Protein AF-0000000084542487 (afdb_homodimer)

Nearest PDB structures (foldseek):
  4me4-assembly1_B  TM=8.901E-01  e=5.619E-18  Persephonella marina EX-H1
  1ykd-assembly1_A  TM=7.305E-01  e=6.411E-09  Anabaena sp.
  1ykd-assembly1_B  TM=7.086E-01  e=9.213E-09  Anabaena sp.
  4r8z-assembly1_B  TM=8.595E-01  e=3.164E-07  Pseudomonas aeruginosa PAO1
  8ugs-assembly1_B  TM=2.696E-01  e=1.546E-06  Bos taurus

Foldseek 3Di:
DVVVVVVVVVVVVVVVVVVVLLVVLLVVLLPDLDLLVNQVSLQVSLCVVQLFQKKWKWFWDPPDVFIKIKTRDMAGNLCHPDDDDIDIDGQDCAAQFSVCLVPVDKDWFQALVDDDPPRNYHDDCVVCVVVQHGFTTKIKHFQAEPVSHGGMIMMTTFRFPDNPDRDGPVCSVVGGGTDDPVSNVSSNVSSPSSSHSSVVSVVVVVVVVVVVVVLQVLLQVLCVLPVLCHCLLVQLLLLLLLLLVLLLVDCDDDSNPDHDDPLLSVLLSSLSSLLQVLCSVFDSCLSQPQWLDRPVLLVVLVVLLVQQLVQLVVVLVVVLVVLVVVVVVVPDDDDPPPVNVVVNVVSVVVSVVVNVVSVVLSVLLVVLRHQPQDDPPSLVVLVVLQPDWGQDPVRDIGRSADPVRSQSSNDRHGRDHPVSVVSSLCSSVSSLVVVCPDPDDPSNNCSSVLSSCLQAFQCQPGDDRSDHNVPRDPSSLSSNLSSQLSCQASPSHPVGHHDANVVSLVVVVVCVVVRGGPPVSSCSCVVVVSVCSVPHDPPPPPPDD/DVVVVVVVVVVVVVVVVVVVLLVVLLVVLLPDLDLLVNQVSLQVSLCVVQLFQKKWKWFWDPPDVFIKIKTRDMAGNLCHPDDDDIDIDGQDCAAQFSVCLVPVDKDWFQALVDDDPPRNYHDDCVVCVVVQHGFTTKIKHFQAEPVSHGGMIMMTTFRFPDNPDRDGPVCSVPGGGTDDPVSNVSSNVSSPSNSHSSVVSVVVVVVVVVVVVVLQVLLQVLCVLPVLCHCLLVQLLLLLLLLLVLLLVDCDDPSNPDHDDPLLSVLLSSLSSLLQVLSSVFDSCLSQPQWLDRPVLLVVLVVLLVQQLVQLVVVLVVVLVVLVVVVVVVPDDDDPPPVNVVVNVVSVVVSVVVNVVSVVLNVLLVVLRHQPQDDPPSLVVLVVLQPDWGQDPVRDIGRSADPVRSQSSNDRHGRDHPVSVVSSLCSSVSSLVVVCPDPDDPSNNCSSVLSSCLQAFQCQPGDDRSDHNVPRDPSSLSSNLSSQLSCQASPSHPVGHHDANVVSLVVVVVCVVVRGGPPVSSCSCVVVVSVCSVPHDPPPPPPDD

Structure (mmCIF, N/CA/C/O backbone):
data_AF-0000000084542487-model_v1
#
loop_
_entity.id
_entity.type
_entity.pdbx_description
1 polymer 'Metal dependent phosphohydrolase'
#
loop_
_atom_site.group_PDB
_atom_site.id
_atom_site.type_symbol
_atom_site.label_atom_id
_atom_site.label_alt_id
_atom_site.label_comp_id
_atom_site.label_asym_id
_atom_site.label_entity_id
_atom_site.label_seq_id
_atom_site.pdbx_PDB_ins_code
_atom_site.Cartn_x
_atom_site.Cartn_y
_atom_site.Cartn_z
_atom_site.occupancy
_atom_site.B_iso_or_equiv
_atom_site.auth_seq_id
_atom_site.auth_comp_id
_atom_site.auth_asym_id
_atom_site.auth_atom_id
_atom_site.pdbx_PDB_model_num
ATOM 1 N N . MET A 1 1 ? -9.648 64.188 34.844 1 21.52 1 MET A N 1
ATOM 2 C CA . MET A 1 1 ? -8.609 63.156 35.062 1 21.52 1 MET A CA 1
ATOM 3 C C . MET A 1 1 ? -9.125 61.75 34.781 1 21.52 1 MET A C 1
ATOM 5 O O . MET A 1 1 ? -8.336 60.844 34.531 1 21.52 1 MET A O 1
ATOM 9 N N . VAL A 1 2 ? -10.289 61.5 35.281 1 32.62 2 VAL A N 1
ATOM 10 C CA . VAL A 1 2 ? -11.094 60.312 35.156 1 32.62 2 VAL A CA 1
ATOM 11 C C . VAL A 1 2 ? -11.383 60 33.688 1 32.62 2 VAL A C 1
ATOM 13 O O . VAL A 1 2 ? -11.461 58.844 33.281 1 32.62 2 VAL A O 1
ATOM 16 N N . PHE A 1 3 ? -11.633 61.094 33 1 31.98 3 PHE A N 1
ATOM 17 C CA . PHE A 1 3 ? -12.031 60.938 31.625 1 31.98 3 PHE A CA 1
ATOM 18 C C . PHE A 1 3 ? -10.883 60.406 30.781 1 31.98 3 PHE A C 1
ATOM 20 O O . PHE A 1 3 ? -11.102 59.844 29.703 1 31.98 3 PHE A O 1
ATOM 27 N N . ASP A 1 4 ? -9.688 60.938 31.078 1 33.16 4 ASP A N 1
ATOM 28 C CA . ASP A 1 4 ? -8.516 60.531 30.312 1 33.16 4 ASP A CA 1
ATOM 29 C C . ASP A 1 4 ? -8.25 59.031 30.484 1 33.16 4 ASP A C 1
ATOM 31 O O . ASP A 1 4 ? -7.539 58.438 29.672 1 33.16 4 ASP A O 1
ATOM 35 N N . ASN A 1 5 ? -8.57 58.469 31.641 1 35.41 5 ASN A N 1
ATOM 36 C CA . ASN A 1 5 ? -8.43 57.062 31.984 1 35.41 5 ASN A CA 1
ATOM 37 C C . ASN A 1 5 ? -9.367 56.156 31.172 1 35.41 5 ASN A C 1
ATOM 39 O O . ASN A 1 5 ? -9.125 54.969 31.016 1 35.41 5 ASN A O 1
ATOM 43 N N . LEU A 1 6 ? -10.508 56.625 30.797 1 37.25 6 LEU A N 1
ATOM 44 C CA . LEU A 1 6 ? -11.523 55.938 30.031 1 37.25 6 LEU A CA 1
ATOM 45 C C . LEU A 1 6 ? -11.07 55.719 28.578 1 37.25 6 LEU A C 1
ATOM 47 O O . LEU A 1 6 ? -11.383 54.688 27.969 1 37.25 6 LEU A O 1
ATOM 51 N N . ASN A 1 7 ? -10.508 56.719 27.953 1 39 7 ASN A N 1
ATOM 52 C CA . ASN A 1 7 ? -10.07 56.625 26.562 1 39 7 ASN A CA 1
ATOM 53 C C . ASN A 1 7 ? -8.922 55.625 26.406 1 39 7 ASN A C 1
ATOM 55 O O . ASN A 1 7 ? -8.758 55.031 25.344 1 39 7 ASN A O 1
ATOM 59 N N . VAL A 1 8 ? -8.047 55.562 27.375 1 44 8 VAL A N 1
ATOM 60 C CA . VAL A 1 8 ? -6.984 54.562 27.453 1 44 8 VAL A CA 1
ATOM 61 C C . VAL A 1 8 ? -7.59 53.156 27.672 1 44 8 VAL A C 1
ATOM 63 O O . VAL A 1 8 ? -7.141 52.188 27.078 1 44 8 VAL A O 1
ATOM 66 N N . SER A 1 9 ? -8.656 53.094 28.438 1 43.81 9 SER A N 1
ATOM 67 C CA . SER A 1 9 ? -9.359 51.844 28.703 1 43.81 9 SER A CA 1
ATOM 68 C C . SER A 1 9 ? -10.086 51.344 27.469 1 43.81 9 SER A C 1
ATOM 70 O O . SER A 1 9 ? -10.125 50.125 27.219 1 43.81 9 SER A O 1
ATOM 72 N N . VAL A 1 10 ? -10.688 52.281 26.781 1 44.5 10 VAL A N 1
ATOM 73 C CA . VAL A 1 10 ? -11.391 51.938 25.547 1 44.5 10 VAL A CA 1
ATOM 74 C C . VAL A 1 10 ? -10.383 51.5 24.484 1 44.5 10 VAL A C 1
ATOM 76 O O . VAL A 1 10 ? -10.609 50.531 23.766 1 44.5 10 VAL A O 1
ATOM 79 N N . GLY A 1 11 ? -9.211 52.219 24.406 1 47.41 11 GLY A N 1
ATOM 80 C CA . GLY A 1 11 ? -8.133 51.906 23.484 1 47.41 11 GLY A CA 1
ATOM 81 C C . GLY A 1 11 ? -7.512 50.531 23.734 1 47.41 11 GLY A C 1
ATOM 82 O O . GLY A 1 11 ? -7.234 49.812 22.781 1 47.41 11 GLY A O 1
ATOM 83 N N . VAL A 1 12 ? -7.324 50.312 25.047 1 54.41 12 VAL A N 1
ATOM 84 C CA . VAL A 1 12 ? -6.805 49 25.484 1 54.41 12 VAL A CA 1
ATOM 85 C C . VAL A 1 12 ? -7.816 47.906 25.156 1 54.41 12 VAL A C 1
ATOM 87 O O . VAL A 1 12 ? -7.445 46.844 24.688 1 54.41 12 VAL A O 1
ATOM 90 N N . SER A 1 13 ? -9.195 48.25 25.281 1 61.06 13 SER A N 1
ATOM 91 C CA . SER A 1 13 ? -10.258 47.281 25.016 1 61.06 13 SER A CA 1
ATOM 92 C C . SER A 1 13 ? -10.359 46.969 23.531 1 61.06 13 SER A C 1
ATOM 94 O O . SER A 1 13 ? -10.531 45.812 23.156 1 61.06 13 SER A O 1
ATOM 96 N N . GLU A 1 14 ? -10.141 48.031 22.734 1 65 14 GLU A N 1
ATOM 97 C CA . GLU A 1 14 ? -10.227 47.812 21.281 1 65 14 GLU A CA 1
ATOM 98 C C . GLU A 1 14 ? -9.039 47 20.766 1 65 14 GLU A C 1
ATOM 100 O O . GLU A 1 14 ? -9.203 46.125 19.906 1 65 14 GLU A O 1
ATOM 105 N N . GLU A 1 15 ? -7.945 47.344 21.391 1 68.06 15 GLU A N 1
ATOM 106 C CA . GLU A 1 15 ? -6.738 46.625 21 1 68.06 15 GLU A CA 1
ATOM 107 C C . GLU A 1 15 ? -6.812 45.156 21.406 1 68.06 15 GLU A C 1
ATOM 109 O O . GLU A 1 15 ? -6.398 44.281 20.656 1 68.06 15 GLU A O 1
ATOM 114 N N . LEU A 1 16 ? -7.398 45 22.578 1 70.94 16 LEU A N 1
ATOM 115 C CA . LEU A 1 16 ? -7.555 43.625 23.047 1 70.94 16 LEU A CA 1
ATOM 116 C C . LEU A 1 16 ? -8.523 42.875 22.156 1 70.94 16 LEU A C 1
ATOM 118 O O . LEU A 1 16 ? -8.297 41.688 21.875 1 70.94 16 LEU A O 1
ATOM 122 N N . LEU A 1 17 ? -9.492 43.531 21.734 1 75.56 17 LEU A N 1
ATOM 123 C CA . LEU A 1 17 ? -10.461 42.906 20.844 1 75.56 17 LEU A CA 1
ATOM 124 C C . LEU A 1 17 ? -9.812 42.562 19.5 1 75.56 17 LEU A C 1
ATOM 126 O O . LEU A 1 17 ? -10.109 41.531 18.922 1 75.56 17 LEU A O 1
ATOM 130 N N . LEU A 1 18 ? -8.922 43.438 19.125 1 77.25 18 LEU A N 1
ATOM 131 C CA . LEU A 1 18 ? -8.219 43.188 17.875 1 77.25 18 LEU A CA 1
ATOM 132 C C . LEU A 1 18 ? -7.309 41.969 18.016 1 77.25 18 LEU A C 1
ATOM 134 O O . LEU A 1 18 ? -7.234 41.125 17.109 1 77.25 18 LEU A O 1
ATOM 138 N N . ILE A 1 19 ? -6.656 41.875 19.141 1 77.62 19 ILE A N 1
ATOM 139 C CA . ILE A 1 19 ? -5.766 40.75 19.391 1 77.62 19 ILE A CA 1
ATOM 140 C C . ILE A 1 19 ? -6.562 39.438 19.344 1 77.62 19 ILE A C 1
ATOM 142 O O . ILE A 1 19 ? -6.148 38.469 18.703 1 77.62 19 ILE A O 1
ATOM 146 N N . GLU A 1 20 ? -7.652 39.469 19.938 1 76.19 20 GLU A N 1
ATOM 147 C CA . GLU A 1 20 ? -8.5 38.281 19.984 1 76.19 20 GLU A CA 1
ATOM 148 C C . GLU A 1 20 ? -8.977 37.906 18.578 1 76.19 20 GLU A C 1
ATOM 150 O O . GLU A 1 20 ? -9.023 36.719 18.234 1 76.19 20 GLU A O 1
ATOM 155 N N . LYS A 1 21 ? -9.32 38.875 17.891 1 79.81 21 LYS A N 1
ATOM 156 C CA . LYS A 1 21 ? -9.781 38.625 16.516 1 79.81 21 LYS A CA 1
ATOM 157 C C . LYS A 1 21 ? -8.672 38.031 15.672 1 79.81 21 LYS A C 1
ATOM 159 O O . LYS A 1 21 ? -8.914 37.094 14.906 1 79.81 21 LYS A O 1
ATOM 164 N N . LEU A 1 22 ? -7.473 38.594 15.852 1 82.94 22 LEU A N 1
ATOM 165 C CA . LEU A 1 22 ? -6.336 38.094 15.07 1 82.94 22 LEU A CA 1
ATOM 166 C C . LEU A 1 22 ? -5.992 36.656 15.453 1 82.94 22 LEU A C 1
ATOM 168 O O . LEU A 1 22 ? -5.695 35.844 14.578 1 82.94 22 LEU A O 1
ATOM 172 N N . LEU A 1 23 ? -6.094 36.344 16.672 1 79.25 23 LEU A N 1
ATOM 173 C CA . LEU A 1 23 ? -5.836 35 17.141 1 79.25 23 LEU A CA 1
ATOM 174 C C . LEU A 1 23 ? -6.898 34.031 16.625 1 79.25 23 LEU A C 1
ATOM 176 O O . LEU A 1 23 ? -6.59 32.875 16.266 1 79.25 23 LEU A O 1
ATOM 180 N N . ASP A 1 24 ? -8.102 34.562 16.578 1 81 24 ASP A N 1
ATOM 181 C CA . ASP A 1 24 ? -9.203 33.75 16.062 1 81 24 ASP A CA 1
ATOM 182 C C . ASP A 1 24 ? -8.992 33.406 14.586 1 81 24 ASP A C 1
ATOM 184 O O . ASP A 1 24 ? -9.328 32.312 14.141 1 81 24 ASP A O 1
ATOM 188 N N . ILE A 1 25 ? -8.5 34.344 13.914 1 82.06 25 ILE A N 1
ATOM 189 C CA . ILE A 1 25 ? -8.211 34.094 12.5 1 82.06 25 ILE A CA 1
ATOM 190 C C . ILE A 1 25 ? -7.109 33.062 12.367 1 82.06 25 ILE A C 1
ATOM 192 O O . ILE A 1 25 ? -7.223 32.125 11.547 1 82.06 25 ILE A O 1
ATOM 196 N N . GLY A 1 26 ? -6.09 33.188 13.195 1 80.19 26 GLY A N 1
ATOM 197 C CA . GLY A 1 26 ? -5.023 32.219 13.195 1 80.19 26 GLY A CA 1
ATOM 198 C C . GLY A 1 26 ? -5.516 30.797 13.469 1 80.19 26 GLY A C 1
ATOM 199 O O . GLY A 1 26 ? -5.109 29.844 12.797 1 80.19 26 GLY A O 1
ATOM 200 N N . THR A 1 27 ? -6.414 30.75 14.391 1 78.19 27 THR A N 1
ATOM 201 C CA . THR A 1 27 ? -7.012 29.469 14.758 1 78.19 27 THR A CA 1
ATOM 202 C C . THR A 1 27 ? -7.828 28.906 13.602 1 78.19 27 THR A C 1
ATOM 204 O O . THR A 1 27 ? -7.75 27.703 13.297 1 78.19 27 THR A O 1
ATOM 207 N N . ALA A 1 28 ? -8.555 29.781 13.039 1 78.94 28 ALA A N 1
ATOM 208 C CA . ALA A 1 28 ? -9.398 29.359 11.922 1 78.94 28 ALA A CA 1
ATOM 209 C C . ALA A 1 28 ? -8.555 28.875 10.75 1 78.94 28 ALA A C 1
ATOM 211 O O . ALA A 1 28 ? -8.883 27.875 10.109 1 78.94 28 ALA A O 1
ATOM 212 N N . LEU A 1 29 ? -7.504 29.578 10.516 1 83.12 29 LEU A N 1
ATOM 213 C CA . LEU A 1 29 ? -6.605 29.188 9.43 1 83.12 29 LEU A CA 1
ATOM 214 C C . LEU A 1 29 ? -5.965 27.844 9.703 1 83.12 29 LEU A C 1
ATOM 216 O O . LEU A 1 29 ? -5.887 27 8.805 1 83.12 29 LEU A O 1
ATOM 220 N N . SER A 1 30 ? -5.582 27.578 10.859 1 79.31 30 SER A N 1
ATOM 221 C CA . SER A 1 30 ? -4.898 26.344 11.227 1 79.31 30 SER A CA 1
ATOM 222 C C . SER A 1 30 ? -5.859 25.156 11.211 1 79.31 30 SER A C 1
ATOM 224 O O . SER A 1 30 ? -5.438 24.016 11.023 1 79.31 30 SER A O 1
ATOM 226 N N . GLY A 1 31 ? -7.125 25.469 11.336 1 78.25 31 GLY A N 1
ATOM 227 C CA . GLY A 1 31 ? -8.117 24.406 11.445 1 78.25 31 GLY A CA 1
ATOM 228 C C . GLY A 1 31 ? -8.75 24.047 10.117 1 78.25 31 GLY A C 1
ATOM 229 O O . GLY A 1 31 ? -9.477 23.062 10.016 1 78.25 31 GLY A O 1
ATOM 230 N N . THR A 1 32 ? -8.492 24.766 9.109 1 78.12 32 THR A N 1
ATOM 231 C CA . THR A 1 32 ? -9.117 24.516 7.812 1 78.12 32 THR A CA 1
ATOM 232 C C . THR A 1 32 ? -8.305 23.5 7.008 1 78.12 32 THR A C 1
ATOM 234 O O . THR A 1 32 ? -7.117 23.703 6.758 1 78.12 32 THR A O 1
ATOM 237 N N . HIS A 1 33 ? -9.031 22.484 6.586 1 74.69 33 HIS A N 1
ATOM 238 C CA . HIS A 1 33 ? -8.352 21.391 5.895 1 74.69 33 HIS A CA 1
ATOM 239 C C . HIS A 1 33 ? -8.453 21.562 4.379 1 74.69 33 HIS A C 1
ATOM 241 O O . HIS A 1 33 ? -7.66 20.984 3.635 1 74.69 33 HIS A O 1
ATOM 247 N N . ASP A 1 34 ? -9.422 22.266 3.961 1 81.81 34 ASP A N 1
ATOM 248 C CA . ASP A 1 34 ? -9.648 22.453 2.531 1 81.81 34 ASP A CA 1
ATOM 249 C C . ASP A 1 34 ? -8.906 23.688 2.02 1 81.81 34 ASP A C 1
ATOM 251 O O . ASP A 1 34 ? -9.125 24.797 2.506 1 81.81 34 ASP A O 1
ATOM 255 N N . LEU A 1 35 ? -8.07 23.453 1.1 1 82.44 35 LEU A N 1
ATOM 256 C CA . LEU A 1 35 ? -7.242 24.531 0.569 1 82.44 35 LEU A CA 1
ATOM 257 C C . LEU A 1 35 ? -8.109 25.672 0.054 1 82.44 35 LEU A C 1
ATOM 259 O O . LEU A 1 35 ? -7.824 26.844 0.312 1 82.44 35 LEU A O 1
ATOM 263 N N . GLY A 1 36 ? -9.133 25.344 -0.722 1 86.19 36 GLY A N 1
ATOM 264 C CA . GLY A 1 36 ? -10.016 26.375 -1.25 1 86.19 36 GLY A CA 1
ATOM 265 C C . GLY A 1 36 ? -10.656 27.219 -0.168 1 86.19 36 GLY A C 1
ATOM 266 O O . GLY A 1 36 ? -10.68 28.453 -0.27 1 86.19 36 GLY A O 1
ATOM 267 N N . LYS A 1 37 ? -11.094 26.578 0.852 1 88.31 37 LYS A N 1
ATOM 268 C CA . LYS A 1 37 ? -11.703 27.281 1.975 1 88.31 37 LYS A CA 1
ATOM 269 C C . LYS A 1 37 ? -10.672 28.125 2.721 1 88.31 37 LYS A C 1
ATOM 271 O O . LYS A 1 37 ? -10.977 29.219 3.178 1 88.31 37 LYS A O 1
ATOM 276 N N . LEU A 1 38 ? -9.516 27.578 2.818 1 87.81 38 LEU A N 1
ATOM 277 C CA . LEU A 1 38 ? -8.43 28.266 3.512 1 87.81 38 LEU A CA 1
ATOM 278 C C . LEU A 1 38 ? -8.062 29.562 2.795 1 87.81 38 LEU A C 1
ATOM 280 O O . LEU A 1 38 ? -7.898 30.594 3.434 1 87.81 38 LEU A O 1
ATOM 284 N N . LEU A 1 39 ? -7.977 29.531 1.476 1 90.31 39 LEU A N 1
ATOM 285 C CA . LEU A 1 39 ? -7.609 30.703 0.678 1 90.31 39 LEU A CA 1
ATOM 286 C C . LEU A 1 39 ? -8.688 31.781 0.755 1 90.31 39 LEU A C 1
ATOM 288 O O . LEU A 1 39 ? -8.383 32.969 0.901 1 90.31 39 LEU A O 1
ATOM 292 N N . LYS A 1 40 ? -9.867 31.312 0.719 1 92.06 40 LYS A N 1
ATOM 293 C CA . LYS A 1 40 ? -10.977 32.25 0.833 1 92.06 40 LYS A CA 1
ATOM 294 C C . LYS A 1 40 ? -11.008 32.906 2.213 1 92.06 40 LYS A C 1
ATOM 296 O O . LYS A 1 40 ? -11.281 34.094 2.334 1 92.06 40 LYS A O 1
ATOM 301 N N . LEU A 1 41 ? -10.711 32.094 3.152 1 90.56 41 LEU A N 1
ATOM 302 C CA . LEU A 1 41 ? -10.75 32.594 4.531 1 90.56 41 LEU A CA 1
ATOM 303 C C . LEU A 1 41 ? -9.68 33.656 4.773 1 90.56 41 LEU A C 1
ATOM 305 O O . LEU A 1 41 ? -9.969 34.719 5.32 1 90.56 41 LEU A O 1
ATOM 309 N N . ILE A 1 42 ? -8.453 33.406 4.41 1 91 42 ILE A N 1
ATOM 310 C CA . ILE A 1 42 ? -7.375 34.375 4.648 1 91 42 ILE A CA 1
ATOM 311 C C . ILE A 1 42 ? -7.656 35.656 3.895 1 91 42 ILE A C 1
ATOM 313 O O . ILE A 1 42 ? -7.383 36.75 4.402 1 91 42 ILE A O 1
ATOM 317 N N . LEU A 1 43 ? -8.172 35.562 2.723 1 94.25 43 LEU A N 1
ATOM 318 C CA . LEU A 1 43 ? -8.477 36.75 1.929 1 94.25 43 LEU A CA 1
ATOM 319 C C . LEU A 1 43 ? -9.594 37.562 2.576 1 94.25 43 LEU A C 1
ATOM 321 O O . LEU A 1 43 ? -9.461 38.781 2.742 1 94.25 43 LEU A O 1
ATOM 325 N N . SER A 1 44 ? -10.633 36.875 2.943 1 94.31 44 SER A N 1
ATOM 326 C CA . SER A 1 44 ? -11.773 37.562 3.545 1 94.31 44 SER A CA 1
ATOM 327 C C . SER A 1 44 ? -11.391 38.25 4.848 1 94.31 44 SER A C 1
ATOM 329 O O . SER A 1 44 ? -11.789 39.375 5.102 1 94.31 44 SER A O 1
ATOM 331 N N . LYS A 1 45 ? -10.648 37.562 5.629 1 91.19 45 LYS A N 1
ATOM 332 C CA . LYS A 1 45 ? -10.266 38.094 6.926 1 91.19 45 LYS A CA 1
ATOM 333 C C . LYS A 1 45 ? -9.281 39.281 6.766 1 91.19 45 LYS A C 1
ATOM 335 O O . LYS A 1 45 ? -9.352 40.25 7.508 1 91.19 45 LYS A O 1
ATOM 340 N N . SER A 1 46 ? -8.367 39.188 5.859 1 93.38 46 SER A N 1
ATOM 341 C CA . SER A 1 46 ? -7.426 40.281 5.602 1 93.38 46 SER A CA 1
ATOM 342 C C . SER A 1 46 ? -8.141 41.531 5.113 1 93.38 46 SER A C 1
ATOM 344 O O . SER A 1 46 ? -7.816 42.656 5.527 1 93.38 46 SER A O 1
ATOM 346 N N . ARG A 1 47 ? -9.086 41.312 4.258 1 94.69 47 ARG A N 1
ATOM 347 C CA . ARG A 1 47 ? -9.875 42.438 3.764 1 94.69 47 ARG A CA 1
ATOM 348 C C . ARG A 1 47 ? -10.656 43.094 4.895 1 94.69 47 ARG A C 1
ATOM 350 O O . ARG A 1 47 ? -10.742 44.344 4.961 1 94.69 47 ARG A O 1
ATOM 357 N N . GLU A 1 48 ? -11.203 42.281 5.676 1 91.38 48 GLU A N 1
ATOM 358 C CA . GLU A 1 48 ? -12.008 42.781 6.785 1 91.38 48 GLU A CA 1
ATOM 359 C C . GLU A 1 48 ? -11.164 43.594 7.75 1 91.38 48 GLU A C 1
ATOM 361 O O . GLU A 1 48 ? -11.57 44.688 8.172 1 91.38 48 GLU A O 1
ATOM 366 N N . ILE A 1 49 ? -10 43.125 8.062 1 87.19 49 ILE A N 1
ATOM 367 C CA . ILE A 1 49 ? -9.133 43.781 9.047 1 87.19 49 ILE A CA 1
ATOM 368 C C . ILE A 1 49 ? -8.641 45.125 8.5 1 87.19 49 ILE A C 1
ATOM 370 O O . ILE A 1 49 ? -8.484 46.062 9.25 1 87.19 49 ILE A O 1
ATOM 374 N N . THR A 1 50 ? -8.43 45.281 7.188 1 91.62 50 THR A N 1
ATOM 375 C CA . THR A 1 50 ? -7.824 46.469 6.609 1 91.62 50 THR A CA 1
ATOM 376 C C . THR A 1 50 ? -8.875 47.312 5.906 1 91.62 50 THR A C 1
ATOM 378 O O . THR A 1 50 ? -8.555 48.375 5.348 1 91.62 50 THR A O 1
ATOM 381 N N . CYS A 1 51 ? -10.07 46.812 5.84 1 94.88 51 CYS A N 1
ATOM 382 C CA . CYS A 1 51 ? -11.133 47.469 5.102 1 94.88 51 CYS A CA 1
ATOM 383 C C . CYS A 1 51 ? -10.781 47.594 3.623 1 94.88 51 CYS A C 1
ATOM 385 O O . CYS A 1 51 ? -11.031 48.625 3.006 1 94.88 51 CYS A O 1
ATOM 387 N N . SER A 1 52 ? -10.133 46.594 3.109 1 96.62 52 SER A N 1
ATOM 388 C CA . SER A 1 52 ? -9.789 46.594 1.691 1 96.62 52 SER A CA 1
ATOM 389 C C . SER A 1 52 ? -10.992 46.25 0.83 1 96.62 52 SER A C 1
ATOM 391 O O . SER A 1 52 ? -11.781 45.375 1.187 1 96.62 52 SER A O 1
ATOM 393 N N . ASP A 1 53 ? -11.125 46.875 -0.22 1 96.88 53 ASP A N 1
ATOM 394 C CA . ASP A 1 53 ? -12.281 46.656 -1.086 1 96.88 53 ASP A CA 1
ATOM 395 C C . ASP A 1 53 ? -12.156 45.344 -1.855 1 96.88 53 ASP A C 1
ATOM 397 O O . ASP A 1 53 ? -13.156 44.656 -2.09 1 96.88 53 ASP A O 1
ATOM 401 N N . ALA A 1 54 ? -10.984 45.094 -2.322 1 95.44 54 ALA A N 1
ATOM 402 C CA . ALA A 1 54 ? -10.758 43.906 -3.115 1 95.44 54 ALA A CA 1
ATOM 403 C C . ALA A 1 54 ? -9.445 43.219 -2.721 1 95.44 54 ALA A C 1
ATOM 405 O O . ALA A 1 54 ? -8.648 43.812 -1.974 1 95.44 54 ALA A O 1
ATOM 406 N N . GLY A 1 55 ? -9.281 42 -3.129 1 95.5 55 GLY A N 1
ATOM 407 C CA . GLY A 1 55 ? -8.055 41.25 -2.916 1 95.5 55 GLY A CA 1
ATOM 408 C C . GLY A 1 55 ? -7.984 39.969 -3.717 1 95.5 55 GLY A C 1
ATOM 409 O O . GLY A 1 55 ? -8.977 39.562 -4.32 1 95.5 55 GLY A O 1
ATOM 410 N N . SER A 1 56 ? -6.84 39.438 -3.824 1 95 56 SER A N 1
ATOM 411 C CA . SER A 1 56 ? -6.617 38.156 -4.527 1 95 56 SER A CA 1
ATOM 412 C C . SER A 1 56 ? -5.477 37.375 -3.898 1 95 56 SER A C 1
ATOM 414 O O . SER A 1 56 ? -4.656 37.938 -3.166 1 95 56 SER A O 1
ATOM 416 N N . VAL A 1 57 ? -5.562 36.062 -4.062 1 95.62 57 VAL A N 1
ATOM 417 C CA . VAL A 1 57 ? -4.508 35.188 -3.588 1 95.62 57 VAL A CA 1
ATOM 418 C C . VAL A 1 57 ? -3.93 34.406 -4.758 1 95.62 57 VAL A C 1
ATOM 420 O O . VAL A 1 57 ? -4.676 33.844 -5.582 1 95.62 57 VAL A O 1
ATOM 423 N N . TYR A 1 58 ? -2.598 34.406 -4.863 1 95.25 58 TYR A N 1
ATOM 424 C CA . TYR A 1 58 ? -1.858 33.625 -5.852 1 95.25 58 TYR A CA 1
ATOM 425 C C . TYR A 1 58 ? -1.062 32.5 -5.188 1 95.25 58 TYR A C 1
ATOM 427 O O . TYR A 1 58 ? -0.526 32.688 -4.09 1 95.25 58 TYR A O 1
ATOM 435 N N . LEU A 1 59 ? -1 31.391 -5.797 1 94.12 59 LEU A N 1
ATOM 436 C CA . LEU A 1 59 ? -0.117 30.312 -5.344 1 94.12 59 LEU A CA 1
ATOM 437 C C . LEU A 1 59 ? 1.014 30.094 -6.34 1 94.12 59 LEU A C 1
ATOM 439 O O . LEU A 1 59 ? 0.802 30.172 -7.555 1 94.12 59 LEU A O 1
ATOM 443 N N . VAL A 1 60 ? 2.156 29.812 -5.84 1 93.38 60 VAL A N 1
ATOM 444 C CA . VAL A 1 60 ? 3.307 29.531 -6.695 1 93.38 60 VAL A CA 1
ATOM 445 C C . VAL A 1 60 ? 3.318 28.047 -7.086 1 93.38 60 VAL A C 1
ATOM 447 O O . VAL A 1 60 ? 3.129 27.172 -6.234 1 93.38 60 VAL A O 1
ATOM 450 N N . ASP A 1 61 ? 3.469 27.766 -8.305 1 88.56 61 ASP A N 1
ATOM 451 C CA . ASP A 1 61 ? 3.506 26.406 -8.82 1 88.56 61 ASP A CA 1
ATOM 452 C C . ASP A 1 61 ? 4.844 26.109 -9.492 1 88.56 61 ASP A C 1
ATOM 454 O O . ASP A 1 61 ? 5.18 26.719 -10.516 1 88.56 61 ASP A O 1
ATOM 458 N N . TYR A 1 62 ? 5.586 25.141 -8.914 1 78.5 62 TYR A N 1
ATOM 459 C CA . TYR A 1 62 ? 6.887 24.766 -9.461 1 78.5 62 TYR A CA 1
ATOM 460 C C . TYR A 1 62 ? 6.805 23.438 -10.211 1 78.5 62 TYR A C 1
ATOM 462 O O . TYR A 1 62 ? 7.824 22.781 -10.438 1 78.5 62 TYR A O 1
ATOM 470 N N . SER A 1 63 ? 5.691 22.922 -10.461 1 71.44 63 SER A N 1
ATOM 471 C CA . SER A 1 63 ? 5.5 21.578 -11.023 1 71.44 63 SER A CA 1
ATOM 472 C C . SER A 1 63 ? 6.117 21.484 -12.414 1 71.44 63 SER A C 1
ATOM 474 O O . SER A 1 63 ? 6.594 20.406 -12.805 1 71.44 63 SER A O 1
ATOM 476 N N . ASP A 1 64 ? 6.094 22.547 -13.156 1 70.75 64 ASP A N 1
ATOM 477 C CA . ASP A 1 64 ? 6.621 22.547 -14.523 1 70.75 64 ASP A CA 1
ATOM 478 C C . ASP A 1 64 ? 8.016 23.172 -14.57 1 70.75 64 ASP A C 1
ATOM 480 O O . ASP A 1 64 ? 8.508 23.672 -13.555 1 70.75 64 ASP A O 1
ATOM 484 N N . ASP A 1 65 ? 8.773 22.938 -15.633 1 74 65 ASP A N 1
ATOM 485 C CA . ASP A 1 65 ? 10.109 23.469 -15.844 1 74 65 ASP A CA 1
ATOM 486 C C . ASP A 1 65 ? 10.141 24.984 -15.633 1 74 65 ASP A C 1
ATOM 488 O O . ASP A 1 65 ? 11.156 25.531 -15.203 1 74 65 ASP A O 1
ATOM 492 N N . ARG A 1 66 ? 8.898 25.656 -16 1 80.19 66 ARG A N 1
ATOM 493 C CA . ARG A 1 66 ? 8.789 27.094 -15.789 1 80.19 66 ARG A CA 1
ATOM 494 C C . ARG A 1 66 ? 7.848 27.406 -14.633 1 80.19 66 ARG A C 1
ATOM 496 O O . ARG A 1 66 ? 6.656 27.094 -14.695 1 80.19 66 ARG A O 1
ATOM 503 N N . PRO A 1 67 ? 8.398 28.031 -13.578 1 87.88 67 PRO A N 1
ATOM 504 C CA . PRO A 1 67 ? 7.539 28.375 -12.438 1 87.88 67 PRO A CA 1
ATOM 505 C C . PRO A 1 67 ? 6.402 29.312 -12.82 1 87.88 67 PRO A C 1
ATOM 507 O O . PRO A 1 67 ? 6.586 30.188 -13.664 1 87.88 67 PRO A O 1
ATOM 510 N N . LYS A 1 68 ? 5.203 29.078 -12.289 1 93.38 68 LYS A N 1
ATOM 511 C CA . LYS A 1 68 ? 4.016 29.875 -12.586 1 93.38 68 LYS A CA 1
ATOM 512 C C . LYS A 1 68 ? 3.33 30.344 -11.305 1 93.38 68 LYS A C 1
ATOM 514 O O . LYS A 1 68 ? 3.578 29.812 -10.227 1 93.38 68 LYS A O 1
ATOM 519 N N . LEU A 1 69 ? 2.594 31.453 -11.461 1 92.88 69 LEU A N 1
ATOM 520 C CA . LEU A 1 69 ? 1.688 31.953 -10.43 1 92.88 69 LEU A CA 1
ATOM 521 C C . LEU A 1 69 ? 0.241 31.609 -10.766 1 92.88 69 LEU A C 1
ATOM 523 O O . LEU A 1 69 ? -0.258 31.984 -11.828 1 92.88 69 LEU A O 1
ATOM 527 N N . LEU A 1 70 ? -0.359 30.922 -9.891 1 92.69 70 LEU A N 1
ATOM 528 C CA . LEU A 1 70 ? -1.742 30.5 -10.102 1 92.69 70 LEU A CA 1
ATOM 529 C C . LEU A 1 70 ? -2.705 31.438 -9.375 1 92.69 70 LEU A C 1
ATOM 531 O O . LEU A 1 70 ? -2.654 31.547 -8.148 1 92.69 70 LEU A O 1
ATOM 535 N N . PHE A 1 71 ? -3.502 32.094 -10.133 1 92.12 71 PHE A N 1
ATOM 536 C CA . PHE A 1 71 ? -4.574 32.906 -9.57 1 92.12 71 PHE A CA 1
ATOM 537 C C . PHE A 1 71 ? -5.695 32.031 -9.039 1 92.12 71 PHE A C 1
ATOM 539 O O . PHE A 1 71 ? -6.445 31.422 -9.82 1 92.12 71 PHE A O 1
ATOM 546 N N . LYS A 1 72 ? -5.867 32.031 -7.711 1 91.25 72 LYS A N 1
ATOM 547 C CA . LYS A 1 72 ? -6.727 31 -7.129 1 91.25 72 LYS A CA 1
ATOM 548 C C . LYS A 1 72 ? -8.055 31.594 -6.66 1 91.25 72 LYS A C 1
ATOM 550 O O . LYS A 1 72 ? -9.117 31 -6.883 1 91.25 72 LYS A O 1
ATOM 555 N N . VAL A 1 73 ? -8 32.688 -5.949 1 92.19 73 VAL A N 1
ATOM 556 C CA . VAL A 1 73 ? -9.211 33.281 -5.371 1 92.19 73 VAL A CA 1
ATOM 557 C C . VAL A 1 73 ? -9.172 34.781 -5.516 1 92.19 73 VAL A C 1
ATOM 559 O O . VAL A 1 73 ? -8.094 35.406 -5.504 1 92.19 73 VAL A O 1
ATOM 562 N N . ALA A 1 74 ? -10.266 35.438 -5.688 1 93.38 74 ALA A N 1
ATOM 563 C CA . ALA A 1 74 ? -10.438 36.875 -5.734 1 93.38 74 ALA A CA 1
ATOM 564 C C . ALA A 1 74 ? -11.773 37.281 -5.125 1 93.38 74 ALA A C 1
ATOM 566 O O . ALA A 1 74 ? -12.758 36.562 -5.223 1 93.38 74 ALA A O 1
ATOM 567 N N . GLN A 1 75 ? -11.75 38.375 -4.48 1 93.38 75 GLN A N 1
ATOM 568 C CA . GLN A 1 75 ? -12.945 38.969 -3.873 1 93.38 75 GLN A CA 1
ATOM 569 C C . GLN A 1 75 ? -13 40.469 -4.113 1 93.38 75 GLN A C 1
ATOM 571 O O . GLN A 1 75 ? -11.961 41.156 -4.137 1 93.38 75 GLN A O 1
ATOM 576 N N . ASN A 1 76 ? -14.148 41.031 -4.363 1 93.69 76 ASN A N 1
ATOM 577 C CA . ASN A 1 76 ? -14.391 42.438 -4.551 1 93.69 76 ASN A CA 1
ATOM 578 C C . ASN A 1 76 ? -15.727 42.875 -3.947 1 93.69 76 ASN A C 1
ATOM 580 O O . ASN A 1 76 ? -16.781 42.406 -4.383 1 93.69 76 ASN A O 1
ATOM 584 N N . GLN A 1 77 ? -15.633 43.719 -2.986 1 93.81 77 GLN A N 1
ATOM 585 C CA . GLN A 1 77 ? -16.844 44.125 -2.281 1 93.81 77 GLN A CA 1
ATOM 586 C C . GLN A 1 77 ? -17.688 45.062 -3.137 1 93.81 77 GLN A C 1
ATOM 588 O O . GLN A 1 77 ? -18.922 45 -3.082 1 93.81 77 GLN A O 1
ATOM 593 N N . SER A 1 78 ? -17.125 45.938 -3.844 1 94.25 78 SER A N 1
ATOM 594 C CA . SER A 1 78 ? -17.844 46.906 -4.668 1 94.25 78 SER A CA 1
ATOM 595 C C . SER A 1 78 ? -18.406 46.25 -5.922 1 94.25 78 SER A C 1
ATOM 597 O O . SER A 1 78 ? -19.359 46.75 -6.516 1 94.25 78 SER A O 1
ATOM 599 N N . LEU A 1 79 ? -17.812 45.125 -6.359 1 92.12 79 LEU A N 1
ATOM 600 C CA . LEU A 1 79 ? -18.297 44.344 -7.484 1 92.12 79 LEU A CA 1
ATOM 601 C C . LEU A 1 79 ? -18.484 42.875 -7.078 1 92.12 79 LEU A C 1
ATOM 603 O O . LEU A 1 79 ? -17.781 42 -7.562 1 92.12 79 LEU A O 1
ATOM 607 N N . PRO A 1 80 ? -19.531 42.625 -6.285 1 87.25 80 PRO A N 1
ATOM 608 C CA . PRO A 1 80 ? -19.688 41.281 -5.695 1 87.25 80 PRO A CA 1
ATOM 609 C C . PRO A 1 80 ? -20.016 40.219 -6.73 1 87.25 80 PRO A C 1
ATOM 611 O O . PRO A 1 80 ? -19.75 39.031 -6.504 1 87.25 80 PRO A O 1
ATOM 614 N N . ASN A 1 81 ? -20.516 40.531 -7.906 1 83.12 81 ASN A N 1
ATOM 615 C CA . ASN A 1 81 ? -20.969 39.562 -8.906 1 83.12 81 ASN A CA 1
ATOM 616 C C . ASN A 1 81 ? -19.859 39.219 -9.906 1 83.12 81 ASN A C 1
ATOM 618 O O . ASN A 1 81 ? -20.062 38.469 -10.852 1 83.12 81 ASN A O 1
ATOM 622 N N . LEU A 1 82 ? -18.766 39.844 -9.664 1 80.38 82 LEU A N 1
ATOM 623 C CA . LEU A 1 82 ? -17.656 39.531 -10.562 1 80.38 82 LEU A CA 1
ATOM 624 C C . LEU A 1 82 ? -17.188 38.094 -10.391 1 80.38 82 LEU A C 1
ATOM 626 O O . LEU A 1 82 ? -16.922 37.656 -9.273 1 80.38 82 LEU A O 1
ATOM 630 N N . SER A 1 83 ? -17.359 37.312 -11.359 1 78.38 83 SER A N 1
ATOM 631 C CA . SER A 1 83 ? -16.859 35.938 -11.352 1 78.38 83 SER A CA 1
ATOM 632 C C . SER A 1 83 ? -15.414 35.844 -11.812 1 78.38 83 SER A C 1
ATOM 634 O O . SER A 1 83 ? -15.039 36.469 -12.805 1 78.38 83 SER A O 1
ATOM 636 N N . PHE A 1 84 ? -14.625 35.25 -11 1 77.19 84 PHE A N 1
ATOM 637 C CA . PHE A 1 84 ? -13.227 35.094 -11.375 1 77.19 84 PHE A CA 1
ATOM 638 C C . PHE A 1 84 ? -12.883 33.656 -11.711 1 77.19 84 PHE A C 1
ATOM 640 O O . PHE A 1 84 ? -13.383 32.75 -11.07 1 77.19 84 PHE A O 1
ATOM 647 N N . ARG A 1 85 ? -12.234 33.438 -12.828 1 76.81 85 ARG A N 1
ATOM 648 C CA . ARG A 1 85 ? -11.719 32.125 -13.234 1 76.81 85 ARG A CA 1
ATOM 649 C C . ARG A 1 85 ? -10.242 31.984 -12.891 1 76.81 85 ARG A C 1
ATOM 651 O O . ARG A 1 85 ? -9.477 32.938 -13.031 1 76.81 85 ARG A O 1
ATOM 658 N N . GLU A 1 86 ? -9.977 30.859 -12.391 1 84.75 86 GLU A N 1
ATOM 659 C CA . GLU A 1 86 ? -8.578 30.578 -12.117 1 84.75 86 GLU A CA 1
ATOM 660 C C . GLU A 1 86 ? -7.734 30.656 -13.383 1 84.75 86 GLU A C 1
ATOM 662 O O . GLU A 1 86 ? -8.172 30.219 -14.453 1 84.75 86 GLU A O 1
ATOM 667 N N . PHE A 1 87 ? -6.57 31.312 -13.305 1 83.31 87 PHE A N 1
ATOM 668 C CA . PHE A 1 87 ? -5.629 31.328 -14.414 1 83.31 87 PHE A CA 1
ATOM 669 C C . PHE A 1 87 ? -4.191 31.312 -13.906 1 83.31 87 PHE A C 1
ATOM 671 O O . PHE A 1 87 ? -3.945 31.484 -12.719 1 83.31 87 PHE A O 1
ATOM 678 N N . ALA A 1 88 ? -3.332 31.016 -14.828 1 89.31 88 ALA A N 1
ATOM 679 C CA . ALA A 1 88 ? -1.911 30.953 -14.5 1 89.31 88 ALA A CA 1
ATOM 680 C C . ALA A 1 88 ? -1.124 32.031 -15.258 1 89.31 88 ALA A C 1
ATOM 682 O O . ALA A 1 88 ? -1.412 32.312 -16.422 1 89.31 88 ALA A O 1
ATOM 683 N N . ILE A 1 89 ? -0.235 32.656 -14.586 1 86.06 89 ILE A N 1
ATOM 684 C CA . ILE A 1 89 ? 0.677 33.594 -15.234 1 86.06 89 ILE A CA 1
ATOM 685 C C . ILE A 1 89 ? 2.121 33.188 -14.977 1 86.06 89 ILE A C 1
ATOM 687 O O . ILE A 1 89 ? 2.406 32.469 -14 1 86.06 89 ILE A O 1
ATOM 691 N N . ALA A 1 90 ? 2.949 33.594 -15.883 1 88.81 90 ALA A N 1
ATOM 692 C CA . ALA A 1 90 ? 4.363 33.281 -15.688 1 88.81 90 ALA A CA 1
ATOM 693 C C . ALA A 1 90 ? 4.926 34 -14.469 1 88.81 90 ALA A C 1
ATOM 695 O O . ALA A 1 90 ? 4.582 35.156 -14.211 1 88.81 90 ALA A O 1
ATOM 696 N N . LEU A 1 91 ? 5.699 33.312 -13.781 1 92.44 91 LEU A N 1
ATOM 697 C CA . LEU A 1 91 ? 6.363 33.938 -12.641 1 92.44 91 LEU A CA 1
ATOM 698 C C . LEU A 1 91 ? 7.512 34.844 -13.094 1 92.44 91 LEU A C 1
ATOM 700 O O . LEU A 1 91 ? 8.625 34.344 -13.312 1 92.44 91 LEU A O 1
ATOM 704 N N . THR A 1 92 ? 7.238 36.125 -13.219 1 90.19 92 THR A N 1
ATOM 705 C CA . THR A 1 92 ? 8.219 37.156 -13.602 1 90.19 92 THR A CA 1
ATOM 706 C C . THR A 1 92 ? 8.156 38.344 -12.656 1 90.19 92 THR A C 1
ATOM 708 O O . THR A 1 92 ? 7.203 38.5 -11.883 1 90.19 92 THR A O 1
ATOM 711 N N . ASP A 1 93 ? 9.141 39.156 -12.711 1 91.31 93 ASP A N 1
ATOM 712 C CA . ASP A 1 93 ? 9.188 40.312 -11.82 1 91.31 93 ASP A CA 1
ATOM 713 C C . ASP A 1 93 ? 8.422 41.5 -12.414 1 91.31 93 ASP A C 1
ATOM 715 O O . ASP A 1 93 ? 8.477 42.625 -11.891 1 91.31 93 ASP A O 1
ATOM 719 N N . ARG A 1 94 ? 7.707 41.219 -13.461 1 89.88 94 ARG A N 1
ATOM 720 C CA . ARG A 1 94 ? 7.027 42.312 -14.164 1 89.88 94 ARG A CA 1
ATOM 721 C C . ARG A 1 94 ? 5.695 42.656 -13.5 1 89.88 94 ARG A C 1
ATOM 723 O O . ARG A 1 94 ? 5.199 43.781 -13.633 1 89.88 94 ARG A O 1
ATOM 730 N N . SER A 1 95 ? 5.117 41.688 -12.938 1 90.94 95 SER A N 1
ATOM 731 C CA . SER A 1 95 ? 3.873 41.906 -12.211 1 90.94 95 SER A CA 1
ATOM 732 C C . SER A 1 95 ? 4.133 42.125 -10.727 1 90.94 95 SER A C 1
ATOM 734 O O . SER A 1 95 ? 5.184 41.75 -10.211 1 90.94 95 SER A O 1
ATOM 736 N N . LEU A 1 96 ? 3.223 42.844 -10.008 1 93.19 96 LEU A N 1
ATOM 737 C CA . LEU A 1 96 ? 3.361 43.062 -8.578 1 93.19 96 LEU A CA 1
ATOM 738 C C . LEU A 1 96 ? 3.465 41.75 -7.816 1 93.19 96 LEU A C 1
ATOM 740 O O . LEU A 1 96 ? 4.371 41.562 -7 1 93.19 96 LEU A O 1
ATOM 744 N N . ALA A 1 97 ? 2.52 40.844 -8.109 1 94.06 97 ALA A N 1
ATOM 745 C CA . ALA A 1 97 ? 2.504 39.562 -7.445 1 94.06 97 ALA A CA 1
ATOM 746 C C . ALA A 1 97 ? 3.768 38.75 -7.766 1 94.06 97 ALA A C 1
ATOM 748 O O . ALA A 1 97 ? 4.336 38.094 -6.883 1 94.06 97 ALA A O 1
ATOM 749 N N . GLY A 1 98 ? 4.145 38.812 -9.039 1 94.06 98 GLY A N 1
ATOM 750 C CA . GLY A 1 98 ? 5.348 38.094 -9.43 1 94.06 98 GLY A CA 1
ATOM 751 C C . GLY A 1 98 ? 6.598 38.625 -8.758 1 94.06 98 GLY A C 1
ATOM 752 O O . GLY A 1 98 ? 7.457 37.844 -8.344 1 94.06 98 GLY A O 1
ATOM 753 N N . HIS A 1 99 ? 6.703 39.938 -8.648 1 94.5 99 HIS A N 1
ATOM 754 C CA . HIS A 1 99 ? 7.852 40.531 -7.996 1 94.5 99 HIS A CA 1
ATOM 755 C C . HIS A 1 99 ? 7.957 40.125 -6.535 1 94.5 99 HIS A C 1
ATOM 757 O O . HIS A 1 99 ? 9.039 39.75 -6.066 1 94.5 99 HIS A O 1
ATOM 763 N N . VAL A 1 100 ? 6.855 40.125 -5.859 1 96 100 VAL A N 1
ATOM 764 C CA . VAL A 1 100 ? 6.828 39.75 -4.445 1 96 100 VAL A CA 1
ATOM 765 C C . VAL A 1 100 ? 7.125 38.281 -4.289 1 96 100 VAL A C 1
ATOM 767 O O . VAL A 1 100 ? 7.824 37.875 -3.359 1 96 100 VAL A O 1
ATOM 770 N N . ALA A 1 101 ? 6.594 37.469 -5.188 1 95.38 101 ALA A N 1
ATOM 771 C CA . ALA A 1 101 ? 6.844 36.031 -5.137 1 95.38 101 ALA A CA 1
ATOM 772 C C . ALA A 1 101 ? 8.328 35.719 -5.297 1 95.38 101 ALA A C 1
ATOM 774 O O . ALA A 1 101 ? 8.859 34.812 -4.633 1 95.38 101 ALA A O 1
ATOM 775 N N . LEU A 1 102 ? 9.023 36.438 -6.102 1 94.06 102 LEU A N 1
ATOM 776 C CA . LEU A 1 102 ? 10.422 36.188 -6.422 1 94.06 102 LEU A CA 1
ATOM 777 C C . LEU A 1 102 ? 11.344 36.75 -5.348 1 94.06 102 LEU A C 1
ATOM 779 O O . LEU A 1 102 ? 12.336 36.125 -4.969 1 94.06 102 LEU A O 1
ATOM 783 N N . THR A 1 103 ? 11.008 37.938 -4.816 1 94.06 103 THR A N 1
ATOM 784 C CA . THR A 1 103 ? 11.898 38.625 -3.887 1 94.06 103 THR A CA 1
ATOM 785 C C . THR A 1 103 ? 11.594 38.219 -2.447 1 94.06 103 THR A C 1
ATOM 787 O O . THR A 1 103 ? 12.461 38.312 -1.575 1 94.06 103 THR A O 1
ATOM 790 N N . GLY A 1 104 ? 10.328 37.906 -2.172 1 94.38 104 GLY A N 1
ATOM 791 C CA . GLY A 1 104 ? 9.898 37.594 -0.813 1 94.38 104 GLY A CA 1
ATOM 792 C C . GLY A 1 104 ? 9.695 38.844 0.036 1 94.38 104 GLY A C 1
ATOM 793 O O . GLY A 1 104 ? 9.57 38.75 1.259 1 94.38 104 GLY A O 1
ATOM 794 N N . LYS A 1 105 ? 9.648 39.969 -0.618 1 94.12 105 LYS A N 1
ATOM 795 C CA . LYS A 1 105 ? 9.461 41.219 0.085 1 94.12 105 LYS A CA 1
ATOM 796 C C . LYS A 1 105 ? 8.094 41.844 -0.236 1 94.12 105 LYS A C 1
ATOM 798 O O . LYS A 1 105 ? 7.633 41.75 -1.376 1 94.12 105 LYS A O 1
ATOM 803 N N . SER A 1 106 ? 7.512 42.469 0.769 1 96.12 106 SER A N 1
ATOM 804 C CA . SER A 1 106 ? 6.195 43.062 0.599 1 96.12 106 SER A CA 1
ATOM 805 C C . SER A 1 106 ? 6.285 44.344 -0.241 1 96.12 106 SER A C 1
ATOM 807 O O . SER A 1 106 ? 7.332 45 -0.281 1 96.12 106 SER A O 1
ATOM 809 N N . LEU A 1 107 ? 5.238 44.594 -0.914 1 95.5 107 LEU A N 1
ATOM 810 C CA . LEU A 1 107 ? 5.066 45.875 -1.619 1 95.5 107 LEU A CA 1
ATOM 811 C C . LEU A 1 107 ? 3.881 46.656 -1.059 1 95.5 107 LEU A C 1
ATOM 813 O O . LEU A 1 107 ? 2.756 46.156 -1.027 1 95.5 107 LEU A O 1
ATOM 817 N N . ASN A 1 108 ? 4.113 47.719 -0.509 1 96.19 108 ASN A N 1
ATOM 818 C CA . ASN A 1 108 ? 3.098 48.656 -0.034 1 96.19 108 ASN A CA 1
ATOM 819 C C . ASN A 1 108 ? 3.057 49.906 -0.888 1 96.19 108 ASN A C 1
ATOM 821 O O . ASN A 1 108 ? 3.885 50.812 -0.718 1 96.19 108 ASN A O 1
ATOM 825 N N . ILE A 1 109 ? 2.025 50.031 -1.779 1 95.31 109 ILE A N 1
ATOM 826 C CA . ILE A 1 109 ? 1.967 51.062 -2.795 1 95.31 109 ILE A CA 1
ATOM 827 C C . ILE A 1 109 ? 0.784 52 -2.514 1 95.31 109 ILE A C 1
ATOM 829 O O . ILE A 1 109 ? -0.363 51.531 -2.455 1 95.31 109 ILE A O 1
ATOM 833 N N . ASP A 1 110 ? 1.027 53.281 -2.48 1 95 110 ASP A N 1
ATOM 834 C CA . ASP A 1 110 ? -0.015 54.25 -2.191 1 95 110 ASP A CA 1
ATOM 835 C C . ASP A 1 110 ? -0.955 54.406 -3.381 1 95 110 ASP A C 1
ATOM 837 O O . ASP A 1 110 ? -2.172 54.531 -3.209 1 95 110 ASP A O 1
ATOM 841 N N . ASP A 1 111 ? -0.345 54.5 -4.492 1 94.38 111 ASP A N 1
ATOM 842 C CA . ASP A 1 111 ? -1.094 54.656 -5.738 1 94.38 111 ASP A CA 1
ATOM 843 C C . ASP A 1 111 ? -0.479 53.812 -6.859 1 94.38 111 ASP A C 1
ATOM 845 O O . ASP A 1 111 ? 0.592 54.156 -7.371 1 94.38 111 ASP A O 1
ATOM 849 N N . ALA A 1 112 ? -1.24 52.812 -7.273 1 92.62 112 ALA A N 1
ATOM 850 C CA . ALA A 1 112 ? -0.737 51.844 -8.242 1 92.62 112 ALA A CA 1
ATOM 851 C C . ALA A 1 112 ? -0.616 52.469 -9.633 1 92.62 112 ALA A C 1
ATOM 853 O O . ALA A 1 112 ? 0.075 51.938 -10.5 1 92.62 112 ALA A O 1
ATOM 854 N N . TYR A 1 113 ? -1.326 53.531 -9.852 1 91.5 113 TYR A N 1
ATOM 855 C CA . TYR A 1 113 ? -1.247 54.219 -11.141 1 91.5 113 TYR A CA 1
ATOM 856 C C . TYR A 1 113 ? -0.049 55.156 -11.195 1 91.5 113 TYR A C 1
ATOM 858 O O . TYR A 1 113 ? 0.308 55.656 -12.258 1 91.5 113 TYR A O 1
ATOM 866 N N . ASP A 1 114 ? 0.579 55.406 -10.047 1 90.12 114 ASP A N 1
ATOM 867 C CA . ASP A 1 114 ? 1.742 56.281 -9.961 1 90.12 114 ASP A CA 1
ATOM 868 C C . ASP A 1 114 ? 2.928 55.562 -9.32 1 90.12 114 ASP A C 1
ATOM 870 O O . ASP A 1 114 ? 3.387 55.938 -8.242 1 90.12 114 ASP A O 1
ATOM 874 N N . LEU A 1 115 ? 3.477 54.625 -10.023 1 89.31 115 LEU A N 1
ATOM 875 C CA . LEU A 1 115 ? 4.602 53.844 -9.523 1 89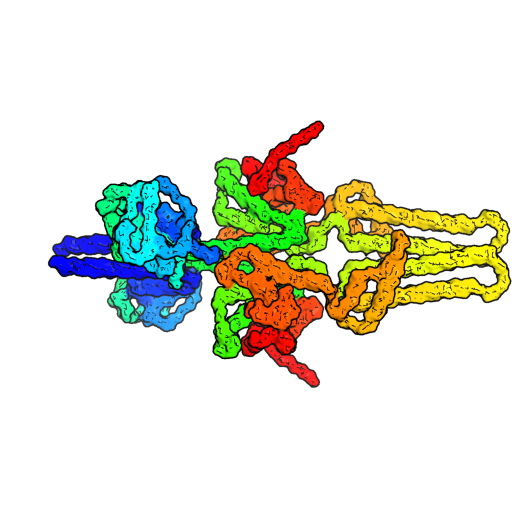.31 115 LEU A CA 1
ATOM 876 C C . LEU A 1 115 ? 5.922 54.562 -9.789 1 89.31 115 LEU A C 1
ATOM 878 O O . LEU A 1 115 ? 6.059 55.281 -10.781 1 89.31 115 LEU A O 1
ATOM 882 N N . PRO A 1 116 ? 6.781 54.375 -8.766 1 83.44 116 PRO A N 1
ATOM 883 C CA . PRO A 1 116 ? 8.078 55 -9 1 83.44 116 PRO A CA 1
ATOM 884 C C . PRO A 1 116 ? 8.75 54.5 -10.289 1 83.44 116 PRO A C 1
ATOM 886 O O . PRO A 1 116 ? 8.602 53.344 -10.656 1 83.44 116 PRO A O 1
ATOM 889 N N . GLN A 1 117 ? 9.484 55.469 -10.891 1 79.75 117 GLN A N 1
ATOM 890 C CA . GLN A 1 117 ? 10.188 55.188 -12.133 1 79.75 117 GLN A CA 1
ATOM 891 C C . GLN A 1 117 ? 11.32 54.188 -11.898 1 79.75 117 GLN A C 1
ATOM 893 O O . GLN A 1 117 ? 11.984 54.219 -10.859 1 79.75 117 GLN A O 1
ATOM 898 N N . GLY A 1 118 ? 11.531 53.125 -12.672 1 84.38 118 GLY A N 1
ATOM 899 C CA . GLY A 1 118 ? 12.656 52.188 -12.602 1 84.38 118 GLY A CA 1
ATOM 900 C C . GLY A 1 118 ? 12.305 50.875 -11.984 1 84.38 118 GLY A C 1
ATOM 901 O O . GLY A 1 118 ? 13.141 49.969 -11.93 1 84.38 118 GLY A O 1
ATOM 902 N N . GLN A 1 119 ? 11.141 50.906 -11.445 1 86.06 119 GLN A N 1
ATOM 903 C CA . GLN A 1 119 ? 10.758 49.625 -10.859 1 86.06 119 GLN A CA 1
ATOM 904 C C . GLN A 1 119 ? 10.422 48.594 -11.945 1 86.06 119 GLN A C 1
ATOM 906 O O . GLN A 1 119 ? 9.883 48.969 -13 1 86.06 119 GLN A O 1
ATOM 911 N N . PRO A 1 120 ? 10.797 47.312 -11.773 1 89.06 120 PRO A N 1
ATOM 912 C CA . PRO A 1 120 ? 10.562 46.312 -12.797 1 89.06 120 PRO A CA 1
ATOM 913 C C . PRO A 1 120 ? 9.094 45.906 -12.914 1 89.06 120 PRO A C 1
ATOM 915 O O . PRO A 1 120 ? 8.672 45.375 -13.945 1 89.06 120 PRO A O 1
ATOM 918 N N . TYR A 1 121 ? 8.328 46.156 -11.891 1 90.69 121 TYR A N 1
ATOM 919 C CA . TYR A 1 121 ? 6.941 45.688 -11.875 1 90.69 121 TYR A CA 1
ATOM 920 C C . TYR A 1 121 ? 6.004 46.812 -12.336 1 90.69 121 TYR A C 1
ATOM 922 O O . TYR A 1 121 ? 6.316 48 -12.203 1 90.69 121 TYR A O 1
ATOM 930 N N . ARG A 1 122 ? 4.836 46.344 -12.938 1 87.69 122 ARG A N 1
ATOM 931 C CA . ARG A 1 122 ? 3.779 47.25 -13.375 1 87.69 122 ARG A CA 1
ATOM 932 C C . ARG A 1 122 ? 2.4 46.656 -13.094 1 87.69 122 ARG A C 1
ATOM 934 O O . ARG A 1 122 ? 2.256 45.438 -12.938 1 87.69 122 ARG A O 1
ATOM 941 N N . LEU A 1 123 ? 1.532 47.594 -12.844 1 88 123 LEU A N 1
ATOM 942 C CA . LEU A 1 123 ? 0.141 47.156 -12.758 1 88 123 LEU A CA 1
ATOM 943 C C . LEU A 1 123 ? -0.483 47.062 -14.148 1 88 123 LEU A C 1
ATOM 945 O O . LEU A 1 123 ? -0.337 47.969 -14.969 1 88 123 LEU A O 1
ATOM 949 N N . ASP A 1 124 ? -1.087 45.906 -14.367 1 82.88 124 ASP A N 1
ATOM 950 C CA . ASP A 1 124 ? -1.851 45.781 -15.602 1 82.88 124 ASP A CA 1
ATOM 951 C C . ASP A 1 124 ? -3.188 46.531 -15.5 1 82.88 124 ASP A C 1
ATOM 953 O O . ASP A 1 124 ? -4.145 46 -14.922 1 82.88 124 ASP A O 1
ATOM 957 N N . ARG A 1 125 ? -3.293 47.625 -16.141 1 87.56 125 ARG A N 1
ATOM 958 C CA . ARG A 1 125 ? -4.469 48.469 -16.031 1 87.56 125 ARG A CA 1
ATOM 959 C C . ARG A 1 125 ? -5.629 47.938 -16.844 1 87.56 125 ARG A C 1
ATOM 961 O O . ARG A 1 125 ? -6.773 48.344 -16.672 1 87.56 125 ARG A O 1
ATOM 968 N N . SER A 1 126 ? -5.324 46.938 -17.719 1 85.94 126 SER A N 1
ATOM 969 C CA . SER A 1 126 ? -6.367 46.375 -18.578 1 85.94 126 SER A CA 1
ATOM 970 C C . SER A 1 126 ? -7.461 45.719 -17.75 1 85.94 126 SER A C 1
ATOM 972 O O . SER A 1 126 ? -8.641 45.781 -18.109 1 85.94 126 SER A O 1
ATOM 974 N N . PHE A 1 127 ? -7.09 45.188 -16.688 1 83.81 127 PHE A N 1
ATOM 975 C CA . PHE A 1 127 ? -8.07 44.531 -15.828 1 83.81 127 PHE A CA 1
ATOM 976 C C . PHE A 1 127 ? -9.023 45.562 -15.227 1 83.81 127 PHE A C 1
ATOM 978 O O . PHE A 1 127 ? -10.234 45.344 -15.188 1 83.81 127 PHE A O 1
ATOM 985 N N . ASP A 1 128 ? -8.5 46.625 -14.727 1 89.19 128 ASP A N 1
ATOM 986 C CA . ASP A 1 128 ? -9.297 47.719 -14.148 1 89.19 128 ASP A CA 1
ATOM 987 C C . ASP A 1 128 ? -10.273 48.281 -15.172 1 89.19 128 ASP A C 1
ATOM 989 O O . ASP A 1 128 ? -11.445 48.531 -14.859 1 89.19 128 ASP A O 1
ATOM 993 N N . GLU A 1 129 ? -9.719 48.438 -16.391 1 88.75 129 GLU A N 1
ATOM 994 C CA . GLU A 1 129 ? -10.531 49.031 -17.453 1 88.75 129 GLU A CA 1
ATOM 995 C C . GLU A 1 129 ? -11.68 48.094 -17.828 1 88.75 129 GLU A C 1
ATOM 997 O O . GLU A 1 129 ? -12.797 48.562 -18.062 1 88.75 129 GLU A O 1
ATOM 1002 N N . ASN A 1 130 ? -11.422 46.906 -17.875 1 87.19 130 ASN A N 1
ATOM 1003 C CA . ASN A 1 130 ? -12.398 45.906 -18.312 1 87.19 130 ASN A CA 1
ATOM 1004 C C . ASN A 1 130 ? -13.547 45.781 -17.312 1 87.19 130 ASN A C 1
ATOM 1006 O O . ASN A 1 130 ? -14.672 45.438 -17.703 1 87.19 130 ASN A O 1
ATOM 1010 N N . ILE A 1 131 ? -13.289 46.062 -16.031 1 86.75 131 ILE A N 1
ATOM 1011 C CA . ILE A 1 131 ? -14.344 45.844 -15.039 1 86.75 131 ILE A CA 1
ATOM 1012 C C . ILE A 1 131 ? -14.805 47.156 -14.453 1 86.75 131 ILE A C 1
ATOM 1014 O O . ILE A 1 131 ? -15.5 47.188 -13.438 1 86.75 131 ILE A O 1
ATOM 1018 N N . CYS A 1 132 ? -14.406 48.312 -15.016 1 89.81 132 CYS A N 1
ATOM 1019 C CA . CYS A 1 132 ? -14.758 49.656 -14.57 1 89.81 132 CYS A CA 1
ATOM 1020 C C . CYS A 1 132 ? -14.391 49.875 -13.109 1 89.81 132 CYS A C 1
ATOM 1022 O O . CYS A 1 132 ? -15.242 50.25 -12.297 1 89.81 132 CYS A O 1
ATOM 1024 N N . TYR A 1 133 ? -13.258 49.562 -12.836 1 92.19 133 TYR A N 1
ATOM 1025 C CA . TYR A 1 133 ? -12.68 49.656 -11.5 1 92.19 133 TYR A CA 1
ATOM 1026 C C . TYR A 1 133 ? -11.383 50.469 -11.523 1 92.19 133 TYR A C 1
ATOM 1028 O O . TYR A 1 133 ? -10.812 50.719 -12.594 1 92.19 133 TYR A O 1
ATOM 1036 N N . ARG A 1 134 ? -10.969 51.031 -10.414 1 93.81 134 ARG A N 1
ATOM 1037 C CA . ARG A 1 134 ? -9.68 51.688 -10.32 1 93.81 134 ARG A CA 1
ATOM 1038 C C . ARG A 1 134 ? -8.891 51.219 -9.109 1 93.81 134 ARG A C 1
ATOM 1040 O O . ARG A 1 134 ? -9.344 51.344 -7.973 1 93.81 134 ARG A O 1
ATOM 1047 N N . THR A 1 135 ? -7.773 50.719 -9.391 1 95.06 135 THR A N 1
ATOM 1048 C CA . THR A 1 135 ? -6.855 50.312 -8.328 1 95.06 135 THR A CA 1
ATOM 1049 C C . THR A 1 135 ? -5.977 51.469 -7.895 1 95.06 135 THR A C 1
ATOM 1051 O O . THR A 1 135 ? -5.324 52.094 -8.727 1 95.06 135 THR A O 1
ATOM 1054 N N . ARG A 1 136 ? -5.93 51.75 -6.59 1 95.94 136 ARG A N 1
ATOM 1055 C CA . ARG A 1 136 ? -5.086 52.812 -6.07 1 95.94 136 ARG A CA 1
ATOM 1056 C C . ARG A 1 136 ? -4.086 52.281 -5.051 1 95.94 136 ARG A C 1
ATOM 1058 O O . ARG A 1 136 ? -2.969 51.906 -5.41 1 95.94 136 ARG A O 1
ATOM 1065 N N . SER A 1 137 ? -4.574 52.156 -3.793 1 96.44 137 SER A N 1
ATOM 1066 C CA . SER A 1 137 ? -3.678 51.594 -2.801 1 96.44 137 SER A CA 1
ATOM 1067 C C . SER A 1 137 ? -3.594 50.062 -2.953 1 96.44 137 SER A C 1
ATOM 1069 O O . SER A 1 137 ? -4.605 49.406 -3.174 1 96.44 137 SER A O 1
ATOM 1071 N N . VAL A 1 138 ? -2.381 49.531 -2.975 1 96.81 138 VAL A N 1
ATOM 1072 C CA . VAL A 1 138 ? -2.17 48.094 -3.139 1 96.81 138 VAL A CA 1
ATOM 1073 C C . VAL A 1 138 ? -1.164 47.594 -2.102 1 96.81 138 VAL A C 1
ATOM 1075 O O . VAL A 1 138 ? -0.14 48.25 -1.863 1 96.81 138 VAL A O 1
ATOM 1078 N N . LEU A 1 139 ? -1.499 46.562 -1.414 1 97.5 139 LEU A N 1
ATOM 1079 C CA . LEU A 1 139 ? -0.584 45.844 -0.524 1 97.5 139 LEU A CA 1
ATOM 1080 C C . LEU A 1 139 ? -0.39 44.406 -0.981 1 97.5 139 LEU A C 1
ATOM 1082 O O . LEU A 1 139 ? -1.348 43.656 -1.03 1 97.5 139 LEU A O 1
ATOM 1086 N N . VAL A 1 140 ? 0.794 44.094 -1.414 1 97.5 140 VAL A N 1
ATOM 1087 C CA . VAL A 1 140 ? 1.129 42.75 -1.861 1 97.5 140 VAL A CA 1
ATOM 1088 C C . VAL A 1 140 ? 2.082 42.094 -0.864 1 97.5 140 VAL A C 1
ATOM 1090 O O . VAL A 1 140 ? 3.143 42.656 -0.556 1 97.5 140 VAL A O 1
ATOM 1093 N N . LEU A 1 141 ? 1.705 40.969 -0.341 1 97.12 141 LEU A N 1
ATOM 1094 C CA . LEU A 1 141 ? 2.465 40.281 0.707 1 97.12 141 LEU A CA 1
ATOM 1095 C C . LEU A 1 141 ? 2.857 38.875 0.275 1 97.12 141 LEU A C 1
ATOM 1097 O O . LEU A 1 141 ? 2.049 38.156 -0.314 1 97.12 141 LEU A O 1
ATOM 1101 N N . PRO A 1 142 ? 4.086 38.5 0.547 1 96.69 142 PRO A N 1
ATOM 1102 C CA . PRO A 1 142 ? 4.461 37.094 0.327 1 96.69 142 PRO A CA 1
ATOM 1103 C C . PRO A 1 142 ? 3.916 36.156 1.407 1 96.69 142 PRO A C 1
ATOM 1105 O O . PRO A 1 142 ? 3.887 36.531 2.586 1 96.69 142 PRO A O 1
ATOM 1108 N N . MET A 1 143 ? 3.33 35.125 1.052 1 95.12 143 MET A N 1
ATOM 1109 C CA . MET A 1 143 ? 2.979 34.062 1.975 1 95.12 143 MET A CA 1
ATOM 1110 C C . MET A 1 143 ? 4.117 33.062 2.1 1 95.12 143 MET A C 1
ATOM 1112 O O . MET A 1 143 ? 4.227 32.125 1.293 1 95.12 143 MET A O 1
ATOM 1116 N N . GLN A 1 144 ? 4.848 33.25 3.227 1 92.94 144 GLN A N 1
ATOM 1117 C CA . GLN A 1 144 ? 6.074 32.469 3.377 1 92.94 144 GLN A CA 1
ATOM 1118 C C . GLN A 1 144 ? 5.973 31.484 4.543 1 92.94 144 GLN A C 1
ATOM 1120 O O . GLN A 1 144 ? 5.371 31.812 5.57 1 92.94 144 GLN A O 1
ATOM 1125 N N . ASN A 1 145 ? 6.578 30.344 4.312 1 87.75 145 ASN A N 1
ATOM 1126 C CA . ASN A 1 145 ? 6.652 29.375 5.414 1 87.75 145 ASN A CA 1
ATOM 1127 C C . ASN A 1 145 ? 7.836 29.688 6.336 1 87.75 145 ASN A C 1
ATOM 1129 O O . ASN A 1 145 ? 8.453 30.75 6.234 1 87.75 145 ASN A O 1
ATOM 1133 N N . ARG A 1 146 ? 8.133 28.797 7.25 1 77 146 ARG A N 1
ATOM 1134 C CA . ARG A 1 146 ? 9.156 29.016 8.266 1 77 146 ARG A CA 1
ATOM 1135 C C . ARG A 1 146 ? 10.547 29.031 7.652 1 77 146 ARG A C 1
ATOM 1137 O O . ARG A 1 146 ? 11.461 29.672 8.18 1 77 146 ARG A O 1
ATOM 1144 N N . GLU A 1 147 ? 10.742 28.328 6.57 1 80.5 147 GLU A N 1
ATOM 1145 C CA . GLU A 1 147 ? 12.039 28.234 5.906 1 80.5 147 GLU A CA 1
ATOM 1146 C C . GLU A 1 147 ? 12.266 29.406 4.965 1 80.5 147 GLU A C 1
ATOM 1148 O O . GLU A 1 147 ? 13.328 29.531 4.359 1 80.5 147 GLU A O 1
ATOM 1153 N N . GLY A 1 148 ? 11.211 30.234 4.828 1 86.12 148 GLY A N 1
ATOM 1154 C CA . GLY A 1 148 ? 11.328 31.406 3.988 1 86.12 148 GLY A CA 1
ATOM 1155 C C . GLY A 1 148 ? 10.93 31.156 2.547 1 86.12 148 GLY A C 1
ATOM 1156 O O . GLY A 1 148 ? 11.172 32 1.674 1 86.12 148 GLY A O 1
ATOM 1157 N N . GLU A 1 149 ? 10.43 30.062 2.328 1 88.94 149 GLU A N 1
ATOM 1158 C CA . GLU A 1 149 ? 9.945 29.75 0.985 1 88.94 149 GLU A CA 1
ATOM 1159 C C . GLU A 1 149 ? 8.594 30.422 0.724 1 88.94 149 GLU A C 1
ATOM 1161 O O . GLU A 1 149 ? 7.68 30.312 1.544 1 88.94 149 GLU A O 1
ATOM 1166 N N . THR A 1 150 ? 8.469 31.078 -0.411 1 94.19 150 THR A N 1
ATOM 1167 C CA . THR A 1 150 ? 7.215 31.734 -0.769 1 94.19 150 THR A CA 1
ATOM 1168 C C . THR A 1 150 ? 6.266 30.75 -1.446 1 94.19 150 THR A C 1
ATOM 1170 O O . THR A 1 150 ? 6.531 30.281 -2.555 1 94.19 150 THR A O 1
ATOM 1173 N N . LEU A 1 151 ? 5.172 30.469 -0.84 1 92.88 151 LEU A N 1
ATOM 1174 C CA . LEU A 1 151 ? 4.203 29.516 -1.362 1 92.88 151 LEU A CA 1
ATOM 1175 C C . LEU A 1 151 ? 3.111 30.234 -2.154 1 92.88 151 LEU A C 1
ATOM 1177 O O . LEU A 1 151 ? 2.432 29.609 -2.979 1 92.88 151 LEU A O 1
ATOM 1181 N N . GLY A 1 152 ? 2.941 31.5 -1.859 1 94.94 152 GLY A N 1
ATOM 1182 C CA . GLY A 1 152 ? 1.921 32.312 -2.518 1 94.94 152 GLY A CA 1
ATOM 1183 C C . GLY A 1 152 ? 2.07 33.781 -2.256 1 94.94 152 GLY A C 1
ATOM 1184 O O . GLY A 1 152 ? 3.068 34.219 -1.682 1 94.94 152 GLY A O 1
ATOM 1185 N N . VAL A 1 153 ? 1.066 34.562 -2.811 1 96.88 153 VAL A N 1
ATOM 1186 C CA . VAL A 1 153 ? 1.051 36 -2.67 1 96.88 153 VAL A CA 1
ATOM 1187 C C . VAL A 1 153 ? -0.368 36.469 -2.365 1 96.88 153 VAL A C 1
ATOM 1189 O O . VAL A 1 153 ? -1.327 36.031 -3 1 96.88 153 VAL A O 1
ATOM 1192 N N . LEU A 1 154 ? -0.439 37.219 -1.331 1 97.06 154 LEU A N 1
ATOM 1193 C CA . LEU A 1 154 ? -1.691 37.875 -0.956 1 97.06 154 LEU A CA 1
ATOM 1194 C C . LEU A 1 154 ? -1.702 39.312 -1.402 1 97.06 154 LEU A C 1
ATOM 1196 O O . LEU A 1 154 ? -0.814 40.094 -1.035 1 97.06 154 LEU A O 1
ATOM 1200 N N . GLN A 1 155 ? -2.648 39.688 -2.219 1 97 155 GLN A N 1
ATOM 1201 C CA . GLN A 1 155 ? -2.762 41.031 -2.729 1 97 155 GLN A CA 1
ATOM 1202 C C . GLN A 1 155 ? -4.055 41.688 -2.254 1 97 155 GLN A C 1
ATOM 1204 O O . GLN A 1 155 ? -5.145 41.156 -2.475 1 97 155 GLN A O 1
ATOM 1209 N N . LEU A 1 156 ? -3.949 42.75 -1.593 1 97.69 156 LEU A N 1
ATOM 1210 C CA . LEU A 1 156 ? -5.09 43.562 -1.16 1 97.69 156 LEU A CA 1
ATOM 1211 C C . LEU A 1 156 ? -5.152 44.875 -1.923 1 97.69 156 LEU A C 1
ATOM 1213 O O . LEU A 1 156 ? -4.117 45.5 -2.203 1 97.69 156 LEU A O 1
ATOM 1217 N N . ILE A 1 157 ? -6.359 45.25 -2.262 1 96.94 157 ILE A N 1
ATOM 1218 C CA . ILE A 1 157 ? -6.527 46.406 -3.152 1 96.94 157 ILE A CA 1
ATOM 1219 C C . ILE A 1 157 ? -7.504 47.406 -2.533 1 96.94 157 ILE A C 1
ATOM 1221 O O . ILE A 1 157 ? -8.57 47 -2.059 1 96.94 157 ILE A O 1
ATOM 1225 N N . ASN A 1 158 ? -7.102 48.625 -2.557 1 97.44 158 ASN A N 1
ATOM 1226 C CA . ASN A 1 158 ? -7.934 49.781 -2.23 1 97.44 158 ASN A CA 1
ATOM 1227 C C . ASN A 1 158 ? -8.438 49.719 -0.792 1 97.44 158 ASN A C 1
ATOM 1229 O O . ASN A 1 158 ? -9.617 49.469 -0.553 1 97.44 158 ASN A O 1
ATOM 1233 N N . ARG A 1 159 ? -7.582 50.062 0.117 1 97.44 159 ARG A N 1
ATOM 1234 C CA . ARG A 1 159 ? -7.973 50.25 1.511 1 97.44 159 ARG A CA 1
ATOM 1235 C C . ARG A 1 159 ? -8.938 51.438 1.653 1 97.44 159 ARG A C 1
ATOM 1237 O O . ARG A 1 159 ? -8.555 52.562 1.439 1 97.44 159 ARG A O 1
ATOM 1244 N N . LYS A 1 160 ? -10.164 51.188 2.109 1 97 160 LYS A N 1
ATOM 1245 C CA . LYS A 1 160 ? -11.211 52.188 2.178 1 97 160 LYS A CA 1
ATOM 1246 C C . LYS A 1 160 ? -11.156 52.938 3.5 1 97 160 LYS A C 1
ATOM 1248 O O . LYS A 1 160 ? -10.602 52.469 4.484 1 97 160 LYS A O 1
ATOM 1253 N N . LEU A 1 161 ? -11.688 54.125 3.465 1 93.56 161 LEU A N 1
ATOM 1254 C CA . LEU A 1 161 ? -11.828 54.906 4.688 1 93.56 161 LEU A CA 1
ATOM 1255 C C . LEU A 1 161 ? -12.852 54.281 5.621 1 93.56 161 LEU A C 1
ATOM 1257 O O . LEU A 1 161 ? -12.695 54.312 6.844 1 93.56 161 LEU A O 1
ATOM 1261 N N . GLN A 1 162 ? -13.883 53.719 4.996 1 91.94 162 GLN A N 1
ATOM 1262 C CA . GLN A 1 162 ? -14.93 53 5.715 1 91.94 162 GLN A CA 1
ATOM 1263 C C . GLN A 1 162 ? -15.336 51.719 4.969 1 91.94 162 GLN A C 1
ATOM 1265 O O . GLN A 1 162 ? -15.375 51.719 3.738 1 91.94 162 GLN A O 1
ATOM 1270 N N . SER A 1 163 ? -15.688 50.781 5.707 1 90.19 163 SER A N 1
ATOM 1271 C CA . SER A 1 163 ? -15.914 49.438 5.156 1 90.19 163 SER A CA 1
ATOM 1272 C C . SER A 1 163 ? -17.141 49.438 4.246 1 90.19 163 SER A C 1
ATOM 1274 O O . SER A 1 163 ? -17.188 48.688 3.266 1 90.19 163 SER A O 1
ATOM 1276 N N . GLU A 1 164 ? -18.109 50.25 4.516 1 90.44 164 GLU A N 1
ATOM 1277 C CA . GLU A 1 164 ? -19.406 50.188 3.828 1 90.44 164 GLU A CA 1
ATOM 1278 C C . GLU A 1 164 ? -19.375 50.969 2.521 1 90.44 164 GLU A C 1
ATOM 1280 O O . GLU A 1 164 ? -20.281 50.812 1.692 1 90.44 164 GLU A O 1
ATOM 1285 N N . LEU A 1 165 ? -18.312 51.688 2.309 1 92.62 165 LEU A N 1
ATOM 1286 C CA . LEU A 1 165 ? -18.234 52.5 1.113 1 92.62 165 LEU A CA 1
ATOM 1287 C C . LEU A 1 165 ? -18.109 51.656 -0.139 1 92.62 165 LEU A C 1
ATOM 1289 O O . LEU A 1 165 ? -17.406 50.625 -0.13 1 92.62 165 LEU A O 1
ATOM 1293 N N . VAL A 1 166 ? -18.859 51.969 -1.188 1 94.56 166 VAL A N 1
ATOM 1294 C CA . VAL A 1 166 ? -18.75 51.312 -2.488 1 94.56 166 VAL A CA 1
ATOM 1295 C C . VAL A 1 166 ? -17.891 52.156 -3.418 1 94.56 166 VAL A C 1
ATOM 1297 O O . VAL A 1 166 ? -18.125 53.344 -3.604 1 94.56 166 VAL A O 1
ATOM 1300 N N . LEU A 1 167 ? -16.938 51.531 -4 1 94.62 167 LEU A N 1
ATOM 1301 C CA . LEU A 1 167 ? -15.977 52.281 -4.809 1 94.62 167 LEU A CA 1
ATOM 1302 C C . LEU A 1 167 ? -16.391 52.281 -6.277 1 94.62 167 LEU A C 1
ATOM 1304 O O . LEU A 1 167 ? -16.891 51.281 -6.789 1 94.62 167 LEU A O 1
ATOM 1308 N N . THR A 1 168 ? -16.281 53.344 -6.895 1 93.12 168 THR A N 1
ATOM 1309 C CA . THR A 1 168 ? -16.344 53.594 -8.336 1 93.12 168 THR A CA 1
ATOM 1310 C C . THR A 1 168 ? -15.055 54.25 -8.828 1 93.12 168 THR A C 1
ATOM 1312 O O . THR A 1 168 ? -14.281 54.781 -8.031 1 93.12 168 THR A O 1
ATOM 1315 N N . PRO A 1 169 ? -14.773 54.125 -10.117 1 92.44 169 PRO A N 1
ATOM 1316 C CA . PRO A 1 169 ? -13.547 54.75 -10.625 1 92.44 169 PRO A CA 1
ATOM 1317 C C . PRO A 1 169 ? -13.445 56.219 -10.273 1 92.44 169 PRO A C 1
ATOM 1319 O O . PRO A 1 169 ? -12.344 56.75 -10.039 1 92.44 169 PRO A O 1
ATOM 1322 N N . GLU A 1 170 ? -14.523 56.906 -10.07 1 91.88 170 GLU A N 1
ATOM 1323 C CA . GLU A 1 170 ? -14.547 58.344 -9.844 1 91.88 170 GLU A CA 1
ATOM 1324 C C . GLU A 1 170 ? -14.297 58.688 -8.375 1 91.88 170 GLU A C 1
ATOM 1326 O O . GLU A 1 170 ? -13.672 59.688 -8.062 1 91.88 170 GLU A O 1
ATOM 1331 N N . ASN A 1 171 ? -14.711 57.844 -7.48 1 94.44 171 ASN A N 1
ATOM 1332 C CA . ASN A 1 171 ? -14.648 58.188 -6.066 1 94.44 171 ASN A CA 1
ATOM 1333 C C . ASN A 1 171 ? -13.492 57.469 -5.367 1 94.44 171 ASN A C 1
ATOM 1335 O O . ASN A 1 171 ? -13.242 57.688 -4.18 1 94.44 171 ASN A O 1
ATOM 1339 N N . THR A 1 172 ? -12.773 56.688 -6.074 1 94.69 172 THR A N 1
ATOM 1340 C CA . THR A 1 172 ? -11.711 55.875 -5.496 1 94.69 172 THR A CA 1
ATOM 1341 C C . THR A 1 172 ? -10.641 56.75 -4.863 1 94.69 172 THR A C 1
ATOM 1343 O O . THR A 1 172 ? -10.117 56.438 -3.793 1 94.69 172 THR A O 1
ATOM 1346 N N . MET A 1 173 ? -10.273 57.844 -5.445 1 92.69 173 MET A N 1
ATOM 1347 C CA . MET A 1 173 ? -9.219 58.719 -4.945 1 92.69 173 MET A CA 1
ATOM 1348 C C . MET A 1 173 ? -9.609 59.344 -3.607 1 92.69 173 MET A C 1
ATOM 1350 O O . MET A 1 173 ? -8.758 59.531 -2.74 1 92.69 173 MET A O 1
ATOM 1354 N N . GLU A 1 174 ? -10.875 59.531 -3.459 1 94 174 GLU A N 1
ATOM 1355 C CA . GLU A 1 174 ? -11.383 60.219 -2.27 1 94 174 GLU A CA 1
ATOM 1356 C C . GLU A 1 174 ? -11.641 59.219 -1.141 1 94 174 GLU A C 1
ATOM 1358 O O . GLU A 1 174 ? -11.5 59.531 0.036 1 94 174 GLU A O 1
ATOM 1363 N N . TYR A 1 175 ? -11.961 58.031 -1.526 1 95.5 175 TYR A N 1
ATOM 1364 C CA . TYR A 1 175 ? -12.492 57.125 -0.52 1 95.5 175 TYR A CA 1
ATOM 1365 C C . TYR A 1 175 ? -11.453 56.094 -0.108 1 95.5 175 TYR A C 1
ATOM 1367 O O . TYR A 1 175 ? -11.719 55.219 0.735 1 95.5 175 TYR A O 1
ATOM 1375 N N . THR A 1 176 ? -10.305 56.156 -0.636 1 96.25 176 THR A N 1
ATOM 1376 C CA . THR A 1 176 ? -9.281 55.156 -0.307 1 96.25 176 THR A CA 1
ATOM 1377 C C . THR A 1 176 ? -8.086 55.812 0.372 1 96.25 176 THR A C 1
ATOM 1379 O O . THR A 1 176 ? -7.926 57.031 0.304 1 96.25 176 THR A O 1
ATOM 1382 N N . GLN A 1 177 ? -7.25 55.094 1.12 1 96 177 GLN A N 1
ATOM 1383 C CA . GLN A 1 177 ? -6.043 55.531 1.812 1 96 177 GLN A CA 1
ATOM 1384 C C . GLN A 1 177 ? -4.938 54.5 1.719 1 96 177 GLN A C 1
ATOM 1386 O O . GLN A 1 177 ? -5.199 53.312 1.415 1 96 177 GLN A O 1
ATOM 1391 N N . PRO A 1 178 ? -3.742 54.938 1.923 1 95.62 178 PRO A N 1
ATOM 1392 C CA . PRO A 1 178 ? -2.641 53.969 1.901 1 95.62 178 PRO A CA 1
ATOM 1393 C C . PRO A 1 178 ? -2.676 53 3.088 1 95.62 178 PRO A C 1
ATOM 1395 O O . PRO A 1 178 ? -3.311 53.312 4.102 1 95.62 178 PRO A O 1
ATOM 1398 N N . TYR A 1 179 ? -2.109 51.844 2.916 1 95.88 179 TYR A N 1
ATOM 1399 C CA . TYR A 1 179 ? -1.954 50.906 4.016 1 95.88 179 TYR A CA 1
ATOM 1400 C C . TYR A 1 179 ? -0.871 51.375 4.984 1 95.88 179 TYR A C 1
ATOM 1402 O O . TYR A 1 179 ? 0.17 51.875 4.562 1 95.88 179 TYR A O 1
ATOM 1410 N N . SER A 1 180 ? -1.113 51.219 6.254 1 91.75 180 SER A N 1
ATOM 1411 C CA . SER A 1 180 ? -0.135 51.625 7.266 1 91.75 180 SER A CA 1
ATOM 1412 C C . SER A 1 180 ? 0.935 50.531 7.441 1 91.75 180 SER A C 1
ATOM 1414 O O . SER A 1 180 ? 0.751 49.406 7.016 1 91.75 180 SER A O 1
ATOM 1416 N N . ASP A 1 181 ? 2.041 50.938 8.039 1 89.25 181 ASP A N 1
ATOM 1417 C CA . ASP A 1 181 ? 3.107 50 8.359 1 89.25 181 ASP A CA 1
ATOM 1418 C C . ASP A 1 181 ? 2.613 48.906 9.32 1 89.25 181 ASP A C 1
ATOM 1420 O O . ASP A 1 181 ? 3.041 47.781 9.234 1 89.25 181 ASP A O 1
ATOM 1424 N N . TRP A 1 182 ? 1.796 49.344 10.156 1 83.69 182 TRP A N 1
ATOM 1425 C CA . TRP A 1 182 ? 1.236 48.406 11.125 1 83.69 182 TRP A CA 1
ATOM 1426 C C . TRP A 1 182 ? 0.402 47.344 10.422 1 83.69 182 TRP A C 1
ATOM 1428 O O . TRP A 1 182 ? 0.509 46.156 10.742 1 83.69 182 TRP A O 1
ATOM 1438 N N . GLU A 1 183 ? -0.419 47.781 9.516 1 88 183 GLU A N 1
ATOM 1439 C CA . GLU A 1 183 ? -1.24 46.844 8.773 1 88 183 GLU A CA 1
ATOM 1440 C C . GLU A 1 183 ? -0.374 45.875 7.98 1 88 183 GLU A C 1
ATOM 1442 O O . GLU A 1 183 ? -0.67 44.656 7.922 1 88 183 GLU A O 1
ATOM 1447 N N . GLU A 1 184 ? 0.654 46.375 7.426 1 92.19 184 GLU A N 1
ATOM 1448 C CA . GLU A 1 184 ? 1.577 45.531 6.672 1 92.19 184 GLU A CA 1
ATOM 1449 C C . GLU A 1 184 ? 2.197 44.469 7.566 1 92.19 184 GLU A C 1
ATOM 1451 O O . GLU A 1 184 ? 2.277 43.281 7.176 1 92.19 184 GLU A O 1
ATOM 1456 N N . ARG A 1 185 ? 2.625 44.812 8.703 1 85.56 185 ARG A N 1
ATOM 1457 C CA . ARG A 1 185 ? 3.301 43.875 9.617 1 85.56 185 ARG A CA 1
ATOM 1458 C C . ARG A 1 185 ? 2.352 42.781 10.094 1 85.56 185 ARG A C 1
ATOM 1460 O O . ARG A 1 185 ? 2.713 41.625 10.109 1 85.56 185 ARG A O 1
ATOM 1467 N N . ILE A 1 186 ? 1.131 43.25 10.508 1 84.38 186 ILE A N 1
ATOM 1468 C CA . ILE A 1 186 ? 0.165 42.281 11.031 1 84.38 186 ILE A CA 1
ATOM 1469 C C . ILE A 1 186 ? -0.258 41.312 9.93 1 84.38 186 ILE A C 1
ATOM 1471 O O . ILE A 1 186 ? -0.349 40.094 10.156 1 84.38 186 ILE A O 1
ATOM 1475 N N . LEU A 1 187 ? -0.464 41.812 8.773 1 90.69 187 LEU A N 1
ATOM 1476 C CA . LEU A 1 187 ? -0.931 40.969 7.68 1 90.69 187 LEU A CA 1
ATOM 1477 C C . LEU A 1 187 ? 0.179 40.062 7.195 1 90.69 187 LEU A C 1
ATOM 1479 O O . LEU A 1 187 ? -0.093 38.938 6.73 1 90.69 187 LEU A O 1
ATOM 1483 N N . ARG A 1 188 ? 1.381 40.5 7.293 1 89.5 188 ARG A N 1
ATOM 1484 C CA . ARG A 1 188 ? 2.498 39.625 6.938 1 89.5 188 ARG A CA 1
ATOM 1485 C C . ARG A 1 188 ? 2.547 38.406 7.848 1 89.5 188 ARG A C 1
ATOM 1487 O O . ARG A 1 188 ? 2.82 37.281 7.387 1 89.5 188 ARG A O 1
ATOM 1494 N N . SER A 1 189 ? 2.311 38.625 9.086 1 83.88 189 SER A N 1
ATOM 1495 C CA . SER A 1 189 ? 2.289 37.5 10.039 1 83.88 189 SER A CA 1
ATOM 1496 C C . SER A 1 189 ? 1.156 36.531 9.727 1 83.88 189 SER A C 1
ATOM 1498 O O . SER A 1 189 ? 1.349 35.312 9.758 1 83.88 189 SER A O 1
ATOM 1500 N N . LEU A 1 190 ? -0.004 37.125 9.422 1 86.81 190 LEU A N 1
ATOM 1501 C CA . LEU A 1 190 ? -1.147 36.281 9.086 1 86.81 190 LEU A CA 1
ATOM 1502 C C . LEU A 1 190 ? -0.904 35.531 7.781 1 86.81 190 LEU A C 1
ATOM 1504 O O . LEU A 1 190 ? -1.295 34.375 7.652 1 86.81 190 LEU A O 1
ATOM 1508 N N . ALA A 1 191 ? -0.281 36.219 6.844 1 91.25 191 ALA A N 1
ATOM 1509 C CA . ALA A 1 191 ? 0.054 35.594 5.57 1 91.25 191 ALA A CA 1
ATOM 1510 C C . ALA A 1 191 ? 1.011 34.438 5.77 1 91.25 191 ALA A C 1
ATOM 1512 O O . ALA A 1 191 ? 0.892 33.406 5.102 1 91.25 191 ALA A O 1
ATOM 1513 N N . SER A 1 192 ? 1.941 34.594 6.656 1 87.94 192 SER A N 1
ATOM 1514 C CA . SER A 1 192 ? 2.877 33.531 6.961 1 87.94 192 SER A CA 1
ATOM 1515 C C . SER A 1 192 ? 2.164 32.344 7.605 1 87.94 192 SER A C 1
ATOM 1517 O O . SER A 1 192 ? 2.463 31.188 7.293 1 87.94 192 SER A O 1
ATOM 1519 N N . GLN A 1 193 ? 1.255 32.625 8.523 1 84.31 193 GLN A N 1
ATOM 1520 C CA . GLN A 1 193 ? 0.475 31.547 9.141 1 84.31 193 GLN A CA 1
ATOM 1521 C C . GLN A 1 193 ? -0.358 30.797 8.102 1 84.31 193 GLN A C 1
ATOM 1523 O O . GLN A 1 193 ? -0.475 29.578 8.156 1 84.31 193 GLN A O 1
ATOM 1528 N N . ALA A 1 194 ? -0.925 31.594 7.234 1 88.31 194 ALA A N 1
ATOM 1529 C CA . ALA A 1 194 ? -1.695 30.969 6.156 1 88.31 194 ALA A CA 1
ATOM 1530 C C . ALA A 1 194 ? -0.812 30.078 5.289 1 88.31 194 ALA A C 1
ATOM 1532 O O . ALA A 1 194 ? -1.227 29 4.879 1 88.31 194 ALA A O 1
ATOM 1533 N N . ALA A 1 195 ? 0.405 30.594 4.988 1 90.5 195 ALA A N 1
ATOM 1534 C CA . ALA A 1 195 ? 1.345 29.828 4.18 1 90.5 195 ALA A CA 1
ATOM 1535 C C . ALA A 1 195 ? 1.648 28.469 4.824 1 90.5 195 ALA A C 1
ATOM 1537 O O . ALA A 1 195 ? 1.681 27.438 4.141 1 90.5 195 ALA A O 1
ATOM 1538 N N . ILE A 1 196 ? 1.839 28.484 6.07 1 86.38 196 ILE A N 1
ATOM 1539 C CA . ILE A 1 196 ? 2.148 27.25 6.801 1 86.38 196 ILE A CA 1
ATOM 1540 C C . ILE A 1 196 ? 0.947 26.312 6.758 1 86.38 196 ILE A C 1
ATOM 1542 O O . ILE A 1 196 ? 1.104 25.109 6.551 1 86.38 196 ILE A O 1
ATOM 1546 N N . SER A 1 197 ? -0.222 26.859 6.984 1 84.81 197 SER A N 1
ATOM 1547 C CA . SER A 1 197 ? -1.438 26.062 6.938 1 84.81 197 SER A CA 1
ATOM 1548 C C . SER A 1 197 ? -1.645 25.453 5.551 1 84.81 197 SER A C 1
ATOM 1550 O O . SER A 1 197 ? -2.092 24.312 5.43 1 84.81 197 SER A O 1
ATOM 1552 N N . ILE A 1 198 ? -1.372 26.234 4.551 1 86.56 198 ILE A N 1
ATOM 1553 C CA . ILE A 1 198 ? -1.482 25.766 3.172 1 86.56 198 ILE A CA 1
ATOM 1554 C C . ILE A 1 198 ? -0.51 24.609 2.939 1 86.56 198 ILE A C 1
ATOM 1556 O O . ILE A 1 198 ? -0.882 23.578 2.373 1 86.56 198 ILE A O 1
ATOM 1560 N N . GLU A 1 199 ? 0.68 24.828 3.375 1 85.31 199 GLU A N 1
ATOM 1561 C CA . GLU A 1 199 ? 1.701 23.797 3.217 1 85.31 199 GLU A CA 1
ATOM 1562 C C . GLU A 1 199 ? 1.296 22.5 3.92 1 85.31 199 GLU A C 1
ATOM 1564 O O . GLU A 1 199 ? 1.503 21.406 3.389 1 85.31 199 GLU A O 1
ATOM 1569 N N . ARG A 1 200 ? 0.77 22.625 5.062 1 80.88 200 ARG A N 1
ATOM 1570 C CA . ARG A 1 200 ? 0.347 21.469 5.832 1 80.88 200 ARG A CA 1
ATOM 1571 C C . ARG A 1 200 ? -0.804 20.734 5.141 1 80.88 200 ARG A C 1
ATOM 1573 O O . ARG A 1 200 ? -0.842 19.5 5.113 1 80.88 200 ARG A O 1
ATOM 1580 N N . SER A 1 201 ? -1.708 21.484 4.703 1 81.69 201 SER A N 1
ATOM 1581 C CA . SER A 1 201 ? -2.834 20.906 3.98 1 81.69 201 SER A CA 1
ATOM 1582 C C . SER A 1 201 ? -2.367 20.188 2.721 1 81.69 201 SER A C 1
ATOM 1584 O O . SER A 1 201 ? -2.857 19.094 2.402 1 81.69 201 SER A O 1
ATOM 1586 N N . ASP A 1 202 ? -1.469 20.844 2.055 1 82.62 202 ASP A N 1
ATOM 1587 C CA . ASP A 1 202 ? -0.916 20.234 0.844 1 82.62 202 ASP A CA 1
ATOM 1588 C C . ASP A 1 202 ? -0.199 18.922 1.16 1 82.62 202 ASP A C 1
ATOM 1590 O O . ASP A 1 202 ? -0.321 17.953 0.417 1 82.62 202 ASP A O 1
ATOM 1594 N N . LEU A 1 203 ? 0.581 18.984 2.184 1 82 203 LEU A N 1
ATOM 1595 C CA . LEU A 1 203 ? 1.314 17.781 2.576 1 82 203 LEU A CA 1
ATOM 1596 C C . LEU A 1 203 ? 0.356 16.656 2.941 1 82 203 LEU A C 1
ATOM 1598 O O . LEU A 1 203 ? 0.564 15.508 2.545 1 82 203 LEU A O 1
ATOM 1602 N N . GLN A 1 204 ? -0.612 17 3.711 1 83.12 204 GLN A N 1
ATOM 1603 C CA . GLN A 1 204 ? -1.611 16 4.086 1 83.12 204 GLN A CA 1
ATOM 1604 C C . GLN A 1 204 ? -2.258 15.375 2.852 1 83.12 204 GLN A C 1
ATOM 1606 O O . GLN A 1 204 ? -2.385 14.156 2.76 1 83.12 204 GLN A O 1
ATOM 1611 N N . GLU A 1 205 ? -2.674 16.203 1.975 1 84.12 205 GLU A N 1
ATOM 1612 C CA . GLU A 1 205 ? -3.293 15.719 0.74 1 84.12 205 GLU A CA 1
ATOM 1613 C C . GLU A 1 205 ? -2.332 14.844 -0.053 1 84.12 205 GLU A C 1
ATOM 1615 O O . GLU A 1 205 ? -2.74 13.828 -0.624 1 84.12 205 GLU A O 1
ATOM 1620 N N . SER A 1 206 ? -1.138 15.258 -0.052 1 87.12 206 SER A N 1
ATOM 1621 C CA . SER A 1 206 ? -0.134 14.516 -0.808 1 87.12 206 SER A CA 1
ATOM 1622 C C . SER A 1 206 ? 0.078 13.125 -0.226 1 87.12 206 SER A C 1
ATOM 1624 O O . SER A 1 206 ? 0.248 12.156 -0.968 1 87.12 206 SER A O 1
ATOM 1626 N N . ILE A 1 207 ? 0.09 13.023 1.026 1 86.94 207 ILE A N 1
ATOM 1627 C CA . ILE A 1 207 ? 0.301 11.727 1.666 1 86.94 207 ILE A CA 1
ATOM 1628 C C . ILE A 1 207 ? -0.91 10.828 1.423 1 86.94 207 ILE A C 1
ATOM 1630 O O . ILE A 1 207 ? -0.762 9.625 1.207 1 86.94 207 ILE A O 1
ATOM 1634 N N . GLU A 1 208 ? -2.057 11.406 1.505 1 86.94 208 GLU A N 1
ATOM 1635 C CA . GLU A 1 208 ? -3.264 10.641 1.21 1 86.94 208 GLU A CA 1
ATOM 1636 C C . GLU A 1 208 ? -3.256 10.133 -0.227 1 86.94 208 GLU A C 1
ATOM 1638 O O . GLU A 1 208 ? -3.631 8.984 -0.486 1 86.94 208 GLU A O 1
ATOM 1643 N N . LEU A 1 209 ? -2.828 10.992 -1.101 1 88.94 209 LEU A N 1
ATOM 1644 C CA . LEU A 1 209 ? -2.723 10.594 -2.5 1 88.94 209 LEU A CA 1
ATOM 1645 C C . LEU A 1 209 ? -1.68 9.492 -2.676 1 88.94 209 LEU A C 1
ATOM 1647 O O . LEU A 1 209 ? -1.859 8.586 -3.492 1 88.94 209 LEU A O 1
ATOM 1651 N N . LEU A 1 210 ? -0.61 9.648 -1.947 1 90.62 210 LEU A N 1
ATOM 1652 C CA . LEU A 1 210 ? 0.434 8.633 -1.957 1 90.62 210 LEU A CA 1
ATOM 1653 C C . LEU A 1 210 ? -0.125 7.277 -1.53 1 90.62 210 LEU A C 1
ATOM 1655 O O . LEU A 1 210 ? 0.095 6.27 -2.205 1 90.62 210 LEU A O 1
ATOM 1659 N N . PHE A 1 211 ? -0.881 7.254 -0.464 1 91.38 211 PHE A N 1
ATOM 1660 C CA . PHE A 1 211 ? -1.484 6.023 0.04 1 91.38 211 PHE A CA 1
ATOM 1661 C C . PHE A 1 211 ? -2.445 5.434 -0.985 1 91.38 211 PHE A C 1
ATOM 1663 O O . PHE A 1 211 ? -2.365 4.246 -1.305 1 91.38 211 PHE A O 1
ATOM 1670 N N . GLU A 1 212 ? -3.297 6.258 -1.46 1 90.75 212 GLU A N 1
ATOM 1671 C CA . GLU A 1 212 ? -4.273 5.793 -2.441 1 90.75 212 GLU A CA 1
ATOM 1672 C C . GLU A 1 212 ? -3.584 5.258 -3.691 1 90.75 212 GLU A C 1
ATOM 1674 O O . GLU A 1 212 ? -4.004 4.238 -4.246 1 90.75 212 GLU A O 1
ATOM 1679 N N . GLY A 1 213 ? -2.637 6.023 -4.164 1 91.31 213 GLY A N 1
ATOM 1680 C CA . GLY A 1 213 ? -1.882 5.562 -5.32 1 91.31 213 GLY A CA 1
ATOM 1681 C C . GLY A 1 213 ? -1.226 4.215 -5.105 1 91.31 213 GLY A C 1
ATOM 1682 O O . GLY A 1 213 ? -1.272 3.35 -5.984 1 91.31 213 GLY A O 1
ATOM 1683 N N . PHE A 1 214 ? -0.653 4.012 -4.008 1 92.38 214 PHE A N 1
ATOM 1684 C CA . PHE A 1 214 ? -0.021 2.736 -3.684 1 92.38 214 PHE A CA 1
ATOM 1685 C C . PHE A 1 214 ? -1.054 1.616 -3.641 1 92.38 214 PHE A C 1
ATOM 1687 O O . PHE A 1 214 ? -0.822 0.53 -4.176 1 92.38 214 PHE A O 1
ATOM 1694 N N . VAL A 1 215 ? -2.184 1.902 -2.965 1 93 215 VAL A N 1
ATOM 1695 C CA . VAL A 1 215 ? -3.262 0.923 -2.875 1 93 215 VAL A CA 1
ATOM 1696 C C . VAL A 1 215 ? -3.717 0.527 -4.277 1 93 215 VAL A C 1
ATOM 1698 O O . VAL A 1 215 ? -3.754 -0.659 -4.613 1 93 215 VAL A O 1
ATOM 1701 N N . LYS A 1 216 ? -3.988 1.481 -5.074 1 92.06 216 LYS A N 1
ATOM 1702 C CA . LYS A 1 216 ? -4.5 1.24 -6.418 1 92.06 216 LYS A CA 1
ATOM 1703 C C . LYS A 1 216 ? -3.506 0.432 -7.25 1 92.06 216 LYS A C 1
ATOM 1705 O O . LYS A 1 216 ? -3.885 -0.532 -7.914 1 92.06 216 LYS A O 1
ATOM 1710 N N . THR A 1 217 ? -2.314 0.787 -7.207 1 90.88 217 THR A N 1
ATOM 1711 C CA . THR A 1 217 ? -1.296 0.119 -8.008 1 90.88 217 THR A CA 1
ATOM 1712 C C . THR A 1 217 ? -1.059 -1.303 -7.508 1 90.88 217 THR A C 1
ATOM 1714 O O . THR A 1 217 ? -0.872 -2.225 -8.305 1 90.88 217 THR A O 1
ATOM 1717 N N . SER A 1 218 ? -0.99 -1.478 -6.207 1 90.94 218 SER A N 1
ATOM 1718 C CA . SER A 1 218 ? -0.83 -2.814 -5.645 1 90.94 218 SER A CA 1
ATOM 1719 C C . SER A 1 218 ? -1.956 -3.74 -6.09 1 90.94 218 SER A C 1
ATOM 1721 O O . SER A 1 218 ? -1.709 -4.887 -6.469 1 90.94 218 SER A O 1
ATOM 1723 N N . VAL A 1 219 ? -3.189 -3.211 -6.047 1 90.62 219 VAL A N 1
ATOM 1724 C CA . VAL A 1 219 ? -4.355 -3.99 -6.453 1 90.62 219 VAL A CA 1
ATOM 1725 C C . VAL A 1 219 ? -4.238 -4.367 -7.93 1 90.62 219 VAL A C 1
ATOM 1727 O O . VAL A 1 219 ? -4.543 -5.496 -8.312 1 90.62 219 VAL A O 1
ATOM 1730 N N . GLN A 1 220 ? -3.779 -3.506 -8.742 1 87.38 220 GLN A N 1
ATOM 1731 C CA . GLN A 1 220 ? -3.627 -3.766 -10.164 1 87.38 220 GLN A CA 1
ATOM 1732 C C . GLN A 1 220 ? -2.627 -4.891 -10.422 1 87.38 220 GLN A C 1
ATOM 1734 O O . GLN A 1 220 ? -2.83 -5.723 -11.305 1 87.38 220 GLN A O 1
ATOM 1739 N N . VAL A 1 221 ? -1.6 -4.875 -9.672 1 85.62 221 VAL A N 1
ATOM 1740 C CA . VAL A 1 221 ? -0.574 -5.898 -9.828 1 85.62 221 VAL A CA 1
ATOM 1741 C C . VAL A 1 221 ? -1.134 -7.258 -9.406 1 85.62 221 VAL A C 1
ATOM 1743 O O . VAL A 1 221 ? -0.869 -8.273 -10.062 1 85.62 221 VAL A O 1
ATOM 1746 N N . ILE A 1 222 ? -1.897 -7.27 -8.414 1 84.25 222 ILE A N 1
ATOM 1747 C CA . ILE A 1 222 ? -2.496 -8.508 -7.938 1 84.25 222 ILE A CA 1
ATOM 1748 C C . ILE A 1 222 ? -3.523 -9.008 -8.945 1 84.25 222 ILE A C 1
ATOM 1750 O O . ILE A 1 222 ? -3.588 -10.211 -9.234 1 84.25 222 ILE A O 1
ATOM 1754 N N . GLU A 1 223 ? -4.25 -8.062 -9.5 1 85.81 223 GLU A N 1
ATOM 1755 C CA . GLU A 1 223 ? -5.277 -8.414 -10.484 1 85.81 223 GLU A CA 1
ATOM 1756 C C . GLU A 1 223 ? -4.652 -8.93 -11.773 1 85.81 223 GLU A C 1
ATOM 1758 O O . GLU A 1 223 ? -5.281 -9.688 -12.516 1 85.81 223 GLU A O 1
ATOM 1763 N N . ALA A 1 224 ? -3.467 -8.578 -12.031 1 80.69 224 ALA A N 1
ATOM 1764 C CA . ALA A 1 224 ? -2.785 -9.023 -13.242 1 80.69 224 ALA A CA 1
ATOM 1765 C C . ALA A 1 224 ? -2.502 -10.523 -13.195 1 80.69 224 ALA A C 1
ATOM 1767 O O . ALA A 1 224 ? -2.283 -11.156 -14.234 1 80.69 224 ALA A O 1
ATOM 1768 N N . ARG A 1 225 ? -2.521 -11.031 -12.008 1 81.56 225 ARG A N 1
ATOM 1769 C CA . ARG A 1 225 ? -2.33 -12.469 -11.852 1 81.56 225 ARG A CA 1
ATOM 1770 C C . ARG A 1 225 ? -3.539 -13.242 -12.367 1 81.56 225 ARG A C 1
ATOM 1772 O O . ARG A 1 225 ? -3.441 -14.438 -12.656 1 81.56 225 ARG A O 1
ATOM 1779 N N . ASP A 1 226 ? -4.68 -12.5 -12.312 1 77.06 226 ASP A N 1
ATOM 1780 C CA . ASP A 1 226 ? -5.926 -13.047 -12.844 1 77.06 226 ASP A CA 1
ATOM 1781 C C . ASP A 1 226 ? -6.473 -12.172 -13.969 1 77.06 226 ASP A C 1
ATOM 1783 O O . ASP A 1 226 ? -7.16 -11.18 -13.711 1 77.06 226 ASP A O 1
ATOM 1787 N N . PRO A 1 227 ? -6.18 -12.477 -15.125 1 69.25 227 PRO A N 1
ATOM 1788 C CA . PRO A 1 227 ? -6.523 -11.602 -16.25 1 69.25 227 PRO A CA 1
ATOM 1789 C C . PRO A 1 227 ? -8 -11.219 -16.281 1 69.25 227 PRO A C 1
ATOM 1791 O O . PRO A 1 227 ? -8.367 -10.172 -16.812 1 69.25 227 PRO A O 1
ATOM 1794 N N . CYS A 1 228 ? -8.82 -11.977 -15.688 1 67.06 228 CYS A N 1
ATOM 1795 C CA . CYS A 1 228 ? -10.258 -11.711 -15.766 1 67.06 228 CYS A CA 1
ATOM 1796 C C . CYS A 1 228 ? -10.656 -10.602 -14.797 1 67.06 228 CYS A C 1
ATOM 1798 O O . CYS A 1 228 ? -11.734 -10.016 -14.938 1 67.06 228 CYS A O 1
ATOM 1800 N N . THR A 1 229 ? -9.758 -10.266 -13.969 1 73.5 229 THR A N 1
ATOM 1801 C CA . THR A 1 229 ? -10.188 -9.375 -12.898 1 73.5 229 THR A CA 1
ATOM 1802 C C . THR A 1 229 ? -9.531 -8 -13.047 1 73.5 229 THR A C 1
ATOM 1804 O O . THR A 1 229 ? -9.703 -7.129 -12.195 1 73.5 229 THR A O 1
ATOM 1807 N N . PHE A 1 230 ? -8.938 -7.758 -14.164 1 80.44 230 PHE A N 1
ATOM 1808 C CA . PHE A 1 230 ? -8.219 -6.496 -14.289 1 80.44 230 PHE A CA 1
ATOM 1809 C C . PHE A 1 230 ? -9.188 -5.316 -14.234 1 80.44 230 PHE A C 1
ATOM 1811 O O . PHE A 1 230 ? -10.164 -5.27 -14.977 1 80.44 230 PHE A O 1
ATOM 1818 N N . GLY A 1 231 ? -9.016 -4.438 -13.336 1 87.81 231 GLY A N 1
ATOM 1819 C CA . GLY A 1 231 ? -9.836 -3.25 -13.18 1 87.81 231 GLY A CA 1
ATOM 1820 C C . GLY A 1 231 ? -11.086 -3.5 -12.352 1 87.81 231 GLY A C 1
ATOM 1821 O O . GLY A 1 231 ? -11.844 -2.568 -12.062 1 87.81 231 GLY A O 1
ATOM 1822 N N . HIS A 1 232 ? -11.281 -4.672 -11.984 1 92.69 232 HIS A N 1
ATOM 1823 C CA . HIS A 1 232 ? -12.477 -5.086 -11.258 1 92.69 232 HIS A CA 1
ATOM 1824 C C . HIS A 1 232 ? -12.633 -4.312 -9.953 1 92.69 232 HIS A C 1
ATOM 1826 O O . HIS A 1 232 ? -13.695 -3.75 -9.68 1 92.69 232 HIS A O 1
ATOM 1832 N N . SER A 1 233 ? -11.586 -4.27 -9.172 1 94.25 233 SER A N 1
ATOM 1833 C CA . SER A 1 233 ? -11.664 -3.648 -7.852 1 94.25 233 SER A CA 1
ATOM 1834 C C . SER A 1 233 ? -11.977 -2.158 -7.957 1 94.25 233 SER A C 1
ATOM 1836 O O . SER A 1 233 ? -12.727 -1.617 -7.145 1 94.25 233 SER A O 1
ATOM 1838 N N . GLU A 1 234 ? -11.422 -1.496 -8.93 1 93.94 234 GLU A N 1
ATOM 1839 C CA . GLU A 1 234 ? -11.688 -0.075 -9.133 1 93.94 234 GLU A CA 1
ATOM 1840 C C . GLU A 1 234 ? -13.141 0.159 -9.539 1 93.94 234 GLU A C 1
ATOM 1842 O O . GLU A 1 234 ? -13.781 1.097 -9.062 1 93.94 234 GLU A O 1
ATOM 1847 N N . ARG A 1 235 ? -13.602 -0.65 -10.43 1 95.25 235 ARG A N 1
ATOM 1848 C CA . ARG A 1 235 ? -14.984 -0.516 -10.859 1 95.25 235 ARG A CA 1
ATOM 1849 C C . ARG A 1 235 ? -15.953 -0.78 -9.711 1 95.25 235 ARG A C 1
ATOM 1851 O O . ARG A 1 235 ? -16.938 -0.065 -9.547 1 95.25 235 ARG A O 1
ATOM 1858 N N . VAL A 1 236 ? -15.633 -1.787 -8.969 1 96.88 236 VAL A N 1
ATOM 1859 C CA . VAL A 1 236 ? -16.469 -2.09 -7.809 1 96.88 236 VAL A CA 1
ATOM 1860 C C . VAL A 1 236 ? -16.438 -0.914 -6.836 1 96.88 236 VAL A C 1
ATOM 1862 O O . VAL A 1 236 ? -17.469 -0.555 -6.258 1 96.88 236 VAL A O 1
ATOM 1865 N N . ALA A 1 237 ? -15.273 -0.339 -6.648 1 97.56 237 ALA A N 1
ATOM 1866 C CA . ALA A 1 237 ? -15.148 0.814 -5.758 1 97.56 237 ALA A CA 1
ATOM 1867 C C . ALA A 1 237 ? -16 1.98 -6.254 1 97.56 237 ALA A C 1
ATOM 1869 O O . ALA A 1 237 ? -16.703 2.621 -5.473 1 97.56 237 ALA A O 1
ATOM 1870 N N . VAL A 1 238 ? -15.992 2.27 -7.508 1 97.38 238 VAL A N 1
ATOM 1871 C CA . VAL A 1 238 ? -16.766 3.357 -8.102 1 97.38 238 VAL A CA 1
ATOM 1872 C C . VAL A 1 238 ? -18.25 3.121 -7.883 1 97.38 238 VAL A C 1
ATOM 1874 O O . VAL A 1 238 ? -18.969 4.023 -7.449 1 97.38 238 VAL A O 1
ATOM 1877 N N . LEU A 1 239 ? -18.656 1.934 -8.141 1 98.12 239 LEU A N 1
ATOM 1878 C CA . LEU A 1 239 ? -20.062 1.583 -7.988 1 98.12 239 LEU A CA 1
ATOM 1879 C C . LEU A 1 239 ? -20.5 1.701 -6.531 1 98.12 239 LEU A C 1
ATOM 1881 O O . LEU A 1 239 ? -21.562 2.25 -6.238 1 98.12 239 LEU A O 1
ATOM 1885 N N . THR A 1 240 ? -19.703 1.168 -5.652 1 98.44 240 THR A N 1
ATOM 1886 C CA . THR A 1 240 ? -20.047 1.133 -4.238 1 98.44 240 THR A CA 1
ATOM 1887 C C . THR A 1 240 ? -20.125 2.545 -3.664 1 98.44 240 THR A C 1
ATOM 1889 O O . THR A 1 240 ? -21.047 2.869 -2.92 1 98.44 240 THR A O 1
ATOM 1892 N N . VAL A 1 241 ? -19.156 3.395 -3.975 1 98.25 241 VAL A N 1
ATOM 1893 C CA . VAL A 1 241 ? -19.141 4.77 -3.484 1 98.25 241 VAL A CA 1
ATOM 1894 C C . VAL A 1 241 ? -20.328 5.531 -4.055 1 98.25 241 VAL A C 1
ATOM 1896 O O . VAL A 1 241 ? -21 6.266 -3.332 1 98.25 241 VAL A O 1
ATOM 1899 N N . ARG A 1 242 ? -20.578 5.352 -5.371 1 98 242 ARG A N 1
ATOM 1900 C CA . ARG A 1 242 ? -21.734 6.004 -5.984 1 98 242 ARG A CA 1
ATOM 1901 C C . ARG A 1 242 ? -23.031 5.578 -5.305 1 98 242 ARG A C 1
ATOM 1903 O O . ARG A 1 242 ? -23.922 6.398 -5.09 1 98 242 ARG A O 1
ATOM 1910 N N . LEU A 1 243 ? -23.109 4.324 -5.078 1 98 243 LEU A N 1
ATOM 1911 C CA . LEU A 1 243 ? -24.281 3.809 -4.367 1 98 243 LEU A CA 1
ATOM 1912 C C . LEU A 1 243 ? -24.438 4.5 -3.016 1 98 243 LEU A C 1
ATOM 1914 O O . LEU A 1 243 ? -25.547 4.887 -2.639 1 98 243 LEU A O 1
ATOM 1918 N N . GLY A 1 244 ? -23.344 4.676 -2.207 1 97.94 244 GLY A N 1
ATOM 1919 C CA . GLY A 1 244 ? -23.375 5.402 -0.95 1 97.94 244 GLY A CA 1
ATOM 1920 C C . GLY A 1 244 ? -23.828 6.844 -1.106 1 97.94 244 GLY A C 1
ATOM 1921 O O . GLY A 1 244 ? -24.625 7.344 -0.309 1 97.94 244 GLY A O 1
ATOM 1922 N N . GLU A 1 245 ? -23.328 7.508 -2.133 1 97.44 245 GLU A N 1
ATOM 1923 C CA . GLU A 1 245 ? -23.719 8.891 -2.422 1 97.44 245 GLU A CA 1
ATOM 1924 C C . GLU A 1 245 ? -25.203 8.992 -2.73 1 97.44 245 GLU A C 1
ATOM 1926 O O . GLU A 1 245 ? -25.875 9.93 -2.283 1 97.44 245 GLU A O 1
ATOM 1931 N N . GLU A 1 246 ? -25.719 8.062 -3.516 1 96.75 246 GLU A N 1
ATOM 1932 C CA . GLU A 1 246 ? -27.125 8.062 -3.873 1 96.75 246 GLU A CA 1
ATOM 1933 C C . GLU A 1 246 ? -28.016 7.793 -2.654 1 96.75 246 GLU A C 1
ATOM 1935 O O . GLU A 1 246 ? -29.094 8.352 -2.533 1 96.75 246 GLU A O 1
ATOM 1940 N N . ILE A 1 247 ? -27.609 6.922 -1.821 1 97 247 ILE A N 1
ATOM 1941 C CA . ILE A 1 247 ? -28.359 6.633 -0.597 1 97 247 ILE A CA 1
ATOM 1942 C C . ILE A 1 247 ? -28.453 7.898 0.251 1 97 247 ILE A C 1
ATOM 1944 O O . ILE A 1 247 ? -29.5 8.156 0.868 1 97 247 ILE A O 1
ATOM 1948 N N . ASN A 1 248 ? -27.359 8.688 0.316 1 96.44 248 ASN A N 1
ATOM 1949 C CA . ASN A 1 248 ? -27.359 9.953 1.053 1 96.44 248 ASN A CA 1
ATOM 1950 C C . ASN A 1 248 ? -28.438 10.906 0.533 1 96.44 248 ASN A C 1
ATOM 1952 O O . ASN A 1 248 ? -28.859 11.82 1.243 1 96.44 248 ASN A O 1
ATOM 1956 N N . GLN A 1 249 ? -28.891 10.711 -0.691 1 94.88 249 GLN A N 1
ATOM 1957 C CA . GLN A 1 249 ? -29.859 11.617 -1.319 1 94.88 249 GLN A CA 1
ATOM 1958 C C . GLN A 1 249 ? -31.281 11.125 -1.131 1 94.88 249 GLN A C 1
ATOM 1960 O O . GLN A 1 249 ? -32.25 11.836 -1.455 1 94.88 249 GLN A O 1
ATOM 1965 N N . ILE A 1 250 ? -31.406 9.977 -0.625 1 92.44 250 ILE A N 1
ATOM 1966 C CA . ILE A 1 250 ? -32.719 9.391 -0.459 1 92.44 250 ILE A CA 1
ATOM 1967 C C . ILE A 1 250 ? -33.375 9.945 0.799 1 92.44 250 ILE A C 1
ATOM 1969 O O . ILE A 1 250 ? -32.75 10.031 1.855 1 92.44 250 ILE A O 1
ATOM 1973 N N . SER A 1 251 ? -34.625 10.336 0.676 1 91.88 251 SER A N 1
ATOM 1974 C CA . SER A 1 251 ? -35.312 10.914 1.807 1 91.88 251 SER A CA 1
ATOM 1975 C C . SER A 1 251 ? -36.469 10.016 2.264 1 91.88 251 SER A C 1
ATOM 1977 O O . SER A 1 251 ? -37.062 10.234 3.328 1 91.88 251 SER A O 1
ATOM 1979 N N . GLU A 1 252 ? -36.812 8.961 1.429 1 91.19 252 GLU A N 1
ATOM 1980 C CA . GLU A 1 252 ? -37.906 8.047 1.767 1 91.19 252 GLU A CA 1
ATOM 1981 C C . GLU A 1 252 ? -37.469 6.594 1.638 1 91.19 252 GLU A C 1
ATOM 1983 O O . GLU A 1 252 ? -36.469 6.297 0.972 1 91.19 252 GLU A O 1
ATOM 1988 N N . GLY A 1 253 ? -38.25 5.738 2.342 1 89.94 253 GLY A N 1
ATOM 1989 C CA . GLY A 1 253 ? -37.969 4.312 2.238 1 89.94 253 GLY A CA 1
ATOM 1990 C C . GLY A 1 253 ? -37.125 3.783 3.375 1 89.94 253 GLY A C 1
ATOM 1991 O O . GLY A 1 253 ? -36.844 4.5 4.34 1 89.94 253 GLY A O 1
ATOM 1992 N N . PRO A 1 254 ? -36.719 2.564 3.312 1 92.31 254 PRO A N 1
ATOM 1993 C CA . PRO A 1 254 ? -36 1.894 4.398 1 92.31 254 PRO A CA 1
ATOM 1994 C C . PRO A 1 254 ? -34.594 2.434 4.598 1 92.31 254 PRO A C 1
ATOM 1996 O O . PRO A 1 254 ? -34.031 2.34 5.695 1 92.31 254 PRO A O 1
ATOM 1999 N N . LEU A 1 255 ? -33.969 3.074 3.576 1 95 255 LEU A N 1
ATOM 2000 C CA . LEU A 1 255 ? -32.594 3.52 3.662 1 95 255 LEU A CA 1
ATOM 2001 C C . LEU A 1 255 ? -32.531 5.027 3.883 1 95 255 LEU A C 1
ATOM 2003 O O . LEU A 1 255 ? -31.438 5.609 3.84 1 95 255 LEU A O 1
ATOM 2007 N N . ALA A 1 256 ? -33.625 5.633 4.168 1 93.5 256 ALA A N 1
ATOM 2008 C CA . ALA A 1 256 ? -33.688 7.086 4.312 1 93.5 256 ALA A CA 1
ATOM 2009 C C . ALA A 1 256 ? -32.938 7.559 5.555 1 93.5 256 ALA A C 1
ATOM 2011 O O . ALA A 1 256 ? -32.438 8.688 5.598 1 93.5 256 ALA A O 1
ATOM 2012 N N . ALA A 1 257 ? -32.812 6.734 6.551 1 93.5 257 ALA A N 1
ATOM 2013 C CA . ALA A 1 257 ? -32.156 7.109 7.812 1 93.5 257 ALA A CA 1
ATOM 2014 C C . ALA A 1 257 ? -30.656 6.992 7.723 1 93.5 257 ALA A C 1
ATOM 2016 O O . ALA A 1 257 ? -29.922 7.52 8.57 1 93.5 257 ALA A O 1
ATOM 2017 N N . VAL A 1 258 ? -30.203 6.406 6.668 1 95.19 258 VAL A N 1
ATOM 2018 C CA . VAL A 1 258 ? -28.766 6.168 6.52 1 95.19 258 VAL A CA 1
ATOM 2019 C C . VAL A 1 258 ? -28.094 7.391 5.895 1 95.19 258 VAL A C 1
ATOM 2021 O O . VAL A 1 258 ? -28.562 7.906 4.875 1 95.19 258 VAL A O 1
ATOM 2024 N N . GLN A 1 259 ? -27.047 7.871 6.52 1 95.31 259 GLN A N 1
ATOM 2025 C CA . GLN A 1 259 ? -26.25 8.977 5.996 1 95.31 259 GLN A CA 1
ATOM 2026 C C . GLN A 1 259 ? -24.75 8.695 6.16 1 95.31 259 GLN A C 1
ATOM 2028 O O . GLN A 1 259 ? -24.266 8.531 7.281 1 95.31 259 GLN A O 1
ATOM 2033 N N . PHE A 1 260 ? -24.078 8.695 5.055 1 95.81 260 PHE A N 1
ATOM 2034 C CA . PHE A 1 260 ? -22.641 8.484 5.074 1 95.81 260 PHE A CA 1
ATOM 2035 C C . PHE A 1 260 ? -21.891 9.812 5.051 1 95.81 260 PHE A C 1
ATOM 2037 O O . PHE A 1 260 ? -22.219 10.695 4.25 1 95.81 260 PHE A O 1
ATOM 2044 N N . SER A 1 261 ? -20.906 9.922 5.922 1 93.38 261 SER A N 1
ATOM 2045 C CA . SER A 1 261 ? -19.969 11.047 5.852 1 93.38 261 SER A CA 1
ATOM 2046 C C . SER A 1 261 ? -18.953 10.852 4.738 1 93.38 261 SER A C 1
ATOM 2048 O O . SER A 1 261 ? -18.844 9.766 4.168 1 93.38 261 SER A O 1
ATOM 2050 N N . ASP A 1 262 ? -18.234 11.922 4.418 1 90 262 ASP A N 1
ATOM 2051 C CA . ASP A 1 262 ? -17.172 11.828 3.416 1 90 262 ASP A CA 1
ATOM 2052 C C . ASP A 1 262 ? -16.125 10.797 3.816 1 90 262 ASP A C 1
ATOM 2054 O O . ASP A 1 262 ? -15.609 10.062 2.967 1 90 262 ASP A O 1
ATOM 2058 N N . ARG A 1 263 ? -15.844 10.75 5.055 1 88.5 263 ARG A N 1
ATOM 2059 C CA . ARG A 1 263 ? -14.844 9.805 5.547 1 88.5 263 ARG A CA 1
ATOM 2060 C C . ARG A 1 263 ? -15.352 8.367 5.438 1 88.5 263 ARG A C 1
ATOM 2062 O O . ARG A 1 263 ? -14.586 7.457 5.129 1 88.5 263 ARG A O 1
ATOM 2069 N N . GLN A 1 264 ? -16.609 8.25 5.711 1 95.06 264 GLN A N 1
ATOM 2070 C CA . GLN A 1 264 ? -17.203 6.926 5.59 1 95.06 264 GLN A CA 1
ATOM 2071 C C . GLN A 1 264 ? -17.234 6.473 4.133 1 95.06 264 GLN A C 1
ATOM 2073 O O . GLN A 1 264 ? -17.062 5.285 3.842 1 95.06 264 GLN A O 1
ATOM 2078 N N . LEU A 1 265 ? -17.516 7.383 3.256 1 97.12 265 LEU A N 1
ATOM 2079 C CA . LEU A 1 265 ? -17.469 7.055 1.835 1 97.12 265 LEU A CA 1
ATOM 2080 C C . LEU A 1 265 ? -16.047 6.68 1.413 1 97.12 265 LEU A C 1
ATOM 2082 O O . LEU A 1 265 ? -15.867 5.785 0.587 1 97.12 265 LEU A O 1
ATOM 2086 N N . GLN A 1 266 ? -15.078 7.367 1.979 1 94.44 266 GLN A N 1
ATOM 2087 C CA . GLN A 1 266 ? -13.688 7.016 1.724 1 94.44 266 GLN A CA 1
ATOM 2088 C C . GLN A 1 266 ? -13.359 5.621 2.25 1 94.44 266 GLN A C 1
ATOM 2090 O O . GLN A 1 266 ? -12.648 4.859 1.602 1 94.44 266 GLN A O 1
ATOM 2095 N N . GLU A 1 267 ? -13.867 5.34 3.451 1 96.62 267 GLU A N 1
ATOM 2096 C CA . GLU A 1 267 ? -13.711 4.012 4.035 1 96.62 267 GLU A CA 1
ATOM 2097 C C . GLU A 1 267 ? -14.297 2.936 3.117 1 96.62 267 GLU A C 1
ATOM 2099 O O . GLU A 1 267 ? -13.672 1.89 2.912 1 96.62 267 GLU A O 1
ATOM 2104 N N . LEU A 1 268 ? -15.477 3.244 2.564 1 97.62 268 LEU A N 1
ATOM 2105 C CA . LEU A 1 268 ? -16.125 2.348 1.619 1 97.62 268 LEU A CA 1
ATOM 2106 C C . LEU A 1 268 ? -15.273 2.143 0.376 1 97.62 268 LEU A C 1
ATOM 2108 O O . LEU A 1 268 ? -15.156 1.021 -0.125 1 97.62 268 LEU A O 1
ATOM 2112 N N . ARG A 1 269 ? -14.719 3.166 -0.088 1 97.31 269 ARG A N 1
ATOM 2113 C CA . ARG A 1 269 ? -13.867 3.1 -1.275 1 97.31 269 ARG A CA 1
ATOM 2114 C C . ARG A 1 269 ? -12.672 2.189 -1.043 1 97.31 269 ARG A C 1
ATOM 2116 O O . ARG A 1 269 ? -12.383 1.31 -1.857 1 97.31 269 ARG A O 1
ATOM 2123 N N . TYR A 1 270 ? -11.992 2.361 0.049 1 96.69 270 TYR A N 1
ATOM 2124 C CA . TYR A 1 270 ? -10.812 1.565 0.343 1 96.69 270 TYR A CA 1
ATOM 2125 C C . TYR A 1 270 ? -11.172 0.099 0.548 1 96.69 270 TYR A C 1
ATOM 2127 O O . TYR A 1 270 ? -10.453 -0.794 0.088 1 96.69 270 TYR A O 1
ATOM 2135 N N . ALA A 1 271 ? -12.266 -0.106 1.251 1 98.06 271 ALA A N 1
ATOM 2136 C CA . ALA A 1 271 ? -12.719 -1.483 1.438 1 98.06 271 ALA A CA 1
ATOM 2137 C C . ALA A 1 271 ? -12.984 -2.16 0.097 1 98.06 271 ALA A C 1
ATOM 2139 O O . ALA A 1 271 ? -12.602 -3.314 -0.109 1 98.06 271 ALA A O 1
ATOM 2140 N N . ALA A 1 272 ? -13.594 -1.44 -0.792 1 97.81 272 ALA A N 1
ATOM 2141 C CA . ALA A 1 272 ? -13.938 -1.984 -2.104 1 97.81 272 ALA A CA 1
ATOM 2142 C C . ALA A 1 272 ? -12.688 -2.211 -2.945 1 97.81 272 ALA A C 1
ATOM 2144 O O . ALA A 1 272 ? -12.586 -3.207 -3.666 1 97.81 272 ALA A O 1
ATOM 2145 N N . LEU A 1 273 ? -11.758 -1.315 -2.91 1 95.94 273 LEU A N 1
ATOM 2146 C CA . LEU A 1 273 ? -10.516 -1.45 -3.66 1 95.94 273 LEU A CA 1
ATOM 2147 C C . LEU A 1 273 ? -9.734 -2.674 -3.197 1 95.94 273 LEU A C 1
ATOM 2149 O O . LEU A 1 273 ? -9.117 -3.369 -4.012 1 95.94 273 LEU A O 1
ATOM 2153 N N . LEU A 1 274 ? -9.828 -2.975 -1.907 1 96.56 274 LEU A N 1
ATOM 2154 C CA . LEU A 1 274 ? -8.906 -3.945 -1.319 1 96.56 274 LEU A CA 1
ATOM 2155 C C . LEU A 1 274 ? -9.617 -5.273 -1.069 1 96.56 274 LEU A C 1
ATOM 2157 O O . LEU A 1 274 ? -9 -6.223 -0.57 1 96.56 274 LEU A O 1
ATOM 2161 N N . HIS A 1 275 ? -10.875 -5.441 -1.405 1 96.56 275 HIS A N 1
ATOM 2162 C CA . HIS A 1 275 ? -11.688 -6.582 -0.988 1 96.56 275 HIS A CA 1
ATOM 2163 C C . HIS A 1 275 ? -11.125 -7.891 -1.531 1 96.56 275 HIS A C 1
ATOM 2165 O O . HIS A 1 275 ? -11.297 -8.945 -0.919 1 96.56 275 HIS A O 1
ATOM 2171 N N . ASP A 1 276 ? -10.445 -7.797 -2.619 1 93.31 276 ASP A N 1
ATOM 2172 C CA . ASP A 1 276 ? -9.93 -8.992 -3.268 1 93.31 276 ASP A CA 1
ATOM 2173 C C . ASP A 1 276 ? -8.406 -9.078 -3.127 1 93.31 276 ASP A C 1
ATOM 2175 O O . ASP A 1 276 ? -7.754 -9.844 -3.846 1 93.31 276 ASP A O 1
ATOM 2179 N N . PHE A 1 277 ? -7.816 -8.312 -2.27 1 92.19 277 PHE A N 1
ATOM 2180 C CA . PHE A 1 277 ? -6.363 -8.258 -2.129 1 92.19 277 PHE A CA 1
ATOM 2181 C C . PHE A 1 277 ? -5.809 -9.625 -1.737 1 92.19 277 PHE A C 1
ATOM 2183 O O . PHE A 1 277 ? -4.703 -9.992 -2.145 1 92.19 277 PHE A O 1
ATOM 2190 N N . GLY A 1 278 ? -6.598 -10.398 -0.988 1 91.62 278 GLY A N 1
ATOM 2191 C CA . GLY A 1 278 ? -6.176 -11.688 -0.473 1 91.62 278 GLY A CA 1
ATOM 2192 C C . GLY A 1 278 ? -5.98 -12.727 -1.56 1 91.62 278 GLY A C 1
ATOM 2193 O O . GLY A 1 278 ? -5.406 -13.789 -1.312 1 91.62 278 GLY A O 1
ATOM 2194 N N . LYS A 1 279 ? -6.348 -12.484 -2.803 1 90.75 279 LYS A N 1
ATOM 2195 C CA . LYS A 1 279 ? -6.129 -13.398 -3.922 1 90.75 279 LYS A CA 1
ATOM 2196 C C . LYS A 1 279 ? -4.637 -13.625 -4.156 1 90.75 279 LYS A C 1
ATOM 2198 O O . LYS A 1 279 ? -4.25 -14.609 -4.797 1 90.75 279 LYS A O 1
ATOM 2203 N N . VAL A 1 280 ? -3.879 -12.742 -3.617 1 87.31 280 VAL A N 1
ATOM 2204 C CA . VAL A 1 280 ? -2.432 -12.891 -3.713 1 87.31 280 VAL A CA 1
ATOM 2205 C C . VAL A 1 280 ? -1.997 -14.164 -2.992 1 87.31 280 VAL A C 1
ATOM 2207 O O . VAL A 1 280 ? -0.986 -14.773 -3.35 1 87.31 280 VAL A O 1
ATOM 2210 N N . GLY A 1 281 ? -2.771 -14.602 -2.061 1 85.5 281 GLY A N 1
ATOM 2211 C CA . GLY A 1 281 ? -2.436 -15.781 -1.279 1 85.5 281 GLY A CA 1
ATOM 2212 C C . GLY A 1 281 ? -2.977 -17.062 -1.877 1 85.5 281 GLY A C 1
ATOM 2213 O O . GLY A 1 281 ? -2.668 -18.156 -1.396 1 85.5 281 GLY A O 1
ATOM 2214 N N . VAL A 1 282 ? -3.719 -16.938 -2.885 1 89.75 282 VAL A N 1
ATOM 2215 C CA . VAL A 1 282 ? -4.27 -18.109 -3.559 1 89.75 282 VAL A CA 1
ATOM 2216 C C . VAL A 1 282 ? -3.271 -18.625 -4.594 1 89.75 282 VAL A C 1
ATOM 2218 O O . VAL A 1 282 ? -2.721 -17.844 -5.375 1 89.75 282 VAL A O 1
ATOM 2221 N N . PRO A 1 283 ? -3.008 -19.922 -4.59 1 90.12 283 PRO A N 1
ATOM 2222 C CA . PRO A 1 283 ? -2.076 -20.484 -5.574 1 90.12 283 PRO A CA 1
ATOM 2223 C C . PRO A 1 283 ? -2.479 -20.156 -7.012 1 90.12 283 PRO A C 1
ATOM 2225 O O . PRO A 1 283 ? -3.658 -20.234 -7.359 1 90.12 283 PRO A O 1
ATOM 2228 N N . GLU A 1 284 ? -1.456 -19.859 -7.727 1 88.12 284 GLU A N 1
ATOM 2229 C CA . GLU A 1 284 ? -1.679 -19.422 -9.102 1 88.12 284 GLU A CA 1
ATOM 2230 C C . GLU A 1 284 ? -2.332 -20.516 -9.93 1 88.12 284 GLU A C 1
ATOM 2232 O O . GLU A 1 284 ? -3.186 -20.234 -10.781 1 88.12 284 GLU A O 1
ATOM 2237 N N . ALA A 1 285 ? -1.977 -21.75 -9.711 1 89.94 285 ALA A N 1
ATOM 2238 C CA . ALA A 1 285 ? -2.5 -22.875 -10.484 1 89.94 285 ALA A CA 1
ATOM 2239 C C . ALA A 1 285 ? -4.008 -23.016 -10.289 1 89.94 285 ALA A C 1
ATOM 2241 O O . ALA A 1 285 ? -4.734 -23.312 -11.242 1 89.94 285 ALA A O 1
ATOM 2242 N N . VAL A 1 286 ? -4.426 -22.797 -9.125 1 91 286 VAL A N 1
ATOM 2243 C CA . VAL A 1 286 ? -5.844 -22.922 -8.805 1 91 286 VAL A CA 1
ATOM 2244 C C . VAL A 1 286 ? -6.605 -21.719 -9.344 1 91 286 VAL A C 1
ATOM 2246 O O . VAL A 1 286 ? -7.703 -21.859 -9.891 1 91 286 VAL A O 1
ATOM 2249 N N . LEU A 1 287 ? -6.012 -20.625 -9.211 1 87.5 287 LEU A N 1
ATOM 2250 C CA . LEU A 1 287 ? -6.637 -19.375 -9.633 1 87.5 287 LEU A CA 1
ATOM 2251 C C . LEU A 1 287 ? -6.871 -19.359 -11.141 1 87.5 287 LEU A C 1
ATOM 2253 O O . LEU A 1 287 ? -7.883 -18.844 -11.609 1 87.5 287 LEU A O 1
ATOM 2257 N N . ASN A 1 288 ? -6.004 -19.938 -11.898 1 86.94 288 ASN A N 1
ATOM 2258 C CA . ASN A 1 288 ? -6.055 -19.891 -13.352 1 86.94 288 ASN A CA 1
ATOM 2259 C C . ASN A 1 288 ? -6.512 -21.219 -13.953 1 86.94 288 ASN A C 1
ATOM 2261 O O . ASN A 1 288 ? -6.332 -21.453 -15.148 1 86.94 288 ASN A O 1
ATOM 2265 N N . LYS A 1 289 ? -7.051 -22.016 -13.164 1 89.81 289 LYS A N 1
ATOM 2266 C CA . LYS A 1 289 ? -7.48 -23.312 -13.664 1 89.81 289 LYS A CA 1
ATOM 2267 C C . LYS A 1 289 ? -8.578 -23.156 -14.711 1 89.81 289 LYS A C 1
ATOM 2269 O O . LYS A 1 289 ? -9.68 -22.703 -14.406 1 89.81 289 LYS A O 1
ATOM 2274 N N . ALA A 1 290 ? -8.312 -23.609 -15.914 1 85.88 290 ALA A N 1
ATOM 2275 C CA . ALA A 1 290 ? -9.203 -23.344 -17.047 1 85.88 290 ALA A CA 1
ATOM 2276 C C . ALA A 1 290 ? -10.125 -24.531 -17.297 1 85.88 290 ALA A C 1
ATOM 2278 O O . ALA A 1 290 ? -11.266 -24.359 -17.734 1 85.88 290 ALA A O 1
ATOM 2279 N N . LYS A 1 291 ? -9.648 -25.734 -17.141 1 91.44 291 LYS A N 1
ATOM 2280 C CA . LYS A 1 291 ? -10.414 -26.969 -17.328 1 91.44 291 LYS A CA 1
ATOM 2281 C C . LYS A 1 291 ? -10.477 -27.781 -16.047 1 91.44 291 LYS A C 1
ATOM 2283 O O . LYS A 1 291 ? -9.992 -27.344 -15 1 91.44 291 LYS A O 1
ATOM 2288 N N . LYS A 1 292 ? -11.164 -28.891 -16.172 1 92.31 292 LYS A N 1
ATOM 2289 C CA . LYS A 1 292 ? -11.367 -29.656 -14.945 1 92.31 292 LYS A CA 1
ATOM 2290 C C . LYS A 1 292 ? -10.055 -30.266 -14.461 1 92.31 292 LYS A C 1
ATOM 2292 O O . LYS A 1 292 ? -9.797 -30.328 -13.25 1 92.31 292 LYS A O 1
ATOM 2297 N N . LEU A 1 293 ? -9.219 -30.719 -15.375 1 95.06 293 LEU A N 1
ATOM 2298 C CA . LEU A 1 293 ? -7.883 -31.203 -15.047 1 95.06 293 LEU A CA 1
ATOM 2299 C C . LEU A 1 293 ? -6.832 -30.141 -15.344 1 95.06 293 LEU A C 1
ATOM 2301 O O . LEU A 1 293 ? -7.02 -29.312 -16.25 1 95.06 293 LEU A O 1
ATOM 2305 N N . TYR A 1 294 ? -5.758 -30.156 -14.562 1 94.38 294 TYR A N 1
ATOM 2306 C CA . TYR A 1 294 ? -4.609 -29.344 -14.93 1 94.38 294 TYR A CA 1
ATOM 2307 C C . TYR A 1 294 ? -3.943 -29.859 -16.188 1 94.38 294 TYR A C 1
ATOM 2309 O O . TYR A 1 294 ? -4.008 -31.062 -16.484 1 94.38 294 TYR A O 1
ATOM 2317 N N . PRO A 1 295 ? -3.312 -28.984 -16.922 1 93.56 295 PRO A N 1
ATOM 2318 C CA . PRO A 1 295 ? -2.715 -29.422 -18.188 1 93.56 295 PRO A CA 1
ATOM 2319 C C . PRO A 1 295 ? -1.72 -30.562 -18 1 93.56 295 PRO A C 1
ATOM 2321 O O . PRO A 1 295 ? -1.694 -31.5 -18.812 1 93.56 295 PRO A O 1
ATOM 2324 N N . TRP A 1 296 ? -0.957 -30.516 -16.969 1 94.31 296 TRP A N 1
ATOM 2325 C CA . TRP A 1 296 ? 0.044 -31.562 -16.75 1 94.31 296 TRP A CA 1
ATOM 2326 C C . TRP A 1 296 ? -0.614 -32.875 -16.344 1 94.31 296 TRP A C 1
ATOM 2328 O O . TRP A 1 296 ? -0.127 -33.938 -16.688 1 94.31 296 TRP A O 1
ATOM 2338 N N . GLU A 1 297 ? -1.691 -32.781 -15.695 1 95.31 297 GLU A N 1
ATOM 2339 C CA . GLU A 1 297 ? -2.41 -34 -15.305 1 95.31 297 GLU A CA 1
ATOM 2340 C C . GLU A 1 297 ? -2.971 -34.719 -16.531 1 95.31 297 GLU A C 1
ATOM 2342 O O . GLU A 1 297 ? -2.934 -35.938 -16.594 1 95.31 297 GLU A O 1
ATOM 2347 N N . LEU A 1 298 ? -3.494 -33.906 -17.406 1 95.19 298 LEU A N 1
ATOM 2348 C CA . LEU A 1 298 ? -4.016 -34.5 -18.641 1 95.19 298 LEU A CA 1
ATOM 2349 C C . LEU A 1 298 ? -2.908 -35.188 -19.438 1 95.19 298 LEU A C 1
ATOM 2351 O O . LEU A 1 298 ? -3.113 -36.25 -20 1 95.19 298 LEU A O 1
ATOM 2355 N N . GLU A 1 299 ? -1.791 -34.594 -19.484 1 94.12 299 GLU A N 1
ATOM 2356 C CA . GLU A 1 299 ? -0.661 -35.188 -20.203 1 94.12 299 GLU A CA 1
ATOM 2357 C C . GLU A 1 299 ? -0.185 -36.469 -19.547 1 94.12 299 GLU A C 1
ATOM 2359 O O . GLU A 1 299 ? 0.162 -37.438 -20.25 1 94.12 299 GLU A O 1
ATOM 2364 N N . ILE A 1 300 ? -0.116 -36.469 -18.297 1 94.25 300 ILE A N 1
ATOM 2365 C CA . ILE A 1 300 ? 0.28 -37.688 -17.562 1 94.25 300 ILE A CA 1
ATOM 2366 C C . ILE A 1 300 ? -0.723 -38.781 -17.828 1 94.25 300 ILE A C 1
ATOM 2368 O O . ILE A 1 300 ? -0.334 -39.938 -18.062 1 94.25 300 ILE A O 1
ATOM 2372 N N . MET A 1 301 ? -1.955 -38.438 -17.797 1 93.94 301 MET A N 1
ATOM 2373 C CA . MET A 1 301 ? -3.004 -39.438 -18.062 1 93.94 301 MET A CA 1
ATOM 2374 C C . MET A 1 301 ? -2.9 -39.969 -19.469 1 93.94 301 MET A C 1
ATOM 2376 O O . MET A 1 301 ? -3.084 -41.188 -19.703 1 93.94 301 MET A O 1
ATOM 2380 N N . LYS A 1 302 ? -2.639 -39.125 -20.391 1 93.25 302 LYS A N 1
ATOM 2381 C CA . LYS A 1 302 ? -2.467 -39.562 -21.766 1 93.25 302 LYS A CA 1
ATOM 2382 C C . LYS A 1 302 ? -1.382 -40.625 -21.891 1 93.25 302 LYS A C 1
ATOM 2384 O O . LYS A 1 302 ? -1.557 -41.625 -22.594 1 93.25 302 LYS A O 1
ATOM 2389 N N . LYS A 1 303 ? -0.34 -40.438 -21.188 1 92.94 303 LYS A N 1
ATOM 2390 C CA . LYS A 1 303 ? 0.762 -41.375 -21.203 1 92.94 303 LYS A CA 1
ATOM 2391 C C . LYS A 1 303 ? 0.376 -42.688 -20.5 1 92.94 303 LYS A C 1
ATOM 2393 O O . LYS A 1 303 ? 0.815 -43.781 -20.891 1 92.94 303 LYS A O 1
ATOM 2398 N N . ARG A 1 304 ? -0.391 -42.594 -19.453 1 93.44 304 ARG A N 1
ATOM 2399 C CA . ARG A 1 304 ? -0.864 -43.781 -18.781 1 93.44 304 ARG A CA 1
ATOM 2400 C C . ARG A 1 304 ? -1.721 -44.656 -19.719 1 93.44 304 ARG A C 1
ATOM 2402 O O . ARG A 1 304 ? -1.611 -45.875 -19.734 1 93.44 304 ARG A O 1
ATOM 2409 N N . PHE A 1 305 ? -2.547 -44 -20.516 1 92.81 305 PHE A N 1
ATOM 2410 C CA . PHE A 1 305 ? -3.367 -44.688 -21.484 1 92.81 305 PHE A CA 1
ATOM 2411 C C . PHE A 1 305 ? -2.498 -45.375 -22.547 1 92.81 305 PHE A C 1
ATOM 2413 O O . PHE A 1 305 ? -2.805 -46.5 -22.984 1 92.81 305 PHE A O 1
ATOM 2420 N N . ALA A 1 306 ? -1.468 -44.719 -22.844 1 92.31 306 ALA A N 1
ATOM 2421 C CA . ALA A 1 306 ? -0.537 -45.312 -23.797 1 92.31 306 ALA A CA 1
ATOM 2422 C C . ALA A 1 306 ? 0.129 -46.562 -23.219 1 92.31 306 ALA A C 1
ATOM 2424 O O . ALA A 1 306 ? 0.289 -47.562 -23.906 1 92.31 306 ALA A O 1
ATOM 2425 N N . ILE A 1 307 ? 0.5 -46.438 -22.016 1 92.5 307 ILE A N 1
ATOM 2426 C CA . ILE A 1 307 ? 1.125 -47.562 -21.328 1 92.5 307 ILE A CA 1
ATOM 2427 C C . ILE A 1 307 ? 0.137 -48.719 -21.234 1 92.5 307 ILE A C 1
ATOM 2429 O O . ILE A 1 307 ? 0.501 -49.875 -21.469 1 92.5 307 ILE A O 1
ATOM 2433 N N . ALA A 1 308 ? -1.054 -48.438 -20.938 1 91.75 308 ALA A N 1
ATOM 2434 C CA . ALA A 1 308 ? -2.09 -49.469 -20.844 1 91.75 308 ALA A CA 1
ATOM 2435 C C . ALA A 1 308 ? -2.314 -50.156 -22.188 1 91.75 308 ALA A C 1
ATOM 2437 O O . ALA A 1 308 ? -2.479 -51.375 -22.25 1 91.75 308 ALA A O 1
ATOM 2438 N N . ARG A 1 309 ? -2.352 -49.375 -23.188 1 91.62 309 ARG A N 1
ATOM 2439 C CA . ARG A 1 309 ? -2.525 -49.938 -24.531 1 91.62 309 ARG A CA 1
ATOM 2440 C C . ARG A 1 309 ? -1.381 -50.875 -24.906 1 91.62 309 ARG A C 1
ATOM 2442 O O . ARG A 1 309 ? -1.612 -51.969 -25.406 1 91.62 309 ARG A O 1
ATOM 2449 N N . GLN A 1 310 ? -0.21 -50.469 -24.578 1 91.19 310 GLN A N 1
ATOM 2450 C CA . GLN A 1 310 ? 0.96 -51.281 -24.891 1 91.19 310 GLN A CA 1
ATOM 2451 C C . GLN A 1 310 ? 1.001 -52.562 -24.031 1 91.19 310 GLN A C 1
ATOM 2453 O O . GLN A 1 310 ? 1.461 -53.594 -24.484 1 91.19 310 GLN A O 1
ATOM 2458 N N . SER A 1 311 ? 0.564 -52.406 -22.891 1 90.5 311 SER A N 1
ATOM 2459 C CA . SER A 1 311 ? 0.496 -53.562 -22.031 1 90.5 311 SER A CA 1
ATOM 2460 C C . SER A 1 311 ? -0.438 -54.625 -22.609 1 90.5 311 SER A C 1
ATOM 2462 O O . SER A 1 311 ? -0.151 -55.812 -22.531 1 90.5 311 SER A O 1
ATOM 2464 N N . LEU A 1 312 ? -1.537 -54.219 -23.156 1 89.38 312 LEU A N 1
ATOM 2465 C CA . LEU A 1 312 ? -2.467 -55.125 -23.797 1 89.38 312 LEU A CA 1
ATOM 2466 C C . LEU A 1 312 ? -1.815 -55.812 -25 1 89.38 312 LEU A C 1
ATOM 2468 O O . LEU A 1 312 ? -2.012 -57 -25.234 1 89.38 312 LEU A O 1
ATOM 2472 N N . GLN A 1 313 ? -1.071 -55.062 -25.688 1 90.88 313 GLN A N 1
ATOM 2473 C CA . GLN A 1 313 ? -0.373 -55.625 -26.844 1 90.88 313 GLN A CA 1
ATOM 2474 C C . GLN A 1 313 ? 0.669 -56.656 -26.422 1 90.88 313 GLN A C 1
ATOM 2476 O O . GLN A 1 313 ? 0.8 -57.688 -27.047 1 90.88 313 GLN A O 1
ATOM 2481 N N . ILE A 1 314 ? 1.362 -56.312 -25.406 1 91.31 314 ILE A N 1
ATOM 2482 C CA . ILE A 1 314 ? 2.393 -57.219 -24.891 1 91.31 314 ILE A CA 1
ATOM 2483 C C . ILE A 1 314 ? 1.755 -58.531 -24.422 1 91.31 314 ILE A C 1
ATOM 2485 O O . ILE A 1 314 ? 2.232 -59.594 -24.766 1 91.31 314 ILE A O 1
ATOM 2489 N N . ASP A 1 315 ? 0.719 -58.406 -23.734 1 90.19 315 ASP A N 1
ATOM 2490 C CA . ASP A 1 315 ? 0.035 -59.594 -23.219 1 90.19 315 ASP A CA 1
ATOM 2491 C C . ASP A 1 315 ? -0.463 -60.469 -24.359 1 90.19 315 ASP A C 1
ATOM 2493 O O . ASP A 1 315 ? -0.312 -61.688 -24.312 1 90.19 315 ASP A O 1
ATOM 2497 N N . CYS A 1 316 ? -1.071 -59.844 -25.328 1 93 316 CYS A N 1
ATOM 2498 C CA . CYS A 1 316 ? -1.582 -60.562 -26.469 1 93 316 CYS A CA 1
ATOM 2499 C C . CYS A 1 316 ? -0.451 -61.281 -27.219 1 93 316 CYS A C 1
ATOM 2501 O O . CYS A 1 316 ? -0.545 -62.469 -27.516 1 93 316 CYS A O 1
ATOM 2503 N N . LEU A 1 317 ? 0.628 -60.562 -27.438 1 93.12 317 LEU A N 1
ATOM 2504 C CA . LEU A 1 317 ? 1.763 -61.125 -28.172 1 93.12 317 LEU A CA 1
ATOM 2505 C C . LEU A 1 317 ? 2.416 -62.25 -27.391 1 93.12 317 LEU A C 1
ATOM 2507 O O . LEU A 1 317 ? 2.875 -63.25 -27.969 1 93.12 317 LEU A O 1
ATOM 2511 N N . GLN A 1 318 ? 2.49 -62.094 -26.109 1 92 318 GLN A N 1
ATOM 2512 C CA . GLN A 1 318 ? 3.057 -63.125 -25.266 1 92 318 GLN A CA 1
ATOM 2513 C C . GLN A 1 318 ? 2.219 -64.375 -25.328 1 92 318 GLN A C 1
ATOM 2515 O O . GLN A 1 318 ? 2.762 -65.5 -25.406 1 92 318 GLN A O 1
ATOM 2520 N N . ARG A 1 319 ? 0.944 -64.25 -25.281 1 90.81 319 ARG A N 1
ATOM 2521 C CA . ARG A 1 319 ? 0.047 -65.375 -25.375 1 90.81 319 ARG A CA 1
ATOM 2522 C C . ARG A 1 319 ? 0.175 -66.062 -26.734 1 90.81 319 ARG A C 1
ATOM 2524 O O . ARG A 1 319 ? 0.192 -67.312 -26.812 1 90.81 319 ARG A O 1
ATOM 2531 N N . LYS A 1 320 ? 0.26 -65.25 -27.703 1 90.56 320 LYS A N 1
ATOM 2532 C CA . LYS A 1 320 ? 0.412 -65.812 -29.047 1 90.56 320 LYS A CA 1
ATOM 2533 C C . LYS A 1 320 ? 1.735 -66.562 -29.188 1 90.56 320 LYS A C 1
ATOM 2535 O O . LYS A 1 320 ? 1.783 -67.625 -29.781 1 90.56 320 LYS A O 1
ATOM 2540 N N . TYR A 1 321 ? 2.713 -65.938 -28.625 1 88.31 321 TYR A N 1
ATOM 2541 C CA . TYR A 1 321 ? 4.039 -66.562 -28.656 1 88.31 321 TYR A CA 1
ATOM 2542 C C . TYR A 1 321 ? 4.035 -67.875 -27.938 1 88.31 321 TYR A C 1
ATOM 2544 O O . TYR A 1 321 ? 4.551 -68.875 -28.453 1 88.31 321 TYR A O 1
ATOM 2552 N N . GLN A 1 322 ? 3.447 -67.938 -26.812 1 87.19 322 GLN A N 1
ATOM 2553 C CA . GLN A 1 322 ? 3.4 -69.188 -26.016 1 87.19 322 GLN A CA 1
ATOM 2554 C C . GLN A 1 322 ? 2.58 -70.25 -26.719 1 87.19 322 GLN A C 1
ATOM 2556 O O . GLN A 1 322 ? 2.934 -71.438 -26.672 1 87.19 322 GLN A O 1
ATOM 2561 N N . LEU A 1 323 ? 1.522 -69.812 -27.328 1 86 323 LEU A N 1
ATOM 2562 C CA . LEU A 1 323 ? 0.677 -70.75 -28.047 1 86 323 LEU A CA 1
ATOM 2563 C C . LEU A 1 323 ? 1.448 -71.438 -29.188 1 86 323 LEU A C 1
ATOM 2565 O O . LEU A 1 323 ? 1.335 -72.625 -29.422 1 86 323 LEU A O 1
ATOM 2569 N N . LEU A 1 324 ? 2.203 -70.688 -29.875 1 83.38 324 LEU A N 1
ATOM 2570 C CA . LEU A 1 324 ? 2.973 -71.188 -31 1 83.38 324 LEU A CA 1
ATOM 2571 C C . LEU A 1 324 ? 4.09 -72.125 -30.516 1 83.38 324 LEU A C 1
ATOM 2573 O O . LEU A 1 324 ? 4.418 -73.125 -31.188 1 83.38 324 LEU A O 1
ATOM 2577 N N . LEU A 1 325 ? 4.637 -71.812 -29.375 1 80.81 325 LEU A N 1
ATOM 2578 C CA . LEU A 1 325 ? 5.68 -72.688 -28.797 1 80.81 325 LEU A CA 1
ATOM 2579 C C . LEU A 1 325 ? 5.121 -74 -28.406 1 80.81 325 LEU A C 1
ATOM 2581 O O . LEU A 1 325 ? 5.773 -75.062 -28.625 1 80.81 325 LEU A O 1
ATOM 2585 N N . ASP A 1 326 ? 3.951 -74.062 -27.969 1 78.25 326 ASP A N 1
ATOM 2586 C CA . ASP A 1 326 ? 3.322 -75.312 -27.516 1 78.25 326 ASP A CA 1
ATOM 2587 C C . ASP A 1 326 ? 2.881 -76.125 -28.703 1 78.25 326 ASP A C 1
ATOM 2589 O O . ASP A 1 326 ? 2.932 -77.375 -28.656 1 78.25 326 ASP A O 1
ATOM 2593 N N . TYR A 1 327 ? 2.498 -75.5 -29.781 1 70.69 327 TYR A N 1
ATOM 2594 C CA . TYR A 1 327 ? 2.037 -76.188 -30.953 1 70.69 327 TYR A CA 1
ATOM 2595 C C . TYR A 1 327 ? 3.215 -76.75 -31.75 1 70.69 327 TYR A C 1
ATOM 2597 O O . TYR A 1 327 ? 3.129 -77.875 -32.312 1 70.69 327 TYR A O 1
ATOM 2605 N N . SER A 1 328 ? 4.148 -75.875 -32.062 1 60.75 328 SER A N 1
ATOM 2606 C CA . SER A 1 328 ? 5.32 -76.375 -32.812 1 60.75 328 SER A CA 1
ATOM 2607 C C . SER A 1 328 ? 5.883 -77.625 -32.156 1 60.75 328 SER A C 1
ATOM 2609 O O . SER A 1 328 ? 6.438 -78.5 -32.844 1 60.75 328 SER A O 1
ATOM 2611 N N . SER A 1 329 ? 5.648 -77.688 -30.922 1 56.12 329 SER A N 1
ATOM 2612 C CA . SER A 1 329 ? 6.102 -78.938 -30.266 1 56.12 329 SER A CA 1
ATOM 2613 C C . SER A 1 329 ? 5.188 -80.125 -30.594 1 56.12 329 SER A C 1
ATOM 2615 O O . SER A 1 329 ? 5.621 -81.25 -30.547 1 56.12 329 SER A O 1
ATOM 2617 N N . ASN A 1 330 ? 3.855 -79.812 -30.969 1 55.03 330 ASN A N 1
ATOM 2618 C CA . ASN A 1 330 ? 2.93 -80.875 -31.266 1 55.03 330 ASN A CA 1
ATOM 2619 C C . ASN A 1 330 ? 2.576 -80.938 -32.75 1 55.03 330 ASN A C 1
ATOM 2621 O O . ASN A 1 330 ? 1.678 -80.25 -33.188 1 55.03 330 ASN A O 1
ATOM 2625 N N . HIS A 1 331 ? 3.502 -80.875 -33.656 1 47.94 331 HIS A N 1
ATOM 2626 C CA . HIS A 1 331 ? 3.387 -80.688 -35.094 1 47.94 331 HIS A CA 1
ATOM 2627 C C . HIS A 1 331 ? 2.441 -81.75 -35.719 1 47.94 331 HIS A C 1
ATOM 2629 O O . HIS A 1 331 ? 2.738 -82.312 -36.75 1 47.94 331 HIS A O 1
ATOM 2635 N N . SER A 1 332 ? 1.55 -82.375 -35.094 1 43.62 332 SER A N 1
ATOM 2636 C CA . SER A 1 332 ? 0.927 -83.312 -36.031 1 43.62 332 SER A CA 1
ATOM 2637 C C . SER A 1 332 ? 0.384 -82.562 -37.25 1 43.62 332 SER A C 1
ATOM 2639 O O . SER A 1 332 ? -0.048 -81.438 -37.156 1 43.62 332 SER A O 1
ATOM 2641 N N . GLN A 1 333 ? 0.661 -83.062 -38.562 1 42.03 333 GLN A N 1
ATOM 2642 C CA . GLN A 1 333 ? 0.678 -82.812 -40 1 42.03 333 GLN A CA 1
ATOM 2643 C C . GLN A 1 333 ? -0.583 -82.062 -40.406 1 42.03 333 GLN A C 1
ATOM 2645 O O . GLN A 1 333 ? -0.519 -81.125 -41.25 1 42.03 333 GLN A O 1
ATOM 2650 N N . ASN A 1 334 ? -1.805 -82.812 -40.625 1 40.41 334 ASN A N 1
ATOM 2651 C CA . ASN A 1 334 ? -2.611 -82.938 -41.844 1 40.41 334 ASN A CA 1
ATOM 2652 C C . ASN A 1 334 ? -3.648 -81.812 -41.906 1 40.41 334 ASN A C 1
ATOM 2654 O O . ASN A 1 334 ? -4.527 -81.812 -42.781 1 40.41 334 ASN A O 1
ATOM 2658 N N . SER A 1 335 ? -4.422 -81.312 -40.781 1 45.41 335 SER A N 1
ATOM 2659 C CA . SER A 1 335 ? -5.809 -81 -41.094 1 45.41 335 SER A CA 1
ATOM 2660 C C . SER A 1 335 ? -5.926 -79.562 -41.688 1 45.41 335 SER A C 1
ATOM 2662 O O . SER A 1 335 ? -5.141 -78.688 -41.312 1 45.41 335 SER A O 1
ATOM 2664 N N . THR A 1 336 ? -6.57 -79.25 -42.812 1 48.78 336 THR A N 1
ATOM 2665 C CA . THR A 1 336 ? -7.07 -78.188 -43.625 1 48.78 336 THR A CA 1
ATOM 2666 C C . THR A 1 336 ? -7.473 -76.938 -42.781 1 48.78 336 THR A C 1
ATOM 2668 O O . THR A 1 336 ? -7.379 -75.812 -43.25 1 48.78 336 THR A O 1
ATOM 2671 N N . GLU A 1 337 ? -8.258 -77.125 -41.719 1 53.81 337 GLU A N 1
ATOM 2672 C CA . GLU A 1 337 ? -8.781 -76.062 -40.844 1 53.81 337 GLU A CA 1
ATOM 2673 C C . GLU A 1 337 ? -7.859 -75.812 -39.656 1 53.81 337 GLU A C 1
ATOM 2675 O O . GLU A 1 337 ? -7.652 -76.688 -38.844 1 53.81 337 GLU A O 1
ATOM 2680 N N . CYS A 1 338 ? -6.871 -75 -39.719 1 63.5 338 CYS A N 1
ATOM 2681 C CA . CYS A 1 338 ? -5.824 -74.75 -38.75 1 63.5 338 CYS A CA 1
ATOM 2682 C C . CYS A 1 338 ? -6.402 -74.125 -37.469 1 63.5 338 CYS A C 1
ATOM 2684 O O . CYS A 1 338 ? -6.613 -72.938 -37.375 1 63.5 338 CYS A O 1
ATOM 2686 N N . PRO A 1 339 ? -7.129 -74.812 -36.562 1 69.12 339 PRO A N 1
ATOM 2687 C CA . PRO A 1 339 ? -7.684 -74.375 -35.281 1 69.12 339 PRO A CA 1
ATOM 2688 C C . PRO A 1 339 ? -6.762 -73.375 -34.594 1 69.12 339 PRO A C 1
ATOM 2690 O O . PRO A 1 339 ? -7.238 -72.438 -33.969 1 69.12 339 PRO A O 1
ATOM 2693 N N . HIS A 1 340 ? -5.543 -73.438 -34.781 1 75.31 340 HIS A N 1
ATOM 2694 C CA . HIS A 1 340 ? -4.582 -72.562 -34.156 1 75.31 340 HIS A CA 1
ATOM 2695 C C . HIS A 1 340 ? -4.641 -71.125 -34.812 1 75.31 340 HIS A C 1
ATOM 2697 O O . HIS A 1 340 ? -4.559 -70.125 -34.094 1 75.31 340 HIS A O 1
ATOM 2703 N N . CYS A 1 341 ? -4.836 -71.188 -36.125 1 76.44 341 CYS A N 1
ATOM 2704 C CA . CYS A 1 341 ? -4.949 -69.875 -36.812 1 76.44 341 CYS A CA 1
ATOM 2705 C C . CYS A 1 341 ? -6.188 -69.125 -36.344 1 76.44 341 CYS A C 1
ATOM 2707 O O . CYS A 1 341 ? -6.148 -67.938 -36.188 1 76.44 341 CYS A O 1
ATOM 2709 N N . GLN A 1 342 ? -7.184 -69.938 -36.062 1 81 342 GLN A N 1
ATOM 2710 C CA . GLN A 1 342 ? -8.422 -69.312 -35.594 1 81 342 GLN A CA 1
ATOM 2711 C C . GLN A 1 342 ? -8.25 -68.75 -34.188 1 81 342 GLN A C 1
ATOM 2713 O O . GLN A 1 342 ? -8.766 -67.688 -33.906 1 81 342 GLN A O 1
ATOM 2718 N N . THR A 1 343 ? -7.5 -69.438 -33.344 1 86.25 343 THR A N 1
ATOM 2719 C CA . THR A 1 343 ? -7.25 -69 -32 1 86.25 343 THR A CA 1
ATOM 2720 C C . THR A 1 343 ? -6.398 -67.688 -32 1 86.25 343 THR A C 1
ATOM 2722 O O . THR A 1 343 ? -6.645 -66.812 -31.219 1 86.25 343 THR A O 1
ATOM 2725 N N . LEU A 1 344 ? -5.449 -67.688 -32.875 1 88 344 LEU A N 1
ATOM 2726 C CA . LEU A 1 344 ? -4.594 -66.5 -33 1 88 344 LEU A CA 1
ATOM 2727 C C . LEU A 1 344 ? -5.395 -65.25 -33.469 1 88 344 LEU A C 1
ATOM 2729 O O . LEU A 1 344 ? -5.215 -64.188 -32.969 1 88 344 LEU A O 1
ATOM 2733 N N . GLU A 1 345 ? -6.227 -65.5 -34.406 1 88.88 345 GLU A N 1
ATOM 2734 C CA . GLU A 1 345 ? -7.082 -64.438 -34.906 1 88.88 345 GLU A CA 1
ATOM 2735 C C . GLU A 1 345 ? -8.055 -63.938 -33.844 1 88.88 345 GLU A C 1
ATOM 2737 O O . GLU A 1 345 ? -8.359 -62.75 -33.781 1 88.88 345 GLU A O 1
ATOM 2742 N N . SER A 1 346 ? -8.523 -64.875 -33.094 1 91.5 346 SER A N 1
ATOM 2743 C CA . SER A 1 346 ? -9.43 -64.5 -32 1 91.5 346 SER A CA 1
ATOM 2744 C C . SER A 1 346 ? -8.727 -63.688 -30.953 1 91.5 346 SER A C 1
ATOM 2746 O O . SER A 1 346 ? -9.328 -62.781 -30.375 1 91.5 346 SER A O 1
ATOM 2748 N N . MET A 1 347 ? -7.461 -63.969 -30.688 1 92.44 347 MET A N 1
ATOM 2749 C CA . MET A 1 347 ? -6.676 -63.188 -29.734 1 92.44 347 MET A CA 1
ATOM 2750 C C . MET A 1 347 ? -6.473 -61.75 -30.25 1 92.44 347 MET A C 1
ATOM 2752 O O . MET A 1 347 ? -6.539 -60.781 -29.469 1 92.44 347 MET A O 1
ATOM 2756 N N . ASP A 1 348 ? -6.246 -61.625 -31.484 1 92.88 348 ASP A N 1
ATOM 2757 C CA . ASP A 1 348 ? -6.098 -60.312 -32.094 1 92.88 348 ASP A CA 1
ATOM 2758 C C . ASP A 1 348 ? -7.402 -59.5 -32 1 92.88 348 ASP A C 1
ATOM 2760 O O . ASP A 1 348 ? -7.387 -58.312 -31.75 1 92.88 348 ASP A O 1
ATOM 2764 N N . LEU A 1 349 ? -8.438 -60.156 -32.281 1 93.44 349 LEU A N 1
ATOM 2765 C CA . LEU A 1 349 ? -9.742 -59.531 -32.219 1 93.44 349 LEU A CA 1
ATOM 2766 C C . LEU A 1 349 ? -10.062 -59.031 -30.812 1 93.44 349 LEU A C 1
ATOM 2768 O O . LEU A 1 349 ? -10.562 -57.938 -30.625 1 93.44 349 LEU A O 1
ATOM 2772 N N . GLU A 1 350 ? -9.758 -59.875 -29.859 1 93.06 350 GLU A N 1
ATOM 2773 C CA . GLU A 1 350 ? -9.992 -59.5 -28.469 1 93.06 350 GLU A CA 1
ATOM 2774 C C . GLU A 1 350 ? -9.133 -58.312 -28.047 1 93.06 350 GLU A C 1
ATOM 2776 O O . GLU A 1 350 ? -9.609 -57.406 -27.375 1 93.06 350 GLU A O 1
ATOM 2781 N N . MET A 1 351 ? -7.922 -58.344 -28.359 1 93.06 351 MET A N 1
ATOM 2782 C CA . MET A 1 351 ? -7.012 -57.219 -28.062 1 93.06 351 MET A CA 1
ATOM 2783 C C . MET A 1 351 ? -7.504 -55.938 -28.703 1 93.06 351 MET A C 1
ATOM 2785 O O . MET A 1 351 ? -7.516 -54.875 -28.047 1 93.06 351 MET A O 1
ATOM 2789 N N . ASN A 1 352 ? -7.824 -56.031 -29.969 1 94.38 352 ASN A N 1
ATOM 2790 C CA . ASN A 1 352 ? -8.289 -54.844 -30.688 1 94.38 352 ASN A CA 1
ATOM 2791 C C . ASN A 1 352 ? -9.562 -54.281 -30.062 1 94.38 352 ASN A C 1
ATOM 2793 O O . ASN A 1 352 ? -9.766 -53.062 -30.047 1 94.38 352 ASN A O 1
ATOM 2797 N N . GLN A 1 353 ? -10.344 -55.125 -29.609 1 94.44 353 GLN A N 1
ATOM 2798 C CA . GLN A 1 353 ? -11.555 -54.688 -28.922 1 94.44 353 GLN A CA 1
ATOM 2799 C C . GLN A 1 353 ? -11.219 -53.938 -27.641 1 94.44 353 GLN A C 1
ATOM 2801 O O . GLN A 1 353 ? -11.812 -52.906 -27.328 1 94.44 353 GLN A O 1
ATOM 2806 N N . GLU A 1 354 ? -10.328 -54.469 -26.891 1 92.69 354 GLU A N 1
ATOM 2807 C CA . GLU A 1 354 ? -9.898 -53.812 -25.656 1 92.69 354 GLU A CA 1
ATOM 2808 C C . GLU A 1 354 ? -9.242 -52.469 -25.922 1 92.69 354 GLU A C 1
ATOM 2810 O O . GLU A 1 354 ? -9.438 -51.5 -25.188 1 92.69 354 GLU A O 1
ATOM 2815 N N . ILE A 1 355 ? -8.477 -52.438 -26.922 1 93.19 355 ILE A N 1
ATOM 2816 C CA . ILE A 1 355 ? -7.805 -51.219 -27.312 1 93.19 355 ILE A CA 1
ATOM 2817 C C . ILE A 1 355 ? -8.836 -50.188 -27.719 1 93.19 355 ILE A C 1
ATOM 2819 O O . ILE A 1 355 ? -8.711 -49 -27.406 1 93.19 355 ILE A O 1
ATOM 2823 N N . GLU A 1 356 ? -9.781 -50.594 -28.453 1 94.38 356 GLU A N 1
ATOM 2824 C CA . GLU A 1 356 ? -10.859 -49.719 -28.859 1 94.38 356 GLU A CA 1
ATOM 2825 C C . GLU A 1 356 ? -11.625 -49.188 -27.656 1 94.38 356 GLU A C 1
ATOM 2827 O O . GLU A 1 356 ? -12.047 -48.031 -27.625 1 94.38 356 GLU A O 1
ATOM 2832 N N . GLN A 1 357 ? -11.828 -50.031 -26.734 1 91.69 357 GLN A N 1
ATOM 2833 C CA . GLN A 1 357 ? -12.484 -49.594 -25.5 1 91.69 357 GLN A CA 1
ATOM 2834 C C . GLN A 1 357 ? -11.648 -48.531 -24.766 1 91.69 357 GLN A C 1
ATOM 2836 O O . GLN A 1 357 ? -12.195 -47.562 -24.266 1 91.69 357 GLN A O 1
ATOM 2841 N N . LEU A 1 358 ? -10.422 -48.75 -24.656 1 91.56 358 LEU A N 1
ATOM 2842 C CA . LEU A 1 358 ? -9.516 -47.781 -24.016 1 91.56 358 LEU A CA 1
ATOM 2843 C C . LEU A 1 358 ? -9.539 -46.438 -24.75 1 91.56 358 LEU A C 1
ATOM 2845 O O . LEU A 1 358 ? -9.492 -45.375 -24.109 1 91.56 358 LEU A O 1
ATOM 2849 N N . GLN A 1 359 ? -9.539 -46.531 -26.047 1 91.69 359 GLN A N 1
ATOM 2850 C CA . GLN A 1 359 ? -9.625 -45.312 -26.859 1 91.69 359 GLN A CA 1
ATOM 2851 C C . GLN A 1 359 ? -10.938 -44.562 -26.594 1 91.69 359 GLN A C 1
ATOM 2853 O O . GLN A 1 359 ? -10.961 -43.344 -26.547 1 91.69 359 GLN A O 1
ATOM 2858 N N . GLY A 1 360 ? -11.938 -45.344 -26.516 1 90.31 360 GLY A N 1
ATOM 2859 C CA . GLY A 1 360 ? -13.219 -44.719 -26.172 1 90.31 360 GLY A CA 1
ATOM 2860 C C . GLY A 1 360 ? -13.203 -44.031 -24.828 1 90.31 360 GLY A C 1
ATOM 2861 O O . GLY A 1 360 ? -13.773 -42.938 -24.688 1 90.31 360 GLY A O 1
ATOM 2862 N N . PHE A 1 361 ? -12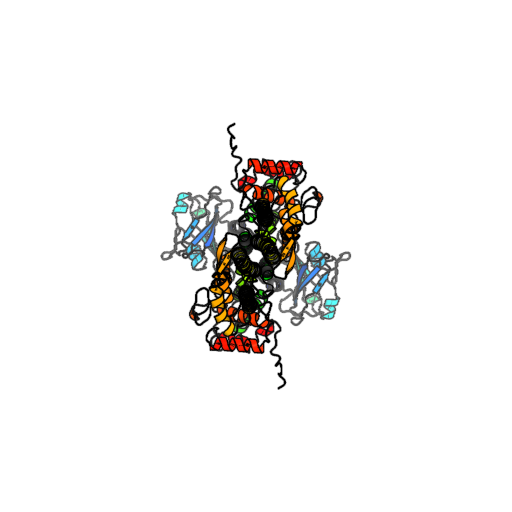.609 -44.656 -23.875 1 90.56 361 PHE A N 1
ATOM 2863 C CA . PHE A 1 361 ? -12.492 -44.031 -22.562 1 90.56 361 PHE A CA 1
ATOM 2864 C C . PHE A 1 361 ? -11.68 -42.75 -22.609 1 90.56 361 PHE A C 1
ATOM 2866 O O . PHE A 1 361 ? -12.008 -41.781 -21.938 1 90.56 361 PHE A O 1
ATOM 2873 N N . TRP A 1 362 ? -10.633 -42.719 -23.359 1 92.06 362 TRP A N 1
ATOM 2874 C CA . TRP A 1 362 ? -9.805 -41.531 -23.5 1 92.06 362 TRP A CA 1
ATOM 2875 C C . TRP A 1 362 ? -10.602 -40.375 -24.094 1 92.06 362 TRP A C 1
ATOM 2877 O O . TRP A 1 362 ? -10.5 -39.25 -23.625 1 92.06 362 TRP A O 1
ATOM 2887 N N . GLU A 1 363 ? -11.32 -40.656 -25.125 1 90.56 363 GLU A N 1
ATOM 2888 C CA . GLU A 1 363 ? -12.164 -39.625 -25.734 1 90.56 363 GLU A CA 1
ATOM 2889 C C . GLU A 1 363 ? -13.172 -39.062 -24.734 1 90.56 363 GLU A C 1
ATOM 2891 O O . GLU A 1 363 ? -13.453 -37.875 -24.719 1 90.56 363 GLU A O 1
ATOM 2896 N N . MET A 1 364 ? -13.633 -39.938 -23.953 1 89.06 364 MET A N 1
ATOM 2897 C CA . MET A 1 364 ? -14.578 -39.531 -22.922 1 89.06 364 MET A CA 1
ATOM 2898 C C . MET A 1 364 ? -13.898 -38.594 -21.906 1 89.06 364 MET A C 1
ATOM 2900 O O . MET A 1 364 ? -14.508 -37.625 -21.453 1 89.06 364 MET A O 1
ATOM 2904 N N . VAL A 1 365 ? -12.734 -38.938 -21.5 1 91.81 365 VAL A N 1
ATOM 2905 C CA . VAL A 1 365 ? -11.977 -38.125 -20.562 1 91.81 365 VAL A CA 1
ATOM 2906 C C . VAL A 1 365 ? -11.789 -36.719 -21.141 1 91.81 365 VAL A C 1
ATOM 2908 O O . VAL A 1 365 ? -11.953 -35.719 -20.438 1 91.81 365 VAL A O 1
ATOM 2911 N N . GLN A 1 366 ? -11.477 -36.625 -22.375 1 91.12 366 GLN A N 1
ATOM 2912 C CA . GLN A 1 366 ? -11.273 -35.312 -23.031 1 91.12 366 GLN A CA 1
ATOM 2913 C C . GLN A 1 366 ? -12.562 -34.5 -23.047 1 91.12 366 GLN A C 1
ATOM 2915 O O . GLN A 1 366 ? -12.531 -33.281 -22.828 1 91.12 366 GLN A O 1
ATOM 2920 N N . GLU A 1 367 ? -13.594 -35.156 -23.234 1 88.06 367 GLU A N 1
ATOM 2921 C CA . GLU A 1 367 ? -14.883 -34.469 -23.234 1 88.06 367 GLU A CA 1
ATOM 2922 C C . GLU A 1 367 ? -15.266 -34.031 -21.828 1 88.06 367 GLU A C 1
ATOM 2924 O O . GLU A 1 367 ? -15.766 -32.906 -21.656 1 88.06 367 GLU A O 1
ATOM 2929 N N . ALA A 1 368 ? -15.07 -34.906 -20.953 1 88.62 368 ALA A N 1
ATOM 2930 C CA . ALA A 1 368 ? -15.43 -34.594 -19.562 1 88.62 368 ALA A CA 1
ATOM 2931 C C . ALA A 1 368 ? -14.562 -33.469 -19 1 88.62 368 ALA A C 1
ATOM 2933 O O . ALA A 1 368 ? -14.953 -32.812 -18.047 1 88.62 368 ALA A O 1
ATOM 2934 N N . ASN A 1 369 ? -13.367 -33.312 -19.547 1 91.38 369 ASN A N 1
ATOM 2935 C CA . ASN A 1 369 ? -12.406 -32.312 -19.047 1 91.38 369 ASN A CA 1
ATOM 2936 C C . ASN A 1 369 ? -12.859 -30.891 -19.359 1 91.38 369 ASN A C 1
ATOM 2938 O O . ASN A 1 369 ? -12.352 -29.938 -18.75 1 91.38 369 ASN A O 1
ATOM 2942 N N . GLU A 1 370 ? -13.797 -30.75 -20.234 1 87.56 370 GLU A N 1
ATOM 2943 C CA . GLU A 1 370 ? -14.305 -29.422 -20.578 1 87.56 370 GLU A CA 1
ATOM 2944 C C . GLU A 1 370 ? -15.258 -28.906 -19.5 1 87.56 370 GLU A C 1
ATOM 2946 O O . GLU A 1 370 ? -16.047 -29.672 -18.938 1 87.56 370 GLU A O 1
ATOM 2951 N N . PRO A 1 371 ? -15.133 -27.609 -19.172 1 80.12 371 PRO A N 1
ATOM 2952 C CA . PRO A 1 371 ? -15.922 -27.047 -18.078 1 80.12 371 PRO A CA 1
ATOM 2953 C C . PRO A 1 371 ? -17.422 -27.016 -18.391 1 80.12 371 PRO A C 1
ATOM 2955 O O . PRO A 1 371 ? -18.234 -26.984 -17.469 1 80.12 371 PRO A O 1
ATOM 2958 N N . GLU A 1 372 ? -17.828 -27.016 -19.562 1 72 372 GLU A N 1
ATOM 2959 C CA . GLU A 1 372 ? -19.234 -26.938 -19.906 1 72 372 GLU A CA 1
ATOM 2960 C C . GLU A 1 372 ? -20.016 -28.094 -19.281 1 72 372 GLU A C 1
ATOM 2962 O O . GLU A 1 372 ? -19.438 -29.125 -18.953 1 72 372 GLU A O 1
ATOM 2967 N N . ILE A 1 373 ? -21.297 -27.781 -18.844 1 57.19 373 ILE A N 1
ATOM 2968 C CA . ILE A 1 373 ? -22.203 -28.719 -18.203 1 57.19 373 ILE A CA 1
ATOM 2969 C C . ILE A 1 373 ? -22.203 -30.031 -18.969 1 57.19 373 ILE A C 1
ATOM 2971 O O . ILE A 1 373 ? -22.469 -30.062 -20.172 1 57.19 373 ILE A O 1
ATOM 2975 N N . LEU A 1 374 ? -21.438 -30.984 -18.359 1 56.47 374 LEU A N 1
ATOM 2976 C CA . LEU A 1 374 ? -21.453 -32.312 -18.953 1 56.47 374 LEU A CA 1
ATOM 2977 C C . LEU A 1 374 ? -22.875 -32.906 -18.938 1 56.47 374 LEU A C 1
ATOM 2979 O O . LEU A 1 374 ? -23.594 -32.75 -17.953 1 56.47 374 LEU A O 1
ATOM 2983 N N . HIS A 1 375 ? -23.406 -33.125 -20.031 1 55.56 375 HIS A N 1
ATOM 2984 C CA . HIS A 1 375 ? -24.625 -33.938 -20.094 1 55.56 375 HIS A CA 1
ATOM 2985 C C . HIS A 1 375 ? -24.484 -35.219 -19.297 1 55.56 375 HIS A C 1
ATOM 2987 O O . HIS A 1 375 ? -23.359 -35.688 -19.031 1 55.56 375 HIS A O 1
ATOM 2993 N N . SER A 1 376 ? -25.594 -35.75 -18.609 1 55.34 376 SER A N 1
ATOM 2994 C CA . SER A 1 376 ? -25.719 -36.938 -17.75 1 55.34 376 SER A CA 1
ATOM 2995 C C . SER A 1 376 ? -24.938 -38.125 -18.312 1 55.34 376 SER A C 1
ATOM 2997 O O . SER A 1 376 ? -24.453 -38.969 -17.547 1 55.34 376 SER A O 1
ATOM 2999 N N . LYS A 1 377 ? -24.719 -38.281 -19.484 1 57.56 377 LYS A N 1
ATOM 3000 C CA . LYS A 1 377 ? -24.266 -39.5 -20.156 1 57.56 377 LYS A CA 1
ATOM 3001 C C . LYS A 1 377 ? -22.797 -39.781 -19.844 1 57.56 377 LYS A C 1
ATOM 3003 O O . LYS A 1 377 ? -22.438 -40.938 -19.531 1 57.56 377 LYS A O 1
ATOM 3008 N N . PRO A 1 378 ? -21.969 -38.781 -19.688 1 60.91 378 PRO A N 1
ATOM 3009 C CA . PRO A 1 378 ? -20.562 -39.125 -19.5 1 60.91 378 PRO A CA 1
ATOM 3010 C C . PRO A 1 378 ? -20.234 -39.594 -18.094 1 60.91 378 PRO A C 1
ATOM 3012 O O . PRO A 1 378 ? -19.266 -40.312 -17.875 1 60.91 378 PRO A O 1
ATOM 3015 N N . LEU A 1 379 ? -21.172 -39.438 -17.203 1 66.31 379 LEU A N 1
ATOM 3016 C CA . LEU A 1 379 ? -20.859 -39.688 -15.797 1 66.31 379 LEU A CA 1
ATOM 3017 C C . LEU A 1 379 ? -20.812 -41.188 -15.508 1 66.31 379 LEU A C 1
ATOM 3019 O O . LEU A 1 379 ? -19.953 -41.625 -14.758 1 66.31 379 LEU A O 1
ATOM 3023 N N . GLU A 1 380 ? -21.719 -41.938 -16.141 1 68.38 380 GLU A N 1
ATOM 3024 C CA . GLU A 1 380 ? -21.734 -43.375 -15.898 1 68.38 380 GLU A CA 1
ATOM 3025 C C . GLU A 1 380 ? -20.469 -44.031 -16.438 1 68.38 380 GLU A C 1
ATOM 3027 O O . GLU A 1 380 ? -19.875 -44.875 -15.766 1 68.38 380 GLU A O 1
ATOM 3032 N N . LYS A 1 381 ? -20.047 -43.594 -17.484 1 76.88 381 LYS A N 1
ATOM 3033 C CA . LYS A 1 381 ? -18.875 -44.188 -18.109 1 76.88 381 LYS A CA 1
ATOM 3034 C C . LYS A 1 381 ? -17.609 -43.812 -17.344 1 76.88 381 LYS A C 1
ATOM 3036 O O . LYS A 1 381 ? -16.625 -44.594 -17.359 1 76.88 381 LYS A O 1
ATOM 3041 N N . LEU A 1 382 ? -17.719 -42.781 -16.594 1 82.31 382 LEU A N 1
ATOM 3042 C CA . LEU A 1 382 ? -16.562 -42.344 -15.812 1 82.31 382 LEU A CA 1
ATOM 3043 C C . LEU A 1 382 ? -16.375 -43.25 -14.602 1 82.31 382 LEU A C 1
ATOM 3045 O O . LEU A 1 382 ? -15.242 -43.5 -14.172 1 82.31 382 LEU A O 1
ATOM 3049 N N . HIS A 1 383 ? -17.438 -43.75 -14.156 1 81.06 383 HIS A N 1
ATOM 3050 C CA . HIS A 1 383 ? -17.359 -44.719 -13.055 1 81.06 383 HIS A CA 1
ATOM 3051 C C . HIS A 1 383 ? -16.672 -46 -13.477 1 81.06 383 HIS A C 1
ATOM 3053 O O . HIS A 1 383 ? -15.891 -46.562 -12.711 1 81.06 383 HIS A O 1
ATOM 3059 N N . ASP A 1 384 ? -16.969 -46.406 -14.664 1 83.38 384 ASP A N 1
ATOM 3060 C CA . ASP A 1 384 ? -16.328 -47.625 -15.195 1 83.38 384 ASP A CA 1
ATOM 3061 C C . ASP A 1 384 ? -14.82 -47.375 -15.383 1 83.38 384 ASP A C 1
ATOM 3063 O O . ASP A 1 384 ? -14.023 -48.281 -15.141 1 83.38 384 ASP A O 1
ATOM 3067 N N . LEU A 1 385 ? -14.57 -46.219 -15.75 1 87.19 385 LEU A N 1
ATOM 3068 C CA . LEU A 1 385 ? -13.18 -45.844 -15.984 1 87.19 385 LEU A CA 1
ATOM 3069 C C . LEU A 1 385 ? -12.375 -45.906 -14.688 1 87.19 385 LEU A C 1
ATOM 3071 O O . LEU A 1 385 ? -11.195 -46.25 -14.695 1 87.19 385 LEU A O 1
ATOM 3075 N N . SER A 1 386 ? -13.008 -45.656 -13.562 1 87.69 386 SER A N 1
ATOM 3076 C CA . SER A 1 386 ? -12.344 -45.625 -12.266 1 87.69 386 SER A CA 1
ATOM 3077 C C . SER A 1 386 ? -11.906 -47 -11.828 1 87.69 386 SER A C 1
ATOM 3079 O O . SER A 1 386 ? -11.031 -47.156 -10.969 1 87.69 386 SER A O 1
ATOM 3081 N N . LYS A 1 387 ? -12.383 -48.031 -12.5 1 87.44 387 LYS A N 1
ATOM 3082 C CA . LYS A 1 387 ? -12.102 -49.406 -12.094 1 87.44 387 LYS A CA 1
ATOM 3083 C C . LYS A 1 387 ? -10.992 -50 -12.945 1 87.44 387 LYS A C 1
ATOM 3085 O O . LYS A 1 387 ? -10.461 -51.062 -12.617 1 87.44 387 LYS A O 1
ATOM 3090 N N . ILE A 1 388 ? -10.711 -49.312 -13.945 1 89.5 388 ILE A N 1
ATOM 3091 C CA . ILE A 1 388 ? -9.719 -49.844 -14.867 1 89.5 388 ILE A CA 1
ATOM 3092 C C . ILE A 1 388 ? -8.32 -49.688 -14.281 1 89.5 388 ILE A C 1
ATOM 3094 O O . ILE A 1 388 ? -7.996 -48.625 -13.734 1 89.5 388 ILE A O 1
ATOM 3098 N N . THR A 1 389 ? -7.559 -50.719 -14.242 1 90.69 389 THR A N 1
ATOM 3099 C CA . THR A 1 389 ? -6.184 -50.688 -13.758 1 90.69 389 THR A CA 1
ATOM 3100 C C . THR A 1 389 ? -5.211 -51.031 -14.883 1 90.69 389 THR A C 1
ATOM 3102 O O . THR A 1 389 ? -5.625 -51.5 -15.953 1 90.69 389 THR A O 1
ATOM 3105 N N . TYR A 1 390 ? -4.039 -50.688 -14.719 1 85.06 390 TYR A N 1
ATOM 3106 C CA . TYR A 1 390 ? -2.984 -51.031 -15.664 1 85.06 390 TYR A CA 1
ATOM 3107 C C . TYR A 1 390 ? -1.691 -51.375 -14.938 1 85.06 390 TYR A C 1
ATOM 3109 O O . TYR A 1 390 ? -1.533 -51.062 -13.758 1 85.06 390 TYR A O 1
ATOM 3117 N N . ARG A 1 391 ? -0.896 -52.125 -15.539 1 79.06 391 ARG A N 1
ATOM 3118 C CA . ARG A 1 391 ? 0.408 -52.469 -14.969 1 79.06 391 ARG A CA 1
ATOM 3119 C C . ARG A 1 391 ? 1.436 -51.375 -15.305 1 79.06 391 ARG A C 1
ATOM 3121 O O . ARG A 1 391 ? 1.728 -51.125 -16.484 1 79.06 391 ARG A O 1
ATOM 3128 N N . ASP A 1 392 ? 1.999 -50.812 -14.289 1 78.38 392 ASP A N 1
ATOM 3129 C CA . ASP A 1 392 ? 2.977 -49.75 -14.469 1 78.38 392 ASP A CA 1
ATOM 3130 C C . ASP A 1 392 ? 4.375 -50.312 -14.695 1 78.38 392 ASP A C 1
ATOM 3132 O O . ASP A 1 392 ? 4.566 -51.531 -14.688 1 78.38 392 ASP A O 1
ATOM 3136 N N . ILE A 1 393 ? 5.305 -49.438 -14.938 1 70.5 393 ILE A N 1
ATOM 3137 C CA . ILE A 1 393 ? 6.676 -49.812 -15.266 1 70.5 393 ILE A CA 1
ATOM 3138 C C . ILE A 1 393 ? 7.305 -50.562 -14.109 1 70.5 393 ILE A C 1
ATOM 3140 O O . ILE A 1 393 ? 8.219 -51.375 -14.305 1 70.5 393 ILE A O 1
ATOM 3144 N N . ASP A 1 394 ? 6.801 -50.188 -12.992 1 74.25 394 ASP A N 1
ATOM 3145 C CA . ASP A 1 394 ? 7.375 -50.844 -11.82 1 74.25 394 ASP A CA 1
ATOM 3146 C C . ASP A 1 394 ? 6.758 -52.219 -11.602 1 74.25 394 ASP A C 1
ATOM 3148 O O . ASP A 1 394 ? 7.109 -52.938 -10.648 1 74.25 394 ASP A O 1
ATOM 3152 N N . GLY A 1 395 ? 5.863 -52.656 -12.5 1 74.56 395 GLY A N 1
ATOM 3153 C CA . GLY A 1 395 ? 5.242 -53.969 -12.43 1 74.56 395 GLY A CA 1
ATOM 3154 C C . GLY A 1 395 ? 4.023 -54 -11.523 1 74.56 395 GLY A C 1
ATOM 3155 O O . GLY A 1 395 ? 3.311 -55 -11.469 1 74.56 395 GLY A O 1
ATOM 3156 N N . LYS A 1 396 ? 3.787 -52.812 -10.938 1 83.56 396 LYS A N 1
ATOM 3157 C CA . LYS A 1 396 ? 2.658 -52.781 -10.008 1 83.56 396 LYS A CA 1
ATOM 3158 C C . LYS A 1 396 ? 1.37 -52.375 -10.734 1 83.56 396 LYS A C 1
ATOM 3160 O O . LYS A 1 396 ? 1.402 -51.656 -11.734 1 83.56 396 LYS A O 1
ATOM 3165 N N . ILE A 1 397 ? 0.341 -52.969 -10.281 1 88.44 397 ILE A N 1
ATOM 3166 C CA . ILE A 1 397 ? -0.969 -52.625 -10.836 1 88.44 397 ILE A CA 1
ATOM 3167 C C . ILE A 1 397 ? -1.486 -51.344 -10.211 1 88.44 397 ILE A C 1
ATOM 3169 O O . ILE A 1 397 ? -1.583 -51.219 -8.984 1 88.44 397 ILE A O 1
ATOM 3173 N N . LYS A 1 398 ? -1.744 -50.312 -10.953 1 90.5 398 LYS A N 1
ATOM 3174 C CA . LYS A 1 398 ? -2.225 -49 -10.523 1 90.5 398 LYS A CA 1
ATOM 3175 C C . LYS A 1 398 ? -3.486 -48.625 -11.281 1 90.5 398 LYS A C 1
ATOM 3177 O O . LYS A 1 398 ? -3.777 -49.156 -12.344 1 90.5 398 LYS A O 1
ATOM 3182 N N . PRO A 1 399 ? -4.18 -47.688 -10.688 1 92.94 399 PRO A N 1
ATOM 3183 C CA . PRO A 1 399 ? -5.363 -47.25 -11.414 1 92.94 399 PRO A CA 1
ATOM 3184 C C . PRO A 1 399 ? -5.012 -46.406 -12.641 1 92.94 399 PRO A C 1
ATOM 3186 O O . PRO A 1 399 ? -4.07 -45.594 -12.602 1 92.94 399 PRO A O 1
ATOM 3189 N N . LEU A 1 400 ? -5.754 -46.625 -13.734 1 94.12 400 LEU A N 1
ATOM 3190 C CA . LEU A 1 400 ? -5.551 -45.875 -14.953 1 94.12 400 LEU A CA 1
ATOM 3191 C C . LEU A 1 400 ? -5.855 -44.375 -14.727 1 94.12 400 LEU A C 1
ATOM 3193 O O . LEU A 1 400 ? -5.168 -43.5 -15.258 1 94.12 400 LEU A O 1
ATOM 3197 N N . VAL A 1 401 ? -6.902 -44.156 -14 1 94.38 401 VAL A N 1
ATOM 3198 C CA . VAL A 1 401 ? -7.281 -42.812 -13.57 1 94.38 401 VAL A CA 1
ATOM 3199 C C . VAL A 1 401 ? -7.348 -42.75 -12.047 1 94.38 401 VAL A C 1
ATOM 3201 O O . VAL A 1 401 ? -8.055 -43.562 -11.422 1 94.38 401 VAL A O 1
ATOM 3204 N N . THR A 1 402 ? -6.566 -41.875 -11.438 1 92.88 402 THR A N 1
ATOM 3205 C CA . THR A 1 402 ? -6.492 -41.812 -9.984 1 92.88 402 THR A CA 1
ATOM 3206 C C . THR A 1 402 ? -7.809 -41.312 -9.398 1 92.88 402 THR A C 1
ATOM 3208 O O . THR A 1 402 ? -8.602 -40.656 -10.094 1 92.88 402 THR A O 1
ATOM 3211 N N . PRO A 1 403 ? -7.961 -41.594 -8.109 1 91.81 403 PRO A N 1
ATOM 3212 C CA . PRO A 1 403 ? -9.172 -41.125 -7.457 1 91.81 403 PRO A CA 1
ATOM 3213 C C . PRO A 1 403 ? -9.281 -39.594 -7.488 1 91.81 403 PRO A C 1
ATOM 3215 O O . PRO A 1 403 ? -10.375 -39.031 -7.641 1 91.81 403 PRO A O 1
ATOM 3218 N N . GLU A 1 404 ? -8.242 -38.875 -7.34 1 93.25 404 GLU A N 1
ATOM 3219 C CA . GLU A 1 404 ? -8.234 -37.438 -7.387 1 93.25 404 GLU A CA 1
ATOM 3220 C C . GLU A 1 404 ? -8.641 -36.906 -8.766 1 93.25 404 GLU A C 1
ATOM 3222 O O . GLU A 1 404 ? -9.367 -35.938 -8.875 1 93.25 404 GLU A O 1
ATOM 3227 N N . GLU A 1 405 ? -8.18 -37.625 -9.758 1 94.25 405 GLU A N 1
ATOM 3228 C CA . GLU A 1 405 ? -8.508 -37.25 -11.133 1 94.25 405 GLU A CA 1
ATOM 3229 C C . GLU A 1 405 ? -9.984 -37.469 -11.43 1 94.25 405 GLU A C 1
ATOM 3231 O O . GLU A 1 405 ? -10.617 -36.688 -12.117 1 94.25 405 GLU A O 1
ATOM 3236 N N . ILE A 1 406 ? -10.461 -38.594 -10.938 1 91.69 406 ILE A N 1
ATOM 3237 C CA . ILE A 1 406 ? -11.875 -38.875 -11.133 1 91.69 406 ILE A CA 1
ATOM 3238 C C . ILE A 1 406 ? -12.734 -37.812 -10.453 1 91.69 406 ILE A C 1
ATOM 3240 O O . ILE A 1 406 ? -13.742 -37.375 -11.008 1 91.69 406 ILE A O 1
ATOM 3244 N N . GLU A 1 407 ? -12.297 -37.469 -9.305 1 91.19 407 GLU A N 1
ATOM 3245 C CA . GLU A 1 407 ? -13.016 -36.438 -8.578 1 91.19 407 GLU A CA 1
ATOM 3246 C C . GLU A 1 407 ? -13.094 -35.156 -9.398 1 91.19 407 GLU A C 1
ATOM 3248 O O . GLU A 1 407 ? -14.133 -34.469 -9.43 1 91.19 407 GLU A O 1
ATOM 3253 N N . GLN A 1 408 ? -12.078 -34.781 -10.055 1 93.44 408 GLN A N 1
ATOM 3254 C CA . GLN A 1 408 ? -12.031 -33.562 -10.875 1 93.44 408 GLN A CA 1
ATOM 3255 C C . GLN A 1 408 ? -12.922 -33.719 -12.109 1 93.44 408 GLN A C 1
ATOM 3257 O O . GLN A 1 408 ? -13.609 -32.75 -12.484 1 93.44 408 GLN A O 1
ATOM 3262 N N . LEU A 1 409 ? -12.938 -34.844 -12.648 1 91 409 LEU A N 1
ATOM 3263 C CA . LEU A 1 409 ? -13.688 -35.062 -13.883 1 91 409 LEU A CA 1
ATOM 3264 C C . LEU A 1 409 ? -15.188 -35.156 -13.602 1 91 409 LEU A C 1
ATOM 3266 O O . LEU A 1 409 ? -16 -34.906 -14.5 1 91 409 LEU A O 1
ATOM 3270 N N . LEU A 1 410 ? -15.562 -35.469 -12.383 1 88 410 LEU A N 1
ATOM 3271 C CA . LEU A 1 410 ? -16.969 -35.656 -12.023 1 88 410 LEU A CA 1
ATOM 3272 C C . LEU A 1 410 ? -17.594 -34.344 -11.609 1 88 410 LEU A C 1
ATOM 3274 O O . LEU A 1 410 ? -18.781 -34.312 -11.25 1 88 410 LEU A O 1
ATOM 3278 N N . ILE A 1 411 ? -16.828 -33.312 -11.68 1 87.44 411 ILE A N 1
ATOM 3279 C CA . ILE A 1 411 ? -17.359 -31.984 -11.352 1 87.44 411 ILE A CA 1
ATOM 3280 C C . ILE A 1 411 ? -18.547 -31.672 -12.266 1 87.44 411 ILE A C 1
ATOM 3282 O O . ILE A 1 411 ? -18.453 -31.812 -13.484 1 87.44 411 ILE A O 1
ATOM 3286 N N . THR A 1 412 ? -19.672 -31.234 -11.711 1 78.44 412 THR A N 1
ATOM 3287 C CA . THR A 1 412 ? -20.891 -31.047 -12.477 1 78.44 412 THR A CA 1
ATOM 3288 C C . THR A 1 412 ? -20.953 -29.656 -13.078 1 78.44 412 THR A C 1
ATOM 3290 O O . THR A 1 412 ? -21.469 -29.469 -14.18 1 78.44 412 THR A O 1
ATOM 3293 N N . GLN A 1 413 ? -20.5 -28.703 -12.242 1 79.56 413 GLN A N 1
ATOM 3294 C CA . GLN A 1 413 ? -20.531 -27.328 -12.719 1 79.56 413 GLN A CA 1
ATOM 3295 C C . GLN A 1 413 ? -19.188 -26.641 -12.516 1 79.56 413 GLN A C 1
ATOM 3297 O O . GLN A 1 413 ? -18.672 -26.578 -11.398 1 79.56 413 GLN A O 1
ATOM 3302 N N . GLY A 1 414 ? -18.688 -26.203 -13.688 1 82.94 414 GLY A N 1
ATOM 3303 C CA . GLY A 1 414 ? -17.422 -25.484 -13.602 1 82.94 414 GLY A CA 1
ATOM 3304 C C . GLY A 1 414 ? -16.203 -26.375 -13.68 1 82.94 414 GLY A C 1
ATOM 3305 O O . GLY A 1 414 ? -16.234 -27.406 -14.359 1 82.94 414 GLY A O 1
ATOM 3306 N N . ASN A 1 415 ? -15.148 -25.891 -13.07 1 89.5 415 ASN A N 1
ATOM 3307 C CA . ASN A 1 415 ? -13.883 -26.609 -13.211 1 89.5 415 ASN A CA 1
ATOM 3308 C C . ASN A 1 415 ? -13.203 -26.812 -11.859 1 89.5 415 ASN A C 1
ATOM 3310 O O . ASN A 1 415 ? -12.141 -27.438 -11.781 1 89.5 415 ASN A O 1
ATOM 3314 N N . LEU A 1 416 ? -13.859 -26.344 -10.82 1 91.62 416 LEU A N 1
ATOM 3315 C CA . LEU A 1 416 ? -13.195 -26.391 -9.531 1 91.62 416 LEU A CA 1
ATOM 3316 C C . LEU A 1 416 ? -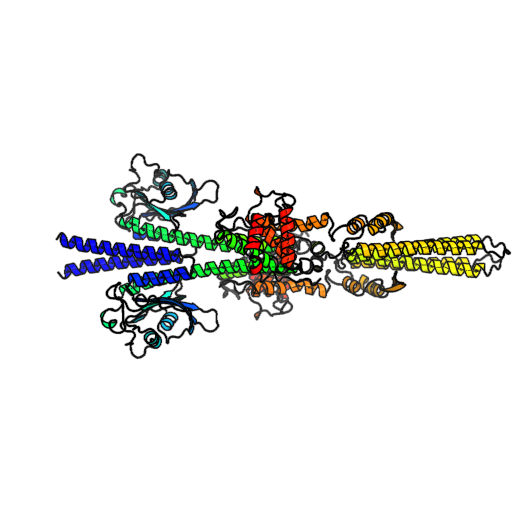13.797 -27.469 -8.641 1 91.62 416 LEU A C 1
ATOM 3318 O O . LEU A 1 416 ? -15.016 -27.625 -8.594 1 91.62 416 LEU A O 1
ATOM 3322 N N . THR A 1 417 ? -12.922 -28.266 -8.008 1 93.25 417 THR A N 1
ATOM 3323 C CA . THR A 1 417 ? -13.375 -29.188 -6.973 1 93.25 417 THR A CA 1
ATOM 3324 C C . THR A 1 417 ? -13.805 -28.438 -5.719 1 93.25 417 THR A C 1
ATOM 3326 O O . THR A 1 417 ? -13.594 -27.219 -5.617 1 93.25 417 THR A O 1
ATOM 3329 N N . ALA A 1 418 ? -14.398 -29.172 -4.801 1 92.56 418 ALA A N 1
ATOM 3330 C CA . ALA A 1 418 ? -14.828 -28.547 -3.551 1 92.56 418 ALA A CA 1
ATOM 3331 C C . ALA A 1 418 ? -13.633 -27.969 -2.787 1 92.56 418 ALA A C 1
ATOM 3333 O O . ALA A 1 418 ? -13.711 -26.875 -2.242 1 92.56 418 ALA A O 1
ATOM 3334 N N . SER A 1 419 ? -12.578 -28.719 -2.844 1 94.31 419 SER A N 1
ATOM 3335 C CA . SER A 1 419 ? -11.375 -28.266 -2.148 1 94.31 419 SER A CA 1
ATOM 3336 C C . SER A 1 419 ? -10.773 -27.031 -2.816 1 94.31 419 SER A C 1
ATOM 3338 O O . SER A 1 419 ? -10.328 -26.109 -2.137 1 94.31 419 SER A O 1
ATOM 3340 N N . GLU A 1 420 ? -10.719 -27.047 -4.086 1 93.94 420 GLU A N 1
ATOM 3341 C CA . GLU A 1 420 ? -10.188 -25.906 -4.832 1 93.94 420 GLU A CA 1
ATOM 3342 C C . GLU A 1 420 ? -11.055 -24.672 -4.637 1 93.94 420 GLU A C 1
ATOM 3344 O O . GLU A 1 420 ? -10.539 -23.547 -4.547 1 93.94 420 GLU A O 1
ATOM 3349 N N . ARG A 1 421 ? -12.32 -24.875 -4.594 1 93.44 421 ARG A N 1
ATOM 3350 C CA . ARG A 1 421 ? -13.234 -23.781 -4.336 1 93.44 421 ARG A CA 1
ATOM 3351 C C . ARG A 1 421 ? -12.977 -23.156 -2.963 1 93.44 421 ARG A C 1
ATOM 3353 O O . ARG A 1 421 ? -12.992 -21.938 -2.812 1 93.44 421 ARG A O 1
ATOM 3360 N N . GLU A 1 422 ? -12.766 -24.016 -2.057 1 94.5 422 GLU A N 1
ATOM 3361 C CA . GLU A 1 422 ? -12.461 -23.547 -0.708 1 94.5 422 GLU A CA 1
ATOM 3362 C C . GLU A 1 422 ? -11.18 -22.719 -0.69 1 94.5 422 GLU A C 1
ATOM 3364 O O . GLU A 1 422 ? -11.086 -21.734 0.032 1 94.5 422 GLU A O 1
ATOM 3369 N N . ILE A 1 423 ? -10.273 -23.125 -1.455 1 94.12 423 ILE A N 1
ATOM 3370 C CA . ILE A 1 423 ? -9.008 -22.406 -1.557 1 94.12 423 ILE A CA 1
ATOM 3371 C C . ILE A 1 423 ? -9.242 -21.016 -2.125 1 94.12 423 ILE A C 1
ATOM 3373 O O . ILE A 1 423 ? -8.711 -20.031 -1.608 1 94.12 423 ILE A O 1
ATOM 3377 N N . ILE A 1 424 ? -10.039 -20.906 -3.105 1 92 424 ILE A N 1
ATOM 3378 C CA . ILE A 1 424 ? -10.328 -19.609 -3.73 1 92 424 ILE A CA 1
ATOM 3379 C C . ILE A 1 424 ? -11.109 -18.734 -2.76 1 92 424 ILE A C 1
ATOM 3381 O O . ILE A 1 424 ? -10.812 -17.547 -2.607 1 92 424 ILE A O 1
ATOM 3385 N N . GLU A 1 425 ? -12.109 -19.391 -2.076 1 93.94 425 GLU A N 1
ATOM 3386 C CA . GLU A 1 425 ? -12.922 -18.641 -1.123 1 93.94 425 GLU A CA 1
ATOM 3387 C C . GLU A 1 425 ? -12.086 -18.125 0.045 1 93.94 425 GLU A C 1
ATOM 3389 O O . GLU A 1 425 ? -12.453 -17.156 0.707 1 93.94 425 GLU A O 1
ATOM 3394 N N . GLY A 1 426 ? -10.992 -18.766 0.219 1 94.38 426 GLY A N 1
ATOM 3395 C CA . GLY A 1 426 ? -10.078 -18.375 1.276 1 94.38 426 GLY A CA 1
ATOM 3396 C C . GLY A 1 426 ? -9.484 -17 1.073 1 94.38 426 GLY A C 1
ATOM 3397 O O . GLY A 1 426 ? -9 -16.375 2.02 1 94.38 426 GLY A O 1
ATOM 3398 N N . HIS A 1 427 ? -9.641 -16.422 -0.159 1 93.69 427 HIS A N 1
ATOM 3399 C CA . HIS A 1 427 ? -9.078 -15.102 -0.427 1 93.69 427 HIS A CA 1
ATOM 3400 C C . HIS A 1 427 ? -9.711 -14.039 0.467 1 93.69 427 HIS A C 1
ATOM 3402 O O . HIS A 1 427 ? -9.062 -13.047 0.811 1 93.69 427 HIS A O 1
ATOM 3408 N N . VAL A 1 428 ? -10.953 -14.242 0.868 1 96.69 428 VAL A N 1
ATOM 3409 C CA . VAL A 1 428 ? -11.68 -13.281 1.7 1 96.69 428 VAL A CA 1
ATOM 3410 C C . VAL A 1 428 ? -11.055 -13.234 3.094 1 96.69 428 VAL A C 1
ATOM 3412 O O . VAL A 1 428 ? -10.812 -12.148 3.633 1 96.69 428 VAL A O 1
ATOM 3415 N N . THR A 1 429 ? -10.766 -14.406 3.615 1 95.88 429 THR A N 1
ATOM 3416 C CA . THR A 1 429 ? -10.141 -14.492 4.93 1 95.88 429 THR A CA 1
ATOM 3417 C C . THR A 1 429 ? -8.703 -13.969 4.875 1 95.88 429 THR A C 1
ATOM 3419 O O . THR A 1 429 ? -8.258 -13.289 5.801 1 95.88 429 THR A O 1
ATOM 3422 N N . HIS A 1 430 ? -8 -14.328 3.818 1 93.5 430 HIS A N 1
ATOM 3423 C CA . HIS A 1 430 ? -6.664 -13.781 3.629 1 93.5 430 HIS A CA 1
ATOM 3424 C C . HIS A 1 430 ? -6.688 -12.258 3.602 1 93.5 430 HIS A C 1
ATOM 3426 O O . HIS A 1 430 ? -5.828 -11.609 4.199 1 93.5 430 HIS A O 1
ATOM 3432 N N . THR A 1 431 ? -7.68 -11.711 2.889 1 95.56 431 THR A N 1
ATOM 3433 C CA . THR A 1 431 ? -7.832 -10.266 2.799 1 95.56 431 THR A CA 1
ATOM 3434 C C . THR A 1 431 ? -8.07 -9.656 4.18 1 95.56 431 THR A C 1
ATOM 3436 O O . THR A 1 431 ? -7.426 -8.672 4.555 1 95.56 431 THR A O 1
ATOM 3439 N N . TYR A 1 432 ? -8.953 -10.242 4.945 1 96.75 432 TYR A N 1
ATOM 3440 C CA . TYR A 1 432 ? -9.266 -9.75 6.285 1 96.75 432 TYR A CA 1
ATOM 3441 C C . TYR A 1 432 ? -8.023 -9.758 7.172 1 96.75 432 TYR A C 1
ATOM 3443 O O . TYR A 1 432 ? -7.738 -8.773 7.859 1 96.75 432 TYR A O 1
ATOM 3451 N N . ASN A 1 433 ? -7.312 -10.836 7.145 1 94 433 ASN A N 1
ATOM 3452 C CA . ASN A 1 433 ? -6.113 -10.977 7.965 1 94 433 ASN A CA 1
ATOM 3453 C C . ASN A 1 433 ? -5.047 -9.961 7.574 1 94 433 ASN A C 1
ATOM 3455 O O . ASN A 1 433 ? -4.32 -9.453 8.43 1 94 433 ASN A O 1
ATOM 3459 N N . PHE A 1 434 ? -4.965 -9.742 6.371 1 92.38 434 PHE A N 1
ATOM 3460 C CA . PHE A 1 434 ? -4.047 -8.742 5.852 1 92.38 434 PHE A CA 1
ATOM 3461 C C . PHE A 1 434 ? -4.441 -7.348 6.328 1 92.38 434 PHE A C 1
ATOM 3463 O O . PHE A 1 434 ? -3.619 -6.617 6.883 1 92.38 434 PHE A O 1
ATOM 3470 N N . LEU A 1 435 ? -5.676 -6.977 6.121 1 95.94 435 LEU A N 1
ATOM 3471 C CA . LEU A 1 435 ? -6.168 -5.629 6.383 1 95.94 435 LEU A CA 1
ATOM 3472 C C . LEU A 1 435 ? -6.164 -5.332 7.879 1 95.94 435 LEU A C 1
ATOM 3474 O O . LEU A 1 435 ? -5.953 -4.184 8.289 1 95.94 435 LEU A O 1
ATOM 3478 N N . LYS A 1 436 ? -6.336 -6.316 8.68 1 95.69 436 LYS A N 1
ATOM 3479 C CA . LYS A 1 436 ? -6.402 -6.117 10.125 1 95.69 436 LYS A CA 1
ATOM 3480 C C . LYS A 1 436 ? -5.047 -5.688 10.688 1 95.69 436 LYS A C 1
ATOM 3482 O O . LYS A 1 436 ? -4.977 -5.074 11.75 1 95.69 436 LYS A O 1
ATOM 3487 N N . GLN A 1 437 ? -3.996 -5.977 9.992 1 93.38 437 GLN A N 1
ATOM 3488 C CA . GLN A 1 437 ? -2.646 -5.652 10.445 1 93.38 437 GLN A CA 1
ATOM 3489 C C . GLN A 1 437 ? -2.303 -4.195 10.148 1 93.38 437 GLN A C 1
ATOM 3491 O O . GLN A 1 437 ? -1.325 -3.662 10.68 1 93.38 437 GLN A O 1
ATOM 3496 N N . ILE A 1 438 ? -3.018 -3.609 9.289 1 93.5 438 ILE A N 1
ATOM 3497 C CA . ILE A 1 438 ? -2.756 -2.23 8.891 1 93.5 438 ILE A CA 1
ATOM 3498 C C . ILE A 1 438 ? -3.301 -1.274 9.953 1 93.5 438 ILE A C 1
ATOM 3500 O O . ILE A 1 438 ? -4.445 -1.409 10.391 1 93.5 438 ILE A O 1
ATOM 3504 N N . PRO A 1 439 ? -2.516 -0.306 10.453 1 93.38 439 PRO A N 1
ATOM 3505 C CA . PRO A 1 439 ? -2.99 0.683 11.422 1 93.38 439 PRO A CA 1
ATOM 3506 C C . PRO A 1 439 ? -3.867 1.76 10.789 1 93.38 439 PRO A C 1
ATOM 3508 O O . PRO A 1 439 ? -3.428 2.9 10.625 1 93.38 439 PRO A O 1
ATOM 3511 N N . TRP A 1 440 ? -5.086 1.456 10.602 1 93.19 440 TRP A N 1
ATOM 3512 C CA . TRP A 1 440 ? -6.027 2.367 9.961 1 93.19 440 TRP A CA 1
ATOM 3513 C C . TRP A 1 440 ? -6.238 3.621 10.805 1 93.19 440 TRP A C 1
ATOM 3515 O O . TRP A 1 440 ? -6.328 3.541 12.031 1 93.19 440 TRP A O 1
ATOM 3525 N N . THR A 1 441 ? -6.266 4.781 10.156 1 87.88 441 THR A N 1
ATOM 3526 C CA . THR A 1 441 ? -6.531 6.039 10.852 1 87.88 441 THR A CA 1
ATOM 3527 C C . THR A 1 441 ? -7.98 6.098 11.328 1 87.88 441 THR A C 1
ATOM 3529 O O . THR A 1 441 ? -8.812 5.285 10.914 1 87.88 441 THR A O 1
ATOM 3532 N N . LYS A 1 442 ? -8.164 7.082 12.211 1 83.38 442 LYS A N 1
ATOM 3533 C CA . LYS A 1 442 ? -9.516 7.301 12.703 1 83.38 442 LYS A CA 1
ATOM 3534 C C . LYS A 1 442 ? -10.492 7.527 11.555 1 83.38 442 LYS A C 1
ATOM 3536 O O . LYS A 1 442 ? -10.211 8.305 10.641 1 83.38 442 LYS A O 1
ATOM 3541 N N . GLY A 1 443 ? -11.602 6.781 11.57 1 87.5 443 GLY A N 1
ATOM 3542 C CA . GLY A 1 443 ? -12.609 6.898 10.531 1 87.5 443 GLY A CA 1
ATOM 3543 C C . GLY A 1 443 ? -12.469 5.855 9.438 1 87.5 443 GLY A C 1
ATOM 3544 O O . GLY A 1 443 ? -13.344 5.723 8.578 1 87.5 443 GLY A O 1
ATOM 3545 N N . LEU A 1 444 ? -11.352 5.156 9.414 1 93.38 444 LEU A N 1
ATOM 3546 C CA . LEU A 1 444 ? -11.133 4.133 8.398 1 93.38 444 LEU A CA 1
ATOM 3547 C C . LEU A 1 444 ? -10.992 2.756 9.039 1 93.38 444 LEU A C 1
ATOM 3549 O O . LEU A 1 444 ? -10.547 1.807 8.391 1 93.38 444 LEU A O 1
ATOM 3553 N N . GLU A 1 445 ? -11.375 2.625 10.234 1 93.38 445 GLU A N 1
ATOM 3554 C CA . GLU A 1 445 ? -11.086 1.45 11.047 1 93.38 445 GLU A CA 1
ATOM 3555 C C . GLU A 1 445 ? -11.898 0.244 10.594 1 93.38 445 GLU A C 1
ATOM 3557 O O . GLU A 1 445 ? -11.516 -0.901 10.844 1 93.38 445 GLU A O 1
ATOM 3562 N N . ASN A 1 446 ? -12.953 0.48 9.867 1 96.62 446 ASN A N 1
ATOM 3563 C CA . ASN A 1 446 ? -13.852 -0.624 9.547 1 96.62 446 ASN A CA 1
ATOM 3564 C C . ASN A 1 446 ? -13.547 -1.215 8.172 1 96.62 446 ASN A C 1
ATOM 3566 O O . ASN A 1 446 ? -14.242 -2.121 7.715 1 96.62 446 ASN A O 1
ATOM 3570 N N . VAL A 1 447 ? -12.484 -0.811 7.504 1 97.38 447 VAL A N 1
ATOM 3571 C CA . VAL A 1 447 ? -12.125 -1.285 6.172 1 97.38 447 VAL A CA 1
ATOM 3572 C C . VAL A 1 447 ? -12.008 -2.809 6.18 1 97.38 447 VAL A C 1
ATOM 3574 O O . VAL A 1 447 ? -12.602 -3.486 5.336 1 97.38 447 VAL A O 1
ATOM 3577 N N . PRO A 1 448 ? -11.336 -3.436 7.227 1 97.75 448 PRO A N 1
ATOM 3578 C CA . PRO A 1 448 ? -11.211 -4.895 7.23 1 97.75 448 PRO A CA 1
ATOM 3579 C C . PRO A 1 448 ? -12.57 -5.598 7.344 1 97.75 448 PRO A C 1
ATOM 3581 O O . PRO A 1 448 ? -12.836 -6.543 6.598 1 97.75 448 PRO A O 1
ATOM 3584 N N . GLN A 1 449 ? -13.422 -5.051 8.156 1 97.31 449 GLN A N 1
ATOM 3585 C CA . GLN A 1 449 ? -14.719 -5.684 8.391 1 97.31 449 GLN A CA 1
ATOM 3586 C C . GLN A 1 449 ? -15.617 -5.574 7.164 1 97.31 449 GLN A C 1
ATOM 3588 O O . GLN A 1 449 ? -16.312 -6.523 6.816 1 97.31 449 GLN A O 1
ATOM 3593 N N . ILE A 1 450 ? -15.609 -4.473 6.562 1 98 450 ILE A N 1
ATOM 3594 C CA . ILE A 1 450 ? -16.438 -4.246 5.375 1 98 450 ILE A CA 1
ATOM 3595 C C . ILE A 1 450 ? -16 -5.195 4.262 1 98 450 ILE A C 1
ATOM 3597 O O . ILE A 1 450 ? -16.844 -5.84 3.625 1 98 450 ILE A O 1
ATOM 3601 N N . SER A 1 451 ? -14.711 -5.328 3.992 1 97.75 451 SER A N 1
ATOM 3602 C CA . SER A 1 451 ? -14.188 -6.215 2.959 1 97.75 451 SER A CA 1
ATOM 3603 C C . SER A 1 451 ? -14.477 -7.676 3.285 1 97.75 451 SER A C 1
ATOM 3605 O O . SER A 1 451 ? -14.727 -8.477 2.385 1 97.75 451 SER A O 1
ATOM 3607 N N . TYR A 1 452 ? -14.469 -8.008 4.566 1 97.25 452 TYR A N 1
ATOM 3608 C CA . TYR A 1 452 ? -14.641 -9.375 5.039 1 97.25 452 TYR A CA 1
ATOM 3609 C C . TYR A 1 452 ? -16.031 -9.906 4.688 1 97.25 452 TYR A C 1
ATOM 3611 O O . TYR A 1 452 ? -16.203 -11.102 4.453 1 97.25 452 TYR A O 1
ATOM 3619 N N . GLY A 1 453 ? -16.984 -9.023 4.609 1 96.94 453 GLY A N 1
ATOM 3620 C CA . GLY A 1 453 ? -18.375 -9.461 4.457 1 96.94 453 GLY A CA 1
ATOM 3621 C C . GLY A 1 453 ? -18.891 -9.336 3.037 1 96.94 453 GLY A C 1
ATOM 3622 O O . GLY A 1 453 ? -20.078 -9.523 2.785 1 96.94 453 GLY A O 1
ATOM 3623 N N . HIS A 1 454 ? -18.031 -9.141 2.031 1 96.06 454 HIS A N 1
ATOM 3624 C CA . HIS A 1 454 ? -18.547 -8.75 0.724 1 96.06 454 HIS A CA 1
ATOM 3625 C C . HIS A 1 454 ? -19.125 -9.953 -0.016 1 96.06 454 HIS A C 1
ATOM 3627 O O . HIS A 1 454 ? -19.891 -9.781 -0.972 1 96.06 454 HIS A O 1
ATOM 3633 N N . HIS A 1 455 ? -18.844 -11.172 0.411 1 96.88 455 HIS A N 1
ATOM 3634 C CA . HIS A 1 455 ? -19.438 -12.359 -0.2 1 96.88 455 HIS A CA 1
ATOM 3635 C C . HIS A 1 455 ? -20.5 -12.961 0.696 1 96.88 455 HIS A C 1
ATOM 3637 O O . HIS A 1 455 ? -21.016 -14.047 0.411 1 96.88 455 HIS A O 1
ATOM 3643 N N . GLU A 1 456 ? -20.812 -12.312 1.767 1 97.06 456 GLU A N 1
ATOM 3644 C CA . GLU A 1 456 ? -21.938 -12.766 2.58 1 97.06 456 GLU A CA 1
ATOM 3645 C C . GLU A 1 456 ? -23.266 -12.555 1.855 1 97.06 456 GLU A C 1
ATOM 3647 O O . GLU A 1 456 ? -23.406 -11.602 1.087 1 97.06 456 GLU A O 1
ATOM 3652 N N . LYS A 1 457 ? -24.156 -13.43 2.084 1 96.88 457 LYS A N 1
ATOM 3653 C CA . LYS A 1 457 ? -25.5 -13.336 1.53 1 96.88 457 LYS A CA 1
ATOM 3654 C C . LYS A 1 457 ? -26.547 -13.141 2.633 1 96.88 457 LYS A C 1
ATOM 3656 O O . LYS A 1 457 ? -26.422 -13.719 3.717 1 96.88 457 LYS A O 1
ATOM 3661 N N . VAL A 1 458 ? -27.531 -12.43 2.314 1 96.25 458 VAL A N 1
ATOM 3662 C CA . VAL A 1 458 ? -28.484 -12 3.34 1 96.25 458 VAL A CA 1
ATOM 3663 C C . VAL A 1 458 ? -29.203 -13.211 3.92 1 96.25 458 VAL A C 1
ATOM 3665 O O . VAL A 1 458 ? -29.688 -13.164 5.051 1 96.25 458 VAL A O 1
ATOM 3668 N N . ASP A 1 459 ? -29.234 -14.375 3.242 1 96.06 459 ASP A N 1
ATOM 3669 C CA . ASP A 1 459 ? -29.922 -15.57 3.709 1 96.06 459 ASP A CA 1
ATOM 3670 C C . ASP A 1 459 ? -28.984 -16.453 4.543 1 96.06 459 ASP A C 1
ATOM 3672 O O . ASP A 1 459 ? -29.391 -17.5 5.051 1 96.06 459 ASP A O 1
ATOM 3676 N N . GLY A 1 460 ? -27.734 -16.062 4.602 1 95.69 460 GLY A N 1
ATOM 3677 C CA . GLY A 1 460 ? -26.797 -16.812 5.422 1 95.69 460 GLY A CA 1
ATOM 3678 C C . GLY A 1 460 ? -26.016 -17.844 4.641 1 95.69 460 GLY A C 1
ATOM 3679 O O . GLY A 1 460 ? -25.141 -18.516 5.191 1 95.69 460 GLY A O 1
ATOM 3680 N N . SER A 1 461 ? -26.234 -17.984 3.344 1 94.94 461 SER A N 1
ATOM 3681 C CA . SER A 1 461 ? -25.578 -19 2.529 1 94.94 461 SER A CA 1
ATOM 3682 C C . SER A 1 461 ? -24.219 -18.5 2.021 1 94.94 461 SER A C 1
ATOM 3684 O O . SER A 1 461 ? -23.5 -19.25 1.348 1 94.94 461 SER A O 1
ATOM 3686 N N . GLY A 1 462 ? -23.859 -17.312 2.342 1 95.44 462 GLY A N 1
ATOM 3687 C CA . GLY A 1 462 ? -22.594 -16.75 1.88 1 95.44 462 GLY A CA 1
ATOM 3688 C C . GLY A 1 462 ? -21.406 -17.172 2.727 1 95.44 462 GLY A C 1
ATOM 3689 O O . GLY A 1 462 ? -21.516 -18.094 3.539 1 95.44 462 GLY A O 1
ATOM 3690 N N . TYR A 1 463 ? -20.328 -16.688 2.504 1 95.31 463 TYR A N 1
ATOM 3691 C CA . TYR A 1 463 ? -19.078 -16.984 3.205 1 95.31 463 TYR A CA 1
ATOM 3692 C C . TYR A 1 463 ? -18.297 -15.711 3.5 1 95.31 463 TYR A C 1
ATOM 3694 O O . TYR A 1 463 ? -18.531 -14.672 2.881 1 95.31 463 TYR A O 1
ATOM 3702 N N . PRO A 1 464 ? -17.359 -15.664 4.402 1 95.12 464 PRO A N 1
ATOM 3703 C CA . PRO A 1 464 ? -16.844 -16.859 5.055 1 95.12 464 PRO A CA 1
ATOM 3704 C C . PRO A 1 464 ? -17.578 -17.219 6.34 1 95.12 464 PRO A C 1
ATOM 3706 O O . PRO A 1 464 ? -17.438 -18.328 6.863 1 95.12 464 PRO A O 1
ATOM 3709 N N . LEU A 1 465 ? -18.406 -16.312 6.898 1 94.31 465 LEU A N 1
ATOM 3710 C CA . LEU A 1 465 ? -18.953 -16.5 8.234 1 94.31 465 LEU A CA 1
ATOM 3711 C C . LEU A 1 465 ? -20.391 -17.016 8.172 1 94.31 465 LEU A C 1
ATOM 3713 O O . LEU A 1 465 ? -20.938 -17.484 9.172 1 94.31 465 LEU A O 1
ATOM 3717 N N . GLY A 1 466 ? -20.969 -16.875 7.07 1 95.94 466 GLY A N 1
ATOM 3718 C CA . GLY A 1 466 ? -22.344 -17.297 6.93 1 95.94 466 GLY A CA 1
ATOM 3719 C C . GLY A 1 466 ? -23.312 -16.422 7.703 1 95.94 466 GLY A C 1
ATOM 3720 O O . GLY A 1 466 ? -24.25 -16.922 8.336 1 95.94 466 GLY A O 1
ATOM 3721 N N . LEU A 1 467 ? -23.109 -15.148 7.711 1 95 467 LEU A N 1
ATOM 3722 C CA . LEU A 1 467 ? -23.906 -14.188 8.461 1 95 467 LEU A CA 1
ATOM 3723 C C . LEU A 1 467 ? -25.25 -13.938 7.77 1 95 467 LEU A C 1
ATOM 3725 O O . LEU A 1 467 ? -25.375 -14.156 6.562 1 95 467 LEU A O 1
ATOM 3729 N N . LYS A 1 468 ? -26.219 -13.531 8.594 1 95.81 468 LYS A N 1
ATOM 3730 C CA . LYS A 1 468 ? -27.5 -13.125 8.047 1 95.81 468 LYS A CA 1
ATOM 3731 C C . LYS A 1 468 ? -27.594 -11.602 7.918 1 95.81 468 LYS A C 1
ATOM 3733 O O . LYS A 1 468 ? -26.703 -10.883 8.383 1 95.81 468 LYS A O 1
ATOM 3738 N N . LYS A 1 469 ? -28.609 -11.109 7.355 1 94.69 469 LYS A N 1
ATOM 3739 C CA . LYS A 1 469 ? -28.766 -9.719 6.938 1 94.69 469 LYS A CA 1
ATOM 3740 C C . LYS A 1 469 ? -28.422 -8.766 8.07 1 94.69 469 LYS A C 1
ATOM 3742 O O . LYS A 1 469 ? -27.609 -7.852 7.895 1 94.69 469 LYS A O 1
ATOM 3747 N N . GLU A 1 470 ? -28.875 -8.961 9.297 1 93.75 470 GLU A N 1
ATOM 3748 C CA . GLU A 1 470 ? -28.75 -8.016 10.406 1 93.75 470 GLU A CA 1
ATOM 3749 C C . GLU A 1 470 ? -27.297 -7.949 10.906 1 93.75 470 GLU A C 1
ATOM 3751 O O . GLU A 1 470 ? -26.875 -6.926 11.445 1 93.75 470 GLU A O 1
ATOM 3756 N N . LYS A 1 471 ? -26.562 -8.992 10.641 1 95.81 471 LYS A N 1
ATOM 3757 C CA . LYS A 1 471 ? -25.188 -9.062 11.156 1 95.81 471 LYS A CA 1
ATOM 3758 C C . LYS A 1 471 ? -24.188 -8.633 10.102 1 95.81 471 LYS A C 1
ATOM 3760 O O . LYS A 1 471 ? -23 -8.461 10.398 1 95.81 471 LYS A O 1
ATOM 3765 N N . ILE A 1 472 ? -24.656 -8.469 8.859 1 97.38 472 ILE A N 1
ATOM 3766 C CA . ILE A 1 472 ? -23.781 -8.008 7.785 1 97.38 472 ILE A CA 1
ATOM 3767 C C . ILE A 1 472 ? -23.797 -6.48 7.719 1 97.38 472 ILE A C 1
ATOM 3769 O O . ILE A 1 472 ? -24.875 -5.875 7.578 1 97.38 472 ILE A O 1
ATOM 3773 N N . PRO A 1 473 ? -22.625 -5.871 7.867 1 96.81 473 PRO A N 1
ATOM 3774 C CA . PRO A 1 473 ? -22.625 -4.414 7.715 1 96.81 473 PRO A CA 1
ATOM 3775 C C . PRO A 1 473 ? -23.297 -3.953 6.426 1 96.81 473 PRO A C 1
ATOM 3777 O O . PRO A 1 473 ? -23.156 -4.598 5.387 1 96.81 473 PRO A O 1
ATOM 3780 N N . LEU A 1 474 ? -24.016 -2.854 6.52 1 97.5 474 LEU A N 1
ATOM 3781 C CA . LEU A 1 474 ? -24.703 -2.299 5.359 1 97.5 474 LEU A CA 1
ATOM 3782 C C . LEU A 1 474 ? -23.719 -2.064 4.211 1 97.5 474 LEU A C 1
ATOM 3784 O O . LEU A 1 474 ? -24.047 -2.322 3.051 1 97.5 474 LEU A O 1
ATOM 3788 N N . GLN A 1 475 ? -22.547 -1.573 4.535 1 98 475 GLN A N 1
ATOM 3789 C CA . GLN A 1 475 ? -21.5 -1.278 3.561 1 98 475 GLN A CA 1
ATOM 3790 C C . GLN A 1 475 ? -21.094 -2.535 2.799 1 98 475 GLN A C 1
ATOM 3792 O O . GLN A 1 475 ? -20.859 -2.488 1.588 1 98 475 GLN A O 1
ATOM 3797 N N . SER A 1 476 ? -21.016 -3.66 3.471 1 98.44 476 SER A N 1
ATOM 3798 C CA . SER A 1 476 ? -20.672 -4.93 2.836 1 98.44 476 SER A CA 1
ATOM 3799 C C . SER A 1 476 ? -21.781 -5.383 1.884 1 98.44 476 SER A C 1
ATOM 3801 O O . SER A 1 476 ? -21.5 -5.938 0.819 1 98.44 476 SER A O 1
ATOM 3803 N N . GLN A 1 477 ? -23 -5.199 2.332 1 98.25 477 GLN A N 1
ATOM 3804 C CA . GLN A 1 477 ? -24.141 -5.562 1.498 1 98.25 477 GLN A CA 1
ATOM 3805 C C . GLN A 1 477 ? -24.156 -4.746 0.208 1 98.25 477 GLN A C 1
ATOM 3807 O O . GLN A 1 477 ? -24.469 -5.273 -0.861 1 98.25 477 GLN A O 1
ATOM 3812 N N . MET A 1 478 ? -23.844 -3.48 0.3 1 98.31 478 MET A N 1
ATOM 3813 C CA . MET A 1 478 ? -23.734 -2.609 -0.866 1 98.31 478 MET A CA 1
ATOM 3814 C C . MET A 1 478 ? -22.641 -3.111 -1.818 1 98.31 478 MET A C 1
ATOM 3816 O O . MET A 1 478 ? -22.875 -3.213 -3.025 1 98.31 478 MET A O 1
ATOM 3820 N N . MET A 1 479 ? -21.531 -3.436 -1.244 1 98.19 479 MET A N 1
ATOM 3821 C CA . MET A 1 479 ? -20.391 -3.885 -2.027 1 98.19 479 MET A CA 1
ATOM 3822 C C . MET A 1 479 ? -20.703 -5.195 -2.742 1 98.19 479 MET A C 1
ATOM 3824 O O . MET A 1 479 ? -20.234 -5.422 -3.863 1 98.19 479 MET A O 1
ATOM 3828 N N . ALA A 1 480 ? -21.422 -6.066 -2.076 1 98.12 480 ALA A N 1
ATOM 3829 C CA . ALA A 1 480 ? -21.797 -7.348 -2.67 1 98.12 480 ALA A CA 1
ATOM 3830 C C . ALA A 1 480 ? -22.547 -7.145 -3.982 1 98.12 480 ALA A C 1
ATOM 3832 O O . ALA A 1 480 ? -22.266 -7.828 -4.973 1 98.12 480 ALA A O 1
ATOM 3833 N N . ILE A 1 481 ? -23.453 -6.242 -4.008 1 98.06 481 ILE A N 1
ATOM 3834 C CA . ILE A 1 481 ? -24.25 -5.957 -5.203 1 98.06 481 ILE A CA 1
ATOM 3835 C C . ILE A 1 481 ? -23.344 -5.414 -6.305 1 98.06 481 ILE A C 1
ATOM 3837 O O . ILE A 1 481 ? -23.422 -5.848 -7.457 1 98.06 481 ILE A O 1
ATOM 3841 N N . ALA A 1 482 ? -22.453 -4.473 -5.914 1 97.69 482 ALA A N 1
ATOM 3842 C CA . ALA A 1 482 ? -21.5 -3.896 -6.871 1 97.69 482 ALA A CA 1
ATOM 3843 C C . ALA A 1 482 ? -20.578 -4.965 -7.434 1 97.69 482 ALA A C 1
ATOM 3845 O O . ALA A 1 482 ? -20.281 -4.977 -8.633 1 97.69 482 ALA A O 1
ATOM 3846 N N . ASP A 1 483 ? -20.156 -5.824 -6.574 1 96.31 483 ASP A N 1
ATOM 3847 C CA . ASP A 1 483 ? -19.234 -6.898 -6.949 1 96.31 483 ASP A CA 1
ATOM 3848 C C . ASP A 1 483 ? -19.891 -7.84 -7.965 1 96.31 483 ASP A C 1
ATOM 3850 O O . ASP A 1 483 ? -19.281 -8.164 -8.992 1 96.31 483 ASP A O 1
ATOM 3854 N N . ILE A 1 484 ? -21.078 -8.297 -7.695 1 95.44 484 ILE A N 1
ATOM 3855 C CA . ILE A 1 484 ? -21.797 -9.211 -8.57 1 95.44 484 ILE A CA 1
ATOM 3856 C C . ILE A 1 484 ? -22.078 -8.531 -9.906 1 95.44 484 ILE A C 1
ATOM 3858 O O . ILE A 1 484 ? -21.875 -9.125 -10.969 1 95.44 484 ILE A O 1
ATOM 3862 N N . TYR A 1 485 ? -22.516 -7.301 -9.812 1 96.31 485 TYR A N 1
ATOM 3863 C CA . TYR A 1 485 ? -22.828 -6.562 -11.031 1 96.31 485 TYR A CA 1
ATOM 3864 C C . TYR A 1 485 ? -21.609 -6.488 -11.938 1 96.31 485 TYR A C 1
ATOM 3866 O O . TYR A 1 485 ? -21.703 -6.742 -13.141 1 96.31 485 TYR A O 1
ATOM 3874 N N . ASP A 1 486 ? -20.469 -6.094 -11.359 1 94.69 486 ASP A N 1
ATOM 3875 C CA . ASP A 1 486 ? -19.25 -5.941 -12.164 1 94.69 486 ASP A CA 1
ATOM 3876 C C . ASP A 1 486 ? -18.812 -7.285 -12.742 1 94.69 486 ASP A C 1
ATOM 3878 O O . ASP A 1 486 ? -18.375 -7.355 -13.891 1 94.69 486 ASP A O 1
ATOM 3882 N N . AL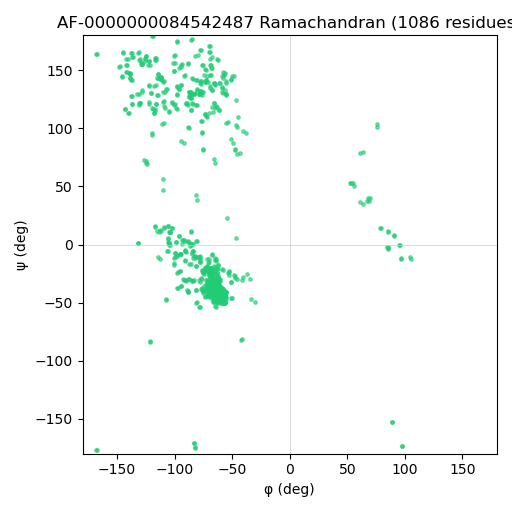A A 1 487 ? -18.906 -8.32 -11.906 1 89.75 487 ALA A N 1
ATOM 3883 C CA . ALA A 1 487 ? -18.516 -9.648 -12.367 1 89.75 487 ALA A CA 1
ATOM 3884 C C . ALA A 1 487 ? -19.344 -10.078 -13.57 1 89.75 487 ALA A C 1
ATOM 3886 O O . ALA A 1 487 ? -18.828 -10.695 -14.5 1 89.75 487 ALA A O 1
ATOM 3887 N N . LEU A 1 488 ? -20.578 -9.758 -13.555 1 90.44 488 LEU A N 1
ATOM 3888 C CA . LEU A 1 488 ? -21.484 -10.141 -14.633 1 90.44 488 LEU A CA 1
ATOM 3889 C C . LEU A 1 488 ? -21.219 -9.32 -15.891 1 90.44 488 LEU A C 1
ATOM 3891 O O . LEU A 1 488 ? -21.234 -9.859 -17 1 90.44 488 LEU A O 1
ATOM 3895 N N . THR A 1 489 ? -20.891 -8.086 -15.719 1 91.81 489 THR A N 1
ATOM 3896 C CA . THR A 1 489 ? -20.812 -7.195 -16.875 1 91.81 489 THR A CA 1
ATOM 3897 C C . THR A 1 489 ? -19.406 -7.176 -17.453 1 91.81 489 THR A C 1
ATOM 3899 O O . THR A 1 489 ? -19.219 -6.918 -18.641 1 91.81 489 THR A O 1
ATOM 3902 N N . ALA A 1 490 ? -18.359 -7.348 -16.734 1 83.44 490 ALA A N 1
ATOM 3903 C CA . ALA A 1 490 ? -16.969 -7.352 -17.219 1 83.44 490 ALA A CA 1
ATOM 3904 C C . ALA A 1 490 ? -16.562 -8.734 -17.719 1 83.44 490 ALA A C 1
ATOM 3906 O O . ALA A 1 490 ? -15.68 -8.867 -18.547 1 83.44 490 ALA A O 1
ATOM 3907 N N . GLY A 1 491 ? -17.234 -9.75 -17.406 1 69.44 491 GLY A N 1
ATOM 3908 C CA . GLY A 1 491 ? -16.812 -11.109 -17.688 1 69.44 491 GLY A CA 1
ATOM 3909 C C . GLY A 1 491 ? -15.719 -11.594 -16.75 1 69.44 491 GLY A C 1
ATOM 3910 O O . GLY A 1 491 ? -14.594 -11.086 -16.781 1 69.44 491 GLY A O 1
ATOM 3911 N N . ASP A 1 492 ? -16.047 -12.328 -15.828 1 59.47 492 ASP A N 1
ATOM 3912 C CA . ASP A 1 492 ? -15.148 -12.703 -14.742 1 59.47 492 ASP A CA 1
ATOM 3913 C C . ASP A 1 492 ? -14.344 -13.953 -15.094 1 59.47 492 ASP A C 1
ATOM 3915 O O . ASP A 1 492 ? -13.688 -14.539 -14.234 1 59.47 492 ASP A O 1
ATOM 3919 N N . ARG A 1 493 ? -14.57 -14.414 -16.312 1 60.72 493 ARG A N 1
ATOM 3920 C CA . ARG A 1 493 ? -13.805 -15.586 -16.734 1 60.72 493 ARG A CA 1
ATOM 3921 C C . ARG A 1 493 ? -13.344 -15.438 -18.188 1 60.72 493 ARG A C 1
ATOM 3923 O O . ARG A 1 493 ? -13.969 -14.727 -18.969 1 60.72 493 ARG A O 1
ATOM 3930 N N . PRO A 1 494 ? -12.164 -15.938 -18.359 1 57.16 494 PRO A N 1
ATOM 3931 C CA . PRO A 1 494 ? -11.586 -15.789 -19.703 1 57.16 494 PRO A CA 1
ATOM 3932 C C . PRO A 1 494 ? -12.57 -16.141 -20.812 1 57.16 494 PRO A C 1
ATOM 3934 O O . PRO A 1 494 ? -12.555 -15.523 -21.875 1 57.16 494 PRO A O 1
ATOM 3937 N N . TYR A 1 495 ? -13.43 -17.031 -20.453 1 55.38 495 TYR A N 1
ATOM 3938 C CA . TYR A 1 495 ? -14.258 -17.547 -21.547 1 55.38 495 TYR A CA 1
ATOM 3939 C C . TYR A 1 495 ? -15.625 -16.859 -21.547 1 55.38 495 TYR A C 1
ATOM 3941 O O . TYR A 1 495 ? -16.422 -17.047 -22.469 1 55.38 495 TYR A O 1
ATOM 3949 N N . LYS A 1 496 ? -15.797 -16.109 -20.516 1 62.41 496 LYS A N 1
ATOM 3950 C CA . LYS A 1 496 ? -17.125 -15.531 -20.391 1 62.41 496 LYS A CA 1
ATOM 3951 C C . LYS A 1 496 ? -17.125 -14.047 -20.766 1 62.41 496 LYS A C 1
ATOM 3953 O O . LYS A 1 496 ? -16.312 -13.273 -20.25 1 62.41 496 LYS A O 1
ATOM 3958 N N . HIS A 1 497 ? -17.797 -13.75 -21.828 1 72.38 497 HIS A N 1
ATOM 3959 C CA . HIS A 1 497 ? -17.984 -12.344 -22.156 1 72.38 497 HIS A CA 1
ATOM 3960 C C . HIS A 1 497 ? -18.969 -11.68 -21.203 1 72.38 497 HIS A C 1
ATOM 3962 O O . HIS A 1 497 ? -19.875 -12.336 -20.672 1 72.38 497 HIS A O 1
ATOM 3968 N N . GLY A 1 498 ? -18.75 -10.516 -20.922 1 82.5 498 GLY A N 1
ATOM 3969 C CA . GLY A 1 498 ? -19.688 -9.758 -20.109 1 82.5 498 GLY A CA 1
ATOM 3970 C C . GLY A 1 498 ? -21.094 -9.719 -20.672 1 82.5 498 GLY A C 1
ATOM 3971 O O . GLY A 1 498 ? -21.266 -9.828 -21.891 1 82.5 498 GLY A O 1
ATOM 3972 N N . ILE A 1 499 ? -22.047 -9.664 -19.781 1 87.75 499 ILE A N 1
ATOM 3973 C CA . ILE A 1 499 ? -23.438 -9.609 -20.219 1 87.75 499 ILE A CA 1
ATOM 3974 C C . ILE A 1 499 ? -23.938 -8.172 -20.156 1 87.75 499 ILE A C 1
ATOM 3976 O O . ILE A 1 499 ? -23.406 -7.348 -19.422 1 87.75 499 ILE A O 1
ATOM 3980 N N . PRO A 1 500 ? -24.922 -7.871 -20.922 1 90.31 500 PRO A N 1
ATOM 3981 C CA . PRO A 1 500 ? -25.469 -6.516 -20.938 1 90.31 500 PRO A CA 1
ATOM 3982 C C . PRO A 1 500 ? -26.078 -6.113 -19.594 1 90.31 500 PRO A C 1
ATOM 3984 O O . PRO A 1 500 ? -26.5 -6.973 -18.828 1 90.31 500 PRO A O 1
ATOM 3987 N N . THR A 1 501 ? -26.172 -4.848 -19.469 1 94.19 501 THR A N 1
ATOM 3988 C CA . THR A 1 501 ? -26.641 -4.273 -18.219 1 94.19 501 THR A CA 1
ATOM 3989 C C . THR A 1 501 ? -28.047 -4.77 -17.891 1 94.19 501 THR A C 1
ATOM 3991 O O . THR A 1 501 ? -28.344 -5.125 -16.75 1 94.19 501 THR A O 1
ATOM 3994 N N . VAL A 1 502 ? -28.906 -4.91 -18.844 1 93.62 502 VAL A N 1
ATOM 3995 C CA . VAL A 1 502 ? -30.297 -5.309 -18.656 1 93.62 502 VAL A CA 1
ATOM 3996 C C . VAL A 1 502 ? -30.359 -6.738 -18.109 1 93.62 502 VAL A C 1
ATOM 3998 O O . VAL A 1 502 ? -31.109 -7.027 -17.188 1 93.62 502 VAL A O 1
ATOM 4001 N N . THR A 1 503 ? -29.578 -7.547 -18.688 1 93.75 503 THR A N 1
ATOM 4002 C CA . THR A 1 503 ? -29.531 -8.945 -18.266 1 93.75 503 THR A CA 1
ATOM 4003 C C . THR A 1 503 ? -28.922 -9.07 -16.875 1 93.75 503 THR A C 1
ATOM 4005 O O . THR A 1 503 ? -29.375 -9.875 -16.062 1 93.75 503 THR A O 1
ATOM 4008 N N . ALA A 1 504 ? -27.906 -8.297 -16.656 1 94.69 504 ALA A N 1
ATOM 4009 C CA . ALA A 1 504 ? -27.25 -8.305 -15.352 1 94.69 504 ALA A CA 1
ATOM 4010 C C . ALA A 1 504 ? -28.234 -7.895 -14.258 1 94.69 504 ALA A C 1
ATOM 4012 O O . ALA A 1 504 ? -28.281 -8.516 -13.188 1 94.69 504 ALA A O 1
ATOM 4013 N N . LEU A 1 505 ? -29 -6.902 -14.539 1 96.38 505 LEU A N 1
ATOM 4014 C CA . LEU A 1 505 ? -29.984 -6.43 -13.562 1 96.38 505 LEU A CA 1
ATOM 4015 C C . LEU A 1 505 ? -31.062 -7.473 -13.32 1 96.38 505 LEU A C 1
ATOM 4017 O O . LEU A 1 505 ? -31.547 -7.625 -12.195 1 96.38 505 LEU A O 1
ATOM 4021 N N . LYS A 1 506 ? -31.406 -8.188 -14.375 1 96.06 506 LYS A N 1
ATOM 4022 C CA . LYS A 1 506 ? -32.375 -9.266 -14.242 1 96.06 506 LYS A CA 1
ATOM 4023 C C . LYS A 1 506 ? -31.859 -10.352 -13.305 1 96.06 506 LYS A C 1
ATOM 4025 O O . LYS A 1 506 ? -32.594 -10.867 -12.469 1 96.06 506 LYS A O 1
ATOM 4030 N N . ILE A 1 507 ? -30.656 -10.617 -13.484 1 95.31 507 ILE A N 1
ATOM 4031 C CA . ILE A 1 507 ? -30.031 -11.641 -12.641 1 95.31 507 ILE A CA 1
ATOM 4032 C C . ILE A 1 507 ? -30 -11.164 -11.195 1 95.31 507 ILE A C 1
ATOM 4034 O O . ILE A 1 507 ? -30.312 -11.922 -10.273 1 95.31 507 ILE A O 1
ATOM 4038 N N . LEU A 1 508 ? -29.672 -9.945 -11.016 1 97.06 508 LEU A N 1
ATOM 4039 C CA . LEU A 1 508 ? -29.609 -9.391 -9.672 1 97.06 508 LEU A CA 1
ATOM 4040 C C . LEU A 1 508 ? -31 -9.383 -9.031 1 97.06 508 LEU A C 1
ATOM 4042 O O . LEU A 1 508 ? -31.125 -9.648 -7.832 1 97.06 508 LEU A O 1
ATOM 4046 N N . ARG A 1 509 ? -32 -9.117 -9.805 1 97.56 509 ARG A N 1
ATOM 4047 C CA . ARG A 1 509 ? -33.375 -9.148 -9.297 1 97.56 509 ARG A CA 1
ATOM 4048 C C . ARG A 1 509 ? -33.75 -10.555 -8.844 1 97.56 509 ARG A C 1
ATOM 4050 O O . ARG A 1 509 ? -34.438 -10.727 -7.832 1 97.56 509 ARG A O 1
ATOM 4057 N N . SER A 1 510 ? -33.312 -11.461 -9.625 1 97.38 510 SER A N 1
ATOM 4058 C CA . SER A 1 510 ? -33.562 -12.852 -9.266 1 97.38 510 SER A CA 1
ATOM 4059 C C . SER A 1 510 ? -32.875 -13.227 -7.965 1 97.38 510 SER A C 1
ATOM 4061 O O . SER A 1 510 ? -33.438 -13.93 -7.129 1 97.38 510 SER A O 1
ATOM 4063 N N . GLU A 1 511 ? -31.703 -12.742 -7.793 1 96.81 511 GLU A N 1
ATOM 4064 C CA . GLU A 1 511 ? -30.953 -13.008 -6.562 1 96.81 511 GLU A CA 1
ATOM 4065 C C . GLU A 1 511 ? -31.625 -12.336 -5.363 1 96.81 511 GLU A C 1
ATOM 4067 O O . GLU A 1 511 ? -31.672 -12.906 -4.27 1 96.81 511 GLU A O 1
ATOM 4072 N N . ALA A 1 512 ? -32.094 -11.172 -5.57 1 97.38 512 ALA A N 1
ATOM 4073 C CA . ALA A 1 512 ? -32.781 -10.461 -4.508 1 97.38 512 ALA A CA 1
ATOM 4074 C C . ALA A 1 512 ? -34.094 -11.18 -4.137 1 97.38 512 ALA A C 1
ATOM 4076 O O . ALA A 1 512 ? -34.438 -11.289 -2.957 1 97.38 512 ALA A O 1
ATOM 4077 N N . ALA A 1 513 ? -34.75 -11.656 -5.141 1 96.88 513 ALA A N 1
ATOM 4078 C CA . ALA A 1 513 ? -36 -12.383 -4.914 1 96.88 513 ALA A CA 1
ATOM 4079 C C . ALA A 1 513 ? -35.75 -13.672 -4.129 1 96.88 513 ALA A C 1
ATOM 4081 O O . ALA A 1 513 ? -36.594 -14.086 -3.328 1 96.88 513 ALA A O 1
ATOM 4082 N N . ALA A 1 514 ? -34.625 -14.203 -4.34 1 96.75 514 ALA A N 1
ATOM 4083 C CA . ALA A 1 514 ? -34.219 -15.422 -3.637 1 96.75 514 ALA A CA 1
ATOM 4084 C C . ALA A 1 514 ? -33.625 -15.102 -2.273 1 96.75 514 ALA A C 1
ATOM 4086 O O . ALA A 1 514 ? -33.125 -15.992 -1.583 1 96.75 514 ALA A O 1
ATOM 4087 N N . ASN A 1 515 ? -33.562 -13.922 -1.916 1 96 515 ASN A N 1
ATOM 4088 C CA . ASN A 1 515 ? -33.062 -13.422 -0.635 1 96 515 ASN A CA 1
ATOM 4089 C C . ASN A 1 515 ? -31.562 -13.656 -0.475 1 96 515 ASN A C 1
ATOM 4091 O O . ASN A 1 515 ? -31.094 -13.984 0.617 1 96 515 ASN A O 1
ATOM 4095 N N . LYS A 1 516 ? -30.906 -13.5 -1.532 1 96.69 516 LYS A N 1
ATOM 4096 C CA . LYS A 1 516 ? -29.453 -13.648 -1.481 1 96.69 516 LYS A CA 1
ATOM 4097 C C . LYS A 1 516 ? -28.766 -12.297 -1.29 1 96.69 516 LYS A C 1
ATOM 4099 O O . LYS A 1 516 ? -27.703 -12.211 -0.691 1 96.69 516 LYS A O 1
ATOM 4104 N N . ILE A 1 517 ? -29.344 -11.227 -1.902 1 97.69 517 ILE A N 1
ATOM 4105 C CA . ILE A 1 517 ? -28.812 -9.875 -1.755 1 97.69 517 ILE A CA 1
ATOM 4106 C C . ILE A 1 517 ? -29.906 -8.938 -1.253 1 97.69 517 ILE A C 1
ATOM 4108 O O . ILE A 1 517 ? -31.094 -9.297 -1.264 1 97.69 517 ILE A O 1
ATOM 4112 N N . ASN A 1 518 ? -29.562 -7.801 -0.724 1 97.31 518 ASN A N 1
ATOM 4113 C CA . ASN A 1 518 ? -30.484 -6.828 -0.137 1 97.31 518 ASN A CA 1
ATOM 4114 C C . ASN A 1 518 ? -31.297 -6.117 -1.208 1 97.31 518 ASN A C 1
ATOM 4116 O O . ASN A 1 518 ? -30.781 -5.254 -1.92 1 97.31 518 ASN A O 1
ATOM 4120 N N . GLY A 1 519 ? -32.562 -6.43 -1.217 1 97.25 519 GLY A N 1
ATOM 4121 C CA . GLY A 1 519 ? -33.469 -5.895 -2.236 1 97.25 519 GLY A CA 1
ATOM 4122 C C . GLY A 1 519 ? -33.594 -4.387 -2.166 1 97.25 519 GLY A C 1
ATOM 4123 O O . GLY A 1 519 ? -33.781 -3.727 -3.191 1 97.25 519 GLY A O 1
ATOM 4124 N N . ASP A 1 520 ? -33.562 -3.809 -0.999 1 96.75 520 ASP A N 1
ATOM 4125 C CA . ASP A 1 520 ? -33.688 -2.361 -0.834 1 96.75 520 ASP A CA 1
ATOM 4126 C C . ASP A 1 520 ? -32.5 -1.638 -1.49 1 96.75 520 ASP A C 1
ATOM 4128 O O . ASP A 1 520 ? -32.688 -0.597 -2.125 1 96.75 520 ASP A O 1
ATOM 4132 N N . ILE A 1 521 ? -31.375 -2.189 -1.317 1 97.62 521 ILE A N 1
ATOM 4133 C CA . ILE A 1 521 ? -30.172 -1.591 -1.895 1 97.62 521 ILE A CA 1
ATOM 4134 C C . ILE A 1 521 ? -30.219 -1.712 -3.416 1 97.62 521 ILE A C 1
ATOM 4136 O O . ILE A 1 521 ? -29.859 -0.773 -4.129 1 97.62 521 ILE A O 1
ATOM 4140 N N . LEU A 1 522 ? -30.625 -2.883 -3.885 1 98 522 LEU A N 1
ATOM 4141 C CA . LEU A 1 522 ? -30.719 -3.102 -5.324 1 98 522 LEU A CA 1
ATOM 4142 C C . LEU A 1 522 ? -31.672 -2.105 -5.969 1 98 522 LEU A C 1
ATOM 4144 O O . LEU A 1 522 ? -31.422 -1.622 -7.074 1 98 522 LEU A O 1
ATOM 4148 N N . THR A 1 523 ? -32.75 -1.835 -5.285 1 96.81 523 THR A N 1
ATOM 4149 C CA . THR A 1 523 ? -33.719 -0.861 -5.777 1 96.81 523 THR A CA 1
ATOM 4150 C C . THR A 1 523 ? -33.062 0.495 -6 1 96.81 523 THR A C 1
ATOM 4152 O O . THR A 1 523 ? -33.281 1.136 -7.031 1 96.81 523 THR A O 1
ATOM 4155 N N . VAL A 1 524 ? -32.281 0.918 -5.051 1 96.62 524 VAL A N 1
ATOM 4156 C CA . VAL A 1 524 ? -31.562 2.184 -5.188 1 96.62 524 VAL A CA 1
ATOM 4157 C C . VAL A 1 524 ? -30.578 2.096 -6.348 1 96.62 524 VAL A C 1
ATOM 4159 O O . VAL A 1 524 ? -30.453 3.029 -7.145 1 96.62 524 VAL A O 1
ATOM 4162 N N . PHE A 1 525 ? -29.906 1 -6.461 1 97.88 525 PHE A N 1
ATOM 4163 C CA . PHE A 1 525 ? -28.922 0.768 -7.516 1 97.88 525 PHE A CA 1
ATOM 4164 C C . PHE A 1 525 ? -29.562 0.941 -8.891 1 97.88 525 PHE A C 1
ATOM 4166 O O . PHE A 1 525 ? -28.969 1.567 -9.773 1 97.88 525 PHE A O 1
ATOM 4173 N N . GLU A 1 526 ? -30.734 0.43 -9.016 1 95.88 526 GLU A N 1
ATOM 4174 C CA . GLU A 1 526 ? -31.438 0.445 -10.297 1 95.88 526 GLU A CA 1
ATOM 4175 C C . GLU A 1 526 ? -32.094 1.798 -10.555 1 95.88 526 GLU A C 1
ATOM 4177 O O . GLU A 1 526 ? -31.922 2.383 -11.625 1 95.88 526 GLU A O 1
ATOM 4182 N N . GLN A 1 527 ? -32.812 2.27 -9.594 1 94.62 527 GLN A N 1
ATOM 4183 C CA . GLN A 1 527 ? -33.594 3.484 -9.766 1 94.62 527 GLN A CA 1
ATOM 4184 C C . GLN A 1 527 ? -32.719 4.703 -9.961 1 94.62 527 GLN A C 1
ATOM 4186 O O . GLN A 1 527 ? -33.031 5.617 -10.719 1 94.62 527 GLN A O 1
ATOM 4191 N N . ARG A 1 528 ? -31.625 4.695 -9.266 1 95.19 528 ARG A N 1
ATOM 4192 C CA . ARG A 1 528 ? -30.719 5.84 -9.344 1 95.19 528 ARG A CA 1
ATOM 4193 C C . ARG A 1 528 ? -29.656 5.621 -10.414 1 95.19 528 ARG A C 1
ATOM 4195 O O . ARG A 1 528 ? -28.719 6.414 -10.539 1 95.19 528 ARG A O 1
ATOM 4202 N N . GLN A 1 529 ? -29.75 4.559 -11.117 1 95.75 529 GLN A N 1
ATOM 4203 C CA . GLN A 1 529 ? -28.875 4.234 -12.25 1 95.75 529 GLN A CA 1
ATOM 4204 C C . GLN A 1 529 ? -27.406 4.328 -11.859 1 95.75 529 GLN A C 1
ATOM 4206 O O . GLN A 1 529 ? -26.625 5 -12.539 1 95.75 529 GLN A O 1
ATOM 4211 N N . VAL A 1 530 ? -27.062 3.662 -10.836 1 96.88 530 VAL A N 1
ATOM 4212 C CA . VAL A 1 530 ? -25.703 3.68 -10.305 1 96.88 530 VAL A CA 1
ATOM 4213 C C . VAL A 1 530 ? -24.734 3.146 -11.359 1 96.88 530 VAL A C 1
ATOM 4215 O O . VAL A 1 530 ? -23.594 3.592 -11.438 1 96.88 530 VAL A O 1
ATOM 4218 N N . TYR A 1 531 ? -25.203 2.234 -12.242 1 95.5 531 TYR A N 1
ATOM 4219 C CA . TYR A 1 531 ? -24.375 1.612 -13.266 1 95.5 531 TYR A CA 1
ATOM 4220 C C . TYR A 1 531 ? -23.875 2.645 -14.273 1 95.5 531 TYR A C 1
ATOM 4222 O O . TYR A 1 531 ? -22.922 2.4 -15.008 1 95.5 531 TYR A O 1
ATOM 4230 N N . GLU A 1 532 ? -24.359 3.83 -14.328 1 94.62 532 GLU A N 1
ATOM 4231 C CA . GLU A 1 532 ? -23.938 4.883 -15.242 1 94.62 532 GLU A CA 1
ATOM 4232 C C . GLU A 1 532 ? -22.578 5.441 -14.852 1 94.62 532 GLU A C 1
ATOM 4234 O O . GLU A 1 532 ? -21.906 6.062 -15.672 1 94.62 532 GLU A O 1
ATOM 4239 N N . SER A 1 533 ? -22.281 5.215 -13.602 1 93.69 533 SER A N 1
ATOM 4240 C CA . SER A 1 533 ? -20.984 5.684 -13.141 1 93.69 533 SER A CA 1
ATOM 4241 C C . SER A 1 533 ? -19.844 4.977 -13.875 1 93.69 533 SER A C 1
ATOM 4243 O O . SER A 1 533 ? -18.734 5.484 -13.938 1 93.69 533 SER A O 1
ATOM 4245 N N . LEU A 1 534 ? -20.156 3.852 -14.438 1 93.12 534 LEU A N 1
ATOM 4246 C CA . LEU A 1 534 ? -19.188 3.127 -15.242 1 93.12 534 LEU A CA 1
ATOM 4247 C C . LEU A 1 534 ? -19.406 3.381 -16.734 1 93.12 534 LEU A C 1
ATOM 4249 O O . LEU A 1 534 ? -18.766 2.75 -17.578 1 93.12 534 LEU A O 1
ATOM 4253 N N . GLY A 1 535 ? -20.344 4.195 -17.047 1 89.19 535 GLY A N 1
ATOM 4254 C CA . GLY A 1 535 ? -20.672 4.477 -18.438 1 89.19 535 GLY A CA 1
ATOM 4255 C C . GLY A 1 535 ? -21.641 3.469 -19.031 1 89.19 535 GLY A C 1
ATOM 4256 O O . GLY A 1 535 ? -21.812 3.426 -20.25 1 89.19 535 GLY A O 1
ATOM 4257 N N . HIS A 1 536 ? -22.234 2.621 -18.188 1 90.44 536 HIS A N 1
ATOM 4258 C CA . HIS A 1 536 ? -23.172 1.619 -18.672 1 90.44 536 HIS A CA 1
ATOM 4259 C C . HIS A 1 536 ? -24.562 2.223 -18.891 1 90.44 536 HIS A C 1
ATOM 4261 O O . HIS A 1 536 ? -24.953 3.16 -18.203 1 90.44 536 HIS A O 1
ATOM 4267 N N . THR A 1 537 ? -25.234 1.773 -19.969 1 86.88 537 THR A N 1
ATOM 4268 C CA . THR A 1 537 ? -26.578 2.234 -20.281 1 86.88 537 THR A CA 1
ATOM 4269 C C . THR A 1 537 ? -27.516 1.051 -20.5 1 86.88 537 THR A C 1
ATOM 4271 O O . THR A 1 537 ? -27.062 -0.088 -20.641 1 86.88 537 THR A O 1
ATOM 4274 N N . LEU A 1 538 ? -28.766 1.24 -20.312 1 83.5 538 LEU A N 1
ATOM 4275 C CA . LEU A 1 538 ? -29.75 0.2 -20.531 1 83.5 538 LEU A CA 1
ATOM 4276 C C . LEU A 1 538 ? -30.109 0.089 -22.016 1 83.5 538 LEU A C 1
ATOM 4278 O O . LEU A 1 538 ? -31.203 0.467 -22.422 1 83.5 538 LEU A O 1
ATOM 4282 N N . ASP A 1 539 ? -29.297 0.127 -22.938 1 63.31 539 ASP A N 1
ATOM 4283 C CA . ASP A 1 539 ? -29.719 0.036 -24.328 1 63.31 539 ASP A CA 1
ATOM 4284 C C . ASP A 1 539 ? -30.547 -1.228 -24.578 1 63.31 539 ASP A C 1
ATOM 4286 O O . ASP A 1 539 ? -30.188 -2.307 -24.094 1 63.31 539 ASP A O 1
ATOM 4290 N N . VAL A 1 540 ? -31.906 -1.155 -24.719 1 49 540 VAL A N 1
ATOM 4291 C CA . VAL A 1 540 ? -32.812 -2.203 -25.141 1 49 540 VAL A CA 1
ATOM 4292 C C . VAL A 1 540 ? -32.281 -2.887 -26.391 1 49 540 VAL A C 1
ATOM 4294 O O . VAL A 1 540 ? -32.094 -2.244 -27.422 1 49 540 VAL A O 1
ATOM 4297 N N . VAL A 1 541 ? -31.406 -3.785 -26.297 1 43.09 541 VAL A N 1
ATOM 4298 C CA . VAL A 1 541 ? -31.25 -4.656 -27.469 1 43.09 541 VAL A CA 1
ATOM 4299 C C . VAL A 1 541 ? -32.594 -5.203 -27.891 1 43.09 541 VAL A C 1
ATOM 4301 O O . VAL A 1 541 ? -33.281 -5.848 -27.109 1 43.09 541 VAL A O 1
ATOM 4304 N N . MET A 1 542 ? -33.344 -4.613 -28.75 1 36.03 542 MET A N 1
ATOM 4305 C CA . MET A 1 542 ? -34.469 -5.184 -29.5 1 36.03 542 MET A CA 1
ATOM 4306 C C . MET A 1 542 ? -34.094 -6.547 -30.078 1 36.03 542 MET A C 1
ATOM 4308 O O . MET A 1 542 ? -33.156 -6.656 -30.875 1 36.03 542 MET A O 1
ATOM 4312 N N . GLU A 1 543 ? -34.062 -7.566 -29.391 1 34.78 543 GLU A N 1
ATOM 4313 C CA . GLU A 1 543 ? -34.312 -8.836 -30.062 1 34.78 543 GLU A CA 1
ATOM 4314 C C . GLU A 1 543 ? -35.406 -8.688 -31.125 1 34.78 543 GLU A C 1
ATOM 4316 O O . GLU A 1 543 ? -36.531 -8.227 -30.812 1 34.78 543 GLU A O 1
ATOM 4321 N N . LEU A 1 544 ? -35.094 -8.492 -32.344 1 27.98 544 LEU A N 1
ATOM 4322 C CA . LEU A 1 544 ? -36 -8.953 -33.375 1 27.98 544 LEU A CA 1
ATOM 4323 C C . LEU A 1 544 ? -36.469 -10.383 -33.094 1 27.98 544 LEU A C 1
ATOM 4325 O O . LEU A 1 544 ? -35.656 -11.266 -32.875 1 27.98 544 LEU A O 1
ATOM 4329 N N . ALA A 1 545 ? -37.719 -10.758 -33 1 19.2 545 ALA A N 1
ATOM 4330 C CA . ALA A 1 545 ? -38.344 -12.039 -33.281 1 19.2 545 ALA A CA 1
ATOM 4331 C C . ALA A 1 545 ? -37.969 -12.562 -34.656 1 19.2 545 ALA A C 1
ATOM 4333 O O . ALA A 1 545 ? -37.969 -11.812 -35.625 1 19.2 545 ALA A O 1
ATOM 4334 N N . MET B 1 1 ? -0.07 68.375 27.203 1 21.75 1 MET B N 1
ATOM 4335 C CA . MET B 1 1 ? -0.977 67.812 26.219 1 21.75 1 MET B CA 1
ATOM 4336 C C . MET B 1 1 ? -0.254 66.75 25.344 1 21.75 1 MET B C 1
ATOM 4338 O O . MET B 1 1 ? -0.888 65.875 24.75 1 21.75 1 MET B O 1
ATOM 4342 N N . VAL B 1 2 ? 0.896 67.188 24.922 1 33.03 2 VAL B N 1
ATOM 4343 C CA . VAL B 1 2 ? 1.863 66.438 24.125 1 33.03 2 VAL B CA 1
ATOM 4344 C C . VAL B 1 2 ? 2.275 65.125 24.859 1 33.03 2 VAL B C 1
ATOM 4346 O O . VAL B 1 2 ? 2.555 64.125 24.25 1 33.03 2 VAL B O 1
ATOM 4349 N N . PHE B 1 3 ? 2.424 65.312 26.125 1 32.78 3 PHE B N 1
ATOM 4350 C CA . PHE B 1 3 ? 2.926 64.188 26.922 1 32.78 3 PHE B CA 1
ATOM 4351 C C . PHE B 1 3 ? 1.913 63.094 26.969 1 32.78 3 PHE B C 1
ATOM 4353 O O . PHE B 1 3 ? 2.273 61.938 27.234 1 32.78 3 PHE B O 1
ATOM 4360 N N . ASP B 1 4 ? 0.643 63.5 27.125 1 33.62 4 ASP B N 1
ATOM 4361 C CA . ASP B 1 4 ? -0.411 62.5 27.219 1 33.62 4 ASP B CA 1
ATOM 4362 C C . ASP B 1 4 ? -0.485 61.656 25.938 1 33.62 4 ASP B C 1
ATOM 4364 O O . ASP B 1 4 ? -1.06 60.562 25.938 1 33.62 4 ASP B O 1
ATOM 4368 N N . ASN B 1 5 ? -0.135 62.25 24.781 1 35.38 5 ASN B N 1
ATOM 4369 C CA . ASN B 1 5 ? -0.105 61.625 23.469 1 35.38 5 ASN B CA 1
ATOM 4370 C C . ASN B 1 5 ? 0.989 60.562 23.391 1 35.38 5 ASN B C 1
ATOM 4372 O O . ASN B 1 5 ? 0.912 59.625 22.562 1 35.38 5 ASN B O 1
ATOM 4376 N N . LEU B 1 6 ? 2.082 60.719 24.078 1 37.31 6 LEU B N 1
ATOM 4377 C CA . LEU B 1 6 ? 3.225 59.812 24.078 1 37.31 6 LEU B CA 1
ATOM 4378 C C . LEU B 1 6 ? 2.887 58.5 24.828 1 37.31 6 LEU B C 1
ATOM 4380 O O . LEU B 1 6 ? 3.357 57.438 24.453 1 37.31 6 LEU B O 1
ATOM 4384 N N . ASN B 1 7 ? 2.23 58.562 25.922 1 39.28 7 ASN B N 1
ATOM 4385 C CA . ASN B 1 7 ? 1.883 57.406 26.719 1 39.28 7 ASN B CA 1
ATOM 4386 C C . ASN B 1 7 ? 0.892 56.5 25.984 1 39.28 7 ASN B C 1
ATOM 4388 O O . ASN B 1 7 ? 0.887 55.281 26.188 1 39.28 7 ASN B O 1
ATOM 4392 N N . VAL B 1 8 ? -0.008 57.094 25.266 1 43.53 8 VAL B N 1
ATOM 4393 C CA . VAL B 1 8 ? -0.936 56.406 24.391 1 43.53 8 VAL B CA 1
ATOM 4394 C C . VAL B 1 8 ? -0.17 55.781 23.219 1 43.53 8 VAL B C 1
ATOM 4396 O O . VAL B 1 8 ? -0.45 54.625 22.828 1 43.53 8 VAL B O 1
ATOM 4399 N N . SER B 1 9 ? 0.847 56.438 22.75 1 44 9 SER B N 1
ATOM 4400 C CA . SER B 1 9 ? 1.691 55.969 21.656 1 44 9 SER B CA 1
ATOM 4401 C C . SER B 1 9 ? 2.547 54.781 22.109 1 44 9 SER B C 1
ATOM 4403 O O . SER B 1 9 ? 2.758 53.844 21.344 1 44 9 SER B O 1
ATOM 4405 N N . VAL B 1 10 ? 3.064 54.938 23.312 1 45.06 10 VAL B N 1
ATOM 4406 C CA . VAL B 1 10 ? 3.877 53.875 23.875 1 45.06 10 VAL B CA 1
ATOM 4407 C C . VAL B 1 10 ? 3 52.656 24.172 1 45.06 10 VAL B C 1
ATOM 4409 O O . VAL B 1 10 ? 3.391 51.531 23.906 1 45.06 10 VAL B O 1
ATOM 4412 N N . GLY B 1 11 ? 1.756 52.875 24.703 1 47.5 11 GLY B N 1
ATOM 4413 C CA . GLY B 1 11 ? 0.78 51.844 24.984 1 47.5 11 GLY B CA 1
ATOM 4414 C C . GLY B 1 11 ? 0.332 51.062 23.75 1 47.5 11 GLY B C 1
ATOM 4415 O O . GLY B 1 11 ? 0.207 49.844 23.781 1 47.5 11 GLY B O 1
ATOM 4416 N N . VAL B 1 12 ? 0.116 51.906 22.703 1 53.81 12 VAL B N 1
ATOM 4417 C CA . VAL B 1 12 ? -0.258 51.344 21.406 1 53.81 12 VAL B CA 1
ATOM 4418 C C . VAL B 1 12 ? 0.903 50.531 20.844 1 53.81 12 VAL B C 1
ATOM 4420 O O . VAL B 1 12 ? 0.698 49.438 20.297 1 53.81 12 VAL B O 1
ATOM 4423 N N . SER B 1 13 ? 2.209 51.031 21.141 1 61.34 13 SER B N 1
ATOM 4424 C CA . SER B 1 13 ? 3.393 50.344 20.625 1 61.34 13 SER B CA 1
ATOM 4425 C C . SER B 1 13 ? 3.621 49.031 21.344 1 61.34 13 SER B C 1
ATOM 4427 O O . SER B 1 13 ? 3.951 48.031 20.703 1 61.34 13 SER B O 1
ATOM 4429 N N . GLU B 1 14 ? 3.33 49.031 22.656 1 65.31 14 GLU B N 1
ATOM 4430 C CA . GLU B 1 14 ? 3.523 47.812 23.422 1 65.31 14 GLU B CA 1
ATOM 4431 C C . GLU B 1 14 ? 2.475 46.781 23.047 1 65.31 14 GLU B C 1
ATOM 4433 O O . GLU B 1 14 ? 2.785 45.562 22.953 1 65.31 14 GLU B O 1
ATOM 4438 N N . GLU B 1 15 ? 1.308 47.312 22.875 1 68.12 15 GLU B N 1
ATOM 4439 C CA . GLU B 1 15 ? 0.224 46.406 22.5 1 68.12 15 GLU B CA 1
ATOM 4440 C C . GLU B 1 15 ? 0.452 45.812 21.109 1 68.12 15 GLU B C 1
ATOM 4442 O O . GLU B 1 15 ? 0.19 44.656 20.891 1 68.12 15 GLU B O 1
ATOM 4447 N N . LEU B 1 16 ? 0.996 46.688 20.281 1 70.81 16 LEU B N 1
ATOM 4448 C CA . LEU B 1 16 ? 1.296 46.219 18.938 1 70.81 16 LEU B CA 1
ATOM 4449 C C . LEU B 1 16 ? 2.395 45.156 18.969 1 70.81 16 LEU B C 1
ATOM 4451 O O . LEU B 1 16 ? 2.33 44.156 18.234 1 70.81 16 LEU B O 1
ATOM 4455 N N . LEU B 1 17 ? 3.301 45.375 19.812 1 75.5 17 LEU B N 1
ATOM 4456 C CA . LEU B 1 17 ? 4.379 44.406 19.969 1 75.5 17 LEU B CA 1
ATOM 4457 C C . LEU B 1 17 ? 3.854 43.094 20.516 1 75.5 17 LEU B C 1
ATOM 4459 O O . LEU B 1 17 ? 4.309 42 20.094 1 75.5 17 LEU B O 1
ATOM 4463 N N . LEU B 1 18 ? 2.885 43.25 21.359 1 77.25 18 LEU B N 1
ATOM 4464 C CA . LEU B 1 18 ? 2.285 42.031 21.922 1 77.25 18 LEU B CA 1
ATOM 4465 C C . LEU B 1 18 ? 1.521 41.25 20.844 1 77.25 18 LEU B C 1
ATOM 4467 O O . LEU B 1 18 ? 1.6 40.031 20.797 1 77.25 18 LEU B O 1
ATOM 4471 N N . ILE B 1 19 ? 0.823 41.969 20.016 1 77.44 19 ILE B N 1
ATOM 4472 C CA . ILE B 1 19 ? 0.066 41.375 18.938 1 77.44 19 ILE B CA 1
ATOM 4473 C C . ILE B 1 19 ? 1.016 40.594 18.016 1 77.44 19 ILE B C 1
ATOM 4475 O O . ILE B 1 19 ? 0.758 39.438 17.656 1 77.44 19 ILE B O 1
ATOM 4479 N N . GLU B 1 20 ? 2.066 41.219 17.719 1 76.06 20 GLU B N 1
ATOM 4480 C CA . GLU B 1 20 ? 3.053 40.594 16.844 1 76.06 20 GLU B CA 1
ATOM 4481 C C . GLU B 1 20 ? 3.645 39.344 17.469 1 76.06 20 GLU B C 1
ATOM 4483 O O . GLU B 1 20 ? 3.848 38.312 16.781 1 76.06 20 GLU B O 1
ATOM 4488 N N . LYS B 1 21 ? 3.902 39.469 18.672 1 79.88 21 LYS B N 1
ATOM 4489 C CA . LYS B 1 21 ? 4.457 38.312 19.391 1 79.88 21 LYS B CA 1
ATOM 4490 C C . LYS B 1 21 ? 3.477 37.156 19.406 1 79.88 21 LYS B C 1
ATOM 4492 O O . LYS B 1 21 ? 3.871 36 19.188 1 79.88 21 LYS B O 1
ATOM 4497 N N . LEU B 1 22 ? 2.215 37.5 19.656 1 83.06 22 LEU B N 1
ATOM 4498 C CA . LEU B 1 22 ? 1.19 36.469 19.719 1 83.06 22 LEU B CA 1
ATOM 4499 C C . LEU B 1 22 ? 0.998 35.812 18.344 1 83.06 22 LEU B C 1
ATOM 4501 O O . LEU B 1 22 ? 0.854 34.594 18.25 1 83.06 22 LEU B O 1
ATOM 4505 N N . LEU B 1 23 ? 1.062 36.562 17.328 1 79.25 23 LEU B N 1
ATOM 4506 C CA . LEU B 1 23 ? 0.942 36.031 15.977 1 79.25 23 LEU B CA 1
ATOM 4507 C C . LEU B 1 23 ? 2.141 35.156 15.625 1 79.25 23 LEU B C 1
ATOM 4509 O O . LEU B 1 23 ? 1.991 34.125 14.969 1 79.25 23 LEU B O 1
ATOM 4513 N N . ASP B 1 24 ? 3.277 35.594 16.141 1 80.94 24 ASP B N 1
ATOM 4514 C CA . ASP B 1 24 ? 4.492 34.812 15.906 1 80.94 24 ASP B CA 1
ATOM 4515 C C . ASP B 1 24 ? 4.41 33.469 16.578 1 80.94 24 ASP B C 1
ATOM 4517 O O . ASP B 1 24 ? 4.895 32.469 16.047 1 80.94 24 ASP B O 1
ATOM 4521 N N . ILE B 1 25 ? 3.84 33.469 17.688 1 82.19 25 ILE B N 1
ATOM 4522 C CA . ILE B 1 25 ? 3.656 32.188 18.406 1 82.19 25 ILE B CA 1
ATOM 4523 C C . ILE B 1 25 ? 2.701 31.297 17.625 1 82.19 25 ILE B C 1
ATOM 4525 O O . ILE B 1 25 ? 2.971 30.109 17.438 1 82.19 25 ILE B O 1
ATOM 4529 N N . GLY B 1 26 ? 1.627 31.906 17.141 1 80.19 26 GLY B N 1
ATOM 4530 C CA . GLY B 1 26 ? 0.691 31.141 16.328 1 80.19 26 GLY B CA 1
ATOM 4531 C C . GLY B 1 26 ? 1.334 30.531 15.094 1 80.19 26 GLY B C 1
ATOM 4532 O O . GLY B 1 26 ? 1.08 29.375 14.773 1 80.19 26 GLY B O 1
ATOM 4533 N N . THR B 1 27 ? 2.182 31.312 14.516 1 78.19 27 THR B N 1
ATOM 4534 C CA . THR B 1 27 ? 2.906 30.859 13.336 1 78.19 27 THR B CA 1
ATOM 4535 C C . THR B 1 27 ? 3.85 29.719 13.688 1 78.19 27 THR B C 1
ATOM 4537 O O . THR B 1 27 ? 3.928 28.719 12.961 1 78.19 27 THR B O 1
ATOM 4540 N N . ALA B 1 28 ? 4.5 29.922 14.766 1 78.81 28 ALA B N 1
ATOM 4541 C CA . ALA B 1 28 ? 5.445 28.906 15.203 1 78.81 28 ALA B CA 1
ATOM 4542 C C . ALA B 1 28 ? 4.73 27.594 15.531 1 78.81 28 ALA B C 1
ATOM 4544 O O . ALA B 1 28 ? 5.215 26.516 15.18 1 78.81 28 ALA B O 1
ATOM 4545 N N . LEU B 1 29 ? 3.621 27.734 16.156 1 83.12 29 LEU B N 1
ATOM 4546 C CA . LEU B 1 29 ? 2.84 26.562 16.5 1 83.12 29 LEU B CA 1
ATOM 4547 C C . LEU B 1 29 ? 2.352 25.828 15.258 1 83.12 29 LEU B C 1
ATOM 4549 O O . LEU B 1 29 ? 2.414 24.609 15.18 1 83.12 29 LEU B O 1
ATOM 4553 N N . SER B 1 30 ? 1.939 26.516 14.297 1 79.38 30 SER B N 1
ATOM 4554 C CA . SER B 1 30 ? 1.395 25.938 13.078 1 79.38 30 SER B CA 1
ATOM 4555 C C . SER B 1 30 ? 2.49 25.281 12.234 1 79.38 30 SER B C 1
ATOM 4557 O O . SER B 1 30 ? 2.219 24.375 11.453 1 79.38 30 SER B O 1
ATOM 4559 N N . GLY B 1 31 ? 3.701 25.734 12.469 1 78.19 31 GLY B N 1
ATOM 4560 C CA . GLY B 1 31 ? 4.805 25.266 11.641 1 78.19 31 GLY B CA 1
ATOM 4561 C C . GLY B 1 31 ? 5.555 24.094 12.25 1 78.19 31 GLY B C 1
ATOM 4562 O O . GLY B 1 31 ? 6.398 23.484 11.602 1 78.19 31 GLY B O 1
ATOM 4563 N N . THR B 1 32 ? 5.27 23.75 13.43 1 78.06 32 THR B N 1
ATOM 4564 C CA . THR B 1 32 ? 5.984 22.672 14.102 1 78.06 32 THR B CA 1
ATOM 4565 C C . THR B 1 32 ? 5.348 21.328 13.789 1 78.06 32 THR B C 1
ATOM 4567 O O . THR B 1 32 ? 4.156 21.125 14.031 1 78.06 32 THR B O 1
ATOM 4570 N N . HIS B 1 33 ? 6.211 20.438 13.328 1 74.5 33 HIS B N 1
ATOM 4571 C CA . HIS B 1 33 ? 5.707 19.141 12.891 1 74.5 33 HIS B CA 1
ATOM 4572 C C . HIS B 1 33 ? 5.867 18.094 13.992 1 74.5 33 HIS B C 1
ATOM 4574 O O . HIS B 1 33 ? 5.191 17.062 13.969 1 74.5 33 HIS B O 1
ATOM 4580 N N . ASP B 1 34 ? 6.773 18.328 14.844 1 81.69 34 ASP B N 1
ATOM 4581 C CA . ASP B 1 34 ? 7.047 17.391 15.922 1 81.69 34 ASP B CA 1
ATOM 4582 C C . ASP B 1 34 ? 6.188 17.672 17.141 1 81.69 34 ASP B C 1
ATOM 4584 O O . ASP B 1 34 ? 6.242 18.781 17.703 1 81.69 34 ASP B O 1
ATOM 4588 N N . LEU B 1 35 ? 5.426 16.719 17.5 1 82.44 35 LEU B N 1
ATOM 4589 C CA . LEU B 1 35 ? 4.508 16.891 18.625 1 82.44 35 LEU B CA 1
ATOM 4590 C C . LEU B 1 35 ? 5.258 17.328 19.891 1 82.44 35 LEU B C 1
ATOM 4592 O O . LEU B 1 35 ? 4.816 18.219 20.594 1 82.44 35 LEU B O 1
ATOM 4596 N N . GLY B 1 36 ? 6.359 16.641 20.188 1 86.25 36 GLY B N 1
ATOM 4597 C CA . GLY B 1 36 ? 7.137 16.984 21.359 1 86.25 36 GLY B CA 1
ATOM 4598 C C . GLY B 1 36 ? 7.609 18.438 21.359 1 86.25 36 GLY B C 1
ATOM 4599 O O . GLY B 1 36 ? 7.492 19.125 22.375 1 86.25 36 GLY B O 1
ATOM 4600 N N . LYS B 1 37 ? 8.078 18.859 20.25 1 88.31 37 LYS B N 1
ATOM 4601 C CA . LYS B 1 37 ? 8.531 20.234 20.109 1 88.31 37 LYS B CA 1
ATOM 4602 C C . LYS B 1 37 ? 7.367 21.219 20.219 1 88.31 37 LYS B C 1
ATOM 4604 O O . LYS B 1 37 ? 7.512 22.297 20.781 1 88.31 37 LYS B O 1
ATOM 4609 N N . LEU B 1 38 ? 6.277 20.812 19.672 1 87.81 38 LEU B N 1
ATOM 4610 C CA . LEU B 1 38 ? 5.086 21.656 19.688 1 87.81 38 LEU B CA 1
ATOM 4611 C C . LEU B 1 38 ? 4.602 21.875 21.125 1 87.81 38 LEU B C 1
ATOM 4613 O O . LEU B 1 38 ? 4.277 23 21.5 1 87.81 38 LEU B O 1
ATOM 4617 N N . LEU B 1 39 ? 4.59 20.828 21.938 1 90.19 39 LEU B N 1
ATOM 4618 C CA . LEU B 1 39 ? 4.129 20.922 23.312 1 90.19 39 LEU B CA 1
ATOM 4619 C C . LEU B 1 39 ? 5.066 21.781 24.156 1 90.19 39 LEU B C 1
ATOM 4621 O O . LEU B 1 39 ? 4.613 22.594 24.953 1 90.19 39 LEU B O 1
ATOM 4625 N N . LYS B 1 40 ? 6.289 21.594 23.891 1 92.12 40 LYS B N 1
ATOM 4626 C CA . LYS B 1 40 ? 7.273 22.406 24.594 1 92.12 40 LYS B CA 1
ATOM 4627 C C . LYS B 1 40 ? 7.148 23.891 24.219 1 92.12 40 LYS B C 1
ATOM 4629 O O . LYS B 1 40 ? 7.266 24.766 25.078 1 92.12 40 LYS B O 1
ATOM 4634 N N . LEU B 1 41 ? 6.898 24.062 23 1 90.62 41 LEU B N 1
ATOM 4635 C CA . LEU B 1 41 ? 6.812 25.422 22.484 1 90.62 41 LEU B CA 1
ATOM 4636 C C . LEU B 1 41 ? 5.613 26.156 23.078 1 90.62 41 LEU B C 1
ATOM 4638 O O . LEU B 1 41 ? 5.742 27.281 23.562 1 90.62 41 LEU B O 1
ATOM 4642 N N . ILE B 1 42 ? 4.438 25.594 23.062 1 91 42 ILE B N 1
ATOM 4643 C CA . ILE B 1 42 ? 3.24 26.25 23.578 1 91 42 ILE B CA 1
ATOM 4644 C C . ILE B 1 42 ? 3.406 26.531 25.078 1 91 42 ILE B C 1
ATOM 4646 O O . ILE B 1 42 ? 2.979 27.562 25.578 1 91 42 ILE B O 1
ATOM 4650 N N . LEU B 1 43 ? 3.998 25.609 25.766 1 94.31 43 LEU B N 1
ATOM 4651 C CA . LEU B 1 43 ? 4.203 25.781 27.203 1 94.31 43 LEU B CA 1
ATOM 4652 C C . LEU B 1 43 ? 5.176 26.938 27.484 1 94.31 43 LEU B C 1
ATOM 4654 O O . LEU B 1 43 ? 4.895 27.812 28.297 1 94.31 43 LEU B O 1
ATOM 4658 N N . SER B 1 44 ? 6.27 26.906 26.781 1 94.31 44 SER B N 1
ATOM 4659 C CA . SER B 1 44 ? 7.289 27.938 26.984 1 94.31 44 SER B CA 1
ATOM 4660 C C . SER B 1 44 ? 6.75 29.328 26.656 1 94.31 44 SER B C 1
ATOM 4662 O O . SER B 1 44 ? 7 30.281 27.391 1 94.31 44 SER B O 1
ATOM 4664 N N . LYS B 1 45 ? 6.059 29.406 25.578 1 91.19 45 LYS B N 1
ATOM 4665 C CA . LYS B 1 45 ? 5.539 30.688 25.156 1 91.19 45 LYS B CA 1
ATOM 4666 C C . LYS B 1 45 ? 4.438 31.188 26.078 1 91.19 45 LYS B C 1
ATOM 4668 O O . LYS B 1 45 ? 4.344 32.375 26.375 1 91.19 45 LYS B O 1
ATOM 4673 N N . SER B 1 46 ? 3.586 30.344 26.562 1 93.44 46 SER B N 1
ATOM 4674 C CA . SER B 1 46 ? 2.537 30.719 27.5 1 93.44 46 SER B CA 1
ATOM 4675 C C . SER B 1 46 ? 3.129 31.219 28.812 1 93.44 46 SER B C 1
ATOM 4677 O O . SER B 1 46 ? 2.65 32.188 29.391 1 93.44 46 SER B O 1
ATOM 4679 N N . ARG B 1 47 ? 4.137 30.531 29.25 1 94.62 47 ARG B N 1
ATOM 4680 C CA . ARG B 1 47 ? 4.805 30.953 30.469 1 94.62 47 ARG B CA 1
ATOM 4681 C C . ARG B 1 47 ? 5.441 32.344 30.297 1 94.62 47 ARG B C 1
ATOM 4683 O O . ARG B 1 47 ? 5.379 33.156 31.203 1 94.62 47 ARG B O 1
ATOM 4690 N N . GLU B 1 48 ? 6.043 32.469 29.203 1 91.44 48 GLU B N 1
ATOM 4691 C CA . GLU B 1 48 ? 6.719 33.75 28.922 1 91.44 48 GLU B CA 1
ATOM 4692 C C . GLU B 1 48 ? 5.73 34.906 28.891 1 91.44 48 GLU B C 1
ATOM 4694 O O . GLU B 1 48 ? 5.988 35.969 29.469 1 91.44 48 GLU B O 1
ATOM 4699 N N . ILE B 1 49 ? 4.613 34.719 28.266 1 87.06 49 ILE B N 1
ATOM 4700 C CA . ILE B 1 49 ? 3.621 35.75 28.078 1 87.06 49 ILE B CA 1
ATOM 4701 C C . ILE B 1 49 ? 3 36.125 29.422 1 87.06 49 ILE B C 1
ATOM 4703 O O . ILE B 1 49 ? 2.691 37.281 29.672 1 87.06 49 ILE B O 1
ATOM 4707 N N . THR B 1 50 ? 2.854 35.188 30.375 1 91.56 50 THR B N 1
ATOM 4708 C CA . THR B 1 50 ? 2.143 35.438 31.625 1 91.56 50 THR B CA 1
ATOM 4709 C C . THR B 1 50 ? 3.121 35.562 32.781 1 91.56 50 THR B C 1
ATOM 4711 O O . THR B 1 50 ? 2.709 35.75 33.938 1 91.56 50 THR B O 1
ATOM 4714 N N . CYS B 1 51 ? 4.371 35.312 32.5 1 94.81 51 CYS B N 1
ATOM 4715 C CA . CYS B 1 51 ? 5.391 35.312 33.562 1 94.81 51 CYS B CA 1
ATOM 4716 C C . CYS B 1 51 ? 5.109 34.219 34.562 1 94.81 51 CYS B C 1
ATOM 4718 O O . CYS B 1 51 ? 5.266 34.406 35.781 1 94.81 51 CYS B O 1
ATOM 4720 N N . SER B 1 52 ? 4.602 33.125 34.094 1 96.62 52 SER B N 1
ATOM 4721 C CA . SER B 1 52 ? 4.34 31.984 35 1 96.62 52 SER B CA 1
ATOM 4722 C C . SER B 1 52 ? 5.629 31.25 35.344 1 96.62 52 SER B C 1
ATOM 4724 O O . SER B 1 52 ? 6.492 31.062 34.469 1 96.62 52 SER B O 1
ATOM 4726 N N . ASP B 1 53 ? 5.754 30.859 36.5 1 96.88 53 ASP B N 1
ATOM 4727 C CA . ASP B 1 53 ? 6.973 30.188 36.938 1 96.88 53 ASP B CA 1
ATOM 4728 C C . ASP B 1 53 ? 7.043 28.766 36.438 1 96.88 53 ASP B C 1
ATOM 4730 O O . ASP B 1 53 ? 8.125 28.266 36.094 1 96.88 53 ASP B O 1
ATOM 4734 N N . ALA B 1 54 ? 5.93 28.109 36.469 1 95.44 54 ALA B N 1
ATOM 4735 C CA . ALA B 1 54 ? 5.887 26.703 36.031 1 95.44 54 ALA B CA 1
ATOM 4736 C C . ALA B 1 54 ? 4.645 26.422 35.188 1 95.44 54 ALA B C 1
ATOM 4738 O O . ALA B 1 54 ? 3.744 27.266 35.125 1 95.44 54 ALA B O 1
ATOM 4739 N N . GLY B 1 55 ? 4.656 25.328 34.5 1 95.44 55 GLY B N 1
ATOM 4740 C CA . GLY B 1 55 ? 3.512 24.875 33.719 1 95.44 55 GLY B CA 1
ATOM 4741 C C . GLY B 1 55 ? 3.645 23.438 33.25 1 95.44 55 GLY B C 1
ATOM 4742 O O . GLY B 1 55 ? 4.711 22.828 33.375 1 95.44 55 GLY B O 1
ATOM 4743 N N . SER B 1 56 ? 2.574 22.891 32.844 1 95 56 SER B N 1
ATOM 4744 C CA . SER B 1 56 ? 2.543 21.531 32.312 1 95 56 SER B CA 1
ATOM 4745 C C . SER B 1 56 ? 1.475 21.375 31.25 1 95 56 SER B C 1
ATOM 4747 O O . SER B 1 56 ? 0.552 22.188 31.156 1 95 56 SER B O 1
ATOM 4749 N N . VAL B 1 57 ? 1.719 20.438 30.359 1 95.56 57 VAL B N 1
ATOM 4750 C CA . VAL B 1 57 ? 0.755 20.109 29.312 1 95.56 57 VAL B CA 1
ATOM 4751 C C . VAL B 1 57 ? 0.343 18.656 29.422 1 95.56 57 VAL B C 1
ATOM 4753 O O . VAL B 1 57 ? 1.191 17.766 29.578 1 95.56 57 VAL B O 1
ATOM 4756 N N . TYR B 1 58 ? -0.961 18.406 29.406 1 95.19 58 TYR B N 1
ATOM 4757 C CA . TYR B 1 58 ? -1.545 17.078 29.406 1 95.19 58 TYR B CA 1
ATOM 4758 C C . TYR B 1 58 ? -2.242 16.797 28.078 1 95.19 58 TYR B C 1
ATOM 4760 O O . TYR B 1 58 ? -2.854 17.688 27.484 1 95.19 58 TYR B O 1
ATOM 4768 N N . LEU B 1 59 ? -2.143 15.609 27.625 1 94.06 59 LEU B N 1
ATOM 4769 C CA . LEU B 1 59 ? -2.918 15.18 26.469 1 94.06 59 LEU B CA 1
ATOM 4770 C C . LEU B 1 59 ? -3.955 14.133 26.859 1 94.06 59 LEU B C 1
ATOM 4772 O O . LEU B 1 59 ? -3.688 13.281 27.703 1 94.06 59 LEU B O 1
ATOM 4776 N N . VAL B 1 60 ? -5.074 14.203 26.25 1 93.31 60 VAL B N 1
ATOM 4777 C CA . VAL B 1 60 ? -6.133 13.234 26.531 1 93.31 60 VAL B CA 1
ATOM 4778 C C . VAL B 1 60 ? -5.953 12.008 25.641 1 93.31 60 VAL B C 1
ATOM 4780 O O . VAL B 1 60 ? -5.715 12.133 24.438 1 93.31 60 VAL B O 1
ATOM 4783 N N . ASP B 1 61 ? -6 10.867 26.188 1 88.5 61 ASP B N 1
ATOM 4784 C CA . ASP B 1 61 ? -5.852 9.609 25.469 1 88.5 61 ASP B CA 1
ATOM 4785 C C . ASP B 1 61 ? -7.102 8.75 25.609 1 88.5 61 ASP B C 1
ATOM 4787 O O . ASP B 1 61 ? -7.445 8.305 26.703 1 88.5 61 ASP B O 1
ATOM 4791 N N . TYR B 1 62 ? -7.758 8.484 24.438 1 78.44 62 TYR B N 1
ATOM 4792 C CA . TYR B 1 62 ? -8.969 7.676 24.438 1 78.44 62 TYR B CA 1
ATOM 4793 C C . TYR B 1 62 ? -8.688 6.277 23.906 1 78.44 62 TYR B C 1
ATOM 4795 O O . TYR B 1 62 ? -9.609 5.566 23.5 1 78.44 62 TYR B O 1
ATOM 4803 N N . SER B 1 63 ? -7.512 5.887 23.734 1 71.25 63 SER B N 1
ATOM 4804 C CA . SER B 1 63 ? -7.129 4.637 23.078 1 71.25 63 SER B CA 1
ATOM 4805 C C . SER B 1 63 ? -7.648 3.428 23.859 1 71.25 63 SER B C 1
ATOM 4807 O O . SER B 1 63 ? -7.973 2.396 23.266 1 71.25 63 SER B O 1
ATOM 4809 N N . ASP B 1 64 ? -7.691 3.535 25.141 1 70.69 64 ASP B N 1
ATOM 4810 C CA . ASP B 1 64 ? -8.133 2.43 25.984 1 70.69 64 ASP B CA 1
ATOM 4811 C C . ASP B 1 64 ? -9.586 2.613 26.422 1 70.69 64 ASP B C 1
ATOM 4813 O O . ASP B 1 64 ? -10.203 3.641 26.125 1 70.69 64 ASP B O 1
ATOM 4817 N N . ASP B 1 65 ? -10.25 1.565 26.891 1 73.75 65 ASP B N 1
ATOM 4818 C CA . ASP B 1 65 ? -11.633 1.573 27.359 1 73.75 65 ASP B CA 1
ATOM 4819 C C . ASP B 1 65 ? -11.859 2.688 28.375 1 73.75 65 ASP B C 1
ATOM 4821 O O . ASP B 1 65 ? -12.961 3.238 28.469 1 73.75 65 ASP B O 1
ATOM 4825 N N . ARG B 1 66 ? -10.688 2.986 29.188 1 80.31 66 ARG B N 1
ATOM 4826 C CA . ARG B 1 66 ? -10.773 4.074 30.156 1 80.31 66 ARG B CA 1
ATOM 4827 C C . ARG B 1 66 ? -9.938 5.27 29.703 1 80.31 66 ARG B C 1
ATOM 4829 O O . ARG B 1 66 ? -8.719 5.172 29.578 1 80.31 66 ARG B O 1
ATOM 4836 N N . PRO B 1 67 ? -10.625 6.402 29.5 1 87.94 67 PRO B N 1
ATOM 4837 C CA . PRO B 1 67 ? -9.875 7.594 29.078 1 87.94 67 PRO B CA 1
ATOM 4838 C C . PRO B 1 67 ? -8.844 8.031 30.109 1 87.94 67 PRO B C 1
ATOM 4840 O O . PRO B 1 67 ? -9.078 7.918 31.312 1 87.94 67 PRO B O 1
ATOM 4843 N N . LYS B 1 68 ? -7.648 8.438 29.641 1 93.31 68 LYS B N 1
ATOM 4844 C CA . LYS B 1 68 ? -6.547 8.852 30.516 1 93.31 68 LYS B CA 1
ATOM 4845 C C . LYS B 1 68 ? -5.996 10.211 30.094 1 93.31 68 LYS B C 1
ATOM 4847 O O . LYS B 1 68 ? -6.234 10.664 28.969 1 93.31 68 LYS B O 1
ATOM 4852 N N . LEU B 1 69 ? -5.395 10.883 31.094 1 92.75 69 LEU B N 1
ATOM 4853 C CA . LEU B 1 69 ? -4.613 12.094 30.844 1 92.75 69 LEU B CA 1
ATOM 4854 C C . LEU B 1 69 ? -3.119 11.789 30.875 1 92.75 69 LEU B C 1
ATOM 4856 O O . LEU B 1 69 ? -2.609 11.266 31.875 1 92.75 69 LEU B O 1
ATOM 4860 N N . LEU B 1 70 ? -2.5 12.094 29.828 1 92.69 70 LEU B N 1
ATOM 4861 C CA . LEU B 1 70 ? -1.067 11.836 29.734 1 92.69 70 LEU B CA 1
ATOM 4862 C C . LEU B 1 70 ? -0.265 13.094 30.031 1 92.69 70 LEU B C 1
ATOM 4864 O O . LEU B 1 70 ? -0.401 14.102 29.328 1 92.69 70 LEU B O 1
ATOM 4868 N N . PHE B 1 71 ? 0.496 13.023 31.062 1 92.06 71 PHE B N 1
ATOM 4869 C CA . PHE B 1 71 ? 1.434 14.094 31.375 1 92.06 71 PHE B CA 1
ATOM 4870 C C . PHE B 1 71 ? 2.621 14.078 30.422 1 92.06 71 PHE B C 1
ATOM 4872 O O . PHE B 1 71 ? 3.479 13.195 30.516 1 92.06 71 PHE B O 1
ATOM 4879 N N . LYS B 1 72 ? 2.705 15.109 29.594 1 91.12 72 LYS B N 1
ATOM 4880 C CA . LYS B 1 72 ? 3.65 15.008 28.484 1 91.12 72 LYS B CA 1
ATOM 4881 C C . LYS B 1 72 ? 4.867 15.898 28.703 1 91.12 72 LYS B C 1
ATOM 4883 O O . LYS B 1 72 ? 6 15.484 28.469 1 91.12 72 LYS B O 1
ATOM 4888 N N . VAL B 1 73 ? 4.652 17.125 29.094 1 92.19 73 VAL B N 1
ATOM 4889 C CA . VAL B 1 73 ? 5.75 18.078 29.234 1 92.19 73 VAL B CA 1
ATOM 4890 C C . VAL B 1 73 ? 5.535 18.922 30.5 1 92.19 73 VAL B C 1
ATOM 4892 O O . VAL B 1 73 ? 4.395 19.188 30.891 1 92.19 73 VAL B O 1
ATOM 4895 N N . ALA B 1 74 ? 6.551 19.328 31.156 1 93.38 74 ALA B N 1
ATOM 4896 C CA . ALA B 1 74 ? 6.551 20.234 32.312 1 93.38 74 ALA B CA 1
ATOM 4897 C C . ALA B 1 74 ? 7.793 21.125 32.312 1 93.38 74 ALA B C 1
ATOM 4899 O O . ALA B 1 74 ? 8.867 20.703 31.859 1 93.38 74 ALA B O 1
ATOM 4900 N N . GLN B 1 75 ? 7.617 22.297 32.75 1 93.44 75 GLN B N 1
ATOM 4901 C CA . GLN B 1 75 ? 8.695 23.281 32.875 1 93.44 75 GLN B CA 1
ATOM 4902 C C . GLN B 1 75 ? 8.586 24.047 34.188 1 93.44 75 GLN B C 1
ATOM 4904 O O . GLN B 1 75 ? 7.48 24.328 34.656 1 93.44 75 GLN B O 1
ATOM 4909 N N . ASN B 1 76 ? 9.664 24.328 34.812 1 93.62 76 ASN B N 1
ATOM 4910 C CA . ASN B 1 76 ? 9.75 25.109 36.031 1 93.62 76 ASN B CA 1
ATOM 4911 C C . ASN B 1 76 ? 10.984 26 36.062 1 93.62 76 ASN B C 1
ATOM 4913 O O . ASN B 1 76 ? 12.117 25.5 36.062 1 93.62 76 ASN B O 1
ATOM 4917 N N . GLN B 1 77 ? 10.742 27.266 36.094 1 93.75 77 GLN B N 1
ATOM 4918 C CA . GLN B 1 77 ? 11.859 28.203 36 1 93.75 77 GLN B CA 1
ATOM 4919 C C . GLN B 1 77 ? 12.633 28.234 37.312 1 93.75 77 GLN B C 1
ATOM 4921 O O . GLN B 1 77 ? 13.859 28.391 37.312 1 93.75 77 GLN B O 1
ATOM 4926 N N . SER B 1 78 ? 12 28.172 38.438 1 94.25 78 SER B N 1
ATOM 4927 C CA . SER B 1 78 ? 12.641 28.234 39.75 1 94.25 78 SER B CA 1
ATOM 4928 C C . SER B 1 78 ? 13.352 26.922 40.062 1 94.25 78 SER B C 1
ATOM 4930 O O . SER B 1 78 ? 14.273 26.906 40.875 1 94.25 78 SER B O 1
ATOM 4932 N N . LEU B 1 79 ? 12.922 25.812 39.469 1 92 79 LEU B N 1
ATOM 4933 C CA . LEU B 1 79 ? 13.547 24.516 39.594 1 92 79 LEU B CA 1
ATOM 4934 C C . LEU B 1 79 ? 13.891 23.922 38.219 1 92 79 LEU B C 1
ATOM 4936 O O . LEU B 1 79 ? 13.312 22.922 37.812 1 92 79 LEU B O 1
ATOM 4940 N N . PRO B 1 80 ? 14.898 24.484 37.562 1 87 80 PRO B N 1
ATOM 4941 C CA . PRO B 1 80 ? 15.18 24.125 36.188 1 87 80 PRO B CA 1
ATOM 4942 C C . PRO B 1 80 ? 15.688 22.688 36.031 1 87 80 PRO B C 1
ATOM 4944 O O . PRO B 1 80 ? 15.562 22.094 34.969 1 87 80 PRO B O 1
ATOM 4947 N N . ASN B 1 81 ? 16.234 22.047 37.062 1 82.81 81 ASN B N 1
ATOM 4948 C CA . ASN B 1 81 ? 16.844 20.719 36.969 1 82.81 81 ASN B CA 1
ATOM 4949 C C . ASN B 1 81 ? 15.836 19.625 37.312 1 82.81 81 ASN B C 1
ATOM 4951 O O . ASN B 1 81 ? 16.188 18.438 37.344 1 82.81 81 ASN B O 1
ATOM 4955 N N . LEU B 1 82 ? 14.672 20.062 37.531 1 80.12 82 LEU B N 1
ATOM 4956 C CA . LEU B 1 82 ? 13.648 19.047 37.844 1 80.12 82 LEU B CA 1
ATOM 4957 C C . LEU B 1 82 ? 13.336 18.219 36.594 1 80.12 82 LEU B C 1
ATOM 4959 O O . LEU B 1 82 ? 13.062 18.766 35.531 1 80.12 82 LEU B O 1
ATOM 4963 N N . SER B 1 83 ? 13.664 17 36.625 1 78.19 83 SER B N 1
ATOM 4964 C CA . SER B 1 83 ? 13.344 16.078 35.531 1 78.19 83 SER B CA 1
ATOM 4965 C C . SER B 1 83 ? 11.938 15.5 35.688 1 78.19 83 SER B C 1
ATOM 4967 O O . SER B 1 83 ? 11.547 15.094 36.781 1 78.19 83 SER B O 1
ATOM 4969 N N . PHE B 1 84 ? 11.18 15.656 34.656 1 77 84 PHE B N 1
ATOM 4970 C CA . PHE B 1 84 ? 9.828 15.117 34.719 1 77 84 PHE B CA 1
ATOM 4971 C C . PHE B 1 84 ? 9.688 13.906 33.781 1 77 84 PHE B C 1
ATOM 4973 O O . PHE B 1 84 ? 10.258 13.875 32.688 1 77 84 PHE B O 1
ATOM 4980 N N . ARG B 1 85 ? 9.133 12.828 34.281 1 76.88 85 ARG B N 1
ATOM 4981 C CA . ARG B 1 85 ? 8.805 11.633 33.531 1 76.88 85 ARG B CA 1
ATOM 4982 C C . ARG B 1 85 ? 7.34 11.633 33.125 1 76.88 85 ARG B C 1
ATOM 4984 O O . ARG B 1 85 ? 6.473 12.031 33.906 1 76.88 85 ARG B O 1
ATOM 4991 N N . GLU B 1 86 ? 7.184 11.281 31.922 1 84.69 86 GLU B N 1
ATOM 4992 C CA . GLU B 1 86 ? 5.812 11.148 31.438 1 84.69 86 GLU B CA 1
ATOM 4993 C C . GLU B 1 86 ? 5.039 10.125 32.281 1 84.69 86 GLU B C 1
ATOM 4995 O O . GLU B 1 86 ? 5.582 9.086 32.625 1 84.69 86 GLU B O 1
ATOM 5000 N N . PHE B 1 87 ? 3.809 10.453 32.656 1 83.25 87 PHE B N 1
ATOM 5001 C CA . PHE B 1 87 ? 2.936 9.5 33.344 1 83.25 87 PHE B CA 1
ATOM 5002 C C . PHE B 1 87 ? 1.483 9.711 32.906 1 83.25 87 PHE B C 1
ATOM 5004 O O . PHE B 1 87 ? 1.154 10.711 32.281 1 83.25 87 PHE B O 1
ATOM 5011 N N . ALA B 1 88 ? 0.723 8.727 33.25 1 89.25 88 ALA B N 1
ATOM 5012 C CA . ALA B 1 88 ? -0.698 8.766 32.906 1 89.25 88 ALA B CA 1
ATOM 5013 C C . ALA B 1 88 ? -1.561 8.766 34.156 1 89.25 88 ALA B C 1
ATOM 5015 O O . ALA B 1 88 ? -1.237 8.094 35.156 1 89.25 88 ALA B O 1
ATOM 5016 N N . ILE B 1 89 ? -2.555 9.594 34.156 1 86.06 89 ILE B N 1
ATOM 5017 C CA . ILE B 1 89 ? -3.533 9.578 35.25 1 86.06 89 ILE B CA 1
ATOM 5018 C C . ILE B 1 89 ? -4.926 9.328 34.688 1 86.06 89 ILE B C 1
ATOM 5020 O O . ILE B 1 89 ? -5.184 9.609 33.5 1 86.06 89 ILE B O 1
ATOM 5024 N N . ALA B 1 90 ? -5.746 8.797 35.531 1 88.81 90 ALA B N 1
ATOM 5025 C CA . ALA B 1 90 ? -7.121 8.578 35.094 1 88.81 90 ALA B CA 1
ATOM 5026 C C . ALA B 1 90 ? -7.836 9.898 34.844 1 88.81 90 ALA B C 1
ATOM 5028 O O . ALA B 1 90 ? -7.648 10.867 35.562 1 88.81 90 ALA B O 1
ATOM 5029 N N . LEU B 1 91 ? -8.562 9.906 33.812 1 92.44 91 LEU B N 1
ATOM 5030 C CA . LEU B 1 91 ? -9.359 11.094 33.531 1 92.44 91 LEU B CA 1
ATOM 5031 C C . LEU B 1 91 ? -10.578 11.172 34.438 1 92.44 91 LEU B C 1
ATOM 5033 O O . LEU B 1 91 ? -11.617 10.57 34.156 1 92.44 91 LEU B O 1
ATOM 5037 N N . THR B 1 92 ? -10.461 11.938 35.531 1 90.12 92 THR B N 1
ATOM 5038 C CA . THR B 1 92 ? -11.531 12.164 36.5 1 90.12 92 THR B CA 1
ATOM 5039 C C . THR B 1 92 ? -11.664 13.648 36.812 1 90.12 92 THR B C 1
ATOM 5041 O O . THR B 1 92 ? -10.781 14.438 36.5 1 90.12 92 THR B O 1
ATOM 5044 N N . ASP B 1 93 ? -12.742 14.008 37.406 1 91.31 93 ASP B N 1
ATOM 5045 C CA . ASP B 1 93 ? -12.977 15.414 37.719 1 91.31 93 ASP B CA 1
ATOM 5046 C C . ASP B 1 93 ? -12.328 15.789 39.062 1 91.31 93 ASP B C 1
ATOM 5048 O O . ASP B 1 93 ? -12.547 16.891 39.594 1 91.31 93 ASP B O 1
ATOM 5052 N N . ARG B 1 94 ? -11.523 14.922 39.562 1 89.81 94 ARG B N 1
ATOM 5053 C CA . ARG B 1 94 ? -10.938 15.141 40.875 1 89.81 94 ARG B CA 1
ATOM 5054 C C . ARG B 1 94 ? -9.688 16.016 40.781 1 89.81 94 ARG B C 1
ATOM 5056 O O . ARG B 1 94 ? -9.32 16.672 41.75 1 89.81 94 ARG B O 1
ATOM 5063 N N . SER B 1 95 ? -9.031 15.891 39.719 1 91 95 SER B N 1
ATOM 5064 C CA . SER B 1 95 ? -7.863 16.734 39.5 1 91 95 SER B CA 1
ATOM 5065 C C . SER B 1 95 ? -8.227 17.984 38.719 1 91 95 SER B C 1
ATOM 5067 O O . SER B 1 95 ? -9.25 18.016 38.031 1 91 95 SER B O 1
ATOM 5069 N N . LEU B 1 96 ? -7.453 19.094 38.844 1 93.19 96 LEU B N 1
ATOM 5070 C CA . LEU B 1 96 ? -7.699 20.328 38.094 1 93.19 96 LEU B CA 1
ATOM 5071 C C . LEU B 1 96 ? -7.684 20.062 36.594 1 93.19 96 LEU B C 1
ATOM 5073 O O . LEU B 1 96 ? -8.609 20.469 35.875 1 93.19 96 LEU B O 1
ATOM 5077 N N . ALA B 1 97 ? -6.629 19.391 36.156 1 94 97 ALA B N 1
ATOM 5078 C CA . ALA B 1 97 ? -6.492 19.078 34.719 1 94 97 ALA B CA 1
ATOM 5079 C C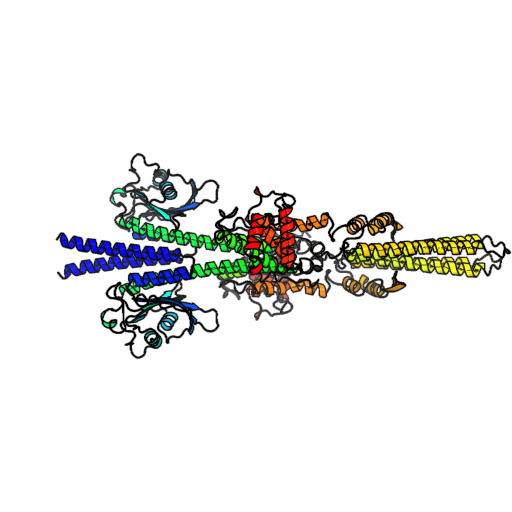 . ALA B 1 97 ? -7.637 18.188 34.25 1 94 97 ALA B C 1
ATOM 5081 O O . ALA B 1 97 ? -8.172 18.391 33.156 1 94 97 ALA B O 1
ATOM 5082 N N . GLY B 1 98 ? -7.941 17.203 35.094 1 94.06 98 GLY B N 1
ATOM 5083 C CA . GLY B 1 98 ? -9.023 16.297 34.719 1 94.06 98 GLY B CA 1
ATOM 5084 C C . GLY B 1 98 ? -10.367 17 34.625 1 94.06 98 GLY B C 1
ATOM 5085 O O . GLY B 1 98 ? -11.148 16.719 33.719 1 94.06 98 GLY B O 1
ATOM 5086 N N . HIS B 1 99 ? -10.641 17.891 35.531 1 94.44 99 HIS B N 1
ATOM 5087 C CA . HIS B 1 99 ? -11.883 18.641 35.531 1 94.44 99 HIS B CA 1
ATOM 5088 C C . HIS B 1 99 ? -12.016 19.484 34.281 1 94.44 99 HIS B C 1
ATOM 5090 O O . HIS B 1 99 ? -13.078 19.5 33.625 1 94.44 99 HIS B O 1
ATOM 5096 N N . VAL B 1 100 ? -10.969 20.141 33.906 1 96 100 VAL B N 1
ATOM 5097 C CA . VAL B 1 100 ? -10.977 21 32.719 1 96 100 VAL B CA 1
ATOM 5098 C C . VAL B 1 100 ? -11.102 20.141 31.469 1 96 100 VAL B C 1
ATOM 5100 O O . VAL B 1 100 ? -11.797 20.516 30.516 1 96 100 VAL B O 1
ATOM 5103 N N . ALA B 1 101 ? -10.422 19 31.453 1 95.31 101 ALA B N 1
ATOM 5104 C CA . ALA B 1 101 ? -10.5 18.109 30.312 1 95.31 101 ALA B CA 1
ATOM 5105 C C . ALA B 1 101 ? -11.922 17.609 30.094 1 95.31 101 ALA B C 1
ATOM 5107 O O . ALA B 1 101 ? -12.383 17.5 28.953 1 95.31 101 ALA B O 1
ATOM 5108 N N . LEU B 1 102 ? -12.656 17.359 31.109 1 94.06 102 LEU B N 1
ATOM 5109 C CA . LEU B 1 102 ? -14 16.797 31.047 1 94.06 102 LEU B CA 1
ATOM 5110 C C . LEU B 1 102 ? -15.039 17.875 30.75 1 94.06 102 LEU B C 1
ATOM 5112 O O . LEU B 1 102 ? -15.969 17.641 29.969 1 94.06 102 LEU B O 1
ATOM 5116 N N . THR B 1 103 ? -14.875 19.062 31.328 1 94 103 THR B N 1
ATOM 5117 C CA . THR B 1 103 ? -15.891 20.109 31.219 1 94 103 THR B CA 1
ATOM 5118 C C . THR B 1 103 ? -15.617 21 30 1 94 103 THR B C 1
ATOM 5120 O O . THR B 1 103 ? -16.531 21.625 29.469 1 94 103 THR B O 1
ATOM 5123 N N . GLY B 1 104 ? -14.352 21.141 29.656 1 94.38 104 GLY B N 1
ATOM 5124 C CA . GLY B 1 104 ? -13.969 22.047 28.578 1 94.38 104 GLY B CA 1
ATOM 5125 C C . GLY B 1 104 ? -13.953 23.5 28.984 1 94.38 104 GLY B C 1
ATOM 5126 O O . GLY B 1 104 ? -13.891 24.406 28.141 1 94.38 104 GLY B O 1
ATOM 5127 N N . LYS B 1 105 ? -14 23.719 30.266 1 94.12 105 LYS B N 1
ATOM 5128 C CA . LYS B 1 105 ? -14 25.078 30.797 1 94.12 105 LYS B CA 1
ATOM 5129 C C . LYS B 1 105 ? -12.711 25.375 31.547 1 94.12 105 LYS B C 1
ATOM 5131 O O . LYS B 1 105 ? -12.18 24.516 32.25 1 94.12 105 LYS B O 1
ATOM 5136 N N . SER B 1 106 ? -12.258 26.609 31.422 1 96.06 106 SER B N 1
ATOM 5137 C CA . SER B 1 106 ? -11.023 27.031 32.062 1 96.06 106 SER B CA 1
ATOM 5138 C C . SER B 1 106 ? -11.219 27.172 33.562 1 96.06 106 SER B C 1
ATOM 5140 O O . SER B 1 106 ? -12.328 27.422 34.031 1 96.06 106 SER B O 1
ATOM 5142 N N . LEU B 1 107 ? -10.172 26.953 34.281 1 95.44 107 LEU B N 1
ATOM 5143 C CA . LEU B 1 107 ? -10.109 27.234 35.688 1 95.44 107 LEU B CA 1
ATOM 5144 C C . LEU B 1 107 ? -9.062 28.297 36 1 95.44 107 LEU B C 1
ATOM 5146 O O . LEU B 1 107 ? -7.891 28.141 35.656 1 95.44 107 LEU B O 1
ATOM 5150 N N . ASN B 1 108 ? -9.445 29.344 36.469 1 96.19 108 ASN B N 1
ATOM 5151 C CA . ASN B 1 108 ? -8.578 30.422 36.938 1 96.19 108 ASN B CA 1
ATOM 5152 C C . ASN B 1 108 ? -8.641 30.578 38.469 1 96.19 108 ASN B C 1
ATOM 5154 O O . ASN B 1 108 ? -9.578 31.172 39 1 96.19 108 ASN B O 1
ATOM 5158 N N . ILE B 1 109 ? -7.578 30.078 39.156 1 95.25 109 ILE B N 1
ATOM 5159 C CA . ILE B 1 109 ? -7.586 29.969 40.625 1 95.25 109 ILE B CA 1
ATOM 5160 C C . ILE B 1 109 ? -6.539 30.906 41.219 1 95.25 109 ILE B C 1
ATOM 5162 O O . ILE B 1 109 ? -5.352 30.797 40.875 1 95.25 109 ILE B O 1
ATOM 5166 N N . ASP B 1 110 ? -6.934 31.703 42.156 1 94.94 110 ASP B N 1
ATOM 5167 C CA . ASP B 1 110 ? -6.031 32.656 42.781 1 94.94 110 ASP B CA 1
ATOM 5168 C C . ASP B 1 110 ? -5.051 31.969 43.719 1 94.94 110 ASP B C 1
ATOM 5170 O O . ASP B 1 110 ? -3.867 32.312 43.75 1 94.94 110 ASP B O 1
ATOM 5174 N N . ASP B 1 111 ? -5.602 31.094 44.469 1 94.31 111 ASP B N 1
ATOM 5175 C CA . ASP B 1 111 ? -4.805 30.328 45.406 1 94.31 111 ASP B CA 1
ATOM 5176 C C . ASP B 1 111 ? -5.25 28.875 45.469 1 94.31 111 ASP B C 1
ATOM 5178 O O . ASP B 1 111 ? -6.324 28.547 45.969 1 94.31 111 ASP B O 1
ATOM 5182 N N . ALA B 1 112 ? -4.363 28 45 1 92.56 112 ALA B N 1
ATOM 5183 C CA . ALA B 1 112 ? -4.691 26.594 44.844 1 92.56 112 ALA B CA 1
ATOM 5184 C C . ALA B 1 112 ? -4.812 25.906 46.188 1 92.56 112 ALA B C 1
ATOM 5186 O O . ALA B 1 112 ? -5.387 24.812 46.281 1 92.56 112 ALA B O 1
ATOM 5187 N N . TYR B 1 113 ? -4.219 26.5 47.219 1 91.44 113 TYR B N 1
ATOM 5188 C CA . TYR B 1 113 ? -4.309 25.922 48.531 1 91.44 113 TYR B CA 1
ATOM 5189 C C . TYR B 1 113 ? -5.605 26.328 49.219 1 91.44 113 TYR B C 1
ATOM 5191 O O . TYR B 1 113 ? -5.965 25.781 50.281 1 91.44 113 TYR B O 1
ATOM 5199 N N . ASP B 1 114 ? -6.32 27.297 48.656 1 90 114 ASP B N 1
ATOM 5200 C CA . ASP B 1 114 ? -7.582 27.781 49.219 1 90 114 ASP B CA 1
ATOM 5201 C C . ASP B 1 114 ? -8.703 27.672 48.188 1 90 114 ASP B C 1
ATOM 5203 O O . ASP B 1 114 ? -9.266 28.688 47.75 1 90 114 ASP B O 1
ATOM 5207 N N . LEU B 1 115 ? -9.102 26.484 47.875 1 89.12 115 LEU B N 1
ATOM 5208 C CA . LEU B 1 115 ? -10.148 26.234 46.906 1 89.12 115 LEU B CA 1
ATOM 5209 C C . LEU B 1 115 ? -11.531 26.328 47.531 1 89.12 115 LEU B C 1
ATOM 5211 O O . LEU B 1 115 ? -11.695 26 48.719 1 89.12 115 LEU B O 1
ATOM 5215 N N . PRO B 1 116 ? -12.414 26.891 46.688 1 83.12 116 PRO B N 1
ATOM 5216 C CA . PRO B 1 116 ? -13.766 26.953 47.25 1 83.12 116 PRO B CA 1
ATOM 5217 C C . PRO B 1 116 ? -14.297 25.578 47.656 1 83.12 116 PRO B C 1
ATOM 5219 O O . PRO B 1 116 ? -13.992 24.578 47 1 83.12 116 PRO B O 1
ATOM 5222 N N . GLN B 1 117 ? -15.102 25.625 48.75 1 79.62 117 GLN B N 1
ATOM 5223 C CA . GLN B 1 117 ? -15.688 24.406 49.281 1 79.62 117 GLN B CA 1
ATOM 5224 C C . GLN B 1 117 ? -16.703 23.828 48.312 1 79.62 117 GLN B C 1
ATOM 5226 O O . GLN B 1 117 ? -17.422 24.578 47.625 1 79.62 117 GLN B O 1
ATOM 5231 N N . GLY B 1 118 ? -16.75 22.531 47.969 1 84.25 118 GLY B N 1
ATOM 5232 C CA . GLY B 1 118 ? -17.766 21.891 47.156 1 84.25 118 GLY B CA 1
ATOM 5233 C C . GLY B 1 118 ? -17.297 21.562 45.75 1 84.25 118 GLY B C 1
ATOM 5234 O O . GLY B 1 118 ? -18.031 20.938 44.969 1 84.25 118 GLY B O 1
ATOM 5235 N N . GLN B 1 119 ? -16.188 22.141 45.5 1 86.19 119 GLN B N 1
ATOM 5236 C CA . GLN B 1 119 ? -15.68 21.828 44.156 1 86.19 119 GLN B CA 1
ATOM 5237 C C . GLN B 1 119 ? -15.164 20.391 44.094 1 86.19 119 GLN B C 1
ATOM 5239 O O . GLN B 1 119 ? -14.617 19.875 45.062 1 86.19 119 GLN B O 1
ATOM 5244 N N . PRO B 1 120 ? -15.391 19.672 42.969 1 89 120 PRO B N 1
ATOM 5245 C CA . PRO B 1 120 ? -14.984 18.266 42.875 1 89 120 PRO B CA 1
ATOM 5246 C C . PRO B 1 120 ? -13.477 18.094 42.719 1 89 120 PRO B C 1
ATOM 5248 O O . PRO B 1 120 ? -12.938 17.016 43 1 89 120 PRO B O 1
ATOM 5251 N N . TYR B 1 121 ? -12.805 19.125 42.281 1 90.56 121 TYR B N 1
ATOM 5252 C CA . TYR B 1 121 ? -11.383 19.016 42 1 90.56 121 TYR B CA 1
ATOM 5253 C C . TYR B 1 121 ? -10.555 19.469 43.219 1 90.56 121 TYR B C 1
ATOM 5255 O O . TYR B 1 121 ? -11.008 20.281 44 1 90.56 121 TYR B O 1
ATOM 5263 N N . ARG B 1 122 ? -9.289 18.844 43.281 1 87.62 122 ARG B N 1
ATOM 5264 C CA . ARG B 1 122 ? -8.328 19.203 44.344 1 87.62 122 ARG B CA 1
ATOM 5265 C C . ARG B 1 122 ? -6.91 19.219 43.781 1 87.62 122 ARG B C 1
ATOM 5267 O O . ARG B 1 122 ? -6.633 18.609 42.75 1 87.62 122 ARG B O 1
ATOM 5274 N N . LEU B 1 123 ? -6.176 20.109 44.406 1 87.94 123 LEU B N 1
ATOM 5275 C CA . LEU B 1 123 ? -4.754 20.078 44.094 1 87.94 123 LEU B CA 1
ATOM 5276 C C . LEU B 1 123 ? -4.039 19.016 44.938 1 87.94 123 LEU B C 1
ATOM 5278 O O . LEU B 1 123 ? -4.246 18.922 46.125 1 87.94 123 LEU B O 1
ATOM 5282 N N . ASP B 1 124 ? -3.291 18.203 44.25 1 82.69 124 ASP B N 1
ATOM 5283 C CA . ASP B 1 124 ? -2.449 17.266 44.969 1 82.69 124 ASP B CA 1
ATOM 5284 C C . ASP B 1 124 ? -1.218 17.953 45.531 1 82.69 124 ASP B C 1
ATOM 5286 O O . ASP B 1 124 ? -0.24 18.188 44.812 1 82.69 124 ASP B O 1
ATOM 5290 N N . ARG B 1 125 ? -1.209 18.156 46.812 1 87.44 125 ARG B N 1
ATOM 5291 C CA . ARG B 1 125 ? -0.154 18.922 47.469 1 87.44 125 ARG B CA 1
ATOM 5292 C C . ARG B 1 125 ? 1.111 18.094 47.625 1 87.44 125 ARG B C 1
ATOM 5294 O O . ARG B 1 125 ? 2.184 18.625 47.906 1 87.44 125 ARG B O 1
ATOM 5301 N N . SER B 1 126 ? 0.977 16.766 47.406 1 85.69 126 SER B N 1
ATOM 5302 C CA . SER B 1 126 ? 2.125 15.891 47.562 1 85.69 126 SER B CA 1
ATOM 5303 C C . SER B 1 126 ? 3.242 16.234 46.594 1 85.69 126 SER B C 1
ATOM 5305 O O . SER B 1 126 ? 4.422 16.125 46.938 1 85.69 126 SER B O 1
ATOM 5307 N N . PHE B 1 127 ? 2.869 16.672 45.5 1 83.62 127 PHE B N 1
ATOM 5308 C CA . PHE B 1 127 ? 3.869 17.031 44.5 1 83.62 127 PHE B CA 1
ATOM 5309 C C . PHE B 1 127 ? 4.656 18.266 44.938 1 83.62 127 PHE B C 1
ATOM 5311 O O . PHE B 1 127 ? 5.883 18.297 44.812 1 83.62 127 PHE B O 1
ATOM 5318 N N . ASP B 1 128 ? 3.982 19.25 45.438 1 89.06 128 ASP B N 1
ATOM 5319 C CA . ASP B 1 128 ? 4.613 20.469 45.938 1 89.06 128 ASP B CA 1
ATOM 5320 C C . ASP B 1 128 ? 5.574 20.156 47.062 1 89.06 128 ASP B C 1
ATOM 5322 O O . ASP B 1 128 ? 6.684 20.688 47.125 1 89.06 128 ASP B O 1
ATOM 5326 N N . GLU B 1 129 ? 5.07 19.266 47.938 1 88.56 129 GLU B N 1
ATOM 5327 C CA . GLU B 1 129 ? 5.867 18.906 49.094 1 88.56 129 GLU B CA 1
ATOM 5328 C C . GLU B 1 129 ? 7.141 18.172 48.719 1 88.56 129 GLU B C 1
ATOM 5330 O O . GLU B 1 129 ? 8.211 18.406 49.281 1 88.56 129 GLU B O 1
ATOM 5335 N N . ASN B 1 130 ? 7.027 17.344 47.812 1 87.06 130 ASN B N 1
ATOM 5336 C CA . ASN B 1 130 ? 8.141 16.5 47.375 1 87.06 130 ASN B CA 1
ATOM 5337 C C . ASN B 1 130 ? 9.234 17.328 46.688 1 87.06 130 ASN B C 1
ATOM 5339 O O . ASN B 1 130 ? 10.414 16.969 46.781 1 87.06 130 ASN B O 1
ATOM 5343 N N . ILE B 1 131 ? 8.867 18.469 46.094 1 86.62 131 ILE B N 1
ATOM 5344 C CA . ILE B 1 131 ? 9.883 19.203 45.344 1 86.62 131 ILE B CA 1
ATOM 5345 C C . ILE B 1 131 ? 10.148 20.562 46 1 86.62 131 ILE B C 1
ATOM 5347 O O . ILE B 1 131 ? 10.773 21.438 45.438 1 86.62 131 ILE B O 1
ATOM 5351 N N . CYS B 1 132 ? 9.648 20.797 47.219 1 89.62 132 CYS B N 1
ATOM 5352 C CA . CYS B 1 132 ? 9.812 22.031 48 1 89.62 132 CYS B CA 1
ATOM 5353 C C . CYS B 1 132 ? 9.344 23.234 47.188 1 89.62 132 CYS B C 1
ATOM 5355 O O . CYS B 1 132 ? 10.094 24.203 47.031 1 89.62 132 CYS B O 1
ATOM 5357 N N . TYR B 1 133 ? 8.242 23.125 46.75 1 92.19 133 TYR B N 1
ATOM 5358 C CA . TYR B 1 133 ? 7.578 24.141 45.906 1 92.19 133 TYR B CA 1
ATOM 5359 C C . TYR B 1 133 ? 6.199 24.469 46.469 1 92.19 133 TYR B C 1
ATOM 5361 O O . TYR B 1 133 ? 5.676 23.75 47.312 1 92.19 133 TYR B O 1
ATOM 5369 N N . ARG B 1 134 ? 5.664 25.625 46.156 1 93.81 134 ARG B N 1
ATOM 5370 C CA . ARG B 1 134 ? 4.301 25.984 46.562 1 93.81 134 ARG B CA 1
ATOM 5371 C C . ARG B 1 134 ? 3.506 26.516 45.375 1 93.81 134 ARG B C 1
ATOM 5373 O O . ARG B 1 134 ? 3.879 27.531 44.781 1 93.81 134 ARG B O 1
ATOM 5380 N N . THR B 1 135 ? 2.473 25.844 45.094 1 95.06 135 THR B N 1
ATOM 5381 C CA . THR B 1 135 ? 1.554 26.297 44.062 1 95.06 135 THR B CA 1
ATOM 5382 C C . THR B 1 135 ? 0.518 27.25 44.625 1 95.06 135 THR B C 1
ATOM 5384 O O . THR B 1 135 ? -0.154 26.938 45.625 1 95.06 135 THR B O 1
ATOM 5387 N N . ARG B 1 136 ? 0.37 28.422 44 1 95.94 136 ARG B N 1
ATOM 5388 C CA . ARG B 1 136 ? -0.624 29.391 44.438 1 95.94 136 ARG B CA 1
ATOM 5389 C C . ARG B 1 136 ? -1.607 29.719 43.344 1 95.94 136 ARG B C 1
ATOM 5391 O O . ARG B 1 136 ? -2.652 29.078 43.219 1 95.94 136 ARG B O 1
ATOM 5398 N N . SER B 1 137 ? -1.179 30.672 42.469 1 96.44 137 SER B N 1
ATOM 5399 C CA . SER B 1 137 ? -2.053 30.953 41.344 1 96.44 137 SER B CA 1
ATOM 5400 C C . SER B 1 137 ? -1.949 29.875 40.25 1 96.44 137 SER B C 1
ATOM 5402 O O . SER B 1 137 ? -0.853 29.406 39.938 1 96.44 137 SER B O 1
ATOM 5404 N N . VAL B 1 138 ? -3.092 29.375 39.812 1 96.75 138 VAL B N 1
ATOM 5405 C CA . VAL B 1 138 ? -3.123 28.328 38.812 1 96.75 138 VAL B CA 1
ATOM 5406 C C . VAL B 1 138 ? -4.117 28.688 37.688 1 96.75 138 VAL B C 1
ATOM 5408 O O . VAL B 1 138 ? -5.219 29.172 37.969 1 96.75 138 VAL B O 1
ATOM 5411 N N . LEU B 1 139 ? -3.695 28.609 36.469 1 97.5 139 LEU B N 1
ATOM 5412 C CA . LEU B 1 139 ? -4.566 28.734 35.312 1 97.5 139 LEU B CA 1
ATOM 5413 C C . LEU B 1 139 ? -4.562 27.453 34.5 1 97.5 139 LEU B C 1
ATOM 5415 O O . LEU B 1 139 ? -3.52 27.031 33.969 1 97.5 139 LEU B O 1
ATOM 5419 N N . VAL B 1 140 ? -5.676 26.766 34.469 1 97.5 140 VAL B N 1
ATOM 5420 C CA . VAL B 1 140 ? -5.824 25.531 33.688 1 97.5 140 VAL B CA 1
ATOM 5421 C C . VAL B 1 140 ? -6.746 25.781 32.5 1 97.5 140 VAL B C 1
ATOM 5423 O O . VAL B 1 140 ? -7.879 26.234 32.688 1 97.5 140 VAL B O 1
ATOM 5426 N N . LEU B 1 141 ? -6.266 25.516 31.312 1 97.12 141 LEU B N 1
ATOM 5427 C CA . LEU B 1 141 ? -6.996 25.797 30.094 1 97.12 141 LEU B CA 1
ATOM 5428 C C . LEU B 1 141 ? -7.191 24.531 29.266 1 97.12 141 LEU B C 1
ATOM 5430 O O . LEU B 1 141 ? -6.273 23.719 29.125 1 97.12 141 LEU B O 1
ATOM 5434 N N . PRO B 1 142 ? -8.383 24.344 28.719 1 96.69 142 PRO B N 1
ATOM 5435 C CA . PRO B 1 142 ? -8.57 23.25 27.766 1 96.69 142 PRO B CA 1
ATOM 5436 C C . PRO B 1 142 ? -7.984 23.562 26.391 1 96.69 142 PRO B C 1
ATOM 5438 O O . PRO B 1 142 ? -8.062 24.703 25.922 1 96.69 142 PRO B O 1
ATOM 5441 N N . MET B 1 143 ? -7.262 22.719 25.859 1 95.12 143 MET B N 1
ATOM 5442 C CA . MET B 1 143 ? -6.836 22.781 24.469 1 95.12 143 MET B CA 1
ATOM 5443 C C . MET B 1 143 ? -7.852 22.109 23.547 1 95.12 143 MET B C 1
ATOM 5445 O O . MET B 1 143 ? -7.812 20.891 23.359 1 95.12 143 MET B O 1
ATOM 5449 N N . GLN B 1 144 ? -8.648 23 22.922 1 92.94 144 GLN B N 1
ATOM 5450 C CA . GLN B 1 144 ? -9.789 22.469 22.172 1 92.94 144 GLN B CA 1
ATOM 5451 C C . GLN B 1 144 ? -9.633 22.766 20.672 1 92.94 144 GLN B C 1
ATOM 5453 O O . GLN B 1 144 ? -9.125 23.812 20.297 1 92.94 144 GLN B O 1
ATOM 5458 N N . ASN B 1 145 ? -10.078 21.797 19.906 1 87.75 145 ASN B N 1
ATOM 5459 C CA . ASN B 1 145 ? -10.109 22.016 18.469 1 87.75 145 ASN B CA 1
ATOM 5460 C C . ASN B 1 145 ? -11.367 22.781 18.047 1 87.75 145 ASN B C 1
ATOM 5462 O O . ASN B 1 145 ? -12.094 23.312 18.891 1 87.75 145 ASN B O 1
ATOM 5466 N N . ARG B 1 146 ? -11.609 22.891 16.766 1 77 146 ARG B N 1
ATOM 5467 C CA . ARG B 1 146 ? -12.703 23.688 16.234 1 77 146 ARG B CA 1
ATOM 5468 C C . ARG B 1 146 ? -14.055 23.062 16.562 1 77 146 ARG B C 1
ATOM 5470 O O . ARG B 1 146 ? -15.062 23.75 16.672 1 77 146 ARG B O 1
ATOM 5477 N N . GLU B 1 147 ? -14.102 21.766 16.703 1 80.56 147 GLU B N 1
ATOM 5478 C CA . GLU B 1 147 ? -15.336 21.047 16.969 1 80.56 147 GLU B CA 1
ATOM 5479 C C . GLU B 1 147 ? -15.656 21.047 18.469 1 80.56 147 GLU B C 1
ATOM 5481 O O . GLU B 1 147 ? -16.688 20.531 18.891 1 80.56 147 GLU B O 1
ATOM 5486 N N . GLY B 1 148 ? -14.695 21.594 19.25 1 86.06 148 GLY B N 1
ATOM 5487 C CA . GLY B 1 148 ? -14.914 21.672 20.688 1 86.06 148 GLY B CA 1
ATOM 5488 C C . GLY B 1 148 ? -14.406 20.453 21.438 1 86.06 148 GLY B C 1
ATOM 5489 O O . GLY B 1 148 ? -14.695 20.297 22.625 1 86.06 148 GLY B O 1
ATOM 5490 N N . GLU B 1 149 ? -13.766 19.641 20.75 1 88.94 149 GLU B N 1
ATOM 5491 C CA . GLU B 1 149 ? -13.18 18.484 21.406 1 88.94 149 GLU B CA 1
ATOM 5492 C C . GLU B 1 149 ? -11.906 18.859 22.156 1 88.94 149 GLU B C 1
ATOM 5494 O O . GLU B 1 149 ? -11.031 19.531 21.609 1 88.94 149 GLU B O 1
ATOM 5499 N N . THR B 1 150 ? -11.789 18.422 23.406 1 94.19 150 THR B N 1
ATOM 5500 C CA . THR B 1 150 ? -10.609 18.719 24.203 1 94.19 150 THR B CA 1
ATOM 5501 C C . THR B 1 150 ? -9.508 17.688 23.938 1 94.19 150 THR B C 1
ATOM 5503 O O . THR B 1 150 ? -9.656 16.516 24.281 1 94.19 150 THR B O 1
ATOM 5506 N N . LEU B 1 151 ? -8.438 18.094 23.406 1 92.88 151 LEU B N 1
ATOM 5507 C CA . LEU B 1 151 ? -7.336 17.203 23.062 1 92.88 151 LEU B CA 1
ATOM 5508 C C . LEU B 1 151 ? -6.293 17.172 24.172 1 92.88 151 LEU B C 1
ATOM 5510 O O . LEU B 1 151 ? -5.504 16.234 24.266 1 92.88 151 LEU B O 1
ATOM 5514 N N . GLY B 1 152 ? -6.285 18.234 24.969 1 94.88 152 GLY B N 1
ATOM 5515 C CA . GLY B 1 152 ? -5.328 18.359 26.047 1 94.88 152 GLY B CA 1
ATOM 5516 C C . GLY B 1 152 ? -5.664 19.469 27.016 1 94.88 152 GLY B C 1
ATOM 5517 O O . GLY B 1 152 ? -6.738 20.078 26.938 1 94.88 152 GLY B O 1
ATOM 5518 N N . VAL B 1 153 ? -4.734 19.656 28.016 1 96.81 153 VAL B N 1
ATOM 5519 C CA . VAL B 1 153 ? -4.898 20.672 29.031 1 96.81 153 VAL B CA 1
ATOM 5520 C C . VAL B 1 153 ? -3.568 21.375 29.281 1 96.81 153 VAL B C 1
ATOM 5522 O O . VAL B 1 153 ? -2.527 20.719 29.406 1 96.81 153 VAL B O 1
ATOM 5525 N N . LEU B 1 154 ? -3.648 22.641 29.203 1 97.06 154 LEU B N 1
ATOM 5526 C CA . LEU B 1 154 ? -2.506 23.484 29.531 1 97.06 154 LEU B CA 1
ATOM 5527 C C . LEU B 1 154 ? -2.641 24.062 30.922 1 97.06 154 LEU B C 1
ATOM 5529 O O . LEU B 1 154 ? -3.635 24.719 31.234 1 97.06 154 LEU B O 1
ATOM 5533 N N . GLN B 1 155 ? -1.692 23.766 31.781 1 96.94 155 GLN B N 1
ATOM 5534 C CA . GLN B 1 155 ? -1.713 24.25 33.156 1 96.94 155 GLN B CA 1
ATOM 5535 C C . GLN B 1 155 ? -0.535 25.188 33.438 1 96.94 155 GLN B C 1
ATOM 5537 O O . GLN B 1 155 ? 0.621 24.797 33.219 1 96.94 155 GLN B O 1
ATOM 5542 N N . LEU B 1 156 ? -0.804 26.344 33.812 1 97.62 156 LEU B N 1
ATOM 5543 C CA . LEU B 1 156 ? 0.21 27.312 34.219 1 97.62 156 LEU B CA 1
ATOM 5544 C C . LEU B 1 156 ? 0.156 27.562 35.719 1 97.62 156 LEU B C 1
ATOM 5546 O O . LEU B 1 156 ? -0.927 27.625 36.312 1 97.62 156 LEU B O 1
ATOM 5550 N N . ILE B 1 157 ? 1.327 27.688 36.312 1 96.88 157 ILE B N 1
ATOM 5551 C CA . ILE B 1 157 ? 1.404 27.75 37.75 1 96.88 157 ILE B CA 1
ATOM 5552 C C . ILE B 1 157 ? 2.223 28.969 38.188 1 96.88 157 ILE B C 1
ATOM 5554 O O . ILE B 1 157 ? 3.305 29.219 37.625 1 96.88 157 ILE B O 1
ATOM 5558 N N . ASN B 1 158 ? 1.677 29.703 39.094 1 97.38 158 ASN B N 1
ATOM 5559 C CA . ASN B 1 158 ? 2.348 30.766 39.812 1 97.38 158 ASN B CA 1
ATOM 5560 C C . ASN B 1 158 ? 2.777 31.891 38.875 1 97.38 158 ASN B C 1
ATOM 5562 O O . ASN B 1 158 ? 3.963 32.031 38.594 1 97.38 158 ASN B O 1
ATOM 5566 N N . ARG B 1 159 ? 1.848 32.719 38.531 1 97.38 159 ARG B N 1
ATOM 5567 C CA . ARG B 1 159 ? 2.137 33.938 37.781 1 97.38 159 ARG B CA 1
ATOM 5568 C C . ARG B 1 159 ? 2.949 34.906 38.656 1 97.38 159 ARG B C 1
ATOM 5570 O O . ARG B 1 159 ? 2.447 35.438 39.656 1 97.38 159 ARG B O 1
ATOM 5577 N N . LYS B 1 160 ? 4.164 35.25 38.25 1 96.94 160 LYS B N 1
ATOM 5578 C CA . LYS B 1 160 ? 5.078 36.062 39.031 1 96.94 160 LYS B CA 1
ATOM 5579 C C . LYS B 1 160 ? 4.863 37.562 38.75 1 96.94 160 LYS B C 1
ATOM 5581 O O . LYS B 1 160 ? 4.324 37.938 37.719 1 96.94 160 LYS B O 1
ATOM 5586 N N . LEU B 1 161 ? 5.246 38.312 39.719 1 93.56 161 LEU B N 1
ATOM 5587 C CA . LEU B 1 161 ? 5.227 39.75 39.531 1 93.56 161 LEU B CA 1
ATOM 5588 C C . LEU B 1 161 ? 6.273 40.219 38.531 1 93.56 161 LEU B C 1
ATOM 5590 O O . LEU B 1 161 ? 6.043 41.156 37.75 1 93.56 161 LEU B O 1
ATOM 5594 N N . GLN B 1 162 ? 7.387 39.5 38.562 1 92.06 162 GLN B N 1
ATOM 5595 C CA . GLN B 1 162 ? 8.469 39.719 37.625 1 92.06 162 GLN B CA 1
ATOM 5596 C C . GLN B 1 162 ? 9.07 38.375 37.125 1 92.06 162 GLN B C 1
ATOM 5598 O O . GLN B 1 162 ? 9.18 37.438 37.906 1 92.06 162 GLN B O 1
ATOM 5603 N N . SER B 1 163 ? 9.477 38.406 35.969 1 90.25 163 SER B N 1
ATOM 5604 C CA . SER B 1 163 ? 9.891 37.156 35.312 1 90.25 163 SER B CA 1
ATOM 5605 C C . SER B 1 163 ? 11.156 36.594 35.938 1 90.25 163 SER B C 1
ATOM 5607 O O . SER B 1 163 ? 11.336 35.375 36 1 90.25 163 SER B O 1
ATOM 5609 N N . GLU B 1 164 ? 12.023 37.438 36.438 1 90.5 164 GLU B N 1
ATOM 5610 C CA . GLU B 1 164 ? 13.344 37 36.906 1 90.5 164 GLU B CA 1
ATOM 5611 C C . GLU B 1 164 ? 13.297 36.5 38.344 1 90.5 164 GLU B C 1
ATOM 5613 O O . GLU B 1 164 ? 14.25 35.875 38.812 1 90.5 164 GLU B O 1
ATOM 5618 N N . LEU B 1 165 ? 12.18 36.656 38.969 1 92.69 165 LEU B N 1
ATOM 5619 C CA . LEU B 1 165 ? 12.07 36.25 40.375 1 92.69 165 LEU B CA 1
ATOM 5620 C C . LEU B 1 165 ? 12.117 34.75 40.5 1 92.69 165 LEU B C 1
ATOM 5622 O O . LEU B 1 165 ? 11.539 34.031 39.688 1 92.69 165 LEU B O 1
ATOM 5626 N N . VAL B 1 166 ? 12.875 34.219 41.469 1 94.5 166 VAL B N 1
ATOM 5627 C CA . VAL B 1 166 ? 12.914 32.812 41.781 1 94.5 166 VAL B CA 1
ATOM 5628 C C . VAL B 1 166 ? 12 32.531 42.969 1 94.5 166 VAL B C 1
ATOM 5630 O O . VAL B 1 166 ? 12.117 33.156 44.031 1 94.5 166 VAL B O 1
ATOM 5633 N N . LEU B 1 167 ? 11.172 31.578 42.812 1 94.56 167 LEU B N 1
ATOM 5634 C CA . LEU B 1 167 ? 10.172 31.312 43.844 1 94.56 167 LEU B CA 1
ATOM 5635 C C . LEU B 1 167 ? 10.656 30.25 44.812 1 94.56 167 LEU B C 1
ATOM 5637 O O . LEU B 1 167 ? 11.305 29.281 44.406 1 94.56 167 LEU B O 1
ATOM 5641 N N . THR B 1 168 ? 10.453 30.422 46 1 93 168 THR B N 1
ATOM 5642 C CA . THR B 1 168 ? 10.562 29.484 47.125 1 93 168 THR B CA 1
ATOM 5643 C C . THR B 1 168 ? 9.242 29.375 47.875 1 93 168 THR B C 1
ATOM 5645 O O . THR B 1 168 ? 8.359 30.219 47.719 1 93 168 THR B O 1
ATOM 5648 N N . PRO B 1 169 ? 9.031 28.281 48.594 1 92.44 169 PRO B N 1
ATOM 5649 C CA . PRO B 1 169 ? 7.77 28.141 49.312 1 92.44 169 PRO B CA 1
ATOM 5650 C C . PRO B 1 169 ? 7.473 29.328 50.219 1 92.44 169 PRO B C 1
ATOM 5652 O O . PRO B 1 169 ? 6.309 29.703 50.406 1 92.44 169 PRO B O 1
ATOM 5655 N N . GLU B 1 170 ? 8.453 30.047 50.656 1 91.88 170 GLU B N 1
ATOM 5656 C CA . GLU B 1 170 ? 8.289 31.125 51.625 1 91.88 170 GLU B CA 1
ATOM 5657 C C . GLU B 1 170 ? 7.926 32.438 50.938 1 91.88 170 GLU B C 1
ATOM 5659 O O . GLU B 1 170 ? 7.168 33.25 51.469 1 91.88 170 GLU B O 1
ATOM 5664 N N . ASN B 1 171 ? 8.391 32.625 49.719 1 94.44 171 ASN B N 1
ATOM 5665 C CA . ASN B 1 171 ? 8.211 33.938 49.094 1 94.44 171 ASN B CA 1
ATOM 5666 C C . ASN B 1 171 ? 7.113 33.875 48.031 1 94.44 171 ASN B C 1
ATOM 5668 O O . ASN B 1 171 ? 6.777 34.906 47.438 1 94.44 171 ASN B O 1
ATOM 5672 N N . THR B 1 172 ? 6.543 32.75 47.844 1 94.62 172 THR B N 1
ATOM 5673 C CA . THR B 1 172 ? 5.555 32.562 46.781 1 94.62 172 THR B CA 1
ATOM 5674 C C . THR B 1 172 ? 4.348 33.469 47 1 94.62 172 THR B C 1
ATOM 5676 O O . THR B 1 172 ? 3.807 34.031 46.031 1 94.62 172 THR B O 1
ATOM 5679 N N . MET B 1 173 ? 3.885 33.656 48.188 1 92.75 173 MET B N 1
ATOM 5680 C CA . MET B 1 173 ? 2.707 34.469 48.5 1 92.75 173 MET B CA 1
ATOM 5681 C C . MET B 1 173 ? 2.949 35.938 48.125 1 92.75 173 MET B C 1
ATOM 5683 O O . MET B 1 173 ? 2.029 36.625 47.688 1 92.75 173 MET B O 1
ATOM 5687 N N . GLU B 1 174 ? 4.168 36.344 48.25 1 93.94 174 GLU B N 1
ATOM 5688 C CA . GLU B 1 174 ? 4.527 37.719 48.031 1 93.94 174 GLU B CA 1
ATOM 5689 C C . GLU B 1 174 ? 4.84 38 46.562 1 93.94 174 GLU B C 1
ATOM 5691 O O . GLU B 1 174 ? 4.586 39.094 46.062 1 93.94 174 GLU B O 1
ATOM 5696 N N . TYR B 1 175 ? 5.32 37 45.906 1 95.44 175 TYR B N 1
ATOM 5697 C CA . TYR B 1 175 ? 5.902 37.25 44.594 1 95.44 175 TYR B CA 1
ATOM 5698 C C . TYR B 1 175 ? 4.969 36.781 43.5 1 95.44 175 TYR B C 1
ATOM 5700 O O . TYR B 1 175 ? 5.293 36.938 42.312 1 95.44 175 TYR B O 1
ATOM 5708 N N . THR B 1 176 ? 3.855 36.281 43.812 1 96.25 176 THR B N 1
ATOM 5709 C CA . THR B 1 176 ? 2.943 35.781 42.812 1 96.25 176 THR B CA 1
ATOM 5710 C C . THR B 1 176 ? 1.64 36.594 42.812 1 96.25 176 THR B C 1
ATOM 5712 O O . THR B 1 176 ? 1.336 37.281 43.781 1 96.25 176 THR B O 1
ATOM 5715 N N . GLN B 1 177 ? 0.854 36.594 41.719 1 95.94 177 GLN B N 1
ATOM 5716 C CA . GLN B 1 177 ? -0.432 37.281 41.562 1 95.94 177 GLN B CA 1
ATOM 5717 C C . GLN B 1 177 ? -1.399 36.406 40.75 1 95.94 177 GLN B C 1
ATOM 5719 O O . GLN B 1 177 ? -0.982 35.469 40.062 1 95.94 177 GLN B O 1
ATOM 5724 N N . PRO B 1 178 ? -2.65 36.688 40.875 1 95.62 178 PRO B N 1
ATOM 5725 C CA . PRO B 1 178 ? -3.627 35.938 40.094 1 95.62 178 PRO B CA 1
ATOM 5726 C C . PRO B 1 178 ? -3.545 36.25 38.594 1 95.62 178 PRO B C 1
ATOM 5728 O O . PRO B 1 178 ? -3.004 37.281 38.219 1 95.62 178 PRO B O 1
ATOM 5731 N N . TYR B 1 179 ? -3.967 35.312 37.781 1 95.88 179 TYR B N 1
ATOM 5732 C CA . TYR B 1 179 ? -4.07 35.562 36.344 1 95.88 179 TYR B CA 1
ATOM 5733 C C . TYR B 1 179 ? -5.254 36.469 36.031 1 95.88 179 TYR B C 1
ATOM 5735 O O . TYR B 1 179 ? -6.324 36.344 36.625 1 95.88 179 TYR B O 1
ATOM 5743 N N . SER B 1 180 ? -5.066 37.375 35.125 1 91.75 180 SER B N 1
ATOM 5744 C CA . SER B 1 180 ? -6.141 38.281 34.719 1 91.75 180 SER B CA 1
ATOM 5745 C C . SER B 1 180 ? -7.086 37.594 33.75 1 91.75 180 SER B C 1
ATOM 5747 O O . SER B 1 180 ? -6.742 36.562 33.125 1 91.75 180 SER B O 1
ATOM 5749 N N . ASP B 1 181 ? -8.266 38.188 33.594 1 89.25 181 ASP B N 1
ATOM 5750 C CA . ASP B 1 181 ? -9.234 37.719 32.625 1 89.25 181 ASP B CA 1
ATOM 5751 C C . ASP B 1 181 ? -8.672 37.812 31.203 1 89.25 181 ASP B C 1
ATOM 5753 O O . ASP B 1 181 ? -8.953 36.969 30.344 1 89.25 181 ASP B O 1
ATOM 5757 N N . TRP B 1 182 ? -7.961 38.844 31.031 1 83.75 182 TRP B N 1
ATOM 5758 C CA . TRP B 1 182 ? -7.352 39.062 29.734 1 83.75 182 TRP B CA 1
ATOM 5759 C C . TRP B 1 182 ? -6.355 37.938 29.406 1 83.75 182 TRP B C 1
ATOM 5761 O O . TRP B 1 182 ? -6.34 37.438 28.281 1 83.75 182 TRP B O 1
ATOM 5771 N N . GLU B 1 183 ? -5.539 37.625 30.375 1 87.81 183 GLU B N 1
ATOM 5772 C CA . GLU B 1 183 ? -4.57 36.562 30.156 1 87.81 183 GLU B CA 1
ATOM 5773 C C . GLU B 1 183 ? -5.266 35.219 29.875 1 87.81 183 GLU B C 1
ATOM 5775 O O . GLU B 1 183 ? -4.824 34.469 29.016 1 87.81 183 GLU B O 1
ATOM 5780 N N . GLU B 1 184 ? -6.312 35 30.562 1 92.19 184 GLU B N 1
ATOM 5781 C CA . GLU B 1 184 ? -7.086 33.781 30.344 1 92.19 184 GLU B CA 1
ATOM 5782 C C . GLU B 1 184 ? -7.621 33.719 28.922 1 92.19 184 GLU B C 1
ATOM 5784 O O . GLU B 1 184 ? -7.543 32.688 28.266 1 92.19 184 GLU B O 1
ATOM 5789 N N . ARG B 1 185 ? -8.156 34.75 28.438 1 85.5 185 ARG B N 1
ATOM 5790 C CA . ARG B 1 185 ? -8.766 34.781 27.109 1 85.5 185 ARG B CA 1
ATOM 5791 C C . ARG B 1 185 ? -7.723 34.594 26.031 1 85.5 185 ARG B C 1
ATOM 5793 O O . ARG B 1 185 ? -7.938 33.812 25.094 1 85.5 185 ARG B O 1
ATOM 5800 N N . ILE B 1 186 ? -6.582 35.312 26.172 1 84.25 186 ILE B N 1
ATOM 5801 C CA . ILE B 1 186 ? -5.539 35.25 25.156 1 84.25 186 ILE B CA 1
ATOM 5802 C C . ILE B 1 186 ? -4.941 33.844 25.141 1 84.25 186 ILE B C 1
ATOM 5804 O O . ILE B 1 186 ? -4.719 33.25 24.078 1 84.25 186 ILE B O 1
ATOM 5808 N N . LEU B 1 187 ? -4.73 33.312 26.281 1 90.69 187 LEU B N 1
ATOM 5809 C CA . LEU B 1 187 ? -4.105 31.984 26.359 1 90.69 187 LEU B CA 1
ATOM 5810 C C . LEU B 1 187 ? -5.066 30.891 25.891 1 90.69 187 LEU B C 1
ATOM 5812 O O . LEU B 1 187 ? -4.641 29.875 25.359 1 90.69 187 LEU B O 1
ATOM 5816 N N . ARG B 1 188 ? -6.32 31.094 26.109 1 89.44 188 ARG B N 1
ATOM 5817 C CA . ARG B 1 188 ? -7.301 30.141 25.594 1 89.44 188 ARG B CA 1
ATOM 5818 C C . ARG B 1 188 ? -7.254 30.062 24.078 1 89.44 188 ARG B C 1
ATOM 5820 O O . ARG B 1 188 ? -7.363 28.984 23.5 1 89.44 188 ARG B O 1
ATOM 5827 N N . SER B 1 189 ? -7.117 31.188 23.469 1 83.81 189 SER B N 1
ATOM 5828 C CA . SER B 1 189 ? -7.016 31.219 22.016 1 83.81 189 SER B CA 1
ATOM 5829 C C . SER B 1 189 ? -5.758 30.516 21.531 1 83.81 189 SER B C 1
ATOM 5831 O O . SER B 1 189 ? -5.801 29.75 20.562 1 83.81 189 SER B O 1
ATOM 5833 N N . LEU B 1 190 ? -4.66 30.781 22.25 1 86.81 190 LEU B N 1
ATOM 5834 C CA . LEU B 1 190 ? -3.404 30.141 21.875 1 86.81 190 LEU B CA 1
ATOM 5835 C C . LEU B 1 190 ? -3.48 28.641 22.109 1 86.81 190 LEU B C 1
ATOM 5837 O O . LEU B 1 190 ? -2.949 27.844 21.328 1 86.81 190 LEU B O 1
ATOM 5841 N N . ALA B 1 191 ? -4.133 28.266 23.219 1 91.19 191 ALA B N 1
ATOM 5842 C CA . ALA B 1 191 ? -4.316 26.859 23.531 1 91.19 191 ALA B CA 1
ATOM 5843 C C . ALA B 1 191 ? -5.133 26.156 22.438 1 91.19 191 ALA B C 1
ATOM 5845 O O . ALA B 1 191 ? -4.855 25.016 22.094 1 91.19 191 ALA B O 1
ATOM 5846 N N . SER B 1 192 ? -6.129 26.828 21.953 1 87.69 192 SER B N 1
ATOM 5847 C CA . SER B 1 192 ? -6.941 26.266 20.875 1 87.69 192 SER B CA 1
ATOM 5848 C C . SER B 1 192 ? -6.129 26.109 19.594 1 87.69 192 SER B C 1
ATOM 5850 O O . SER B 1 192 ? -6.266 25.094 18.891 1 87.69 192 SER B O 1
ATOM 5852 N N . GLN B 1 193 ? -5.312 27.109 19.281 1 84.12 193 GLN B N 1
ATOM 5853 C CA . GLN B 1 193 ? -4.445 27 18.109 1 84.12 193 GLN B CA 1
ATOM 5854 C C . GLN B 1 193 ? -3.473 25.828 18.25 1 84.12 193 GLN B C 1
ATOM 5856 O O . GLN B 1 193 ? -3.215 25.109 17.281 1 84.12 193 GLN B O 1
ATOM 5861 N N . ALA B 1 194 ? -2.959 25.719 19.438 1 88.25 194 ALA B N 1
ATOM 5862 C CA . ALA B 1 194 ? -2.059 24.609 19.703 1 88.25 194 ALA B CA 1
ATOM 5863 C C . ALA B 1 194 ? -2.779 23.266 19.516 1 88.25 194 ALA B C 1
ATOM 5865 O O . ALA B 1 194 ? -2.215 22.328 18.969 1 88.25 194 ALA B O 1
ATOM 5866 N N . ALA B 1 195 ? -4.031 23.219 20.031 1 90.44 195 ALA B N 1
ATOM 5867 C CA . ALA B 1 195 ? -4.824 21.984 19.906 1 90.44 195 ALA B CA 1
ATOM 5868 C C . ALA B 1 195 ? -4.996 21.594 18.438 1 90.44 195 ALA B C 1
ATOM 5870 O O . ALA B 1 195 ? -4.867 20.422 18.094 1 90.44 195 ALA B O 1
ATOM 5871 N N . ILE B 1 196 ? -5.258 22.531 17.641 1 86.31 196 ILE B N 1
ATOM 5872 C CA . ILE B 1 196 ? -5.457 22.281 16.219 1 86.31 196 ILE B CA 1
ATOM 5873 C C . ILE B 1 196 ? -4.148 21.797 15.594 1 86.31 196 ILE B C 1
ATOM 5875 O O . ILE B 1 196 ? -4.148 20.859 14.797 1 86.31 196 ILE B O 1
ATOM 5879 N N . SER B 1 197 ? -3.064 22.453 15.938 1 84.81 197 SER B N 1
ATOM 5880 C CA . SER B 1 197 ? -1.76 22.062 15.422 1 84.81 197 SER B CA 1
ATOM 5881 C C . SER B 1 197 ? -1.403 20.641 15.859 1 84.81 197 SER B C 1
ATOM 5883 O O . SER B 1 197 ? -0.815 19.875 15.094 1 84.81 197 SER B O 1
ATOM 5885 N N . ILE B 1 198 ? -1.717 20.344 17.094 1 86.56 198 ILE B N 1
ATOM 5886 C CA . ILE B 1 198 ? -1.475 19 17.625 1 86.56 198 ILE B CA 1
ATOM 5887 C C . ILE B 1 198 ? -2.285 17.984 16.828 1 86.56 198 ILE B C 1
ATOM 5889 O O . ILE B 1 198 ? -1.76 16.938 16.438 1 86.56 198 ILE B O 1
ATOM 5893 N N . GLU B 1 199 ? -3.518 18.297 16.641 1 85.38 199 GLU B N 1
ATOM 5894 C CA . GLU B 1 199 ? -4.395 17.406 15.898 1 85.38 199 GLU B CA 1
ATOM 5895 C C . GLU B 1 199 ? -3.875 17.172 14.477 1 85.38 199 GLU B C 1
ATOM 5897 O O . GLU B 1 199 ? -3.916 16.047 13.977 1 85.38 199 GLU B O 1
ATOM 5902 N N . ARG B 1 200 ? -3.43 18.188 13.867 1 81 200 ARG B N 1
ATOM 5903 C CA . ARG B 1 200 ? -2.91 18.094 12.508 1 81 200 ARG B CA 1
ATOM 5904 C C . ARG B 1 200 ? -1.642 17.234 12.469 1 81 200 ARG B C 1
ATOM 5906 O O . ARG B 1 200 ? -1.45 16.438 11.547 1 81 200 ARG B O 1
ATOM 5913 N N . SER B 1 201 ? -0.822 17.484 13.383 1 81.81 201 SER B N 1
ATOM 5914 C CA . SER B 1 201 ? 0.405 16.703 13.461 1 81.81 201 SER B CA 1
ATOM 5915 C C . SER B 1 201 ? 0.103 15.227 13.695 1 81.81 201 SER B C 1
ATOM 5917 O O . SER B 1 201 ? 0.739 14.352 13.102 1 81.81 201 SER B O 1
ATOM 5919 N N . ASP B 1 202 ? -0.827 15.023 14.57 1 82.62 202 ASP B N 1
ATOM 5920 C CA . ASP B 1 202 ? -1.232 13.648 14.852 1 82.62 202 ASP B CA 1
ATOM 5921 C C . ASP B 1 202 ? -1.801 12.969 13.609 1 82.62 202 ASP B C 1
ATOM 5923 O O . ASP B 1 202 ? -1.516 11.797 13.352 1 82.62 202 ASP B O 1
ATOM 5927 N N . LEU B 1 203 ? -2.643 13.695 12.953 1 82 203 LEU B N 1
ATOM 5928 C CA . LEU B 1 203 ? -3.244 13.141 11.742 1 82 203 LEU B CA 1
ATOM 5929 C C . LEU B 1 203 ? -2.176 12.82 10.703 1 82 203 LEU B C 1
ATOM 5931 O O . LEU B 1 203 ? -2.217 11.766 10.07 1 82 203 LEU B O 1
ATOM 5935 N N . GLN B 1 204 ? -1.295 13.742 10.523 1 83.25 204 GLN B N 1
ATOM 5936 C CA . GLN B 1 204 ? -0.204 13.516 9.578 1 83.25 204 GLN B CA 1
ATOM 5937 C C . GLN B 1 204 ? 0.582 12.258 9.938 1 83.25 204 GLN B C 1
ATOM 5939 O O . GLN B 1 204 ? 0.862 11.43 9.07 1 83.25 204 GLN B O 1
ATOM 5944 N N . GLU B 1 205 ? 0.944 12.164 11.148 1 84.25 205 GLU B N 1
ATOM 5945 C CA . GLU B 1 205 ? 1.687 10.992 11.617 1 84.25 205 GLU B CA 1
ATOM 5946 C C . GLU B 1 205 ? 0.89 9.711 11.398 1 84.25 205 GLU B C 1
ATOM 5948 O O . GLU B 1 205 ? 1.452 8.688 11.016 1 84.25 205 GLU B O 1
ATOM 5953 N N . SER B 1 206 ? -0.347 9.828 11.648 1 87.06 206 SER B N 1
ATOM 5954 C CA . SER B 1 206 ? -1.207 8.664 11.508 1 87.06 206 SER B CA 1
ATOM 5955 C C . SER B 1 206 ? -1.279 8.195 10.055 1 87.06 206 SER B C 1
ATOM 5957 O O . SER B 1 206 ? -1.284 6.992 9.789 1 87.06 206 SER B O 1
ATOM 5959 N N . ILE B 1 207 ? -1.355 9.086 9.172 1 86.94 207 ILE B N 1
ATOM 5960 C CA . ILE B 1 207 ? -1.441 8.727 7.762 1 86.94 207 ILE B CA 1
ATOM 5961 C C . ILE B 1 207 ? -0.117 8.125 7.301 1 86.94 207 ILE B C 1
ATOM 5963 O O . ILE B 1 207 ? -0.101 7.176 6.512 1 86.94 207 ILE B O 1
ATOM 5967 N N . GLU B 1 208 ? 0.939 8.703 7.75 1 87 208 GLU B N 1
ATOM 5968 C CA . GLU B 1 208 ? 2.248 8.141 7.422 1 87 208 GLU B CA 1
ATOM 5969 C C . GLU B 1 208 ? 2.389 6.719 7.957 1 87 208 GLU B C 1
ATOM 5971 O O . GLU B 1 208 ? 2.918 5.84 7.27 1 87 208 GLU B O 1
ATOM 5976 N N . LEU B 1 209 ? 1.908 6.551 9.156 1 89 209 LEU B N 1
ATOM 5977 C CA . LEU B 1 209 ? 1.935 5.215 9.742 1 89 209 LEU B CA 1
ATOM 5978 C C . LEU B 1 209 ? 1.046 4.258 8.961 1 89 209 LEU B C 1
ATOM 5980 O O . LEU B 1 209 ? 1.385 3.082 8.797 1 89 209 LEU B O 1
ATOM 5984 N N . LEU B 1 210 ? -0.081 4.77 8.547 1 90.75 210 LEU B N 1
ATOM 5985 C CA . LEU B 1 210 ? -0.988 3.986 7.715 1 90.75 210 LEU B CA 1
ATOM 5986 C C . LEU B 1 210 ? -0.292 3.527 6.438 1 90.75 210 LEU B C 1
ATOM 5988 O O . LEU B 1 210 ? -0.347 2.346 6.086 1 90.75 210 LEU B O 1
ATOM 5992 N N . PHE B 1 211 ? 0.402 4.422 5.777 1 91.44 211 PHE B N 1
ATOM 5993 C CA . PHE B 1 211 ? 1.123 4.105 4.547 1 91.44 211 PHE B CA 1
ATOM 5994 C C . PHE B 1 211 ? 2.205 3.064 4.809 1 91.44 211 PHE B C 1
ATOM 5996 O O . PHE B 1 211 ? 2.295 2.061 4.098 1 91.44 211 PHE B O 1
ATOM 6003 N N . GLU B 1 212 ? 2.975 3.326 5.805 1 90.69 212 GLU B N 1
ATOM 6004 C CA . GLU B 1 212 ? 4.055 2.402 6.133 1 90.69 212 GLU B CA 1
ATOM 6005 C C . GLU B 1 212 ? 3.512 1.02 6.488 1 90.69 212 GLU B C 1
ATOM 6007 O O . GLU B 1 212 ? 4.086 0.003 6.09 1 90.69 212 GLU B O 1
ATOM 6012 N N . GLY B 1 213 ? 2.508 1.028 7.316 1 91.38 213 GLY B N 1
ATOM 6013 C CA . GLY B 1 213 ? 1.885 -0.239 7.66 1 91.38 213 GLY B CA 1
ATOM 6014 C C . GLY B 1 213 ? 1.391 -1.011 6.453 1 91.38 213 GLY B C 1
ATOM 6015 O O . GLY B 1 213 ? 1.598 -2.223 6.355 1 91.38 213 GLY B O 1
ATOM 6016 N N . PHE B 1 214 ? 0.784 -0.369 5.559 1 92.38 214 PHE B N 1
ATOM 6017 C CA . PHE B 1 214 ? 0.297 -1.004 4.34 1 92.38 214 PHE B CA 1
ATOM 6018 C C . PHE B 1 214 ? 1.455 -1.55 3.514 1 92.38 214 PHE B C 1
ATOM 6020 O O . PHE B 1 214 ? 1.391 -2.674 3.01 1 92.38 214 PHE B O 1
ATOM 6027 N N . VAL B 1 215 ? 2.5 -0.712 3.367 1 93 215 VAL B N 1
ATOM 6028 C CA . VAL B 1 215 ? 3.686 -1.13 2.625 1 93 215 VAL B CA 1
ATOM 6029 C C . VAL B 1 215 ? 4.266 -2.396 3.248 1 93 215 VAL B C 1
ATOM 6031 O O . VAL B 1 215 ? 4.473 -3.398 2.557 1 93 215 VAL B O 1
ATOM 6034 N N . LYS B 1 216 ? 4.461 -2.371 4.504 1 92.12 216 LYS B N 1
ATOM 6035 C CA . LYS B 1 216 ? 5.074 -3.492 5.211 1 92.12 216 LYS B CA 1
ATOM 6036 C C . LYS B 1 216 ? 4.238 -4.758 5.062 1 92.12 216 LYS B C 1
ATOM 6038 O O . LYS B 1 216 ? 4.77 -5.832 4.773 1 92.12 216 LYS B O 1
ATOM 6043 N N . THR B 1 217 ? 3.01 -4.645 5.238 1 90.88 217 THR B N 1
ATOM 6044 C CA . THR B 1 217 ? 2.131 -5.809 5.18 1 90.88 217 THR B CA 1
ATOM 6045 C C . THR B 1 217 ? 2.045 -6.352 3.756 1 90.88 217 THR B C 1
ATOM 6047 O O . THR B 1 217 ? 2.021 -7.566 3.549 1 90.88 217 THR B O 1
ATOM 6050 N N . SER B 1 218 ? 1.926 -5.48 2.779 1 90.94 218 SER B N 1
ATOM 6051 C CA . SER B 1 218 ? 1.902 -5.91 1.385 1 90.94 218 SER B CA 1
ATOM 6052 C C . SER B 1 218 ? 3.16 -6.695 1.026 1 90.94 218 SER B C 1
ATOM 6054 O O . SER B 1 218 ? 3.082 -7.738 0.377 1 90.94 218 SER B O 1
ATOM 6056 N N . VAL B 1 219 ? 4.309 -6.172 1.479 1 90.69 219 VAL B N 1
ATOM 6057 C CA . VAL B 1 219 ? 5.582 -6.828 1.211 1 90.69 219 VAL B CA 1
ATOM 6058 C C . VAL B 1 219 ? 5.598 -8.211 1.86 1 90.69 219 VAL B C 1
ATOM 6060 O O . VAL B 1 219 ? 6.062 -9.18 1.258 1 90.69 219 VAL B O 1
ATOM 6063 N N . GLN B 1 220 ? 5.09 -8.336 3.02 1 87.44 220 GLN B N 1
ATOM 6064 C CA . GLN B 1 220 ? 5.055 -9.617 3.725 1 87.44 220 GLN B CA 1
ATOM 6065 C C . GLN B 1 220 ? 4.215 -10.641 2.967 1 87.44 220 GLN B C 1
ATOM 6067 O O . GLN B 1 220 ? 4.574 -11.82 2.904 1 87.44 220 GLN B O 1
ATOM 6072 N N . VAL B 1 221 ? 3.15 -10.195 2.438 1 85.69 221 VAL B N 1
ATOM 6073 C CA . VAL B 1 221 ? 2.271 -11.086 1.693 1 85.69 221 VAL B CA 1
ATOM 6074 C C . VAL B 1 221 ? 2.969 -11.555 0.418 1 85.69 221 VAL B C 1
ATOM 6076 O O . VAL B 1 221 ? 2.871 -12.727 0.043 1 85.69 221 VAL B O 1
ATOM 6079 N N . ILE B 1 222 ? 3.66 -10.703 -0.188 1 84.31 222 ILE B N 1
ATOM 6080 C CA . ILE B 1 222 ? 4.379 -11.047 -1.41 1 84.31 222 ILE B CA 1
ATOM 6081 C C . ILE B 1 222 ? 5.52 -12.008 -1.087 1 84.31 222 ILE B C 1
ATOM 6083 O O . ILE B 1 222 ? 5.742 -12.984 -1.813 1 84.31 222 ILE B O 1
ATOM 6087 N N . GLU B 1 223 ? 6.16 -11.734 0.042 1 86.06 223 GLU B N 1
ATOM 6088 C CA . GLU B 1 223 ? 7.273 -12.586 0.455 1 86.06 223 GLU B CA 1
ATOM 6089 C C . GLU B 1 223 ? 6.793 -13.977 0.859 1 86.06 223 GLU B C 1
ATOM 6091 O O . GLU B 1 223 ? 7.551 -14.945 0.795 1 86.06 223 GLU B O 1
ATOM 6096 N N . ALA B 1 224 ? 5.59 -14.094 1.218 1 81 224 ALA B N 1
ATOM 6097 C CA . ALA B 1 224 ? 5.039 -15.391 1.618 1 81 224 ALA B CA 1
ATOM 6098 C C . ALA B 1 224 ? 4.941 -16.344 0.426 1 81 224 ALA B C 1
ATOM 6100 O O . ALA B 1 224 ? 4.859 -17.562 0.599 1 81 224 ALA B O 1
ATOM 6101 N N . ARG B 1 225 ? 4.957 -15.75 -0.729 1 81.94 225 ARG B N 1
ATOM 6102 C CA . ARG B 1 225 ? 4.934 -16.562 -1.941 1 81.94 225 ARG B CA 1
ATOM 6103 C C . ARG B 1 225 ? 6.254 -17.297 -2.129 1 81.94 225 ARG B C 1
ATOM 6105 O O . ARG B 1 225 ? 6.32 -18.297 -2.857 1 81.94 225 ARG B O 1
ATOM 6112 N N . ASP B 1 226 ? 7.297 -16.656 -1.534 1 77.31 226 ASP B N 1
ATOM 6113 C CA . ASP B 1 226 ? 8.625 -17.266 -1.533 1 77.31 226 ASP B CA 1
ATOM 6114 C C . ASP B 1 226 ? 9.117 -17.5 -0.108 1 77.31 226 ASP B C 1
ATOM 6116 O O . ASP B 1 226 ? 9.648 -16.594 0.531 1 77.31 226 ASP B O 1
ATOM 6120 N N . PRO B 1 227 ? 8.945 -18.625 0.383 1 69.62 227 PRO B N 1
ATOM 6121 C CA . PRO B 1 227 ? 9.242 -18.906 1.792 1 69.62 227 PRO B CA 1
ATOM 6122 C C . PRO B 1 227 ? 10.656 -18.484 2.189 1 69.62 227 PRO B C 1
ATOM 6124 O O . PRO B 1 227 ? 10.914 -18.188 3.361 1 69.62 227 PRO B O 1
ATOM 6127 N N . CYS B 1 228 ? 11.531 -18.391 1.293 1 67.56 228 CYS B N 1
ATOM 6128 C CA . CYS B 1 228 ? 12.922 -18.109 1.64 1 67.56 228 CYS B CA 1
ATOM 6129 C C . CYS B 1 228 ? 13.117 -16.609 1.885 1 67.56 228 CYS B C 1
ATOM 6131 O O . CYS B 1 228 ? 14.117 -16.203 2.484 1 67.56 228 CYS B O 1
ATOM 6133 N N . THR B 1 229 ? 12.133 -15.867 1.546 1 73.94 229 THR B N 1
ATOM 6134 C CA . THR B 1 229 ? 12.383 -14.43 1.572 1 73.94 229 THR B CA 1
ATOM 6135 C C . THR B 1 229 ? 11.578 -13.766 2.68 1 73.94 229 THR B C 1
ATOM 6137 O O . THR B 1 229 ? 11.586 -12.539 2.814 1 73.94 229 THR B O 1
ATOM 6140 N N . PHE B 1 230 ? 11.016 -14.531 3.549 1 80.62 230 PHE B N 1
ATOM 6141 C CA . PHE B 1 230 ? 10.156 -13.914 4.551 1 80.62 230 PHE B CA 1
ATOM 6142 C C . PHE B 1 230 ? 10.961 -13.008 5.477 1 80.62 230 PHE B C 1
ATOM 6144 O O . PHE B 1 230 ? 11.969 -13.438 6.051 1 80.62 230 PHE B O 1
ATOM 6151 N N . GLY B 1 231 ? 10.641 -11.789 5.566 1 87.88 231 GLY B N 1
ATOM 6152 C CA . GLY B 1 231 ? 11.297 -10.812 6.422 1 87.88 231 GLY B CA 1
ATOM 6153 C C . GLY B 1 231 ? 12.523 -10.188 5.777 1 87.88 231 GLY B C 1
ATOM 6154 O O . GLY B 1 231 ? 13.141 -9.297 6.352 1 87.88 231 GLY B O 1
ATOM 6155 N N . HIS B 1 232 ? 12.836 -10.617 4.648 1 92.81 232 HIS B N 1
ATOM 6156 C CA . HIS B 1 232 ? 14.039 -10.188 3.936 1 92.81 232 HIS B CA 1
ATOM 6157 C C . HIS B 1 232 ? 14.016 -8.68 3.703 1 92.81 232 HIS B C 1
ATOM 6159 O O . HIS B 1 232 ? 14.984 -7.984 4.023 1 92.81 232 HIS B O 1
ATOM 6165 N N . SER B 1 233 ? 12.938 -8.188 3.176 1 94.38 233 SER B N 1
ATOM 6166 C CA . SER B 1 233 ? 12.859 -6.777 2.811 1 94.38 233 SER B CA 1
ATOM 6167 C C . SER B 1 233 ? 12.984 -5.879 4.039 1 94.38 233 SER B C 1
ATOM 6169 O O . SER B 1 233 ? 13.617 -4.824 3.979 1 94.38 233 SER B O 1
ATOM 6171 N N . GLU B 1 234 ? 12.406 -6.273 5.133 1 94 234 GLU B N 1
ATOM 6172 C CA . GLU B 1 234 ? 12.5 -5.5 6.367 1 94 234 GLU B CA 1
ATOM 6173 C C . GLU B 1 234 ? 13.938 -5.48 6.895 1 94 234 GLU B C 1
ATOM 6175 O O . GLU B 1 234 ? 14.422 -4.445 7.344 1 94 234 GLU B O 1
ATOM 6180 N N . ARG B 1 235 ? 14.547 -6.613 6.875 1 95.25 235 ARG B N 1
ATOM 6181 C CA . ARG B 1 235 ? 15.922 -6.688 7.34 1 95.25 235 ARG B CA 1
ATOM 6182 C C . ARG B 1 235 ? 16.844 -5.855 6.457 1 95.25 235 ARG B C 1
ATOM 6184 O O . ARG B 1 235 ? 17.734 -5.152 6.957 1 95.25 235 ARG B O 1
ATOM 6191 N N . VAL B 1 236 ? 16.625 -5.961 5.188 1 96.94 236 VAL B N 1
ATOM 6192 C CA . VAL B 1 236 ? 17.422 -5.164 4.262 1 96.94 236 VAL B CA 1
ATOM 6193 C C . VAL B 1 236 ? 17.203 -3.68 4.535 1 96.94 236 VAL B C 1
ATOM 6195 O O . VAL B 1 236 ? 18.141 -2.885 4.5 1 96.94 236 VAL B O 1
ATOM 6198 N N . ALA B 1 237 ? 15.945 -3.318 4.785 1 97.56 237 ALA B N 1
ATOM 6199 C CA . ALA B 1 237 ? 15.633 -1.926 5.09 1 97.56 237 ALA B CA 1
ATOM 6200 C C . ALA B 1 237 ? 16.359 -1.462 6.352 1 97.56 237 ALA B C 1
ATOM 6202 O O . ALA B 1 237 ? 16.922 -0.369 6.379 1 97.56 237 ALA B O 1
ATOM 6203 N N . VAL B 1 238 ? 16.391 -2.23 7.379 1 97.38 238 VAL B N 1
ATOM 6204 C CA . VAL B 1 238 ? 17.047 -1.902 8.641 1 97.38 238 VAL B CA 1
ATOM 6205 C C . VAL B 1 238 ? 18.547 -1.695 8.398 1 97.38 238 VAL B C 1
ATOM 6207 O O . VAL B 1 238 ? 19.125 -0.708 8.859 1 97.38 238 VAL B O 1
ATOM 6210 N N . LEU B 1 239 ? 19.109 -2.602 7.684 1 98.12 239 LEU B N 1
ATOM 6211 C CA . LEU B 1 239 ? 20.531 -2.531 7.398 1 98.12 239 LEU B CA 1
ATOM 6212 C C . LEU B 1 239 ? 20.859 -1.288 6.582 1 98.12 239 LEU B C 1
ATOM 6214 O O . LEU B 1 239 ? 21.828 -0.585 6.875 1 98.12 239 LEU B O 1
ATOM 6218 N N . THR B 1 240 ? 20.094 -1.048 5.566 1 98.44 240 THR B N 1
ATOM 6219 C CA . THR B 1 240 ? 20.359 0.057 4.652 1 98.44 240 THR B CA 1
ATOM 6220 C C . THR B 1 240 ? 20.234 1.397 5.367 1 98.44 240 THR B C 1
ATOM 6222 O O . THR B 1 240 ? 21.062 2.287 5.191 1 98.44 240 THR B O 1
ATOM 6225 N N . VAL B 1 241 ? 19.172 1.575 6.152 1 98.25 241 VAL B N 1
ATOM 6226 C CA . VAL B 1 241 ? 18.969 2.816 6.891 1 98.25 241 VAL B CA 1
ATOM 6227 C C . VAL B 1 241 ? 20.078 3.014 7.91 1 98.25 241 VAL B C 1
ATOM 6229 O O . VAL B 1 241 ? 20.625 4.113 8.047 1 98.25 241 VAL B O 1
ATOM 6232 N N . ARG B 1 242 ? 20.422 1.928 8.625 1 98 242 ARG B N 1
ATOM 6233 C CA . ARG B 1 242 ? 21.516 2.014 9.586 1 98 242 ARG B CA 1
ATOM 6234 C C . ARG B 1 242 ? 22.828 2.424 8.898 1 98 242 ARG B C 1
ATOM 6236 O O . ARG B 1 242 ? 23.594 3.219 9.445 1 98 242 ARG B O 1
ATOM 6243 N N . LEU B 1 243 ? 23.047 1.81 7.805 1 98 243 LEU B N 1
ATOM 6244 C CA . LEU B 1 243 ? 24.219 2.174 7.023 1 98 243 LEU B CA 1
ATOM 6245 C C . LEU B 1 243 ? 24.219 3.662 6.695 1 98 243 LEU B C 1
ATOM 6247 O O . LEU B 1 243 ? 25.25 4.332 6.812 1 98 243 LEU B O 1
ATOM 6251 N N . GLY B 1 244 ? 23.062 4.258 6.25 1 97.94 244 GLY B N 1
ATOM 6252 C CA . GLY B 1 244 ? 22.938 5.684 6 1 97.94 244 GLY B CA 1
ATOM 6253 C C . GLY B 1 244 ? 23.203 6.531 7.23 1 97.94 244 GLY B C 1
ATOM 6254 O O . GLY B 1 244 ? 23.891 7.551 7.148 1 97.94 244 GLY B O 1
ATOM 6255 N N . GLU B 1 245 ? 22.703 6.102 8.359 1 97.44 245 GLU B N 1
ATOM 6256 C CA . GLU B 1 245 ? 22.922 6.801 9.625 1 97.44 245 GLU B CA 1
ATOM 6257 C C . GLU B 1 245 ? 24.406 6.816 9.992 1 97.44 245 GLU B C 1
ATOM 6259 O O . GLU B 1 245 ? 24.922 7.832 10.461 1 97.44 245 GLU B O 1
ATOM 6264 N N . GLU B 1 246 ? 25.078 5.695 9.82 1 96.75 246 GLU B N 1
ATOM 6265 C CA . GLU B 1 246 ? 26.5 5.594 10.133 1 96.75 246 GLU B CA 1
ATOM 6266 C C . GLU B 1 246 ? 27.328 6.465 9.188 1 96.75 246 GLU B C 1
ATOM 6268 O O . GLU B 1 246 ? 28.328 7.047 9.602 1 96.75 246 GLU B O 1
ATOM 6273 N N . ILE B 1 247 ? 27 6.5 7.969 1 97 247 ILE B N 1
ATOM 6274 C CA . ILE B 1 247 ? 27.688 7.348 7.004 1 97 247 ILE B CA 1
ATOM 6275 C C . ILE B 1 247 ? 27.594 8.805 7.434 1 97 247 ILE B C 1
ATOM 6277 O O . ILE B 1 247 ? 28.547 9.57 7.297 1 97 247 ILE B O 1
ATOM 6281 N N . ASN B 1 248 ? 26.406 9.227 7.934 1 96.5 248 ASN B N 1
ATOM 6282 C CA . ASN B 1 248 ? 26.203 10.586 8.422 1 96.5 248 ASN B CA 1
ATOM 6283 C C . ASN B 1 248 ? 27.172 10.922 9.547 1 96.5 248 ASN B C 1
ATOM 6285 O O . ASN B 1 248 ? 27.438 12.094 9.82 1 96.5 248 ASN B O 1
ATOM 6289 N N . GLN B 1 249 ? 27.734 9.93 10.211 1 94.81 249 GLN B N 1
ATOM 6290 C CA . GLN B 1 249 ? 28.609 10.141 11.359 1 94.81 249 GLN B CA 1
ATOM 6291 C C . GLN B 1 249 ? 30.078 10.148 10.953 1 94.81 249 GLN B C 1
ATOM 6293 O O . GLN B 1 249 ? 30.953 10.461 11.758 1 94.81 249 GLN B O 1
ATOM 6298 N N . ILE B 1 250 ? 30.297 9.812 9.758 1 92.25 250 ILE B N 1
ATOM 6299 C CA . ILE B 1 250 ? 31.672 9.727 9.281 1 92.25 250 ILE B CA 1
ATOM 6300 C C . ILE B 1 250 ? 32.188 11.125 8.938 1 92.25 250 ILE B C 1
ATOM 6302 O O . ILE B 1 250 ? 31.5 11.906 8.281 1 92.25 250 ILE B O 1
ATOM 6306 N N . SER B 1 251 ? 33.344 11.43 9.383 1 91.88 251 SER B N 1
ATOM 6307 C CA . SER B 1 251 ? 33.938 12.758 9.148 1 91.88 251 SER B CA 1
ATOM 6308 C C . SER B 1 251 ? 35.156 12.68 8.227 1 91.88 251 SER B C 1
ATOM 6310 O O . SER B 1 251 ? 35.625 13.703 7.742 1 91.88 251 SER B O 1
ATOM 6312 N N . GLU B 1 252 ? 35.656 11.414 7.988 1 91.19 252 GLU B N 1
ATOM 6313 C CA . GLU B 1 252 ? 36.812 11.227 7.141 1 91.19 252 GLU B CA 1
ATOM 6314 C C . GLU B 1 252 ? 36.594 10.156 6.082 1 91.19 252 GLU B C 1
ATOM 6316 O O . GLU B 1 252 ? 35.688 9.328 6.227 1 91.19 252 GLU B O 1
ATOM 6321 N N . GLY B 1 253 ? 37.438 10.25 5.008 1 90 253 GLY B N 1
ATOM 6322 C CA . GLY B 1 253 ? 37.344 9.234 3.967 1 90 253 GLY B CA 1
ATOM 6323 C C . GLY B 1 253 ? 36.5 9.664 2.783 1 90 253 GLY B C 1
ATOM 6324 O O . GLY B 1 253 ? 36.094 10.828 2.697 1 90 253 GLY B O 1
ATOM 6325 N N . PRO B 1 254 ? 36.25 8.797 1.864 1 92.25 254 PRO B N 1
ATOM 6326 C CA . PRO B 1 254 ? 35.562 9.117 0.612 1 92.25 254 PRO B CA 1
ATOM 6327 C C . PRO B 1 254 ? 34.094 9.438 0.815 1 92.25 254 PRO B C 1
ATOM 6329 O O . PRO B 1 254 ? 33.469 10.141 -0 1 92.25 254 PRO B O 1
ATOM 6332 N N . LEU B 1 255 ? 33.469 8.984 1.934 1 95 255 LEU B N 1
ATOM 6333 C CA . LEU B 1 255 ? 32.031 9.164 2.137 1 95 255 LEU B CA 1
ATOM 6334 C C . LEU B 1 255 ? 31.75 10.273 3.145 1 95 255 LEU B C 1
ATOM 6336 O O . LEU B 1 255 ? 30.609 10.477 3.553 1 95 255 LEU B O 1
ATOM 6340 N N . ALA B 1 256 ? 32.75 11.008 3.492 1 93.5 256 ALA B N 1
ATOM 6341 C CA . ALA B 1 256 ? 32.625 12.047 4.516 1 93.5 256 ALA B CA 1
ATOM 6342 C C . ALA B 1 256 ? 31.766 13.203 4.035 1 93.5 256 ALA B C 1
ATOM 6344 O O . ALA B 1 256 ? 31.125 13.883 4.84 1 93.5 256 ALA B O 1
ATOM 6345 N N . ALA B 1 257 ? 31.688 13.43 2.748 1 93.5 257 ALA B N 1
ATOM 6346 C CA . ALA B 1 257 ? 30.938 14.555 2.188 1 93.5 257 ALA B CA 1
ATOM 6347 C C . ALA B 1 257 ? 29.453 14.219 2.07 1 93.5 257 ALA B C 1
ATOM 6349 O O . ALA B 1 257 ? 28.625 15.117 1.877 1 93.5 257 ALA B O 1
ATOM 6350 N N . VAL B 1 258 ? 29.125 12.992 2.277 1 95.19 258 VAL B N 1
ATOM 6351 C CA . VAL B 1 258 ? 27.734 12.547 2.107 1 95.19 258 VAL B CA 1
ATOM 6352 C C . VAL B 1 258 ? 26.969 12.766 3.406 1 95.19 258 VAL B C 1
ATOM 6354 O O . VAL B 1 258 ? 27.422 12.367 4.48 1 95.19 258 VAL B O 1
ATOM 6357 N N . GLN B 1 259 ? 25.844 13.406 3.307 1 95.25 259 GLN B N 1
ATOM 6358 C CA . GLN B 1 259 ? 24.938 13.609 4.438 1 95.25 259 GLN B CA 1
ATOM 6359 C C . GLN B 1 259 ? 23.484 13.375 4.031 1 95.25 259 GLN B C 1
ATOM 6361 O O . GLN B 1 259 ? 22.953 14.078 3.166 1 95.25 259 GLN B O 1
ATOM 6366 N N . PHE B 1 260 ? 22.875 12.445 4.703 1 95.81 260 PHE B N 1
ATOM 6367 C CA . PHE B 1 260 ? 21.469 12.148 4.445 1 95.81 260 PHE B CA 1
ATOM 6368 C C . PHE B 1 260 ? 20.578 12.875 5.438 1 95.81 260 PHE B C 1
ATOM 6370 O O . PHE B 1 260 ? 20.828 12.859 6.645 1 95.81 260 PHE B O 1
ATOM 6377 N N . SER B 1 261 ? 19.531 13.484 4.902 1 93.44 261 SER B N 1
ATOM 6378 C CA . SER B 1 261 ? 18.469 14.031 5.758 1 93.44 261 SER B CA 1
ATOM 6379 C C . SER B 1 261 ? 17.547 12.93 6.258 1 93.44 261 SER B C 1
ATOM 6381 O O . SER B 1 261 ? 17.609 11.789 5.785 1 93.44 261 SER B O 1
ATOM 6383 N N . ASP B 1 262 ? 16.719 13.266 7.242 1 89.94 262 ASP B N 1
ATOM 6384 C CA . ASP B 1 262 ? 15.734 12.312 7.75 1 89.94 262 ASP B CA 1
ATOM 6385 C C . ASP B 1 262 ? 14.805 11.836 6.645 1 89.94 262 ASP B C 1
ATOM 6387 O O . ASP B 1 262 ? 14.43 10.656 6.598 1 89.94 262 ASP B O 1
ATOM 6391 N N . ARG B 1 263 ? 14.461 12.711 5.797 1 88.56 263 ARG B N 1
ATOM 6392 C CA . ARG B 1 263 ? 13.562 12.367 4.699 1 88.56 263 ARG B CA 1
ATOM 6393 C C . ARG B 1 263 ? 14.25 11.438 3.699 1 88.56 263 ARG B C 1
ATOM 6395 O O . ARG B 1 263 ? 13.617 10.531 3.154 1 88.56 263 ARG B O 1
ATOM 6402 N N . GLN B 1 264 ? 15.5 11.734 3.514 1 95.06 264 GLN B N 1
ATOM 6403 C CA . GLN B 1 264 ? 16.266 10.875 2.613 1 95.06 264 GLN B CA 1
ATOM 6404 C C . GLN B 1 264 ? 16.438 9.477 3.203 1 95.06 264 GLN B C 1
ATOM 6406 O O . GLN B 1 264 ? 16.438 8.484 2.473 1 95.06 264 GLN B O 1
ATOM 6411 N N . LEU B 1 265 ? 16.656 9.422 4.477 1 97.12 265 LEU B N 1
ATOM 6412 C CA . LEU B 1 265 ? 16.719 8.125 5.133 1 97.12 265 LEU B CA 1
ATOM 6413 C C . LEU B 1 265 ? 15.391 7.387 5.031 1 97.12 265 LEU B C 1
ATOM 6415 O O . LEU B 1 265 ? 15.367 6.168 4.863 1 97.12 265 LEU B O 1
ATOM 6419 N N . GLN B 1 266 ? 14.305 8.133 5.137 1 94.44 266 GLN B N 1
ATOM 6420 C CA . GLN B 1 266 ? 12.984 7.543 4.949 1 94.44 266 GLN B CA 1
ATOM 6421 C C . GLN B 1 266 ? 12.805 7.023 3.527 1 94.44 266 GLN B C 1
ATOM 6423 O O . GLN B 1 266 ? 12.227 5.957 3.316 1 94.44 266 GLN B O 1
ATOM 6428 N N . GLU B 1 267 ? 13.273 7.82 2.568 1 96.62 267 GLU B N 1
ATOM 6429 C CA . GLU B 1 267 ? 13.258 7.406 1.168 1 96.62 267 GLU B CA 1
ATOM 6430 C C . GLU B 1 267 ? 14.016 6.098 0.97 1 96.62 267 GLU B C 1
ATOM 6432 O O . GLU B 1 267 ? 13.547 5.199 0.266 1 96.62 267 GLU B O 1
ATOM 6437 N N . LEU B 1 268 ? 15.18 6.023 1.633 1 97.56 268 LEU B N 1
ATOM 6438 C CA . LEU B 1 268 ? 15.992 4.812 1.592 1 97.56 268 LEU B CA 1
ATOM 6439 C C . LEU B 1 268 ? 15.242 3.627 2.18 1 97.56 268 LEU B C 1
ATOM 6441 O O . LEU B 1 268 ? 15.297 2.521 1.637 1 97.56 268 LEU B O 1
ATOM 6445 N N . ARG B 1 269 ? 14.586 3.85 3.232 1 97.25 269 ARG B N 1
ATOM 6446 C CA . ARG B 1 269 ? 13.828 2.793 3.893 1 97.25 269 ARG B CA 1
ATOM 6447 C C . ARG B 1 269 ? 12.734 2.248 2.979 1 97.25 269 ARG B C 1
ATOM 6449 O O . ARG B 1 269 ? 12.609 1.034 2.809 1 97.25 269 ARG B O 1
ATOM 6456 N N . TYR B 1 270 ? 11.984 3.109 2.371 1 96.69 270 TYR B N 1
ATOM 6457 C CA . TYR B 1 270 ? 10.898 2.686 1.502 1 96.69 270 TYR B CA 1
ATOM 6458 C C . TYR B 1 270 ? 11.422 1.959 0.272 1 96.69 270 TYR B C 1
ATOM 6460 O O . TYR B 1 270 ? 10.852 0.953 -0.157 1 96.69 270 TYR B O 1
ATOM 6468 N N . ALA B 1 271 ? 12.492 2.504 -0.278 1 98.06 271 ALA B N 1
ATOM 6469 C CA . ALA B 1 271 ? 13.102 1.833 -1.424 1 98.06 271 ALA B CA 1
ATOM 6470 C C . ALA B 1 271 ? 13.523 0.411 -1.065 1 98.06 271 ALA B C 1
ATOM 6472 O O . ALA B 1 271 ? 13.305 -0.522 -1.842 1 98.06 271 ALA B O 1
ATOM 6473 N N . ALA B 1 272 ? 14.094 0.262 0.09 1 97.81 272 ALA B N 1
ATOM 6474 C CA . ALA B 1 272 ? 14.57 -1.044 0.534 1 97.81 272 ALA B CA 1
ATOM 6475 C C . ALA B 1 272 ? 13.406 -1.985 0.827 1 97.81 272 ALA B C 1
ATOM 6477 O O . ALA B 1 272 ? 13.477 -3.18 0.523 1 97.81 272 ALA B O 1
ATOM 6478 N N . LEU B 1 273 ? 12.375 -1.506 1.436 1 95.94 273 LEU B N 1
ATOM 6479 C CA . LEU B 1 273 ? 11.203 -2.32 1.739 1 95.94 273 LEU B CA 1
ATOM 6480 C C . LEU B 1 273 ? 10.555 -2.834 0.459 1 95.94 273 LEU B C 1
ATOM 6482 O O . LEU B 1 273 ? 10.078 -3.971 0.413 1 95.94 273 LEU B O 1
ATOM 6486 N N . LEU B 1 274 ? 10.609 -2.027 -0.589 1 96.5 274 LEU B N 1
ATOM 6487 C CA . LEU B 1 274 ? 9.789 -2.303 -1.765 1 96.5 274 LEU B CA 1
ATOM 6488 C C . LEU B 1 274 ? 10.641 -2.863 -2.9 1 96.5 274 LEU B C 1
ATOM 6490 O O . LEU B 1 274 ? 10.125 -3.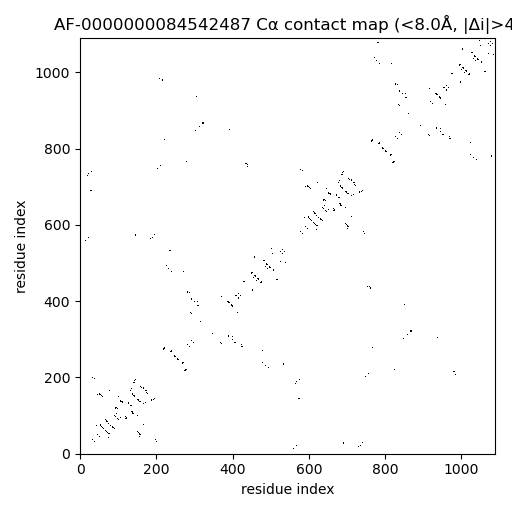158 -3.98 1 96.5 274 LEU B O 1
ATOM 6494 N N . HIS B 1 275 ? 11.938 -3.072 -2.744 1 96.56 275 HIS B N 1
ATOM 6495 C CA . HIS B 1 275 ? 12.859 -3.373 -3.834 1 96.56 275 HIS B CA 1
ATOM 6496 C C . HIS B 1 275 ? 12.492 -4.684 -4.52 1 96.56 275 HIS B C 1
ATOM 6498 O O . HIS B 1 275 ? 12.758 -4.863 -5.711 1 96.56 275 HIS B O 1
ATOM 6504 N N . ASP B 1 276 ? 11.867 -5.539 -3.785 1 93.38 276 ASP B N 1
ATOM 6505 C CA . ASP B 1 276 ? 11.539 -6.859 -4.32 1 93.38 276 ASP B CA 1
ATOM 6506 C C . ASP B 1 276 ? 10.039 -6.992 -4.562 1 93.38 276 ASP B C 1
ATOM 6508 O O . ASP B 1 276 ? 9.523 -8.102 -4.723 1 93.38 276 ASP B O 1
ATOM 6512 N N . PHE B 1 277 ? 9.305 -5.93 -4.57 1 92.12 277 PHE B N 1
ATOM 6513 C CA . PHE B 1 277 ? 7.852 -5.965 -4.703 1 92.12 277 PHE B CA 1
ATOM 6514 C C . PHE B 1 277 ? 7.449 -6.598 -6.027 1 92.12 277 PHE B C 1
ATOM 6516 O O . PHE B 1 277 ? 6.422 -7.277 -6.109 1 92.12 277 PHE B O 1
ATOM 6523 N N . GLY B 1 278 ? 8.281 -6.418 -7.059 1 91.62 278 GLY B N 1
ATOM 6524 C CA . GLY B 1 278 ? 7.992 -6.891 -8.398 1 91.62 278 GLY B CA 1
ATOM 6525 C C . GLY B 1 278 ? 7.988 -8.406 -8.508 1 91.62 278 GLY B C 1
ATOM 6526 O O . GLY B 1 278 ? 7.539 -8.953 -9.516 1 91.62 278 GLY B O 1
ATOM 6527 N N . LYS B 1 279 ? 8.391 -9.148 -7.5 1 90.81 279 LYS B N 1
ATOM 6528 C CA . LYS B 1 279 ? 8.344 -10.609 -7.492 1 90.81 279 LYS B CA 1
ATOM 6529 C C . LYS B 1 279 ? 6.914 -11.117 -7.602 1 90.81 279 LYS B C 1
ATOM 6531 O O . LYS B 1 279 ? 6.684 -12.273 -7.961 1 90.81 279 LYS B O 1
ATOM 6536 N N . VAL B 1 280 ? 6.016 -10.234 -7.316 1 87.31 280 VAL B N 1
ATOM 6537 C CA . VAL B 1 280 ? 4.605 -10.586 -7.457 1 87.31 280 VAL B CA 1
ATOM 6538 C C . VAL B 1 280 ? 4.293 -10.898 -8.922 1 87.31 280 VAL B C 1
ATOM 6540 O O . VAL B 1 280 ? 3.387 -11.68 -9.211 1 87.31 280 VAL B O 1
ATOM 6543 N N . GLY B 1 281 ? 5.066 -10.359 -9.812 1 85.38 281 GLY B N 1
ATOM 6544 C CA . GLY B 1 281 ? 4.836 -10.555 -11.234 1 85.38 281 GLY B CA 1
ATOM 6545 C C . GLY B 1 281 ? 5.566 -11.758 -11.805 1 85.38 281 GLY B C 1
ATOM 6546 O O . GLY B 1 281 ? 5.371 -12.117 -12.969 1 85.38 281 GLY B O 1
ATOM 6547 N N . VAL B 1 282 ? 6.336 -12.367 -11.008 1 89.69 282 VAL B N 1
ATOM 6548 C CA . VAL B 1 282 ? 7.066 -13.555 -11.438 1 89.69 282 VAL B CA 1
ATOM 6549 C C . VAL B 1 282 ? 6.203 -14.797 -11.227 1 89.69 282 VAL B C 1
ATOM 6551 O O . VAL B 1 282 ? 5.609 -14.969 -10.156 1 89.69 282 VAL B O 1
ATOM 6554 N N . PRO B 1 283 ? 6.105 -15.648 -12.242 1 90.06 283 PRO B N 1
ATOM 6555 C CA . PRO B 1 283 ? 5.305 -16.859 -12.086 1 90.06 283 PRO B CA 1
ATOM 6556 C C . PRO B 1 283 ? 5.746 -17.703 -10.891 1 90.06 283 PRO B C 1
ATOM 6558 O O . PRO B 1 283 ? 6.945 -17.875 -10.664 1 90.06 283 PRO B O 1
ATOM 6561 N N . GLU B 1 284 ? 4.734 -18.203 -10.266 1 88.12 284 GLU B N 1
ATOM 6562 C CA . GLU B 1 284 ? 4.977 -18.938 -9.031 1 88.12 284 GLU B CA 1
ATOM 6563 C C . GLU B 1 284 ? 5.809 -20.188 -9.297 1 88.12 284 GLU B C 1
ATOM 6565 O O . GLU B 1 284 ? 6.668 -20.562 -8.492 1 88.12 284 GLU B O 1
ATOM 6570 N N . ALA B 1 285 ? 5.598 -20.859 -10.398 1 89.94 285 ALA B N 1
ATOM 6571 C CA . ALA B 1 285 ? 6.305 -22.094 -10.734 1 89.94 285 ALA B CA 1
ATOM 6572 C C . ALA B 1 285 ? 7.805 -21.844 -10.875 1 89.94 285 ALA B C 1
ATOM 6574 O O . ALA B 1 285 ? 8.617 -22.656 -10.453 1 89.94 285 ALA B O 1
ATOM 6575 N N . VAL B 1 286 ? 8.117 -20.75 -11.445 1 90.94 286 VAL B N 1
ATOM 6576 C CA . VAL B 1 286 ? 9.523 -20.422 -11.664 1 90.94 286 VAL B CA 1
ATOM 6577 C C . VAL B 1 286 ? 10.164 -19.969 -10.352 1 90.94 286 VAL B C 1
ATOM 6579 O O . VAL B 1 286 ? 11.297 -20.344 -10.047 1 90.94 286 VAL B O 1
ATOM 6582 N N . LEU B 1 287 ? 9.43 -19.25 -9.633 1 87.5 287 LEU B N 1
ATOM 6583 C CA . LEU B 1 287 ? 9.922 -18.703 -8.367 1 87.5 287 LEU B CA 1
ATOM 6584 C C . LEU B 1 287 ? 10.234 -19.828 -7.383 1 87.5 287 LEU B C 1
ATOM 6586 O O . LEU B 1 287 ? 11.203 -19.719 -6.621 1 87.5 287 LEU B O 1
ATOM 6590 N N . ASN B 1 288 ? 9.492 -20.875 -7.383 1 86.94 288 ASN B N 1
ATOM 6591 C CA . ASN B 1 288 ? 9.617 -21.938 -6.402 1 86.94 288 ASN B CA 1
ATOM 6592 C C . ASN B 1 288 ? 10.273 -23.188 -7.008 1 86.94 288 ASN B C 1
ATOM 6594 O O . ASN B 1 288 ? 10.195 -24.266 -6.434 1 86.94 288 ASN B O 1
ATOM 6598 N N . LYS B 1 289 ? 10.859 -23.031 -8.094 1 89.75 289 LYS B N 1
ATOM 6599 C CA . LYS B 1 289 ? 11.477 -24.172 -8.742 1 89.75 289 LYS B CA 1
ATOM 6600 C C . LYS B 1 289 ? 12.602 -24.75 -7.891 1 89.75 289 LYS B C 1
ATOM 6602 O O . LYS B 1 289 ? 13.625 -24.094 -7.672 1 89.75 289 LYS B O 1
ATOM 6607 N N . ALA B 1 290 ? 12.461 -25.984 -7.477 1 85.94 290 ALA B N 1
ATOM 6608 C CA . ALA B 1 290 ? 13.375 -26.578 -6.508 1 85.94 290 ALA B CA 1
ATOM 6609 C C . ALA B 1 290 ? 14.453 -27.406 -7.199 1 85.94 290 ALA B C 1
ATOM 6611 O O . ALA B 1 290 ? 15.586 -27.484 -6.723 1 85.94 290 ALA B O 1
ATOM 6612 N N . LYS B 1 291 ? 14.133 -28.109 -8.258 1 91.44 291 LYS B N 1
ATOM 6613 C CA . LYS B 1 291 ? 15.055 -28.938 -9.023 1 91.44 291 LYS B CA 1
ATOM 6614 C C . LYS B 1 291 ? 15.141 -28.453 -10.469 1 91.44 291 LYS B C 1
ATOM 6616 O O . LYS B 1 291 ? 14.539 -27.438 -10.836 1 91.44 291 LYS B O 1
ATOM 6621 N N . LYS B 1 292 ? 15.969 -29.156 -11.195 1 92.19 292 LYS B N 1
ATOM 6622 C CA . LYS B 1 292 ? 16.188 -28.688 -12.562 1 92.19 292 LYS B CA 1
ATOM 6623 C C . LYS B 1 292 ? 14.938 -28.859 -13.414 1 92.19 292 LYS B C 1
ATOM 6625 O O . LYS B 1 292 ? 14.633 -28 -14.242 1 92.19 292 LYS B O 1
ATOM 6630 N N . LEU B 1 293 ? 14.219 -29.938 -13.219 1 95 293 LEU B N 1
ATOM 6631 C CA . LEU B 1 293 ? 12.938 -30.156 -13.875 1 95 293 LEU B CA 1
ATOM 6632 C C . LEU B 1 293 ? 11.781 -29.844 -12.93 1 95 293 LEU B C 1
ATOM 6634 O O . LEU B 1 293 ? 11.914 -29.984 -11.711 1 95 293 LEU B O 1
ATOM 6638 N N . TYR B 1 294 ? 10.664 -29.391 -13.523 1 94.38 294 TYR B N 1
ATOM 6639 C CA . TYR B 1 294 ? 9.445 -29.297 -12.727 1 94.38 294 TYR B CA 1
ATOM 6640 C C . TYR B 1 294 ? 8.93 -30.672 -12.352 1 94.38 294 TYR B C 1
ATOM 6642 O O . TYR B 1 294 ? 9.156 -31.641 -13.078 1 94.38 294 TYR B O 1
ATOM 6650 N N . PRO B 1 295 ? 8.242 -30.75 -11.25 1 93.56 295 PRO B N 1
ATOM 6651 C CA . PRO B 1 295 ? 7.777 -32.062 -10.805 1 93.56 295 PRO B CA 1
ATOM 6652 C C . PRO B 1 295 ? 6.922 -32.781 -11.852 1 93.56 295 PRO B C 1
ATOM 6654 O O . PRO B 1 295 ? 7.059 -34 -12.047 1 93.56 295 PRO B O 1
ATOM 6657 N N . TRP B 1 296 ? 6.094 -32.062 -12.516 1 94.31 296 TRP B N 1
ATOM 6658 C CA . TRP B 1 296 ? 5.219 -32.656 -13.508 1 94.31 296 TRP B CA 1
ATOM 6659 C C . TRP B 1 296 ? 6.008 -33.094 -14.742 1 94.31 296 TRP B C 1
ATOM 6661 O O . TRP B 1 296 ? 5.68 -34.094 -15.375 1 94.31 296 TRP B O 1
ATOM 6671 N N . GLU B 1 297 ? 7.027 -32.406 -15.031 1 95.31 297 GLU B N 1
ATOM 6672 C CA . GLU B 1 297 ? 7.863 -32.812 -16.172 1 95.31 297 GLU B CA 1
ATOM 6673 C C . GLU B 1 297 ? 8.578 -34.125 -15.906 1 95.31 297 GLU B C 1
ATOM 6675 O O . GLU B 1 297 ? 8.695 -34.969 -16.797 1 95.31 297 GLU B O 1
ATOM 6680 N N . LEU B 1 298 ? 9.047 -34.219 -14.688 1 95.12 298 LEU B N 1
ATOM 6681 C CA . LEU B 1 298 ? 9.711 -35.469 -14.305 1 95.12 298 LEU B CA 1
ATOM 6682 C C . LEU B 1 298 ? 8.742 -36.656 -14.383 1 95.12 298 LEU B C 1
ATOM 6684 O O . LEU B 1 298 ? 9.109 -37.75 -14.844 1 95.12 298 LEU B O 1
ATOM 6688 N N . GLU B 1 299 ? 7.562 -36.469 -14 1 94.12 299 GLU B N 1
ATOM 6689 C CA . GLU B 1 299 ? 6.555 -37.5 -14.039 1 94.12 299 GLU B CA 1
ATOM 6690 C C . GLU B 1 299 ? 6.207 -37.875 -15.477 1 94.12 299 GLU B C 1
ATOM 6692 O O . GLU B 1 299 ? 6.02 -39.062 -15.789 1 94.12 299 GLU B O 1
ATOM 6697 N N . ILE B 1 300 ? 6.062 -36.938 -16.297 1 94.19 300 ILE B N 1
ATOM 6698 C CA . ILE B 1 300 ? 5.777 -37.188 -17.703 1 94.19 300 ILE B CA 1
ATOM 6699 C C . ILE B 1 300 ? 6.926 -37.969 -18.328 1 94.19 300 ILE B C 1
ATOM 6701 O O . ILE B 1 300 ? 6.695 -38.938 -19.078 1 94.19 300 ILE B O 1
ATOM 6705 N N . MET B 1 301 ? 8.109 -37.594 -18 1 93.94 301 MET B N 1
ATOM 6706 C CA . MET B 1 301 ? 9.281 -38.281 -18.531 1 93.94 301 MET B CA 1
ATOM 6707 C C . MET B 1 301 ? 9.328 -39.719 -18.047 1 93.94 301 MET B C 1
ATOM 6709 O O . MET B 1 301 ? 9.672 -40.625 -18.812 1 93.94 301 MET B O 1
ATOM 6713 N N . LYS B 1 302 ? 9.023 -39.906 -16.828 1 93.19 302 LYS B N 1
ATOM 6714 C CA . LYS B 1 302 ? 8.984 -41.25 -16.281 1 93.19 302 LYS B CA 1
ATOM 6715 C C . LYS B 1 302 ? 8.047 -42.156 -17.078 1 93.19 302 LYS B C 1
ATOM 6717 O O . LYS B 1 302 ? 8.383 -43.312 -17.375 1 93.19 302 LYS B O 1
ATOM 6722 N N . LYS B 1 303 ? 6.949 -41.625 -17.438 1 92.88 303 LYS B N 1
ATOM 6723 C CA . LYS B 1 303 ? 5.973 -42.375 -18.219 1 92.88 303 LYS B CA 1
ATOM 6724 C C . LYS B 1 303 ? 6.477 -42.625 -19.641 1 92.88 303 LYS B C 1
ATOM 6726 O O . LYS B 1 303 ? 6.199 -43.656 -20.25 1 92.88 303 LYS B O 1
ATOM 6731 N N . ARG B 1 304 ? 7.16 -41.656 -20.188 1 93.44 304 ARG B N 1
ATOM 6732 C CA . ARG B 1 304 ? 7.738 -41.844 -21.516 1 93.44 304 ARG B CA 1
ATOM 6733 C C . ARG B 1 304 ? 8.742 -43 -21.516 1 93.44 304 ARG B C 1
ATOM 6735 O O . ARG B 1 304 ? 8.789 -43.781 -22.453 1 93.44 304 ARG B O 1
ATOM 6742 N N . PHE B 1 305 ? 9.531 -43.094 -20.469 1 92.75 305 PHE B N 1
ATOM 6743 C CA . PHE B 1 305 ? 10.492 -44.188 -20.344 1 92.75 305 PHE B CA 1
ATOM 6744 C C . PHE B 1 305 ? 9.773 -45.531 -20.25 1 92.75 305 PHE B C 1
ATOM 6746 O O . PHE B 1 305 ? 10.242 -46.531 -20.797 1 92.75 305 PHE B O 1
ATOM 6753 N N . ALA B 1 306 ? 8.688 -45.469 -19.609 1 92.25 306 ALA B N 1
ATOM 6754 C CA . ALA B 1 306 ? 7.898 -46.688 -19.5 1 92.25 306 ALA B CA 1
ATOM 6755 C C . ALA B 1 306 ? 7.359 -47.125 -20.859 1 92.25 306 ALA B C 1
ATOM 6757 O O . ALA B 1 306 ? 7.367 -48.312 -21.188 1 92.25 306 ALA B O 1
ATOM 6758 N N . ILE B 1 307 ? 6.91 -46.156 -21.562 1 92.44 307 ILE B N 1
ATOM 6759 C CA . ILE B 1 307 ? 6.391 -46.438 -22.906 1 92.44 307 ILE B CA 1
ATOM 6760 C C . ILE B 1 307 ? 7.508 -46.969 -23.797 1 92.44 307 ILE B C 1
ATOM 6762 O O . ILE B 1 307 ? 7.305 -47.938 -24.547 1 92.44 307 ILE B O 1
ATOM 6766 N N . ALA B 1 308 ? 8.633 -46.406 -23.688 1 91.69 308 ALA B N 1
ATOM 6767 C CA . ALA B 1 308 ? 9.781 -46.844 -24.484 1 91.69 308 ALA B CA 1
ATOM 6768 C C . ALA B 1 308 ? 10.164 -48.281 -24.141 1 91.69 308 ALA B C 1
ATOM 6770 O O . ALA B 1 308 ? 10.484 -49.094 -25.016 1 91.69 308 ALA B O 1
ATOM 6771 N N . ARG B 1 309 ? 10.18 -48.562 -22.906 1 91.62 309 ARG B N 1
ATOM 6772 C CA . ARG B 1 309 ? 10.492 -49.938 -22.453 1 91.62 309 ARG B CA 1
ATOM 6773 C C . ARG B 1 309 ? 9.5 -50.938 -23.016 1 91.62 309 ARG B C 1
ATOM 6775 O O . ARG B 1 309 ? 9.898 -52 -23.516 1 91.62 309 ARG B O 1
ATOM 6782 N N . GLN B 1 310 ? 8.273 -50.594 -22.984 1 91.12 310 GLN B N 1
ATOM 6783 C CA . GLN B 1 310 ? 7.23 -51.5 -23.469 1 91.12 310 GLN B CA 1
ATOM 6784 C C . GLN B 1 310 ? 7.293 -51.625 -24.984 1 91.12 310 GLN B C 1
ATOM 6786 O O . GLN B 1 310 ? 6.996 -52.688 -25.531 1 91.12 310 GLN B O 1
ATOM 6791 N N . SER B 1 311 ? 7.637 -50.594 -25.562 1 90.44 311 SER B N 1
ATOM 6792 C CA . SER B 1 311 ? 7.801 -50.688 -27.016 1 90.44 311 SER B CA 1
ATOM 6793 C C . SER B 1 311 ? 8.891 -51.656 -27.406 1 90.44 311 SER B C 1
ATOM 6795 O O . SER B 1 311 ? 8.742 -52.406 -28.391 1 90.44 311 SER B O 1
ATOM 6797 N N . LEU B 1 312 ? 9.961 -51.688 -26.688 1 89.38 312 LEU B N 1
ATOM 6798 C CA . LEU B 1 312 ? 11.031 -52.656 -26.922 1 89.38 312 LEU B CA 1
ATOM 6799 C C . LEU B 1 312 ? 10.547 -54.094 -26.703 1 89.38 312 LEU B C 1
ATOM 6801 O O . LEU B 1 312 ? 10.898 -55 -27.469 1 89.38 312 LEU B O 1
ATOM 6805 N N . GLN B 1 313 ? 9.75 -54.219 -25.75 1 90.94 313 GLN B N 1
ATOM 6806 C CA . GLN B 1 313 ? 9.195 -55.531 -25.453 1 90.94 313 GLN B CA 1
ATOM 6807 C C . GLN B 1 313 ? 8.266 -56 -26.578 1 90.94 313 GLN B C 1
ATOM 6809 O O . GLN B 1 313 ? 8.305 -57.156 -26.984 1 90.94 313 GLN B O 1
ATOM 6814 N N . ILE B 1 314 ? 7.48 -55.094 -27.016 1 91.25 314 ILE B N 1
ATOM 6815 C CA . ILE B 1 314 ? 6.543 -55.406 -28.094 1 91.25 314 ILE B CA 1
ATOM 6816 C C . ILE B 1 314 ? 7.309 -55.781 -29.359 1 91.25 314 ILE B C 1
ATOM 6818 O O . ILE B 1 314 ? 6.988 -56.781 -30 1 91.25 314 ILE B O 1
ATOM 6822 N N . ASP B 1 315 ? 8.281 -55.062 -29.656 1 90.19 315 ASP B N 1
ATOM 6823 C CA . ASP B 1 315 ? 9.078 -55.312 -30.859 1 90.19 315 ASP B CA 1
ATOM 6824 C C . ASP B 1 315 ? 9.75 -56.688 -30.781 1 90.19 315 ASP B C 1
ATOM 6826 O O . ASP B 1 315 ? 9.742 -57.438 -31.75 1 90.19 315 ASP B O 1
ATOM 6830 N N . CYS B 1 316 ? 10.32 -56.938 -29.625 1 93.06 316 CYS B N 1
ATOM 6831 C CA . CYS B 1 316 ? 10.984 -58.219 -29.438 1 93.06 316 CYS B CA 1
ATOM 6832 C C . CYS B 1 316 ? 9.992 -59.375 -29.547 1 93.06 316 CYS B C 1
ATOM 6834 O O . CYS B 1 316 ? 10.25 -60.344 -30.266 1 93.06 316 CYS B O 1
ATOM 6836 N N . LEU B 1 317 ? 8.852 -59.25 -28.938 1 93.19 317 LEU B N 1
ATOM 6837 C CA . LEU B 1 317 ? 7.836 -60.281 -28.953 1 93.19 317 LEU B CA 1
ATOM 6838 C C . LEU B 1 317 ? 7.285 -60.5 -30.359 1 93.19 317 LEU B C 1
ATOM 6840 O O . LEU B 1 317 ? 6.984 -61.625 -30.766 1 93.19 317 LEU B O 1
ATOM 6844 N N . GLN B 1 318 ? 7.117 -59.406 -31.047 1 92.06 318 GLN B N 1
ATOM 6845 C CA . GLN B 1 318 ? 6.637 -59.5 -32.438 1 92.06 318 GLN B CA 1
ATOM 6846 C C . GLN B 1 318 ? 7.633 -60.25 -33.312 1 92.06 318 GLN B C 1
ATOM 6848 O O . GLN B 1 318 ? 7.238 -61.062 -34.125 1 92.06 318 GLN B O 1
ATOM 6853 N N . ARG B 1 319 ? 8.875 -59.938 -33.125 1 90.94 319 ARG B N 1
ATOM 6854 C CA . ARG B 1 319 ? 9.914 -60.625 -33.906 1 90.94 319 ARG B CA 1
ATOM 6855 C C . ARG B 1 319 ? 9.953 -62.125 -33.562 1 90.94 319 ARG B C 1
ATOM 6857 O O . ARG B 1 319 ? 10.094 -62.969 -34.469 1 90.94 319 ARG B O 1
ATOM 6864 N N . LYS B 1 320 ? 9.82 -62.344 -32.312 1 90.69 320 LYS B N 1
ATOM 6865 C CA . LYS B 1 320 ? 9.812 -63.75 -31.891 1 90.69 320 LYS B CA 1
ATOM 6866 C C . LYS B 1 320 ? 8.602 -64.5 -32.438 1 90.69 320 LYS B C 1
ATOM 6868 O O . LYS B 1 320 ? 8.727 -65.625 -32.906 1 90.69 320 LYS B O 1
ATOM 6873 N N . TYR B 1 321 ? 7.52 -63.781 -32.406 1 88.31 321 TYR B N 1
ATOM 6874 C CA . TYR B 1 321 ? 6.285 -64.375 -32.938 1 88.31 321 TYR B CA 1
ATOM 6875 C C . TYR B 1 321 ? 6.414 -64.625 -34.406 1 88.31 321 TYR B C 1
ATOM 6877 O O . TYR B 1 321 ? 6.059 -65.75 -34.875 1 88.31 321 TYR B O 1
ATOM 6885 N N . GLN B 1 322 ? 6.941 -63.781 -35.156 1 87.12 322 GLN B N 1
ATOM 6886 C CA . GLN B 1 322 ? 7.094 -63.938 -36.594 1 87.12 322 GLN B CA 1
ATOM 6887 C C . GLN B 1 322 ? 8.078 -65.062 -36.938 1 87.12 322 GLN B C 1
ATOM 6889 O O . GLN B 1 322 ? 7.871 -65.812 -37.875 1 87.12 322 GLN B O 1
ATOM 6894 N N . LEU B 1 323 ? 9.117 -65.125 -36.156 1 86.12 323 LEU B N 1
ATOM 6895 C CA . LEU B 1 323 ? 10.109 -66.188 -36.344 1 86.12 323 LEU B CA 1
ATOM 6896 C C . LEU B 1 323 ? 9.492 -67.562 -36.188 1 86.12 323 LEU B C 1
ATOM 6898 O O . LEU B 1 323 ? 9.766 -68.438 -36.938 1 86.12 323 LEU B O 1
ATOM 6902 N N . LEU B 1 324 ? 8.688 -67.688 -35.219 1 83.5 324 LEU B N 1
ATOM 6903 C CA . LEU B 1 324 ? 8.047 -68.938 -34.938 1 83.5 324 LEU B CA 1
ATOM 6904 C C . LEU B 1 324 ? 7.031 -69.312 -36.031 1 83.5 324 LEU B C 1
ATOM 6906 O O . LEU B 1 324 ? 6.867 -70.5 -36.375 1 83.5 324 LEU B O 1
ATOM 6910 N N . LEU B 1 325 ? 6.391 -68.312 -36.562 1 80.81 325 LEU B N 1
ATOM 6911 C CA . LEU B 1 325 ? 5.43 -68.562 -37.625 1 80.81 325 LEU B CA 1
ATOM 6912 C C . LEU B 1 325 ? 6.133 -69 -38.906 1 80.81 325 LEU B C 1
ATOM 6914 O O . LEU B 1 325 ? 5.625 -69.938 -39.594 1 80.81 325 LEU B O 1
ATOM 6918 N N . ASP B 1 326 ? 7.266 -68.562 -39.125 1 78.38 326 ASP B N 1
ATOM 6919 C CA . ASP B 1 326 ? 8.016 -68.938 -40.344 1 78.38 326 ASP B CA 1
ATOM 6920 C C . ASP B 1 326 ? 8.625 -70.312 -40.219 1 78.38 326 ASP B C 1
ATOM 6922 O O . ASP B 1 326 ? 8.719 -71.062 -41.188 1 78.38 326 ASP B O 1
ATOM 6926 N N . TYR B 1 327 ? 8.969 -70.688 -39 1 71.06 327 TYR B N 1
ATOM 6927 C CA . TYR B 1 327 ? 9.578 -72 -38.781 1 71.06 327 TYR B CA 1
ATOM 6928 C C . TYR B 1 327 ? 8.516 -73.062 -38.781 1 71.06 327 TYR B C 1
ATOM 6930 O O . TYR B 1 327 ? 8.766 -74.188 -39.25 1 71.06 327 TYR B O 1
ATOM 6938 N N . SER B 1 328 ? 7.492 -72.875 -37.938 1 60.84 328 SER B N 1
ATOM 6939 C CA . SER B 1 328 ? 6.43 -73.875 -37.938 1 60.84 328 SER B CA 1
ATOM 6940 C C . SER B 1 328 ? 5.988 -74.188 -39.344 1 60.84 328 SER B C 1
ATOM 6942 O O . SER B 1 328 ? 5.582 -75.375 -39.594 1 60.84 328 SER B O 1
ATOM 6944 N N . SER B 1 329 ? 6.145 -73.25 -40.188 1 56.12 329 SER B N 1
ATOM 6945 C CA . SER B 1 329 ? 5.805 -73.562 -41.562 1 56.12 329 SER B CA 1
ATOM 6946 C C . SER B 1 329 ? 6.871 -74.438 -42.219 1 56.12 329 SER B C 1
ATOM 6948 O O . SER B 1 329 ? 6.586 -75.188 -43.188 1 56.12 329 SER B O 1
ATOM 6950 N N . ASN B 1 330 ? 8.164 -74.375 -41.656 1 55.19 330 ASN B N 1
ATOM 6951 C CA . ASN B 1 330 ? 9.227 -75.188 -42.25 1 55.19 330 ASN B CA 1
ATOM 6952 C C . ASN B 1 330 ? 9.641 -76.312 -41.344 1 55.19 330 ASN B C 1
ATOM 6954 O O . ASN B 1 330 ? 10.312 -76.125 -40.344 1 55.19 330 ASN B O 1
ATOM 6958 N N . HIS B 1 331 ? 8.727 -77.188 -40.906 1 47.66 331 HIS B N 1
ATOM 6959 C CA . HIS B 1 331 ? 8.781 -78.25 -39.938 1 47.66 331 HIS B CA 1
ATOM 6960 C C . HIS B 1 331 ? 10.008 -79.125 -40.125 1 47.66 331 HIS B C 1
ATOM 6962 O O . HIS B 1 331 ? 10.039 -80.312 -39.656 1 47.66 331 HIS B O 1
ATOM 6968 N N . SER B 1 332 ? 10.961 -78.938 -40.938 1 43.72 332 SER B N 1
ATOM 6969 C CA . SER B 1 332 ? 11.773 -80.125 -41 1 43.72 332 SER B CA 1
ATOM 6970 C C . SER B 1 332 ? 12.281 -80.562 -39.625 1 43.72 332 SER B C 1
ATOM 6972 O O . SER B 1 332 ? 12.555 -79.688 -38.781 1 43.72 332 SER B O 1
ATOM 6974 N N . GLN B 1 333 ? 12.133 -81.875 -39.188 1 41.94 333 GLN B N 1
ATOM 6975 C CA . GLN B 1 333 ? 12.172 -82.812 -38.062 1 41.94 333 GLN B CA 1
ATOM 6976 C C . GLN B 1 333 ? 13.359 -82.5 -37.156 1 41.94 333 GLN B C 1
ATOM 6978 O O . GLN B 1 333 ? 13.227 -82.562 -35.938 1 41.94 333 GLN B O 1
ATOM 6983 N N . ASN B 1 334 ? 14.664 -83 -37.531 1 40.03 334 ASN B N 1
ATOM 6984 C CA . ASN B 1 334 ? 15.539 -83.938 -36.812 1 40.03 334 ASN B CA 1
ATOM 6985 C C . ASN B 1 334 ? 16.453 -83.188 -35.844 1 40.03 334 ASN B C 1
ATOM 6987 O O . ASN B 1 334 ? 17.344 -83.75 -35.25 1 40.03 334 ASN B O 1
ATOM 6991 N N . SER B 1 335 ? 17.094 -81.938 -36.156 1 45.25 335 SER B N 1
ATOM 6992 C CA . SER B 1 335 ? 18.438 -81.812 -35.594 1 45.25 335 SER B CA 1
ATOM 6993 C C . SER B 1 335 ? 18.422 -81.375 -34.156 1 45.25 335 SER B C 1
ATOM 6995 O O . SER B 1 335 ? 17.547 -80.562 -33.75 1 45.25 335 SER B O 1
ATOM 6997 N N . THR B 1 336 ? 19.078 -81.938 -33.156 1 48.94 336 THR B N 1
ATOM 6998 C CA . THR B 1 336 ? 19.484 -81.875 -31.766 1 48.94 336 THR B CA 1
ATOM 6999 C C . THR B 1 336 ? 19.719 -80.438 -31.344 1 48.94 336 THR B C 1
ATOM 7001 O O . THR B 1 336 ? 19.516 -80.062 -30.188 1 48.94 336 THR B O 1
ATOM 7004 N N . GLU B 1 337 ? 20.438 -79.562 -32.094 1 53.69 337 GLU B N 1
ATOM 7005 C CA . GLU B 1 337 ? 20.812 -78.188 -31.797 1 53.69 337 GLU B CA 1
ATOM 7006 C C . GLU B 1 337 ? 19.797 -77.25 -32.406 1 53.69 337 GLU B C 1
ATOM 7008 O O . GLU B 1 337 ? 19.625 -77.188 -33.625 1 53.69 337 GLU B O 1
ATOM 7013 N N . CYS B 1 338 ? 18.734 -76.875 -31.75 1 63.31 338 CYS B N 1
ATOM 7014 C CA . CYS B 1 338 ? 17.609 -76.062 -32.219 1 63.31 338 CYS B CA 1
ATOM 7015 C C . CYS B 1 338 ? 18.047 -74.625 -32.562 1 63.31 338 CYS B C 1
ATOM 7017 O O . CYS B 1 338 ? 18.109 -73.75 -31.672 1 63.31 338 CYS B O 1
ATOM 7019 N N . PRO B 1 339 ? 18.812 -74.312 -33.625 1 68.38 339 PRO B N 1
ATOM 7020 C CA . PRO B 1 339 ? 19.234 -72.938 -34 1 68.38 339 PRO B CA 1
ATOM 7021 C C . PRO B 1 339 ? 18.172 -71.875 -33.75 1 68.38 339 PRO B C 1
ATOM 7023 O O . PRO B 1 339 ? 18.484 -70.75 -33.406 1 68.38 339 PRO B O 1
ATOM 7026 N N . HIS B 1 340 ? 16.984 -72.25 -33.75 1 75.38 340 HIS B N 1
ATOM 7027 C CA . HIS B 1 340 ? 15.891 -71.312 -33.5 1 75.38 340 HIS B CA 1
ATOM 7028 C C . HIS B 1 340 ? 15.812 -70.938 -32.031 1 75.38 340 HIS B C 1
ATOM 7030 O O . HIS B 1 340 ? 15.562 -69.75 -31.703 1 75.38 340 HIS B O 1
ATOM 7036 N N . CYS B 1 341 ? 16.094 -71.875 -31.203 1 76.38 341 CYS B N 1
ATOM 7037 C CA . CYS B 1 341 ? 16.094 -71.625 -29.766 1 76.38 341 CYS B CA 1
ATOM 7038 C C . CYS B 1 341 ? 17.188 -70.625 -29.406 1 76.38 341 CYS B C 1
ATOM 7040 O O . CYS B 1 341 ? 17 -69.75 -28.578 1 76.38 341 CYS B O 1
ATOM 7042 N N . GLN B 1 342 ? 18.266 -70.812 -30.141 1 81.12 342 GLN B N 1
ATOM 7043 C CA . GLN B 1 342 ? 19.375 -69.875 -29.891 1 81.12 342 GLN B CA 1
ATOM 7044 C C . GLN B 1 342 ? 19.062 -68.438 -30.359 1 81.12 342 GLN B C 1
ATOM 7046 O O . GLN B 1 342 ? 19.422 -67.5 -29.703 1 81.12 342 GLN B O 1
ATOM 7051 N N . THR B 1 343 ? 18.359 -68.375 -31.484 1 86.25 343 THR B N 1
ATOM 7052 C CA . THR B 1 343 ? 17.969 -67.062 -32 1 86.25 343 THR B CA 1
ATOM 7053 C C . THR B 1 343 ? 16.969 -66.375 -31.078 1 86.25 343 THR B C 1
ATOM 7055 O O . THR B 1 343 ? 17.047 -65.188 -30.859 1 86.25 343 THR B O 1
ATOM 7058 N N . LEU B 1 344 ? 16.078 -67.125 -30.547 1 87.94 344 LEU B N 1
ATOM 7059 C CA . LEU B 1 344 ? 15.094 -66.625 -29.609 1 87.94 344 LEU B CA 1
ATOM 7060 C C . LEU B 1 344 ? 15.766 -66.062 -28.328 1 87.94 344 LEU B C 1
ATOM 7062 O O . LEU B 1 344 ? 15.414 -65 -27.828 1 87.94 344 LEU B O 1
ATOM 7066 N N . GLU B 1 345 ? 16.672 -66.875 -27.859 1 89 345 GLU B N 1
ATOM 7067 C CA . GLU B 1 345 ? 17.422 -66.438 -26.672 1 89 345 GLU B CA 1
ATOM 7068 C C . GLU B 1 345 ? 18.25 -65.188 -26.922 1 89 345 GLU B C 1
ATOM 7070 O O . GLU B 1 345 ? 18.391 -64.375 -26.047 1 89 345 GLU B O 1
ATOM 7075 N N . SER B 1 346 ? 18.797 -65.188 -28.094 1 91.56 346 SER B N 1
ATOM 7076 C CA . SER B 1 346 ? 19.578 -64 -28.469 1 91.56 346 SER B CA 1
ATOM 7077 C C . SER B 1 346 ? 18.719 -62.75 -28.531 1 91.56 346 SER B C 1
ATOM 7079 O O . SER B 1 346 ? 19.172 -61.656 -28.172 1 91.56 346 SER B O 1
ATOM 7081 N N . MET B 1 347 ? 17.469 -62.844 -28.984 1 92.38 347 MET B N 1
ATOM 7082 C CA . MET B 1 347 ? 16.547 -61.719 -29.031 1 92.38 347 MET B CA 1
ATOM 7083 C C . MET B 1 347 ? 16.188 -61.25 -27.625 1 92.38 347 MET B C 1
ATOM 7085 O O . MET B 1 347 ? 16.094 -60.062 -27.391 1 92.38 347 MET B O 1
ATOM 7089 N N . ASP B 1 348 ? 16.031 -62.156 -26.766 1 92.88 348 ASP B N 1
ATOM 7090 C CA . ASP B 1 348 ? 15.758 -61.781 -25.375 1 92.88 348 ASP B CA 1
ATOM 7091 C C . ASP B 1 348 ? 16.953 -61.062 -24.734 1 92.88 348 ASP B C 1
ATOM 7093 O O . ASP B 1 348 ? 16.766 -60.125 -23.984 1 92.88 348 ASP B O 1
ATOM 7097 N N . LEU B 1 349 ? 18.078 -61.562 -25.016 1 93.44 349 LEU B N 1
ATOM 7098 C CA . LEU B 1 349 ? 19.281 -60.969 -24.469 1 93.44 349 LEU B CA 1
ATOM 7099 C C . LEU B 1 349 ? 19.453 -59.531 -24.984 1 93.44 349 LEU B C 1
ATOM 7101 O O . LEU B 1 349 ? 19.812 -58.625 -24.234 1 93.44 349 LEU B O 1
ATOM 7105 N N . GLU B 1 350 ? 19.203 -59.344 -26.25 1 93.12 350 GLU B N 1
ATOM 7106 C CA . GLU B 1 350 ? 19.312 -58.031 -26.844 1 93.12 350 GLU B CA 1
ATOM 7107 C C . GLU B 1 350 ? 18.281 -57.062 -26.25 1 93.12 350 GLU B C 1
ATOM 7109 O O . GLU B 1 350 ? 18.609 -55.906 -25.953 1 93.12 350 GLU B O 1
ATOM 7114 N N . MET B 1 351 ? 17.109 -57.469 -26.125 1 93.06 351 MET B N 1
ATOM 7115 C CA . MET B 1 351 ? 16.047 -56.688 -25.531 1 93.06 351 MET B CA 1
ATOM 7116 C C . MET B 1 351 ? 16.406 -56.281 -24.094 1 93.06 351 MET B C 1
ATOM 7118 O O . MET B 1 351 ? 16.25 -55.125 -23.719 1 93.06 351 MET B O 1
ATOM 7122 N N . ASN B 1 352 ? 16.81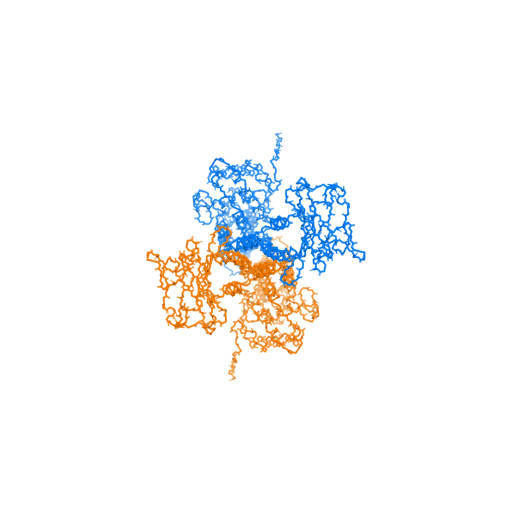2 -57.281 -23.328 1 94.38 352 ASN B N 1
ATOM 7123 C CA . ASN B 1 352 ? 17.172 -57 -21.938 1 94.38 352 ASN B CA 1
ATOM 7124 C C . ASN B 1 352 ? 18.328 -56.031 -21.828 1 94.38 352 ASN B C 1
ATOM 7126 O O . ASN B 1 352 ? 18.375 -55.219 -20.906 1 94.38 352 ASN B O 1
ATOM 7130 N N . GLN B 1 353 ? 19.188 -56.125 -22.734 1 94.5 353 GLN B N 1
ATOM 7131 C CA . GLN B 1 353 ? 20.297 -55.156 -22.766 1 94.5 353 GLN B CA 1
ATOM 7132 C C . GLN B 1 353 ? 19.797 -53.75 -23.047 1 94.5 353 GLN B C 1
ATOM 7134 O O . GLN B 1 353 ? 20.234 -52.781 -22.406 1 94.5 353 GLN B O 1
ATOM 7139 N N . GLU B 1 354 ? 18.938 -53.625 -23.969 1 92.69 354 GLU B N 1
ATOM 7140 C CA . GLU B 1 354 ? 18.359 -52.312 -24.297 1 92.69 354 GLU B CA 1
ATOM 7141 C C . GLU B 1 354 ? 17.547 -51.75 -23.125 1 92.69 354 GLU B C 1
ATOM 7143 O O . GLU B 1 354 ? 17.578 -50.562 -22.859 1 92.69 354 GLU B O 1
ATOM 7148 N N . ILE B 1 355 ? 16.844 -52.594 -22.516 1 93.19 355 ILE B N 1
ATOM 7149 C CA . ILE B 1 355 ? 16.047 -52.188 -21.359 1 93.19 355 ILE B CA 1
ATOM 7150 C C . ILE B 1 355 ? 16.969 -51.719 -20.234 1 93.19 355 ILE B C 1
ATOM 7152 O O . ILE B 1 355 ? 16.672 -50.75 -19.547 1 93.19 355 ILE B O 1
ATOM 7156 N N . GLU B 1 356 ? 17.984 -52.438 -20.031 1 94.44 356 GLU B N 1
ATOM 7157 C CA . GLU B 1 356 ? 18.969 -52.062 -19.031 1 94.44 356 GLU B CA 1
ATOM 7158 C C . GLU B 1 356 ? 19.594 -50.719 -19.359 1 94.44 356 GLU B C 1
ATOM 7160 O O . GLU B 1 356 ? 19.875 -49.906 -18.453 1 94.44 356 GLU B O 1
ATOM 7165 N N . GLN B 1 357 ? 19.859 -50.5 -20.578 1 91.69 357 GLN B N 1
ATOM 7166 C CA . GLN B 1 357 ? 20.375 -49.219 -21.016 1 91.69 357 GLN B CA 1
ATOM 7167 C C . GLN B 1 357 ? 19.391 -48.094 -20.719 1 91.69 357 GLN B C 1
ATOM 7169 O O . GLN B 1 357 ? 19.766 -47 -20.25 1 91.69 357 GLN B O 1
ATOM 7174 N N . LEU B 1 358 ? 18.172 -48.281 -21 1 91.56 358 LEU B N 1
ATOM 7175 C CA . LEU B 1 358 ? 17.125 -47.312 -20.734 1 91.56 358 LEU B CA 1
ATOM 7176 C C . LEU B 1 358 ? 17.016 -47.031 -19.234 1 91.56 358 LEU B C 1
ATOM 7178 O O . LEU B 1 358 ? 16.797 -45.875 -18.844 1 91.56 358 LEU B O 1
ATOM 7182 N N . GLN B 1 359 ? 17.109 -48.062 -18.484 1 91.75 359 GLN B N 1
ATOM 7183 C CA . GLN B 1 359 ? 17.094 -47.906 -17.031 1 91.75 359 GLN B CA 1
ATOM 7184 C C . GLN B 1 359 ? 18.281 -47.094 -16.547 1 91.75 359 GLN B C 1
ATOM 7186 O O . GLN B 1 359 ? 18.156 -46.281 -15.641 1 91.75 359 GLN B O 1
ATOM 7191 N N . GLY B 1 360 ? 19.375 -47.375 -17.109 1 90.31 360 GLY B N 1
ATOM 7192 C CA . GLY B 1 360 ? 20.547 -46.594 -16.797 1 90.31 360 GLY B CA 1
ATOM 7193 C C . GLY B 1 360 ? 20.375 -45.125 -17.109 1 90.31 360 GLY B C 1
ATOM 7194 O O . GLY B 1 360 ? 20.781 -44.25 -16.344 1 90.31 360 GLY B O 1
ATOM 7195 N N . PHE B 1 361 ? 19.797 -44.844 -18.234 1 90.5 361 PHE B N 1
ATOM 7196 C CA . PHE B 1 361 ? 19.531 -43.469 -18.625 1 90.5 361 PHE B CA 1
ATOM 7197 C C . PHE B 1 361 ? 18.578 -42.781 -17.641 1 90.5 361 PHE B C 1
ATOM 7199 O O . PHE B 1 361 ? 18.734 -41.625 -17.328 1 90.5 361 PHE B O 1
ATOM 7206 N N . TRP B 1 362 ? 17.562 -43.469 -17.219 1 92.06 362 TRP B N 1
ATOM 7207 C CA . TRP B 1 362 ? 16.609 -42.938 -16.266 1 92.06 362 TRP B CA 1
ATOM 7208 C C . TRP B 1 362 ? 17.281 -42.562 -14.953 1 92.06 362 TRP B C 1
ATOM 7210 O O . TRP B 1 362 ? 17.016 -41.5 -14.383 1 92.06 362 TRP B O 1
ATOM 7220 N N . GLU B 1 363 ? 18.094 -43.438 -14.461 1 90.5 363 GLU B N 1
ATOM 7221 C CA . GLU B 1 363 ? 18.844 -43.156 -13.242 1 90.5 363 GLU B CA 1
ATOM 7222 C C . GLU B 1 363 ? 19.719 -41.906 -13.398 1 90.5 363 GLU B C 1
ATOM 7224 O O . GLU B 1 363 ? 19.844 -41.094 -12.469 1 90.5 363 GLU B O 1
ATOM 7229 N N . MET B 1 364 ? 20.234 -41.781 -14.531 1 88.94 364 MET B N 1
ATOM 7230 C CA . MET B 1 364 ? 21.062 -40.625 -14.812 1 88.94 364 MET B CA 1
ATOM 7231 C C . MET B 1 364 ? 20.219 -39.344 -14.797 1 88.94 364 MET B C 1
ATOM 7233 O O . MET B 1 364 ? 20.672 -38.312 -14.312 1 88.94 364 MET B O 1
ATOM 7237 N N . VAL B 1 365 ? 19.078 -39.375 -15.383 1 91.75 365 VAL B N 1
ATOM 7238 C CA . VAL B 1 365 ? 18.172 -38.25 -15.398 1 91.75 365 VAL B CA 1
ATOM 7239 C C . VAL B 1 365 ? 17.844 -37.812 -13.969 1 91.75 365 VAL B C 1
ATOM 7241 O O . VAL B 1 365 ? 17.844 -36.625 -13.648 1 91.75 365 VAL B O 1
ATOM 7244 N N . GLN B 1 366 ? 17.594 -38.75 -13.117 1 91.12 366 GLN B N 1
ATOM 7245 C CA . GLN B 1 366 ? 17.281 -38.469 -11.727 1 91.12 366 GLN B CA 1
ATOM 7246 C C . GLN B 1 366 ? 18.453 -37.781 -11.016 1 91.12 366 GLN B C 1
ATOM 7248 O O . GLN B 1 366 ? 18.25 -36.875 -10.219 1 91.12 366 GLN B O 1
ATOM 7253 N N . GLU B 1 367 ? 19.562 -38.219 -11.336 1 88.06 367 GLU B N 1
ATOM 7254 C CA . GLU B 1 367 ? 20.75 -37.625 -10.742 1 88.06 367 GLU B CA 1
ATOM 7255 C C . GLU B 1 367 ? 21 -36.219 -11.273 1 88.06 367 GLU B C 1
ATOM 7257 O O . GLU B 1 367 ? 21.344 -35.312 -10.516 1 88.06 367 GLU B O 1
ATOM 7262 N N . ALA B 1 368 ? 20.859 -36.125 -12.516 1 88.44 368 ALA B N 1
ATOM 7263 C CA . ALA B 1 368 ? 21.094 -34.844 -13.156 1 88.44 368 ALA B CA 1
ATOM 7264 C C . ALA B 1 368 ? 20.062 -33.812 -12.711 1 88.44 368 ALA B C 1
ATOM 7266 O O . ALA B 1 368 ? 20.312 -32.594 -12.773 1 88.44 368 ALA B O 1
ATOM 7267 N N . ASN B 1 369 ? 18.891 -34.25 -12.289 1 91.38 369 ASN B N 1
ATOM 7268 C CA . ASN B 1 369 ? 17.797 -33.375 -11.906 1 91.38 369 ASN B CA 1
ATOM 7269 C C . ASN B 1 369 ? 18.078 -32.656 -10.594 1 91.38 369 ASN B C 1
ATOM 7271 O O . ASN B 1 369 ? 17.422 -31.656 -10.266 1 91.38 369 ASN B O 1
ATOM 7275 N N . GLU B 1 370 ? 19.047 -33.125 -9.859 1 87.56 370 GLU B N 1
ATOM 7276 C CA . GLU B 1 370 ? 19.422 -32.469 -8.602 1 87.56 370 GLU B CA 1
ATOM 7277 C C . GLU B 1 370 ? 20.234 -31.203 -8.844 1 87.56 370 GLU B C 1
ATOM 7279 O O . GLU B 1 370 ? 21.078 -31.172 -9.742 1 87.56 370 GLU B O 1
ATOM 7284 N N . PRO B 1 371 ? 19.906 -30.156 -8.055 1 80.25 371 PRO B N 1
ATOM 7285 C CA . PRO B 1 371 ? 20.562 -28.859 -8.297 1 80.25 371 PRO B CA 1
ATOM 7286 C C . PRO B 1 371 ? 22.062 -28.891 -7.988 1 80.25 371 PRO B C 1
ATOM 7288 O O . PRO B 1 371 ? 22.812 -28.062 -8.5 1 80.25 371 PRO B O 1
ATOM 7291 N N . GLU B 1 372 ? 22.547 -29.75 -7.211 1 72.12 372 GLU B N 1
ATOM 7292 C CA . GLU B 1 372 ? 23.953 -29.781 -6.855 1 72.12 372 GLU B CA 1
ATOM 7293 C C . GLU B 1 372 ? 24.828 -29.938 -8.102 1 72.12 372 GLU B C 1
ATOM 7295 O O . GLU B 1 372 ? 24.359 -30.406 -9.141 1 72.12 372 GLU B O 1
ATOM 7300 N N . ILE B 1 373 ? 26.031 -29.266 -8.047 1 57.22 373 ILE B N 1
ATOM 7301 C CA . ILE B 1 373 ? 27 -29.25 -9.141 1 57.22 373 ILE B CA 1
ATOM 7302 C C . ILE B 1 373 ? 27.203 -30.672 -9.664 1 57.22 373 ILE B C 1
ATOM 7304 O O . ILE B 1 373 ? 27.531 -31.578 -8.891 1 57.22 373 ILE B O 1
ATOM 7308 N N . LEU B 1 374 ? 26.547 -30.891 -10.828 1 56.47 374 LEU B N 1
ATOM 7309 C CA . LEU B 1 374 ? 26.766 -32.188 -11.484 1 56.47 374 LEU B CA 1
ATOM 7310 C C . LEU B 1 374 ? 28.234 -32.375 -11.852 1 56.47 374 LEU B C 1
ATOM 7312 O O . LEU B 1 374 ? 28.875 -31.438 -12.344 1 56.47 374 LEU B O 1
ATOM 7316 N N . HIS B 1 375 ? 28.859 -33.281 -11.297 1 55.88 375 HIS B N 1
ATOM 7317 C CA . HIS B 1 375 ? 30.172 -33.688 -11.797 1 55.88 375 HIS B CA 1
ATOM 7318 C C . HIS B 1 375 ? 30.141 -33.938 -13.305 1 55.88 375 HIS B C 1
ATOM 7320 O O . HIS B 1 375 ? 29.078 -34.156 -13.875 1 55.88 375 HIS B O 1
ATOM 7326 N N . SER B 1 376 ? 31.25 -33.625 -14.109 1 55.84 376 SER B N 1
ATOM 7327 C CA . SER B 1 376 ? 31.469 -33.688 -15.555 1 55.84 376 SER B CA 1
ATOM 7328 C C . SER B 1 376 ? 30.859 -34.969 -16.141 1 55.84 376 SER B C 1
ATOM 7330 O O . SER B 1 376 ? 30.422 -34.969 -17.297 1 55.84 376 SER B O 1
ATOM 7332 N N . LYS B 1 377 ? 30.766 -36 -15.531 1 57.5 377 LYS B N 1
ATOM 7333 C CA . LYS B 1 377 ? 30.5 -37.344 -16.078 1 57.5 377 LYS B CA 1
ATOM 7334 C C . LYS B 1 377 ? 29.047 -37.469 -16.547 1 57.5 377 LYS B C 1
ATOM 7336 O O . LYS B 1 377 ? 28.797 -37.969 -17.656 1 57.5 377 LYS B O 1
ATOM 7341 N N . PRO B 1 378 ? 28.125 -36.844 -15.906 1 60.66 378 PRO B N 1
ATOM 7342 C CA . PRO B 1 378 ? 26.75 -37.094 -16.344 1 60.66 378 PRO B CA 1
ATOM 7343 C C . PRO B 1 378 ? 26.391 -36.312 -17.609 1 60.66 378 PRO B C 1
ATOM 7345 O O . PRO B 1 378 ? 25.5 -36.719 -18.359 1 60.66 378 PRO B O 1
ATOM 7348 N N . LEU B 1 379 ? 27.234 -35.406 -17.984 1 66.25 379 LEU B N 1
ATOM 7349 C CA . LEU B 1 379 ? 26.875 -34.531 -19.094 1 66.25 379 LEU B CA 1
ATOM 7350 C C . LEU B 1 379 ? 27 -35.25 -20.422 1 66.25 379 LEU B C 1
ATOM 7352 O O . LEU B 1 379 ? 26.172 -35.062 -21.328 1 66.25 379 LEU B O 1
ATOM 7356 N N . GLU B 1 380 ? 28.031 -36.125 -20.562 1 67.94 380 GLU B N 1
ATOM 7357 C CA . GLU B 1 380 ? 28.203 -36.812 -21.828 1 67.94 380 GLU B CA 1
ATOM 7358 C C . GLU B 1 380 ? 27.062 -37.812 -22.062 1 67.94 380 GLU B C 1
ATOM 7360 O O . GLU B 1 380 ? 26.547 -37.906 -23.188 1 67.94 380 GLU B O 1
ATOM 7365 N N . LYS B 1 381 ? 26.672 -38.375 -21.078 1 76.56 381 LYS B N 1
ATOM 7366 C CA . LYS B 1 381 ? 25.609 -39.375 -21.219 1 76.56 381 LYS B CA 1
ATOM 7367 C C . LYS B 1 381 ? 24.266 -38.719 -21.5 1 76.56 381 LYS B C 1
ATOM 7369 O O . LYS B 1 381 ? 23.391 -39.344 -22.125 1 76.56 381 LYS B O 1
ATOM 7374 N N . LEU B 1 382 ? 24.203 -37.469 -21.188 1 82.06 382 LEU B N 1
ATOM 7375 C CA . LEU B 1 382 ? 22.953 -36.75 -21.438 1 82.06 382 LEU B CA 1
ATOM 7376 C C . LEU B 1 382 ? 22.812 -36.406 -22.922 1 82.06 382 LEU B C 1
ATOM 7378 O O . LEU B 1 382 ? 21.703 -36.375 -23.453 1 82.06 382 LEU B O 1
ATOM 7382 N N . HIS B 1 383 ? 23.906 -36.25 -23.516 1 80.75 383 HIS B N 1
ATOM 7383 C CA . HIS B 1 383 ? 23.891 -36.031 -24.969 1 80.75 383 HIS B CA 1
ATOM 7384 C C . HIS B 1 383 ? 23.375 -37.25 -25.719 1 80.75 383 HIS B C 1
ATOM 7386 O O . HIS B 1 383 ? 22.641 -37.125 -26.688 1 80.75 383 HIS B O 1
ATOM 7392 N N . ASP B 1 384 ? 23.797 -38.375 -25.25 1 83.25 384 ASP B N 1
ATOM 7393 C CA . ASP B 1 384 ? 23.328 -39.625 -25.859 1 83.25 384 ASP B CA 1
ATOM 7394 C C . ASP B 1 384 ? 21.828 -39.812 -25.656 1 83.25 384 ASP B C 1
ATOM 7396 O O . ASP B 1 384 ? 21.125 -40.281 -26.547 1 83.25 384 ASP B O 1
ATOM 7400 N N . LEU B 1 385 ? 21.453 -39.375 -24.531 1 87.06 385 LEU B N 1
ATOM 7401 C CA . LEU B 1 385 ? 20.047 -39.5 -24.188 1 87.06 385 LEU B CA 1
ATOM 7402 C C . LEU B 1 385 ? 19.188 -38.625 -25.109 1 87.06 385 LEU B C 1
ATOM 7404 O O . LEU B 1 385 ? 18.047 -39 -25.438 1 87.06 385 LEU B O 1
ATOM 7408 N N . SER B 1 386 ? 19.719 -37.562 -25.609 1 87.62 386 SER B N 1
ATOM 7409 C CA . SER B 1 386 ? 18.969 -36.625 -26.438 1 87.62 386 SER B CA 1
ATOM 7410 C C . SER B 1 386 ? 18.688 -37.219 -27.812 1 87.62 386 SER B C 1
ATOM 7412 O O . SER B 1 386 ? 17.781 -36.75 -28.516 1 87.62 386 SER B O 1
ATOM 7414 N N . LYS B 1 387 ? 19.328 -38.281 -28.125 1 87.38 387 LYS B N 1
ATOM 7415 C CA . LYS B 1 387 ? 19.188 -38.875 -29.453 1 87.38 387 LYS B CA 1
ATOM 7416 C C . LYS B 1 387 ? 18.203 -40.062 -29.453 1 87.38 387 LYS B C 1
ATOM 7418 O O . LYS B 1 387 ? 17.797 -40.531 -30.5 1 87.38 387 LYS B O 1
ATOM 7423 N N . ILE B 1 388 ? 17.891 -40.406 -28.297 1 89.5 388 ILE B N 1
ATOM 7424 C CA . ILE B 1 388 ? 17.031 -41.594 -28.172 1 89.5 388 ILE B CA 1
ATOM 7425 C C . ILE B 1 388 ? 15.586 -41.188 -28.5 1 89.5 388 ILE B C 1
ATOM 7427 O O . ILE B 1 388 ? 15.109 -40.156 -28.047 1 89.5 388 ILE B O 1
ATOM 7431 N N . THR B 1 389 ? 14.961 -41.906 -29.344 1 90.62 389 THR B N 1
ATOM 7432 C CA . THR B 1 389 ? 13.57 -41.688 -29.734 1 90.62 389 THR B CA 1
ATOM 7433 C C . THR B 1 389 ? 12.719 -42.906 -29.328 1 90.62 389 THR B C 1
ATOM 7435 O O . THR B 1 389 ? 13.242 -43.969 -28.969 1 90.62 389 THR B O 1
ATOM 7438 N N . TYR B 1 390 ? 11.5 -42.719 -29.25 1 84.81 390 TYR B N 1
ATOM 7439 C CA . TYR B 1 390 ? 10.547 -43.781 -28.969 1 84.81 390 TYR B CA 1
ATOM 7440 C C . TYR B 1 390 ? 9.266 -43.594 -29.766 1 84.81 390 TYR B C 1
ATOM 7442 O O . TYR B 1 390 ? 9 -42.5 -30.281 1 84.81 390 TYR B O 1
ATOM 7450 N N . ARG B 1 391 ? 8.609 -44.625 -30 1 78.88 391 ARG B N 1
ATOM 7451 C CA . ARG B 1 391 ? 7.32 -44.562 -30.688 1 78.88 391 ARG B CA 1
ATOM 7452 C C . ARG B 1 391 ? 6.195 -44.25 -29.703 1 78.88 391 ARG B C 1
ATOM 7454 O O . ARG B 1 391 ? 5.941 -45.031 -28.781 1 78.88 391 ARG B O 1
ATOM 7461 N N . ASP B 1 392 ? 5.508 -43.188 -29.938 1 78.44 392 ASP B N 1
ATOM 7462 C CA . ASP B 1 392 ? 4.418 -42.781 -29.062 1 78.44 392 ASP B CA 1
ATOM 7463 C C . ASP B 1 392 ? 3.115 -43.469 -29.438 1 78.44 392 ASP B C 1
ATOM 7465 O O . ASP B 1 392 ? 3.076 -44.25 -30.375 1 78.44 392 ASP B O 1
ATOM 7469 N N . ILE B 1 393 ? 2.094 -43.219 -28.656 1 70.56 393 ILE B N 1
ATOM 7470 C CA . ILE B 1 393 ? 0.797 -43.875 -28.797 1 70.56 393 ILE B CA 1
ATOM 7471 C C . ILE B 1 393 ? 0.197 -43.531 -30.172 1 70.56 393 ILE B C 1
ATOM 7473 O O . ILE B 1 393 ? -0.608 -44.312 -30.703 1 70.56 393 ILE B O 1
ATOM 7477 N N . ASP B 1 394 ? 0.588 -42.375 -30.547 1 74.31 394 ASP B N 1
ATOM 7478 C CA . ASP B 1 394 ? 0.032 -41.969 -31.828 1 74.31 394 ASP B CA 1
ATOM 7479 C C . ASP B 1 394 ? 0.797 -42.594 -33 1 74.31 394 ASP B C 1
ATOM 7481 O O . ASP B 1 394 ? 0.484 -42.344 -34.156 1 74.31 394 ASP B O 1
ATOM 7485 N N . GLY B 1 395 ? 1.786 -43.438 -32.719 1 74.44 395 GLY B N 1
ATOM 7486 C CA . GLY B 1 395 ? 2.555 -44.125 -33.719 1 74.44 395 GLY B CA 1
ATOM 7487 C C . GLY B 1 395 ? 3.715 -43.312 -34.25 1 74.44 395 GLY B C 1
ATOM 7488 O O . GLY B 1 395 ? 4.535 -43.812 -35.031 1 74.44 395 GLY B O 1
ATOM 7489 N N . LYS B 1 396 ? 3.787 -42.094 -33.719 1 83.56 396 LYS B N 1
ATOM 7490 C CA . LYS B 1 396 ? 4.848 -41.219 -34.219 1 83.56 396 LYS B CA 1
ATOM 7491 C C . LYS B 1 396 ? 6.121 -41.375 -33.375 1 83.56 396 LYS B C 1
ATOM 7493 O O . LYS B 1 396 ? 6.055 -41.688 -32.188 1 83.56 396 LYS B O 1
ATOM 7498 N N . ILE B 1 397 ? 7.18 -41.25 -34.062 1 88.31 397 ILE B N 1
ATOM 7499 C CA . ILE B 1 397 ? 8.469 -41.312 -33.375 1 88.31 397 ILE B CA 1
ATOM 7500 C C . ILE B 1 397 ? 8.789 -39.969 -32.75 1 88.31 397 ILE B C 1
ATOM 7502 O O . ILE B 1 397 ? 8.805 -38.938 -33.438 1 88.31 397 ILE B O 1
ATOM 7506 N N . LYS B 1 398 ? 8.953 -39.875 -31.484 1 90.38 398 LYS B N 1
ATOM 7507 C CA . LYS B 1 398 ? 9.242 -38.656 -30.719 1 90.38 398 LYS B CA 1
ATOM 7508 C C . LYS B 1 398 ? 10.492 -38.812 -29.859 1 90.38 398 LYS B C 1
ATOM 7510 O O . LYS B 1 398 ? 10.914 -39.938 -29.594 1 90.38 398 LYS B O 1
ATOM 7515 N N . PRO B 1 399 ? 11.039 -37.688 -29.5 1 92.88 399 PRO B N 1
ATOM 7516 C CA . PRO B 1 399 ? 12.203 -37.812 -28.625 1 92.88 399 PRO B CA 1
ATOM 7517 C C . PRO B 1 399 ? 11.82 -38.281 -27.219 1 92.88 399 PRO B C 1
ATOM 7519 O O . PRO B 1 399 ? 10.789 -37.875 -26.688 1 92.88 399 PRO B O 1
ATOM 7522 N N . LEU B 1 400 ? 12.641 -39.156 -26.656 1 94.06 400 LEU B N 1
ATOM 7523 C CA . LEU B 1 400 ? 12.422 -39.656 -25.297 1 94.06 400 LEU B CA 1
ATOM 7524 C C . LEU B 1 400 ? 12.531 -38.5 -24.297 1 94.06 400 LEU B C 1
ATOM 7526 O O . LEU B 1 400 ? 11.773 -38.438 -23.328 1 94.06 400 LEU B O 1
ATOM 7530 N N . VAL B 1 401 ? 13.492 -37.656 -24.516 1 94.38 401 VAL B N 1
ATOM 7531 C CA . VAL B 1 401 ? 13.68 -36.438 -23.75 1 94.38 401 VAL B CA 1
ATOM 7532 C C . VAL B 1 401 ? 13.648 -35.25 -24.688 1 94.38 401 VAL B C 1
ATOM 7534 O O . VAL B 1 401 ? 14.406 -35.188 -25.656 1 94.38 401 VAL B O 1
ATOM 7537 N N . THR B 1 402 ? 12.734 -34.312 -24.438 1 92.94 402 THR B N 1
ATOM 7538 C CA . THR B 1 402 ? 12.57 -33.156 -25.328 1 92.94 402 THR B CA 1
ATOM 7539 C C . THR B 1 402 ? 13.773 -32.219 -25.234 1 92.94 402 THR B C 1
ATOM 7541 O O . THR B 1 402 ? 14.523 -32.281 -24.266 1 92.94 402 THR B O 1
ATOM 7544 N N . PRO B 1 403 ? 13.891 -31.422 -26.281 1 91.69 403 PRO B N 1
ATOM 7545 C CA . PRO B 1 403 ? 14.992 -30.453 -26.25 1 91.69 403 PRO B CA 1
ATOM 7546 C C . PRO B 1 403 ? 14.914 -29.516 -25.062 1 91.69 403 PRO B C 1
ATOM 7548 O O . PRO B 1 403 ? 15.938 -29.156 -24.484 1 91.69 403 PRO B O 1
ATOM 7551 N N . GLU B 1 404 ? 13.773 -29.078 -24.672 1 93.25 404 GLU B N 1
ATOM 7552 C CA . GLU B 1 404 ? 13.594 -28.203 -23.516 1 93.25 404 GLU B CA 1
ATOM 7553 C C . GLU B 1 404 ? 14.008 -28.891 -22.219 1 93.25 404 GLU B C 1
ATOM 7555 O O . GLU B 1 404 ? 14.617 -28.266 -21.359 1 93.25 404 GLU B O 1
ATOM 7560 N N . GLU B 1 405 ? 13.703 -30.156 -22.172 1 94.25 405 GLU B N 1
ATOM 7561 C CA . GLU B 1 405 ? 14.062 -30.938 -20.984 1 94.25 405 GLU B CA 1
ATOM 7562 C C . GLU B 1 405 ? 15.57 -31.125 -20.891 1 94.25 405 GLU B C 1
ATOM 7564 O O . GLU B 1 405 ? 16.141 -31.062 -19.797 1 94.25 405 GLU B O 1
ATOM 7569 N N . ILE B 1 406 ? 16.156 -31.375 -22.016 1 91.69 406 ILE B N 1
ATOM 7570 C CA . ILE B 1 406 ? 17.609 -31.547 -22.047 1 91.69 406 ILE B CA 1
ATOM 7571 C C . ILE B 1 406 ? 18.281 -30.25 -21.625 1 91.69 406 ILE B C 1
ATOM 7573 O O . ILE B 1 406 ? 19.266 -30.281 -20.875 1 91.69 406 ILE B O 1
ATOM 7577 N N . GLU B 1 407 ? 17.75 -29.203 -22.109 1 91.19 407 GLU B N 1
ATOM 7578 C CA . GLU B 1 407 ? 18.281 -27.891 -21.734 1 91.19 407 GLU B CA 1
ATOM 7579 C C . GLU B 1 407 ? 18.25 -27.703 -20.219 1 91.19 407 GLU B C 1
ATOM 7581 O O . GLU B 1 407 ? 19.219 -27.188 -19.625 1 91.19 407 GLU B O 1
ATOM 7586 N N . GLN B 1 408 ? 17.25 -28.094 -19.578 1 93.38 408 GLN B N 1
ATOM 7587 C CA . GLN B 1 408 ? 17.094 -27.969 -18.125 1 93.38 408 GLN B CA 1
ATOM 7588 C C . GLN B 1 408 ? 18.062 -28.891 -17.391 1 93.38 408 GLN B C 1
ATOM 7590 O O . GLN B 1 408 ? 18.656 -28.5 -16.391 1 93.38 408 GLN B O 1
ATOM 7595 N N . LEU B 1 409 ? 18.266 -30.031 -17.922 1 91 409 LEU B N 1
ATOM 7596 C CA . LEU B 1 409 ? 19.094 -31.016 -17.25 1 91 409 LEU B CA 1
ATOM 7597 C C . LEU B 1 409 ? 20.578 -30.656 -17.406 1 91 409 LEU B C 1
ATOM 7599 O O . LEU B 1 409 ? 21.406 -31.094 -16.594 1 91 409 LEU B O 1
ATOM 7603 N N . LEU B 1 410 ? 20.906 -29.891 -18.406 1 87.94 410 LEU B N 1
ATOM 7604 C CA . LEU B 1 410 ? 22.297 -29.562 -18.703 1 87.94 410 LEU B CA 1
ATOM 7605 C C . LEU B 1 410 ? 22.75 -28.328 -17.906 1 87.94 410 LEU B C 1
ATOM 7607 O O . LEU B 1 410 ? 23.891 -27.891 -18.031 1 87.94 410 LEU B O 1
ATOM 7611 N N . ILE B 1 411 ? 21.859 -27.828 -17.125 1 87.25 411 ILE B N 1
ATOM 7612 C CA . ILE B 1 411 ? 22.203 -26.672 -16.297 1 87.25 411 ILE B CA 1
ATOM 7613 C C . ILE B 1 411 ? 23.391 -27.031 -15.391 1 87.25 411 ILE B C 1
ATOM 7615 O O . ILE B 1 411 ? 23.375 -28.062 -14.719 1 87.25 411 ILE B O 1
ATOM 7619 N N . THR B 1 412 ? 24.422 -26.188 -15.344 1 78.31 412 THR B N 1
ATOM 7620 C CA . THR B 1 412 ? 25.656 -26.516 -14.641 1 78.31 412 THR B CA 1
ATOM 7621 C C . THR B 1 412 ? 25.578 -26.078 -13.18 1 78.31 412 THR B C 1
ATOM 7623 O O . THR B 1 412 ? 26.125 -26.734 -12.297 1 78.31 412 THR B O 1
ATOM 7626 N N . GLN B 1 413 ? 24.953 -24.891 -13.016 1 79.44 413 GLN B N 1
ATOM 7627 C CA . GLN B 1 413 ? 24.844 -24.391 -11.656 1 79.44 413 GLN B CA 1
ATOM 7628 C C . GLN B 1 413 ? 23.406 -23.953 -11.336 1 79.44 413 GLN B C 1
ATOM 7630 O O . GLN B 1 413 ? 22.844 -23.125 -12.039 1 79.44 413 GLN B O 1
ATOM 7635 N N . GLY B 1 414 ? 22.938 -24.641 -10.289 1 82.69 414 GLY B N 1
ATOM 7636 C CA . GLY B 1 414 ? 21.594 -24.266 -9.859 1 82.69 414 GLY B CA 1
ATOM 7637 C C . GLY B 1 414 ? 20.5 -25.047 -10.57 1 82.69 414 GLY B C 1
ATOM 7638 O O . GLY B 1 414 ? 20.688 -26.203 -10.922 1 82.69 414 GLY B O 1
ATOM 7639 N N . ASN B 1 415 ? 19.359 -24.391 -10.648 1 89.38 415 ASN B N 1
ATOM 7640 C CA . ASN B 1 415 ? 18.203 -25.109 -11.188 1 89.38 415 ASN B CA 1
ATOM 7641 C C . ASN B 1 415 ? 17.484 -24.297 -12.25 1 89.38 415 ASN B C 1
ATOM 7643 O O . ASN B 1 415 ? 16.5 -24.766 -12.844 1 89.38 415 ASN B O 1
ATOM 7647 N N . LEU B 1 416 ? 18.016 -23.125 -12.523 1 91.38 416 LEU B N 1
ATOM 7648 C CA . LEU B 1 416 ? 17.281 -22.25 -13.43 1 91.38 416 LEU B CA 1
ATOM 7649 C C . LEU B 1 416 ? 17.969 -22.172 -14.789 1 91.38 416 LEU B C 1
ATOM 7651 O O . LEU B 1 416 ? 19.188 -22.094 -14.875 1 91.38 416 LEU B O 1
ATOM 7655 N N . THR B 1 417 ? 17.156 -22.312 -15.859 1 93.19 417 THR B N 1
ATOM 7656 C CA . THR B 1 417 ? 17.656 -22.047 -17.203 1 93.19 417 THR B CA 1
ATOM 7657 C C . THR B 1 417 ? 17.922 -20.547 -17.406 1 93.19 417 THR B C 1
ATOM 7659 O O . THR B 1 417 ? 17.547 -19.734 -16.562 1 93.19 417 THR B O 1
ATOM 7662 N N . ALA B 1 418 ? 18.547 -20.234 -18.516 1 92.56 418 ALA B N 1
ATOM 7663 C CA . ALA B 1 418 ? 18.812 -18.828 -18.812 1 92.56 418 ALA B CA 1
ATOM 7664 C C . ALA B 1 418 ? 17.516 -18.031 -18.938 1 92.56 418 ALA B C 1
ATOM 7666 O O . ALA B 1 418 ? 17.422 -16.906 -18.438 1 92.56 418 ALA B O 1
ATOM 7667 N N . SER B 1 419 ? 16.562 -18.688 -19.531 1 94.19 419 SER B N 1
ATOM 7668 C CA . SER B 1 419 ? 15.273 -18.016 -19.703 1 94.19 419 SER B CA 1
ATOM 7669 C C . SER B 1 419 ? 14.562 -17.828 -18.375 1 94.19 419 SER B C 1
ATOM 7671 O O . SER B 1 419 ? 13.969 -16.766 -18.125 1 94.19 419 SER B O 1
ATOM 7673 N N . GLU B 1 420 ? 14.594 -18.812 -17.562 1 93.88 420 GLU B N 1
ATOM 7674 C CA . GLU B 1 420 ? 13.969 -18.719 -16.25 1 93.88 420 GLU B CA 1
ATOM 7675 C C . GLU B 1 420 ? 14.664 -17.672 -15.375 1 93.88 420 GLU B C 1
ATOM 7677 O O . GLU B 1 420 ? 14.008 -16.969 -14.609 1 93.88 420 GLU B O 1
ATOM 7682 N N . ARG B 1 421 ? 15.93 -17.625 -15.484 1 93.38 421 ARG B N 1
ATOM 7683 C CA . ARG B 1 421 ? 16.688 -16.609 -14.75 1 93.38 421 ARG B CA 1
ATOM 7684 C C . ARG B 1 421 ? 16.281 -15.203 -15.18 1 93.38 421 ARG B C 1
ATOM 7686 O O . ARG B 1 421 ? 16.125 -14.312 -14.336 1 93.38 421 ARG B O 1
ATOM 7693 N N . GLU B 1 422 ? 16.125 -15.078 -16.438 1 94.38 422 GLU B N 1
ATOM 7694 C CA . GLU B 1 422 ? 15.695 -13.789 -16.953 1 94.38 422 GLU B CA 1
ATOM 7695 C C . GLU B 1 422 ? 14.32 -13.414 -16.406 1 94.38 422 GLU B C 1
ATOM 7697 O O . GLU B 1 422 ? 14.062 -12.242 -16.125 1 94.38 422 GLU B O 1
ATOM 7702 N N . ILE B 1 423 ? 13.516 -14.367 -16.281 1 93.94 423 ILE B N 1
ATOM 7703 C CA . ILE B 1 423 ? 12.18 -14.148 -15.75 1 93.94 423 ILE B CA 1
ATOM 7704 C C . ILE B 1 423 ? 12.273 -13.664 -14.305 1 93.94 423 ILE B C 1
ATOM 7706 O O . ILE B 1 423 ? 11.594 -12.711 -13.914 1 93.94 423 ILE B O 1
ATOM 7710 N N . ILE B 1 424 ? 13.102 -14.242 -13.539 1 91.88 424 ILE B N 1
ATOM 7711 C CA . ILE B 1 424 ? 13.266 -13.867 -12.133 1 91.88 424 ILE B CA 1
ATOM 7712 C C . ILE B 1 424 ? 13.883 -12.477 -12.039 1 91.88 424 ILE B C 1
ATOM 7714 O O . ILE B 1 424 ? 13.43 -11.648 -11.25 1 91.88 424 ILE B O 1
ATOM 7718 N N . GLU B 1 425 ? 14.914 -12.242 -12.922 1 93.75 425 GLU B N 1
ATOM 7719 C CA . GLU B 1 425 ? 15.57 -10.938 -12.914 1 93.75 425 GLU B CA 1
ATOM 7720 C C . GLU B 1 425 ? 14.609 -9.828 -13.328 1 93.75 425 GLU B C 1
ATOM 7722 O O . GLU B 1 425 ? 14.82 -8.664 -12.984 1 93.75 425 GLU B O 1
ATOM 7727 N N . GLY B 1 426 ? 13.594 -10.242 -13.992 1 94.31 426 GLY B N 1
ATOM 7728 C CA . GLY B 1 426 ? 12.57 -9.297 -14.422 1 94.31 426 GLY B CA 1
ATOM 7729 C C . GLY B 1 426 ? 11.828 -8.648 -13.273 1 94.31 426 GLY B C 1
ATOM 7730 O O . GLY B 1 426 ? 11.211 -7.598 -13.438 1 94.31 426 GLY B O 1
ATOM 7731 N N . HIS B 1 427 ? 11.977 -9.211 -12.031 1 93.62 427 HIS B N 1
ATOM 7732 C CA . HIS B 1 427 ? 11.273 -8.656 -10.883 1 93.62 427 HIS B CA 1
ATOM 7733 C C . HIS B 1 427 ? 11.719 -7.223 -10.609 1 93.62 427 HIS B C 1
ATOM 7735 O O . HIS B 1 427 ? 10.938 -6.41 -10.109 1 93.62 427 HIS B O 1
ATOM 7741 N N . VAL B 1 428 ? 12.961 -6.891 -10.938 1 96.69 428 VAL B N 1
ATOM 7742 C CA . VAL B 1 428 ? 13.508 -5.562 -10.695 1 96.69 428 VAL B CA 1
ATOM 7743 C C . VAL B 1 428 ? 12.805 -4.539 -11.586 1 96.69 428 VAL B C 1
ATOM 7745 O O . VAL B 1 428 ? 12.398 -3.473 -11.117 1 96.69 428 VAL B O 1
ATOM 7748 N N . THR B 1 429 ? 12.641 -4.914 -12.836 1 95.88 429 THR B N 1
ATOM 7749 C CA . THR B 1 429 ? 11.953 -4.039 -13.781 1 95.88 429 THR B CA 1
ATOM 7750 C C . THR B 1 429 ? 10.469 -3.922 -13.422 1 95.88 429 THR B C 1
ATOM 7752 O O . THR B 1 429 ? 9.883 -2.84 -13.523 1 95.88 429 THR B O 1
ATOM 7755 N N . HIS B 1 430 ? 9.883 -5.047 -13.062 1 93.38 430 HIS B N 1
ATOM 7756 C CA . HIS B 1 430 ? 8.5 -5.012 -12.602 1 93.38 430 HIS B CA 1
ATOM 7757 C C . HIS B 1 430 ? 8.336 -4.066 -11.414 1 93.38 430 HIS B C 1
ATOM 7759 O O . HIS B 1 430 ? 7.367 -3.305 -11.352 1 93.38 430 HIS B O 1
ATOM 7765 N N . THR B 1 431 ? 9.281 -4.148 -10.492 1 95.5 431 THR B N 1
ATOM 7766 C CA . THR B 1 431 ? 9.258 -3.283 -9.32 1 95.5 431 THR B CA 1
ATOM 7767 C C . THR B 1 431 ? 9.336 -1.815 -9.727 1 95.5 431 THR B C 1
ATOM 7769 O O . THR B 1 431 ? 8.555 -0.989 -9.25 1 95.5 431 THR B O 1
ATOM 7772 N N . TYR B 1 432 ? 10.25 -1.485 -10.609 1 96.75 432 TYR B N 1
ATOM 7773 C CA . TYR B 1 432 ? 10.422 -0.113 -11.078 1 96.75 432 TYR B CA 1
ATOM 7774 C C . TYR B 1 432 ? 9.141 0.407 -11.719 1 96.75 432 TYR B C 1
ATOM 7776 O O . TYR B 1 432 ? 8.695 1.518 -11.422 1 96.75 432 TYR B O 1
ATOM 7784 N N . ASN B 1 433 ? 8.562 -0.384 -12.57 1 94 433 ASN B N 1
ATOM 7785 C CA . ASN B 1 433 ? 7.344 0.004 -13.266 1 94 433 ASN B CA 1
ATOM 7786 C C . ASN B 1 433 ? 6.184 0.218 -12.297 1 94 433 ASN B C 1
ATOM 7788 O O . ASN B 1 433 ? 5.352 1.103 -12.508 1 94 433 ASN B O 1
ATOM 7792 N N . PHE B 1 434 ? 6.148 -0.575 -11.367 1 92.25 434 PHE B N 1
ATOM 7793 C CA . PHE B 1 434 ? 5.148 -0.448 -10.312 1 92.25 434 PHE B CA 1
ATOM 7794 C C . PHE B 1 434 ? 5.34 0.846 -9.539 1 92.25 434 PHE B C 1
ATOM 7796 O O . PHE B 1 434 ? 4.402 1.632 -9.383 1 92.25 434 PHE B O 1
ATOM 7803 N N . LEU B 1 435 ? 6.531 1.069 -9.047 1 95.94 435 LEU B N 1
ATOM 7804 C CA . LEU B 1 435 ? 6.836 2.184 -8.156 1 95.94 435 LEU B CA 1
ATOM 7805 C C . LEU B 1 435 ? 6.707 3.516 -8.891 1 95.94 435 LEU B C 1
ATOM 7807 O O . LEU B 1 435 ? 6.336 4.523 -8.289 1 95.94 435 LEU B O 1
ATOM 7811 N N . LYS B 1 436 ? 6.965 3.527 -10.148 1 95.62 436 LYS B N 1
ATOM 7812 C CA . LYS B 1 436 ? 6.918 4.77 -10.922 1 95.62 436 LYS B CA 1
ATOM 7813 C C . LYS B 1 436 ? 5.488 5.297 -11.031 1 95.62 436 LYS B C 1
ATOM 7815 O O . LYS B 1 436 ? 5.281 6.492 -11.25 1 95.62 436 LYS B O 1
ATOM 7820 N N . GLN B 1 437 ? 4.527 4.453 -10.867 1 93.38 437 GLN B N 1
ATOM 7821 C CA . GLN B 1 437 ? 3.125 4.836 -10.984 1 93.38 437 GLN B CA 1
ATOM 7822 C C . GLN B 1 437 ? 2.621 5.488 -9.703 1 93.38 437 GLN B C 1
ATOM 7824 O O . GLN B 1 437 ? 1.555 6.109 -9.695 1 93.38 437 GLN B O 1
ATOM 7829 N N . ILE B 1 438 ? 3.295 5.293 -8.664 1 93.5 438 ILE B N 1
ATOM 7830 C CA . ILE B 1 438 ? 2.889 5.828 -7.367 1 93.5 438 ILE B CA 1
ATOM 7831 C C . ILE B 1 438 ? 3.246 7.309 -7.281 1 93.5 438 ILE B C 1
ATOM 7833 O O . ILE B 1 438 ? 4.371 7.703 -7.602 1 93.5 438 ILE B O 1
ATOM 7837 N N . PRO B 1 439 ? 2.322 8.211 -6.906 1 93.38 439 PRO B N 1
ATOM 7838 C CA . PRO B 1 439 ? 2.611 9.641 -6.75 1 93.38 439 PRO B CA 1
ATOM 7839 C C . PRO B 1 439 ? 3.383 9.945 -5.469 1 93.38 439 PRO B C 1
ATOM 7841 O O . PRO B 1 439 ? 2.816 10.484 -4.512 1 93.38 439 PRO B O 1
ATOM 7844 N N . TRP B 1 440 ? 4.641 9.766 -5.508 1 93.12 440 TRP B N 1
ATOM 7845 C CA . TRP B 1 440 ? 5.496 9.961 -4.344 1 93.12 440 TRP B CA 1
ATOM 7846 C C . TRP B 1 440 ? 5.5 11.422 -3.912 1 93.12 440 TRP B C 1
ATOM 7848 O O . TRP B 1 440 ? 5.527 12.32 -4.754 1 93.12 440 TRP B O 1
ATOM 7858 N N . THR B 1 441 ? 5.434 11.672 -2.607 1 87.75 441 THR B N 1
ATOM 7859 C CA . THR B 1 441 ? 5.5 13.023 -2.076 1 87.75 441 THR B CA 1
ATOM 7860 C C . THR B 1 441 ? 6.902 13.609 -2.25 1 87.75 441 THR B C 1
ATOM 7862 O O . THR B 1 441 ? 7.848 12.875 -2.551 1 87.75 441 THR B O 1
ATOM 7865 N N . LYS B 1 442 ? 6.906 14.938 -2.053 1 83.25 442 LYS B N 1
ATOM 7866 C CA . LYS B 1 442 ? 8.195 15.617 -2.123 1 83.25 442 LYS B CA 1
ATOM 7867 C C . LYS B 1 442 ? 9.195 15 -1.153 1 83.25 442 LYS B C 1
ATOM 7869 O O . LYS B 1 442 ? 8.875 14.758 0.013 1 83.25 442 LYS B O 1
ATOM 7874 N N . GLY B 1 443 ? 10.383 14.664 -1.673 1 87.44 443 GLY B N 1
ATOM 7875 C CA . GLY B 1 443 ? 11.438 14.07 -0.859 1 87.44 443 GLY B CA 1
ATOM 7876 C C . GLY B 1 443 ? 11.477 12.555 -0.959 1 87.44 443 GLY B C 1
ATOM 7877 O O . GLY B 1 443 ? 12.422 11.922 -0.469 1 87.44 443 GLY B O 1
ATOM 7878 N N . LEU B 1 444 ? 10.461 11.953 -1.539 1 93.38 444 LEU B N 1
ATOM 7879 C CA . LEU B 1 444 ? 10.422 10.5 -1.683 1 93.38 444 LEU B CA 1
ATOM 7880 C C . LEU B 1 444 ? 10.422 10.102 -3.154 1 93.38 444 LEU B C 1
ATOM 7882 O O . LEU B 1 444 ? 10.141 8.945 -3.486 1 93.38 444 LEU B O 1
ATOM 7886 N N . GLU B 1 445 ? 10.75 10.984 -3.996 1 93.44 445 GLU B N 1
ATOM 7887 C CA . GLU B 1 445 ? 10.555 10.828 -5.438 1 93.44 445 GLU B CA 1
ATOM 7888 C C . GLU B 1 445 ? 11.539 9.82 -6.023 1 93.44 445 GLU B C 1
ATOM 7890 O O . GLU B 1 445 ? 11.289 9.25 -7.086 1 93.44 445 GLU B O 1
ATOM 7895 N N . ASN B 1 446 ? 12.602 9.547 -5.32 1 96.56 446 ASN B N 1
ATOM 7896 C CA . ASN B 1 446 ? 13.648 8.711 -5.906 1 96.56 446 ASN B CA 1
ATOM 7897 C C . ASN B 1 446 ? 13.5 7.25 -5.5 1 96.56 446 ASN B C 1
ATOM 7899 O O . ASN B 1 446 ? 14.328 6.414 -5.863 1 96.56 446 ASN B O 1
ATOM 7903 N N . VAL B 1 447 ? 12.43 6.863 -4.824 1 97.38 447 VAL B N 1
ATOM 7904 C CA . VAL B 1 447 ? 12.211 5.5 -4.355 1 97.38 447 VAL B CA 1
ATOM 7905 C C . VAL B 1 447 ? 12.289 4.527 -5.531 1 97.38 447 VAL B C 1
ATOM 7907 O O . VAL B 1 447 ? 13.008 3.527 -5.477 1 97.38 447 VAL B O 1
ATOM 7910 N N . PRO B 1 448 ? 11.633 4.844 -6.719 1 97.75 448 PRO B N 1
ATOM 7911 C CA . PRO B 1 448 ? 11.695 3.91 -7.848 1 97.75 448 PRO B CA 1
ATOM 7912 C C . PRO B 1 448 ? 13.117 3.719 -8.375 1 97.75 448 PRO B C 1
ATOM 7914 O O . PRO B 1 448 ? 13.547 2.586 -8.609 1 97.75 448 PRO B O 1
ATOM 7917 N N . GLN B 1 449 ? 13.852 4.793 -8.438 1 97.31 449 GLN B N 1
ATOM 7918 C CA . GLN B 1 449 ? 15.195 4.73 -9 1 97.31 449 GLN B CA 1
ATOM 7919 C C . GLN B 1 449 ? 16.141 3.977 -8.07 1 97.31 449 GLN B C 1
ATOM 7921 O O . GLN B 1 449 ? 16.984 3.197 -8.539 1 97.31 449 GLN B O 1
ATOM 7926 N N . ILE B 1 450 ? 16.031 4.219 -6.848 1 98 450 ILE B N 1
ATOM 7927 C CA . ILE B 1 450 ? 16.891 3.557 -5.867 1 98 450 ILE B CA 1
ATOM 7928 C C . ILE B 1 450 ? 16.641 2.049 -5.906 1 98 450 ILE B C 1
ATOM 7930 O O . ILE B 1 450 ? 17.594 1.262 -5.941 1 98 450 ILE B O 1
ATOM 7934 N N . SER B 1 451 ? 15.398 1.598 -5.91 1 97.75 451 SER B N 1
ATOM 7935 C CA . SER B 1 451 ? 15.047 0.182 -5.953 1 97.75 451 SER B CA 1
ATOM 7936 C C . SER B 1 451 ? 15.492 -0.457 -7.266 1 97.75 451 SER B C 1
ATOM 7938 O O . SER B 1 451 ? 15.898 -1.621 -7.289 1 97.75 451 SER B O 1
ATOM 7940 N N . TYR B 1 452 ? 15.461 0.311 -8.336 1 97.25 452 TYR B N 1
ATOM 7941 C CA . TYR B 1 452 ? 15.773 -0.172 -9.672 1 97.25 452 TYR B CA 1
ATOM 7942 C C . TYR B 1 452 ? 17.234 -0.606 -9.773 1 97.25 452 TYR B C 1
ATOM 7944 O O . TYR B 1 452 ? 17.562 -1.521 -10.531 1 97.25 452 TYR B O 1
ATOM 7952 N N . GLY B 1 453 ? 18.078 0.002 -9 1 96.94 453 GLY B N 1
ATOM 7953 C CA . GLY B 1 453 ? 19.5 -0.218 -9.156 1 96.94 453 GLY B CA 1
ATOM 7954 C C . GLY B 1 453 ? 20.078 -1.161 -8.117 1 96.94 453 GLY B C 1
ATOM 7955 O O . GLY B 1 453 ? 21.297 -1.331 -8.031 1 96.94 453 GLY B O 1
ATOM 7956 N N . HIS B 1 454 ? 19.266 -1.91 -7.367 1 96.12 454 HIS B N 1
ATOM 7957 C CA . HIS B 1 454 ? 19.812 -2.6 -6.199 1 96.12 454 HIS B CA 1
ATOM 7958 C C . HIS B 1 454 ? 20.578 -3.85 -6.605 1 96.12 454 HIS B C 1
ATOM 7960 O O . HIS B 1 454 ? 21.375 -4.379 -5.82 1 96.12 454 HIS B O 1
ATOM 7966 N N . HIS B 1 455 ? 20.422 -4.332 -7.832 1 96.81 455 HIS B N 1
ATOM 7967 C CA . HIS B 1 455 ? 21.188 -5.477 -8.312 1 96.81 455 HIS B CA 1
ATOM 7968 C C . HIS B 1 455 ? 22.281 -5.039 -9.289 1 96.81 455 HIS B C 1
ATOM 7970 O O . HIS B 1 455 ? 22.938 -5.883 -9.914 1 96.81 455 HIS B O 1
ATOM 7976 N N . GLU B 1 456 ? 22.438 -3.779 -9.469 1 96.94 456 GLU B N 1
ATOM 7977 C CA . GLU B 1 456 ? 23.562 -3.299 -10.266 1 96.94 456 GLU B CA 1
ATOM 7978 C C . GLU B 1 456 ? 24.891 -3.553 -9.555 1 96.94 456 GLU B C 1
ATOM 7980 O O . GLU B 1 456 ? 24.953 -3.525 -8.328 1 96.94 456 GLU B O 1
ATOM 7985 N N . LYS B 1 457 ? 25.875 -3.816 -10.312 1 96.81 457 LYS B N 1
ATOM 7986 C CA . LYS B 1 457 ? 27.234 -4.016 -9.812 1 96.81 457 LYS B CA 1
ATOM 7987 C C . LYS B 1 457 ? 28.172 -2.92 -10.305 1 96.81 457 LYS B C 1
ATOM 7989 O O . LYS B 1 457 ? 28.062 -2.469 -11.445 1 96.81 457 LYS B O 1
ATOM 7994 N N . VAL B 1 458 ? 29.094 -2.588 -9.5 1 96.19 458 VAL B N 1
ATOM 7995 C CA . VAL B 1 458 ? 29.906 -1.412 -9.773 1 96.19 458 VAL B CA 1
ATOM 7996 C C . VAL B 1 458 ? 30.75 -1.646 -11.031 1 96.19 458 VAL B C 1
ATOM 7998 O O . VAL B 1 458 ? 31.156 -0.693 -11.695 1 96.19 458 VAL B O 1
ATOM 8001 N N . ASP B 1 459 ? 30.953 -2.895 -11.477 1 96 459 ASP B N 1
ATOM 8002 C CA . ASP B 1 459 ? 31.75 -3.213 -12.656 1 96 459 ASP B CA 1
ATOM 8003 C C . ASP B 1 459 ? 30.891 -3.244 -13.914 1 96 459 ASP B C 1
ATOM 8005 O O . ASP B 1 459 ? 31.391 -3.475 -15.016 1 96 459 ASP B O 1
ATOM 8009 N N . GLY B 1 460 ? 29.609 -3.113 -13.734 1 95.56 460 GLY B N 1
ATOM 8010 C CA . GLY B 1 460 ? 28.719 -3.072 -14.883 1 95.56 460 GLY B CA 1
ATOM 8011 C C . GLY B 1 460 ? 28.109 -4.422 -15.219 1 95.56 460 GLY B C 1
ATOM 8012 O O . GLY B 1 460 ? 27.297 -4.535 -16.141 1 95.56 460 GLY B O 1
ATOM 8013 N N . SER B 1 461 ? 28.422 -5.461 -14.484 1 94.88 461 SER B N 1
ATOM 8014 C CA . SER B 1 461 ? 27.938 -6.805 -14.773 1 94.88 461 SER B CA 1
ATOM 8015 C C . SER B 1 461 ? 26.562 -7.051 -14.156 1 94.88 461 SER B C 1
ATOM 8017 O O . SER B 1 461 ? 25.984 -8.125 -14.32 1 94.88 461 SER B O 1
ATOM 8019 N N . GLY B 1 462 ? 26.031 -6.094 -13.477 1 95.38 462 GLY B N 1
ATOM 8020 C CA . GLY B 1 462 ? 24.734 -6.246 -12.82 1 95.38 462 GLY B CA 1
ATOM 8021 C C . GLY B 1 462 ? 23.562 -6.016 -13.758 1 95.38 462 GLY B C 1
ATOM 8022 O O . GLY B 1 462 ? 23.734 -5.965 -14.977 1 95.38 462 GLY B O 1
ATOM 8023 N N . TYR B 1 463 ? 22.453 -6.023 -13.312 1 95.19 463 TYR B N 1
ATOM 8024 C CA . TYR B 1 463 ? 21.219 -5.832 -14.062 1 95.19 463 TYR B CA 1
ATOM 8025 C C . TYR B 1 463 ? 20.266 -4.898 -13.328 1 95.19 463 TYR B C 1
ATOM 8027 O O . TYR B 1 463 ? 20.406 -4.68 -12.117 1 95.19 463 TYR B O 1
ATOM 8035 N N . PRO B 1 464 ? 19.281 -4.289 -13.93 1 95.06 464 PRO B N 1
ATOM 8036 C CA . PRO B 1 464 ? 18.875 -4.617 -15.297 1 95.06 464 PRO B CA 1
ATOM 8037 C C . PRO B 1 464 ? 19.594 -3.762 -16.344 1 95.06 464 PRO B C 1
ATOM 8039 O O . PRO B 1 464 ? 19.547 -4.078 -17.531 1 95.06 464 PRO B O 1
ATOM 8042 N N . LEU B 1 465 ? 20.25 -2.666 -15.961 1 94.25 465 LEU B N 1
ATOM 8043 C CA . LEU B 1 465 ? 20.75 -1.695 -16.938 1 94.25 465 LEU B CA 1
ATOM 8044 C C . LEU B 1 465 ? 22.234 -1.89 -17.188 1 94.25 465 LEU B C 1
ATOM 8046 O O . LEU B 1 465 ? 22.781 -1.357 -18.156 1 94.25 465 LEU B O 1
ATOM 8050 N N . GLY B 1 466 ? 22.844 -2.58 -16.344 1 95.88 466 GLY B N 1
ATOM 8051 C CA . GLY B 1 466 ? 24.281 -2.781 -16.484 1 95.88 466 GLY B CA 1
ATOM 8052 C C . GLY B 1 466 ? 25.094 -1.519 -16.266 1 95.88 466 GLY B C 1
ATOM 8053 O O . GLY B 1 466 ? 26.047 -1.239 -17 1 95.88 466 GLY B O 1
ATOM 8054 N N . LEU B 1 467 ? 24.719 -0.723 -15.305 1 94.88 467 LEU B N 1
ATOM 8055 C CA . LEU B 1 467 ? 25.344 0.554 -15 1 94.88 467 LEU B CA 1
ATOM 8056 C C . LEU B 1 467 ? 26.688 0.344 -14.289 1 94.88 467 LEU B C 1
ATOM 8058 O O . LEU B 1 467 ? 26.906 -0.7 -13.672 1 94.88 467 LEU B O 1
ATOM 8062 N N . LYS B 1 468 ? 27.547 1.354 -14.445 1 95.69 468 LYS B N 1
ATOM 8063 C CA . LYS B 1 468 ? 28.797 1.354 -13.711 1 95.69 468 LYS B CA 1
ATOM 8064 C C . LYS B 1 468 ? 28.703 2.221 -12.453 1 95.69 468 LYS B C 1
ATOM 8066 O O . LYS B 1 468 ? 27.719 2.92 -12.25 1 95.69 468 LYS B O 1
ATOM 8071 N N . LYS B 1 469 ? 29.703 2.227 -11.664 1 94.56 469 LYS B N 1
ATOM 8072 C CA . LYS B 1 469 ? 29.703 2.805 -10.328 1 94.56 469 LYS B CA 1
ATOM 8073 C C . LYS B 1 469 ? 29.172 4.234 -10.344 1 94.56 469 LYS B C 1
ATOM 8075 O O . LYS B 1 469 ? 28.266 4.57 -9.578 1 94.56 469 LYS B O 1
ATOM 8080 N N . GLU B 1 470 ? 29.578 5.105 -11.242 1 93.56 470 GLU B N 1
ATOM 8081 C CA . GLU B 1 470 ? 29.266 6.531 -11.242 1 93.56 470 GLU B CA 1
ATOM 8082 C C . GLU B 1 470 ? 27.797 6.781 -11.594 1 93.56 470 GLU B C 1
ATOM 8084 O O . GLU B 1 470 ? 27.219 7.789 -11.188 1 93.56 470 GLU B O 1
ATOM 8089 N N . LYS B 1 471 ? 27.219 5.828 -12.273 1 95.75 471 LYS B N 1
ATOM 8090 C CA . LYS B 1 471 ? 25.844 6.016 -12.734 1 95.75 471 LYS B CA 1
ATOM 8091 C C . LYS B 1 471 ? 24.844 5.352 -11.789 1 95.75 471 LYS B C 1
ATOM 8093 O O . LYS B 1 471 ? 23.641 5.535 -11.922 1 95.75 471 LYS B O 1
ATOM 8098 N N . ILE B 1 472 ? 25.359 4.57 -10.836 1 97.31 472 ILE B N 1
ATOM 8099 C CA . ILE B 1 472 ? 24.484 3.93 -9.844 1 97.31 472 ILE B CA 1
ATOM 8100 C C . ILE B 1 472 ? 24.328 4.848 -8.633 1 97.31 472 ILE B C 1
ATOM 8102 O O . ILE B 1 472 ? 25.312 5.254 -8.016 1 97.31 472 ILE B O 1
ATOM 8106 N N . PRO B 1 473 ? 23.094 5.199 -8.336 1 96.81 473 PRO B N 1
ATOM 8107 C CA . PRO B 1 473 ? 22.906 6.004 -7.125 1 96.81 473 PRO B CA 1
ATOM 8108 C C . PRO B 1 473 ? 23.594 5.391 -5.906 1 96.81 473 PRO B C 1
ATOM 8110 O O . PRO B 1 473 ? 23.594 4.172 -5.738 1 96.81 473 PRO B O 1
ATOM 8113 N N . LEU B 1 474 ? 24.156 6.242 -5.082 1 97.5 474 LEU B N 1
ATOM 8114 C CA . LEU B 1 474 ? 24.844 5.789 -3.873 1 97.5 474 LEU B CA 1
ATOM 8115 C C . LEU B 1 474 ? 23.906 4.938 -3.014 1 97.5 474 LEU B C 1
ATOM 8117 O O . LEU B 1 474 ? 24.328 3.926 -2.449 1 97.5 474 LEU B O 1
ATOM 8121 N N . GLN B 1 475 ? 22.672 5.352 -2.916 1 98 475 GLN B N 1
ATOM 8122 C CA . GLN B 1 475 ? 21.656 4.664 -2.125 1 98 475 GLN B CA 1
ATOM 8123 C C . GLN B 1 475 ? 21.438 3.236 -2.621 1 98 475 GLN B C 1
ATOM 8125 O O . GLN B 1 475 ? 21.281 2.311 -1.82 1 98 475 GLN B O 1
ATOM 8130 N N . SER B 1 476 ? 21.469 3.029 -3.918 1 98.44 476 SER B N 1
ATOM 8131 C CA . SER B 1 476 ? 21.328 1.698 -4.5 1 98.44 476 SER B CA 1
ATOM 8132 C C . SER B 1 476 ? 22.531 0.821 -4.172 1 98.44 476 SER B C 1
ATOM 8134 O O . SER B 1 476 ? 22.375 -0.378 -3.926 1 98.44 476 SER B O 1
ATOM 8136 N N . GLN B 1 477 ? 23.688 1.428 -4.254 1 98.25 477 GLN B N 1
ATOM 8137 C CA . GLN B 1 477 ? 24.906 0.703 -3.924 1 98.25 477 GLN B CA 1
ATOM 8138 C C . GLN B 1 477 ? 24.891 0.236 -2.471 1 98.25 477 GLN B C 1
ATOM 8140 O O . GLN B 1 477 ? 25.328 -0.876 -2.168 1 98.25 477 GLN B O 1
ATOM 8145 N N . MET B 1 478 ? 24.438 1.077 -1.579 1 98.31 478 MET B N 1
ATOM 8146 C CA . MET B 1 478 ? 24.281 0.725 -0.171 1 98.31 478 MET B CA 1
ATOM 8147 C C . MET B 1 478 ? 23.328 -0.455 -0.005 1 98.31 478 MET B C 1
ATOM 8149 O O . MET B 1 478 ? 23.641 -1.413 0.706 1 98.31 478 MET B O 1
ATOM 8153 N N . MET B 1 479 ? 22.234 -0.37 -0.685 1 98.19 479 MET B N 1
ATOM 8154 C CA . MET B 1 479 ? 21.188 -1.396 -0.593 1 98.19 479 MET B CA 1
ATOM 8155 C C . MET B 1 479 ? 21.703 -2.732 -1.119 1 98.19 479 MET B C 1
ATOM 8157 O O . MET B 1 479 ? 21.344 -3.789 -0.598 1 98.19 479 MET B O 1
ATOM 8161 N N . ALA B 1 480 ? 22.484 -2.676 -2.168 1 98.12 480 ALA B N 1
ATOM 8162 C CA . ALA B 1 480 ? 23.047 -3.896 -2.744 1 98.12 480 ALA B CA 1
ATOM 8163 C C . ALA B 1 480 ? 23.844 -4.68 -1.703 1 98.12 480 ALA B C 1
ATOM 8165 O O . ALA B 1 480 ? 23.719 -5.902 -1.608 1 98.12 480 ALA B O 1
ATOM 8166 N N . ILE B 1 481 ? 24.641 -4.02 -0.943 1 98.06 481 ILE B N 1
ATOM 8167 C CA . ILE B 1 481 ? 25.453 -4.652 0.085 1 98.06 481 ILE B CA 1
ATOM 8168 C C . ILE B 1 481 ? 24.562 -5.266 1.155 1 98.06 481 ILE B C 1
ATOM 8170 O O . ILE B 1 481 ? 24.766 -6.41 1.566 1 98.06 481 ILE B O 1
ATOM 8174 N N . ALA B 1 482 ? 23.531 -4.48 1.575 1 97.69 482 ALA B N 1
ATOM 8175 C CA . ALA B 1 482 ? 22.578 -4.965 2.572 1 97.69 482 ALA B CA 1
ATOM 8176 C C . ALA B 1 482 ? 21.828 -6.188 2.061 1 97.69 482 ALA B C 1
ATOM 8178 O O . ALA B 1 482 ? 21.609 -7.148 2.803 1 97.69 482 ALA B O 1
ATOM 8179 N N . ASP B 1 483 ? 21.469 -6.133 0.824 1 96.44 483 ASP B N 1
ATOM 8180 C CA . ASP B 1 483 ? 20.719 -7.211 0.188 1 96.44 483 ASP B CA 1
ATOM 8181 C C . ASP B 1 483 ? 21.531 -8.5 0.155 1 96.44 483 ASP B C 1
ATOM 8183 O O . ASP B 1 483 ? 21.031 -9.57 0.525 1 96.44 483 ASP B O 1
ATOM 8187 N N . ILE B 1 484 ? 22.766 -8.422 -0.295 1 95.56 484 ILE B N 1
ATOM 8188 C CA . ILE B 1 484 ? 23.641 -9.586 -0.392 1 95.56 484 ILE B CA 1
ATOM 8189 C C . ILE B 1 484 ? 23.906 -10.148 1.004 1 95.56 484 ILE B C 1
ATOM 8191 O O . ILE B 1 484 ? 23.844 -11.359 1.217 1 95.56 484 ILE B O 1
ATOM 8195 N N . TYR B 1 485 ? 24.188 -9.234 1.912 1 96.38 485 TYR B N 1
ATOM 8196 C CA . TYR B 1 485 ? 24.469 -9.664 3.277 1 96.38 485 TYR B CA 1
ATOM 8197 C C . TYR B 1 485 ? 23.297 -10.469 3.844 1 96.38 485 TYR B C 1
ATOM 8199 O O . TYR B 1 485 ? 23.5 -11.539 4.422 1 96.38 485 TYR B O 1
ATOM 8207 N N . ASP B 1 486 ? 22.094 -9.922 3.701 1 94.69 486 ASP B N 1
ATOM 8208 C CA . ASP B 1 486 ? 20.922 -10.594 4.258 1 94.69 486 ASP B CA 1
ATOM 8209 C C . ASP B 1 486 ? 20.672 -11.938 3.572 1 94.69 486 ASP B C 1
ATOM 8211 O O . ASP B 1 486 ? 20.312 -12.914 4.23 1 94.69 486 ASP B O 1
ATOM 8215 N N . ALA B 1 487 ? 20.844 -11.938 2.258 1 89.94 487 ALA B N 1
ATOM 8216 C CA . ALA B 1 487 ? 20.656 -13.18 1.511 1 89.94 487 ALA B CA 1
ATOM 8217 C C . ALA B 1 487 ? 21.594 -14.266 2.006 1 89.94 487 ALA B C 1
ATOM 8219 O O . ALA B 1 487 ? 21.219 -15.438 2.098 1 89.94 487 ALA B O 1
ATOM 8220 N N . LEU B 1 488 ? 22.781 -13.898 2.303 1 90.56 488 LEU B N 1
ATOM 8221 C CA . LEU B 1 488 ? 23.797 -14.844 2.756 1 90.56 488 LEU B CA 1
ATOM 8222 C C . LEU B 1 488 ? 23.5 -15.328 4.172 1 90.56 488 LEU B C 1
ATOM 8224 O O . LEU B 1 488 ? 23.641 -16.516 4.473 1 90.56 488 LEU B O 1
ATOM 8228 N N . THR B 1 489 ? 23 -14.453 4.992 1 91.88 489 THR B N 1
ATOM 8229 C CA . THR B 1 489 ? 22.891 -14.789 6.41 1 91.88 489 THR B CA 1
ATOM 8230 C C . THR B 1 489 ? 21.516 -15.391 6.707 1 91.88 489 THR B C 1
ATOM 8232 O O . THR B 1 489 ? 21.375 -16.156 7.66 1 91.88 489 THR B O 1
ATOM 8235 N N . ALA B 1 490 ? 20.453 -15.094 6.043 1 83.69 490 ALA B N 1
ATOM 8236 C CA . ALA B 1 490 ? 19.109 -15.633 6.262 1 83.69 490 ALA B CA 1
ATOM 8237 C C . ALA B 1 490 ? 18.922 -16.922 5.48 1 83.69 490 ALA B C 1
ATOM 8239 O O . ALA B 1 490 ? 18.094 -17.766 5.855 1 83.69 490 ALA B O 1
ATOM 8240 N N . GLY B 1 491 ? 19.688 -17.234 4.539 1 70.5 491 GLY B N 1
ATOM 8241 C CA . GLY B 1 491 ? 19.438 -18.359 3.637 1 70.5 491 GLY B CA 1
ATOM 8242 C C . GLY B 1 491 ? 18.359 -18.062 2.611 1 70.5 491 GLY B C 1
ATOM 8243 O O . GLY B 1 491 ? 17.188 -17.891 2.965 1 70.5 491 GLY B O 1
ATOM 8244 N N . ASP B 1 492 ? 18.703 -17.812 1.47 1 60.16 492 ASP B N 1
ATOM 8245 C CA . ASP B 1 492 ? 17.797 -17.328 0.434 1 60.16 492 ASP B CA 1
ATOM 8246 C C . ASP B 1 492 ? 17.188 -18.484 -0.357 1 60.16 492 ASP B C 1
ATOM 8248 O O . ASP B 1 492 ? 16.562 -18.266 -1.396 1 60.16 492 ASP B O 1
ATOM 8252 N N . ARG B 1 493 ? 17.531 -19.672 0.065 1 61.53 493 ARG B N 1
ATOM 8253 C CA . ARG B 1 493 ? 16.953 -20.844 -0.609 1 61.53 493 ARG B CA 1
ATOM 8254 C C . ARG B 1 493 ? 16.562 -21.922 0.395 1 61.53 493 ARG B C 1
ATOM 8256 O O . ARG B 1 493 ? 17.141 -22 1.485 1 61.53 493 ARG B O 1
ATOM 8263 N N . PRO B 1 494 ? 15.484 -22.531 0.048 1 57.72 494 PRO B N 1
ATOM 8264 C CA . PRO B 1 494 ? 14.977 -23.531 0.979 1 57.72 494 PRO B CA 1
ATOM 8265 C C . PRO B 1 494 ? 16.062 -24.484 1.47 1 57.72 494 PRO B C 1
ATOM 8267 O O . PRO B 1 494 ? 16.031 -24.922 2.623 1 57.72 494 PRO B O 1
ATOM 8270 N N . TYR B 1 495 ? 17.016 -24.641 0.612 1 56.06 495 TYR B N 1
ATOM 8271 C CA . TYR B 1 495 ? 17.984 -25.688 0.968 1 56.06 495 TYR B CA 1
ATOM 8272 C C . TYR B 1 495 ? 19.234 -25.078 1.579 1 56.06 495 TYR B C 1
ATOM 8274 O O . TYR B 1 495 ? 20.109 -25.797 2.072 1 56.06 495 TYR B O 1
ATOM 8282 N N . LYS B 1 496 ? 19.25 -23.812 1.525 1 63.09 496 LYS B N 1
ATOM 8283 C CA . LYS B 1 496 ? 20.484 -23.156 1.975 1 63.09 496 LYS B CA 1
ATOM 8284 C C . LYS B 1 496 ? 20.297 -22.531 3.352 1 63.09 496 LYS B C 1
ATOM 8286 O O . LYS B 1 496 ? 19.359 -21.75 3.564 1 63.09 496 LYS B O 1
ATOM 8291 N N . HIS B 1 497 ? 21 -23.047 4.309 1 73 497 HIS B N 1
ATOM 8292 C CA . HIS B 1 497 ? 21.016 -22.406 5.621 1 73 497 HIS B CA 1
ATOM 8293 C C . HIS B 1 497 ? 21.859 -21.141 5.602 1 73 497 HIS B C 1
ATOM 8295 O O . HIS B 1 497 ? 22.797 -21.016 4.816 1 73 497 HIS B O 1
ATOM 8301 N N . GLY B 1 498 ? 21.469 -20.234 6.328 1 82.69 498 GLY B N 1
ATOM 8302 C CA . GLY B 1 498 ? 22.25 -19.016 6.453 1 82.69 498 GLY B CA 1
ATOM 8303 C C . GLY B 1 498 ? 23.672 -19.266 6.938 1 82.69 498 GLY B C 1
ATOM 8304 O O . GLY B 1 498 ? 23.922 -20.25 7.645 1 82.69 498 GLY B O 1
ATOM 8305 N N . ILE B 1 499 ? 24.562 -18.406 6.473 1 87.81 499 ILE B N 1
ATOM 8306 C CA . ILE B 1 499 ? 25.953 -18.547 6.879 1 87.81 499 ILE B CA 1
ATOM 8307 C C . ILE B 1 499 ? 26.281 -17.531 7.969 1 87.81 499 ILE B C 1
ATOM 8309 O O . ILE B 1 499 ? 25.609 -16.516 8.094 1 87.81 499 ILE B O 1
ATOM 8313 N N . PRO B 1 500 ? 27.25 -17.797 8.75 1 90.44 500 PRO B N 1
ATOM 8314 C CA . PRO B 1 500 ? 27.641 -16.875 9.828 1 90.44 500 PRO B CA 1
ATOM 8315 C C . PRO B 1 500 ? 28.109 -15.523 9.305 1 90.44 500 PRO B C 1
ATOM 8317 O O . PRO B 1 500 ? 28.609 -15.43 8.18 1 90.44 500 PRO B O 1
ATOM 8320 N N . THR B 1 501 ? 28.031 -14.609 10.203 1 94.12 501 THR B N 1
ATOM 8321 C CA . THR B 1 501 ? 28.359 -13.234 9.867 1 94.12 501 THR B CA 1
ATOM 8322 C C . THR B 1 501 ? 29.797 -13.125 9.359 1 94.12 501 THR B C 1
ATOM 8324 O O . THR B 1 501 ? 30.062 -12.438 8.375 1 94.12 501 THR B O 1
ATOM 8327 N N . VAL B 1 502 ? 30.719 -13.844 9.906 1 93.62 502 VAL B N 1
ATOM 8328 C CA . VAL B 1 502 ? 32.125 -13.773 9.562 1 93.62 502 VAL B CA 1
ATOM 8329 C C . VAL B 1 502 ? 32.344 -14.258 8.125 1 93.62 502 VAL B C 1
ATOM 8331 O O . VAL B 1 502 ? 33.062 -13.641 7.355 1 93.62 502 VAL B O 1
ATOM 8334 N N . THR B 1 503 ? 31.703 -15.312 7.832 1 93.75 503 THR B N 1
ATOM 8335 C CA . THR B 1 503 ? 31.812 -15.875 6.496 1 93.75 503 THR B CA 1
ATOM 8336 C C . THR B 1 503 ? 31.141 -14.969 5.465 1 93.75 503 THR B C 1
ATOM 8338 O O . THR B 1 503 ? 31.656 -14.797 4.355 1 93.75 503 THR B O 1
ATOM 8341 N N . ALA B 1 504 ? 30.016 -14.438 5.867 1 94.69 504 ALA B N 1
ATOM 8342 C CA . ALA B 1 504 ? 29.312 -13.523 4.98 1 94.69 504 ALA B CA 1
ATOM 8343 C C . ALA B 1 504 ? 30.172 -12.305 4.648 1 94.69 504 ALA B C 1
ATOM 8345 O O . ALA B 1 504 ? 30.234 -11.875 3.494 1 94.69 504 ALA B O 1
ATOM 8346 N N . LEU B 1 505 ? 30.828 -11.789 5.637 1 96.31 505 LEU B N 1
ATOM 8347 C CA . LEU B 1 505 ? 31.672 -10.625 5.434 1 96.31 505 LEU B CA 1
ATOM 8348 C C . LEU B 1 505 ? 32.875 -10.969 4.547 1 96.31 505 LEU B C 1
ATOM 8350 O O . LEU B 1 505 ? 33.312 -10.141 3.74 1 96.31 505 LEU B O 1
ATOM 8354 N N . LYS B 1 506 ? 33.344 -12.18 4.691 1 96 506 LYS B N 1
ATOM 8355 C CA . LYS B 1 506 ? 34.438 -12.633 3.84 1 96 506 LYS B CA 1
ATOM 8356 C C . LYS B 1 506 ? 34 -12.68 2.375 1 96 506 LYS B C 1
ATOM 8358 O O . LYS B 1 506 ? 34.781 -12.273 1.49 1 96 506 LYS B O 1
ATOM 8363 N N . ILE B 1 507 ? 32.844 -13.125 2.209 1 95.31 507 ILE B N 1
ATOM 8364 C CA . ILE B 1 507 ? 32.344 -13.211 0.852 1 95.31 507 ILE B CA 1
ATOM 8365 C C . ILE B 1 507 ? 32.156 -11.805 0.284 1 95.31 507 ILE B C 1
ATOM 8367 O O . ILE B 1 507 ? 32.5 -11.539 -0.866 1 95.31 507 ILE B O 1
ATOM 8371 N N . LEU B 1 508 ? 31.672 -10.945 1.083 1 97.06 508 LEU B N 1
ATOM 8372 C CA . LEU B 1 508 ? 31.453 -9.578 0.64 1 97.06 508 LEU B CA 1
ATOM 8373 C C . LEU B 1 508 ? 32.781 -8.906 0.32 1 97.06 508 LEU B C 1
ATOM 8375 O O . LEU B 1 508 ? 32.906 -8.148 -0.648 1 97.06 508 LEU B O 1
ATOM 8379 N N . ARG B 1 509 ? 33.812 -9.203 1.081 1 97.5 509 ARG B N 1
ATOM 8380 C CA . ARG B 1 509 ? 35.125 -8.656 0.809 1 97.5 509 ARG B CA 1
ATOM 8381 C C . ARG B 1 509 ? 35.656 -9.156 -0.532 1 97.5 509 ARG B C 1
ATOM 8383 O O . ARG B 1 509 ? 36.312 -8.398 -1.27 1 97.5 509 ARG B O 1
ATOM 8390 N N . SER B 1 510 ? 35.375 -10.375 -0.754 1 97.38 510 SER B N 1
ATOM 8391 C CA . SER B 1 510 ? 35.781 -10.945 -2.029 1 97.38 510 SER B CA 1
ATOM 8392 C C . SER B 1 510 ? 35.062 -10.273 -3.197 1 97.38 510 SER B C 1
ATOM 8394 O O . SER B 1 510 ? 35.688 -10.008 -4.234 1 97.38 510 SER B O 1
ATOM 8396 N N . GLU B 1 511 ? 33.844 -9.992 -3.006 1 96.81 511 GLU B N 1
ATOM 8397 C CA . GLU B 1 511 ? 33.062 -9.305 -4.039 1 96.81 511 GLU B CA 1
ATOM 8398 C C . GLU B 1 511 ? 33.562 -7.883 -4.258 1 96.81 511 GLU B C 1
ATOM 8400 O O . GLU B 1 511 ? 33.625 -7.402 -5.395 1 96.81 511 GLU B O 1
ATOM 8405 N N . ALA B 1 512 ? 33.875 -7.258 -3.211 1 97.31 512 ALA B N 1
ATOM 8406 C CA . ALA B 1 512 ? 34.438 -5.906 -3.311 1 97.31 512 ALA B CA 1
ATOM 8407 C C . ALA B 1 512 ? 35.781 -5.914 -4.02 1 97.31 512 ALA B C 1
ATOM 8409 O O . ALA B 1 512 ? 36.062 -5.035 -4.836 1 97.31 512 ALA B O 1
ATOM 8410 N N . ALA B 1 513 ? 36.562 -6.891 -3.697 1 96.81 513 ALA B N 1
ATOM 8411 C CA . ALA B 1 513 ? 37.875 -7.023 -4.328 1 96.81 513 ALA B CA 1
ATOM 8412 C C . ALA B 1 513 ? 37.75 -7.266 -5.828 1 96.81 513 ALA B C 1
ATOM 8414 O O . ALA B 1 513 ? 38.594 -6.816 -6.613 1 96.81 513 ALA B O 1
ATOM 8415 N N . ALA B 1 514 ? 36.719 -7.906 -6.168 1 96.69 514 ALA B N 1
ATOM 8416 C CA . ALA B 1 514 ? 36.438 -8.195 -7.57 1 96.69 514 ALA B CA 1
ATOM 8417 C C . ALA B 1 514 ? 35.719 -7.02 -8.234 1 96.69 514 ALA B C 1
ATOM 8419 O O . ALA B 1 514 ? 35.281 -7.117 -9.391 1 96.69 514 ALA B O 1
ATOM 8420 N N . ASN B 1 515 ? 35.469 -6.016 -7.566 1 95.94 515 ASN B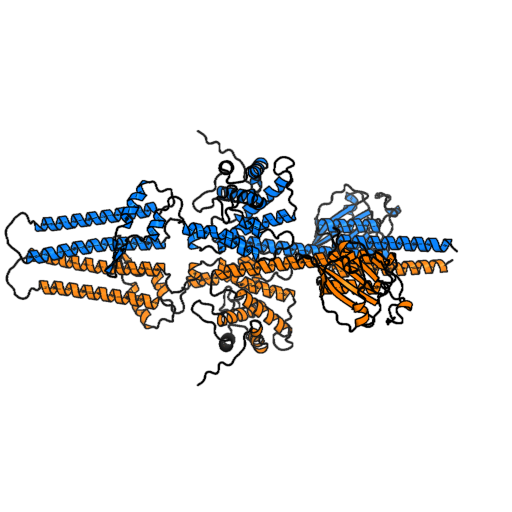 N 1
ATOM 8421 C CA . ASN B 1 515 ? 34.844 -4.781 -8.039 1 95.94 515 ASN B CA 1
ATOM 8422 C C . ASN B 1 515 ? 33.375 -5 -8.406 1 95.94 515 ASN B C 1
ATOM 8424 O O . ASN B 1 515 ? 32.906 -4.43 -9.391 1 95.94 515 ASN B O 1
ATOM 8428 N N . LYS B 1 516 ? 32.781 -5.789 -7.652 1 96.62 516 LYS B N 1
ATOM 8429 C CA . LYS B 1 516 ? 31.344 -6.02 -7.883 1 96.62 516 LYS B CA 1
ATOM 8430 C C . LYS B 1 516 ? 30.484 -5.102 -7.008 1 96.62 516 LYS B C 1
ATOM 8432 O O . LYS B 1 516 ? 29.375 -4.727 -7.395 1 96.62 516 LYS B O 1
ATOM 8437 N N . ILE B 1 517 ? 30.969 -4.832 -5.77 1 97.69 517 ILE B N 1
ATOM 8438 C CA . ILE B 1 517 ? 30.266 -3.932 -4.863 1 97.69 517 ILE B CA 1
ATOM 8439 C C . ILE B 1 517 ? 31.203 -2.82 -4.406 1 97.69 517 ILE B C 1
ATOM 8441 O O . ILE B 1 517 ? 32.438 -2.908 -4.602 1 97.69 517 ILE B O 1
ATOM 8445 N N . ASN B 1 518 ? 30.703 -1.736 -3.893 1 97.31 518 ASN B N 1
ATOM 8446 C CA . ASN B 1 518 ? 31.453 -0.559 -3.475 1 97.31 518 ASN B CA 1
ATOM 8447 C C . ASN B 1 518 ? 32.25 -0.822 -2.193 1 97.31 518 ASN B C 1
ATOM 8449 O O . ASN B 1 518 ? 31.656 -0.884 -1.107 1 97.31 518 ASN B O 1
ATOM 8453 N N . GLY B 1 519 ? 33.531 -0.878 -2.344 1 97.19 519 GLY B N 1
ATOM 8454 C CA . GLY B 1 519 ? 34.375 -1.206 -1.224 1 97.19 519 GLY B CA 1
ATOM 8455 C C . GLY B 1 519 ? 34.344 -0.176 -0.111 1 97.19 519 GLY B C 1
ATOM 8456 O O . GLY B 1 519 ? 34.5 -0.517 1.064 1 97.19 519 GLY B O 1
ATOM 8457 N N . ASP B 1 520 ? 34.188 1.082 -0.429 1 96.69 520 ASP B N 1
ATOM 8458 C CA . ASP B 1 520 ? 34.094 2.139 0.575 1 96.69 520 ASP B CA 1
ATOM 8459 C C . ASP B 1 520 ? 32.906 1.95 1.482 1 96.69 520 ASP B C 1
ATOM 8461 O O . ASP B 1 520 ? 32.969 2.146 2.695 1 96.69 520 ASP B O 1
ATOM 8465 N N . ILE B 1 521 ? 31.828 1.592 0.888 1 97.62 521 ILE B N 1
ATOM 8466 C CA . ILE B 1 521 ? 30.594 1.381 1.646 1 97.62 521 ILE B CA 1
ATOM 8467 C C . ILE B 1 521 ? 30.75 0.147 2.535 1 97.62 521 ILE B C 1
ATOM 8469 O O . ILE B 1 521 ? 30.312 0.151 3.689 1 97.62 521 ILE B O 1
ATOM 8473 N N . LEU B 1 522 ? 31.328 -0.898 1.962 1 98 522 LEU B N 1
ATOM 8474 C CA . LEU B 1 522 ? 31.516 -2.127 2.725 1 98 522 LEU B CA 1
ATOM 8475 C C . LEU B 1 522 ? 32.375 -1.868 3.955 1 98 522 LEU B C 1
ATOM 8477 O O . LEU B 1 522 ? 32.125 -2.441 5.02 1 98 522 LEU B O 1
ATOM 8481 N N . THR B 1 523 ? 33.375 -1.048 3.785 1 96.81 523 THR B N 1
ATOM 8482 C CA . THR B 1 523 ? 34.25 -0.69 4.902 1 96.81 523 THR B CA 1
ATOM 8483 C C . THR B 1 523 ? 33.438 -0.085 6.043 1 96.81 523 THR B C 1
ATOM 8485 O O . THR B 1 523 ? 33.625 -0.445 7.207 1 96.81 523 THR B O 1
ATOM 8488 N N . VAL B 1 524 ? 32.531 0.818 5.719 1 96.62 524 VAL B N 1
ATOM 8489 C CA . VAL B 1 524 ? 31.688 1.424 6.73 1 96.62 524 VAL B CA 1
ATOM 8490 C C . VAL B 1 524 ? 30.781 0.357 7.352 1 96.62 524 VAL B C 1
ATOM 8492 O O . VAL B 1 524 ? 30.609 0.323 8.57 1 96.62 524 VAL B O 1
ATOM 8495 N N . PHE B 1 525 ? 30.266 -0.504 6.543 1 97.88 525 PHE B N 1
ATOM 8496 C CA . PHE B 1 525 ? 29.391 -1.578 6.984 1 97.88 525 PHE B CA 1
ATOM 8497 C C . PHE B 1 525 ? 30.062 -2.441 8.039 1 97.88 525 PHE B C 1
ATOM 8499 O O . PHE B 1 525 ? 29.453 -2.799 9.047 1 97.88 525 PHE B O 1
ATOM 8506 N N . GLU B 1 526 ? 31.312 -2.717 7.801 1 95.94 526 GLU B N 1
ATOM 8507 C CA . GLU B 1 526 ? 32.062 -3.604 8.68 1 95.94 526 GLU B CA 1
ATOM 8508 C C . GLU B 1 526 ? 32.562 -2.861 9.914 1 95.94 526 GLU B C 1
ATOM 8510 O O . GLU B 1 526 ? 32.406 -3.33 11.039 1 95.94 526 GLU B O 1
ATOM 8515 N N . GLN B 1 527 ? 33.188 -1.738 9.695 1 94.62 527 GLN B N 1
ATOM 8516 C CA . GLN B 1 527 ? 33.812 -1.007 10.781 1 94.62 527 GLN B CA 1
ATOM 8517 C C . GLN B 1 527 ? 32.781 -0.497 11.789 1 94.62 527 GLN B C 1
ATOM 8519 O O . GLN B 1 527 ? 33.062 -0.458 12.992 1 94.62 527 GLN B O 1
ATOM 8524 N N . ARG B 1 528 ? 31.672 -0.094 11.273 1 95.12 528 ARG B N 1
ATOM 8525 C CA . ARG B 1 528 ? 30.641 0.453 12.156 1 95.12 528 ARG B CA 1
ATOM 8526 C C . ARG B 1 528 ? 29.688 -0.636 12.609 1 95.12 528 ARG B C 1
ATOM 8528 O O . ARG B 1 528 ? 28.656 -0.345 13.234 1 95.12 528 ARG B O 1
ATOM 8535 N N . GLN B 1 529 ? 29.938 -1.836 12.242 1 95.75 529 GLN B N 1
ATOM 8536 C CA . GLN B 1 529 ? 29.188 -3.012 12.672 1 95.75 529 GLN B CA 1
ATOM 8537 C C . GLN B 1 529 ? 27.688 -2.836 12.414 1 95.75 529 GLN B C 1
ATOM 8539 O O . GLN B 1 529 ? 26.875 -3.029 13.312 1 95.75 529 GLN B O 1
ATOM 8544 N N . VAL B 1 530 ? 27.375 -2.516 11.227 1 96.81 530 VAL B N 1
ATOM 8545 C CA . VAL B 1 530 ? 26 -2.268 10.82 1 96.81 530 VAL B CA 1
ATOM 8546 C C . VAL B 1 530 ? 25.156 -3.527 11.031 1 96.81 530 VAL B C 1
ATOM 8548 O O . VAL B 1 530 ? 23.969 -3.447 11.344 1 96.81 530 VAL B O 1
ATOM 8551 N N . TYR B 1 531 ? 25.781 -4.727 10.93 1 95.56 531 TYR B N 1
ATOM 8552 C CA . TYR B 1 531 ? 25.094 -6.004 11.062 1 95.56 531 TYR B CA 1
ATOM 8553 C C . TYR B 1 531 ? 24.547 -6.184 12.469 1 95.56 531 TYR B C 1
ATOM 8555 O O . TYR B 1 531 ? 23.672 -7.023 12.703 1 95.56 531 TYR B O 1
ATOM 8563 N N . GLU B 1 532 ? 24.875 -5.41 13.438 1 94.62 532 GLU B N 1
ATOM 8564 C CA . GLU B 1 532 ? 24.375 -5.5 14.805 1 94.62 532 GLU B CA 1
ATOM 8565 C C . GLU B 1 532 ? 22.938 -5.02 14.898 1 94.62 532 GLU B C 1
ATOM 8567 O O . GLU B 1 532 ? 22.234 -5.336 15.859 1 94.62 532 GLU B O 1
ATOM 8572 N N . SER B 1 533 ? 22.609 -4.246 13.914 1 93.75 533 SER B N 1
ATOM 8573 C CA . SER B 1 533 ? 21.234 -3.762 13.898 1 93.75 533 SER B CA 1
ATOM 8574 C C . SER B 1 533 ? 20.234 -4.914 13.766 1 93.75 533 SER B C 1
ATOM 8576 O O . SER B 1 533 ? 19.078 -4.777 14.133 1 93.75 533 SER B O 1
ATOM 8578 N N . LEU B 1 534 ? 20.719 -6.016 13.281 1 93.19 534 LEU B N 1
ATOM 8579 C CA . LEU B 1 534 ? 19.891 -7.211 13.188 1 93.19 534 LEU B CA 1
ATOM 8580 C C . LEU B 1 534 ? 20.156 -8.164 14.344 1 93.19 534 LEU B C 1
ATOM 8582 O O . LEU B 1 534 ? 19.656 -9.289 14.367 1 93.19 534 LEU B O 1
ATOM 8586 N N . GLY B 1 535 ? 21.016 -7.77 15.227 1 89.31 535 GLY B N 1
ATOM 8587 C CA . GLY B 1 535 ? 21.391 -8.609 16.344 1 89.31 535 GLY B CA 1
ATOM 8588 C C . GLY B 1 535 ? 22.5 -9.586 16.016 1 89.31 535 GLY B C 1
ATOM 8589 O O . GLY B 1 535 ? 22.75 -10.523 16.781 1 89.31 535 GLY B O 1
ATOM 8590 N N . HIS B 1 536 ? 23.141 -9.414 14.867 1 90.31 536 HIS B N 1
ATOM 8591 C CA . HIS B 1 536 ? 24.234 -10.297 14.469 1 90.31 536 HIS B CA 1
ATOM 8592 C C . HIS B 1 536 ? 25.531 -9.914 15.156 1 90.31 536 HIS B C 1
ATOM 8594 O O . HIS B 1 536 ? 25.781 -8.734 15.43 1 90.31 536 HIS B O 1
ATOM 8600 N N . THR B 1 537 ? 26.312 -10.922 15.547 1 86.81 537 THR B N 1
ATOM 8601 C CA . THR B 1 537 ? 27.609 -10.703 16.188 1 86.81 537 THR B CA 1
ATOM 8602 C C . THR B 1 537 ? 28.703 -11.5 15.477 1 86.81 537 THR B C 1
ATOM 8604 O O . THR B 1 537 ? 28.406 -12.391 14.68 1 86.81 537 THR B O 1
ATOM 8607 N N . LEU B 1 538 ? 29.891 -11.086 15.578 1 83.44 538 LEU B N 1
ATOM 8608 C CA . LEU B 1 538 ? 31.031 -11.789 14.992 1 83.44 538 LEU B CA 1
ATOM 8609 C C . LEU B 1 538 ? 31.469 -12.945 15.883 1 83.44 538 LEU B C 1
ATOM 8611 O O . LEU B 1 538 ? 32.5 -13.578 15.625 1 83.44 538 LEU B O 1
ATOM 8615 N N . ASP B 1 539 ? 30.734 -13.703 16.531 1 64.06 539 ASP B N 1
ATOM 8616 C CA . ASP B 1 539 ? 31.266 -14.773 17.375 1 64.06 539 ASP B CA 1
ATOM 8617 C C . ASP B 1 539 ? 32.219 -15.68 16.609 1 64.06 539 ASP B C 1
ATOM 8619 O O . ASP B 1 539 ? 31.938 -16.047 15.461 1 64.06 539 ASP B O 1
ATOM 8623 N N . VAL B 1 540 ? 33.562 -15.594 16.828 1 49.19 540 VAL B N 1
ATOM 8624 C CA . VAL B 1 540 ? 34.625 -16.484 16.344 1 49.19 540 VAL B CA 1
ATOM 8625 C C . VAL B 1 540 ? 34.219 -17.938 16.594 1 49.19 540 VAL B C 1
ATOM 8627 O O . VAL B 1 540 ? 34 -18.344 17.734 1 49.19 540 VAL B O 1
ATOM 8630 N N . VAL B 1 541 ? 33.469 -18.5 15.82 1 44.38 541 VAL B N 1
ATOM 8631 C CA . VAL B 1 541 ? 33.438 -19.969 15.875 1 44.38 541 VAL B CA 1
ATOM 8632 C C . VAL B 1 541 ? 34.844 -20.5 15.836 1 44.38 541 VAL B C 1
ATOM 8634 O O . VAL B 1 541 ? 35.594 -20.266 14.875 1 44.38 541 VAL B O 1
ATOM 8637 N N . MET B 1 542 ? 35.594 -20.672 16.875 1 36.09 542 MET B N 1
ATOM 8638 C CA . MET B 1 542 ? 36.781 -21.484 17 1 36.09 542 MET B CA 1
ATOM 8639 C C . MET B 1 542 ? 36.594 -22.844 16.328 1 36.09 542 MET B C 1
ATOM 8641 O O . MET B 1 542 ? 35.719 -23.609 16.688 1 36.09 542 MET B O 1
ATOM 8645 N N . GLU B 1 543 ? 36.688 -22.969 15.102 1 34.03 543 GLU B N 1
ATOM 8646 C CA . GLU B 1 543 ? 37.094 -24.297 14.656 1 34.03 543 GLU B CA 1
ATOM 8647 C C . GLU B 1 543 ? 38.188 -24.891 15.555 1 34.03 543 GLU B C 1
ATOM 8649 O O . GLU B 1 543 ? 39.219 -24.234 15.805 1 34.03 543 GLU B O 1
ATOM 8654 N N . LEU B 1 544 ? 37.875 -25.719 16.484 1 28.06 544 LEU B N 1
ATOM 8655 C CA . LEU B 1 544 ? 38.906 -26.641 16.953 1 28.06 544 LEU B CA 1
ATOM 8656 C C . LEU B 1 544 ? 39.656 -27.266 15.773 1 28.06 544 LEU B C 1
ATOM 8658 O O . LEU B 1 544 ? 39.031 -27.828 14.867 1 28.06 544 LEU B O 1
ATOM 8662 N N . ALA B 1 545 ? 40.844 -26.984 15.5 1 20.47 545 ALA B N 1
ATOM 8663 C CA . ALA B 1 545 ? 41.781 -27.875 14.852 1 20.47 545 ALA B CA 1
ATOM 8664 C C . ALA B 1 545 ? 41.781 -29.25 15.516 1 20.47 545 ALA B C 1
ATOM 8666 O O . ALA B 1 545 ? 41.781 -29.344 16.75 1 20.47 545 ALA B O 1
#

Secondary structure (DSSP, 8-state):
--HHHHHHHHHHHHHHHHHHHHHHHHHHHHH---HHHHHHHHHHHHHHHHTEEEEEEEEEE-SSSS-EEEEEEEEESSSTT-----EEEE--TTBHHHHHHHH---EEES-TTSPPTT-S-B--HHHHHHTT----SEEEEEEE-TT--EEEEEEEEEEBSSTTPPP-TTTHHHHB-PPPHHHHHHHHHHHHHHHHHHHHHHHHHHHHHHHHHHHHHHHHHHHTTSGGGTTHHHHHHHHHHHHHHHHHT--SSTTTT----HHHHHHHHHHHHHTTGGGGGS-HHHHT--SSS-HHHHHHHHHHHHHHHHHHHHHHHHHHHHHHHHHHTS-----SS-HHHHHHHHHHHHHHHHHHHHHHHHHHHHHHTSSS---SHHHHHHHHHTT-EEE-TTS-EEESS-HHHHHHHT-SSSS--HHHHHHHHHHHHHHHHHHHTS-PPTT-TTHHHHHHTTT--TTS--SSS---GGGS-HHHHHHHHHHHHHHHHHTSBTTBPPPPHHHHHHHHHHHHHTTSS-HHHHHHHHHTTGGGGGT----------/--HHHHHHHHHHHHHHHHHHHHHHHHHHHHH---HHHHHHHHHHHHHHHHTEEEEEEEEEE-SSSS-EEEEEEEEESSSTT-----EEEE--TTBHHHHHHHH---EEES-TTSPPTT-S-B--HHHHHHTT----SEEEEEEE-TT--EEEEEEEEEEBSSTTPPP-TTTHHHHB-PPPHHHHHHHHHHHHHHHHHHHHHHHHHHHHHHHHHHHHHHHHHHHTTSGGGTTHHHHHHHHHHHHHHHHHT--SSTTTT----HHHHHHHHHHHHHTTGGGGGS-HHHHT--SSS-HHHHHHHHHHHHHHHHHHHHHHHHHHHHHHHHHHTS-----SS-HHHHHHHHHHHHHHHHHHHHHHHHHHHHHHTSSS---SHHHHHHHHHTT-EEE-TTS-EEESS-HHHHHHHT-SSSS--HHHHHHHHHHHHHHHHHHHTS-PPTT-TTHHHHHHTTT--TTS--SSS---GGGS-HHHHHHHHHHHHHHHHHTSBTTBPPPPHHHHHHHHHHHHHTTSS-HHHHHHHHHTTGGGGGT----------

Solvent-accessible surface area (backbone atoms only — not comparable to full-atom values): 57280 Å² total; per-residue (Å²): 118,71,65,65,54,48,57,54,49,49,51,51,48,51,49,49,50,48,44,50,50,53,44,49,48,51,32,51,42,58,61,41,70,47,63,70,58,36,56,51,46,55,52,52,52,51,26,64,76,56,25,27,40,28,36,38,36,31,35,54,40,69,88,49,101,64,49,28,33,32,39,70,50,74,51,34,67,62,50,70,81,67,79,83,76,71,47,75,41,74,59,38,49,45,34,61,63,28,31,18,48,73,69,61,45,67,44,82,37,59,38,53,84,66,63,71,87,85,56,71,46,46,72,73,60,65,60,28,62,76,67,65,43,63,70,32,16,36,40,36,34,29,11,25,34,94,88,64,49,54,49,20,28,43,34,38,29,31,24,31,79,48,73,84,64,69,64,40,58,83,48,36,78,77,44,36,43,58,80,50,72,65,56,51,54,54,48,40,45,50,31,22,36,45,27,28,30,48,52,49,36,50,50,48,51,35,50,52,46,25,40,49,31,44,52,54,50,52,44,50,58,53,22,60,76,39,74,44,41,60,63,43,36,58,52,25,15,51,37,34,35,46,43,51,57,52,38,51,69,36,81,63,72,93,56,29,83,48,74,71,50,75,54,48,42,50,25,49,29,52,15,36,43,44,34,64,55,13,48,70,75,38,57,65,70,69,73,64,55,77,31,23,54,54,74,64,54,52,52,42,41,52,42,44,52,38,36,40,48,48,48,49,48,39,53,48,39,51,52,51,38,51,52,50,57,58,39,61,70,56,60,82,84,80,72,90,74,54,66,62,59,54,52,52,51,49,47,52,50,51,46,51,49,52,46,50,50,53,51,50,52,51,55,46,51,60,57,44,29,43,33,62,71,65,63,79,70,60,55,63,57,48,57,58,46,55,68,39,62,31,66,43,82,85,68,47,77,41,59,58,44,46,71,70,54,50,54,31,45,64,47,62,68,48,39,58,43,74,67,55,44,50,49,58,59,39,16,36,57,44,20,28,60,55,44,63,68,33,54,55,41,92,67,35,67,56,26,32,60,36,26,39,37,32,55,40,16,39,69,25,82,24,38,87,80,35,40,37,51,92,74,44,56,68,68,9,54,47,36,27,55,28,44,52,50,47,39,42,43,67,12,61,36,90,84,40,72,43,44,55,57,62,57,43,51,51,51,50,49,52,36,26,74,69,37,40,44,60,53,72,59,50,49,50,39,59,76,66,45,36,57,43,80,78,69,51,60,74,75,76,76,74,75,77,132,116,70,64,65,54,46,57,52,49,49,50,52,48,52,49,49,50,48,43,51,50,51,43,48,48,52,33,52,41,57,60,41,70,46,64,72,59,36,54,50,46,56,50,53,52,50,26,64,76,55,26,28,42,28,36,36,38,32,35,54,40,70,88,50,100,64,49,27,33,32,41,69,49,74,51,34,69,63,50,71,82,66,79,81,74,70,47,74,42,76,59,40,49,43,35,60,62,29,31,18,48,74,69,62,44,67,44,81,38,60,38,54,82,67,63,71,87,86,57,71,45,48,74,72,60,64,62,28,62,73,68,64,42,63,71,31,16,35,41,37,33,29,11,25,34,95,88,64,50,55,49,21,28,42,36,37,30,29,24,31,79,47,72,85,64,72,66,42,58,84,46,34,79,77,44,38,43,59,83,50,72,65,57,52,55,56,48,39,46,51,32,23,35,44,26,27,30,47,51,50,35,51,50,48,53,35,52,51,46,26,40,49,32,44,52,53,52,54,42,51,57,51,23,60,77,39,75,43,40,61,63,44,38,58,52,26,15,53,38,32,35,47,44,49,56,51,37,53,69,35,80,64,73,94,55,28,84,49,72,70,50,74,54,48,41,50,24,48,30,51,15,37,43,44,34,65,56,12,50,70,75,37,56,67,69,70,75,63,55,78,30,22,54,55,72,63,56,52,52,42,43,53,41,43,53,38,38,40,49,48,49,50,50,39,52,48,41,50,51,52,38,52,50,50,56,58,37,62,72,54,58,86,84,79,72,90,75,53,68,64,59,54,51,52,51,49,48,50,51,53,47,52,50,53,46,50,50,53,51,50,51,50,56,47,51,60,58,44,31,44,34,61,72,65,64,78,72,62,58,61,57,48,57,59,48,54,68,38,64,30,66,44,82,84,68,45,78,40,59,58,43,46,71,71,54,49,55,32,46,64,46,63,68,48,40,58,43,74,67,54,45,50,49,57,60,41,16,37,56,44,19,28,60,54,44,65,69,33,53,55,42,93,69,35,67,56,27,31,60,37,26,37,36,32,56,40,14,41,68,26,82,25,38,85,79,36,40,37,52,91,74,45,55,67,66,8,56,46,37,28,54,26,45,53,50,47,39,43,41,66,12,62,37,92,85,40,72,42,44,55,58,61,58,43,51,50,50,50,50,52,36,25,74,68,38,40,42,61,52,73,57,50,47,50,40,58,76,66,45,37,58,43,80,76,70,51,62,71,75,77,76,72,73,79,127

Organism: NCBI:txid376219

Sequence (1090 aa):
MVFDNLNVSVGVSEELLLIEKLLDIGTALSGTHDLGKLLKLILSKSREITCSDAGSVYLVDYSDDRPKLLFKVAQNQSLPNLSFREFAIALTDRSLAGHVALTGKSLNIDDAYDLPQGQPYRLDRSFDENICYRTRSVLVLPMQNREGETLGVLQLINRKLQSELVLTPENTMEYTQPYSDWEERILRSLASQAAISIERSDLQESIELLFEGFVKTSVQVIEARDPCTFGHSERVAVLTVRLGEEINQISEGPLAAVQFSDRQLQELRYAALLHDFGKVGVPEAVLNKAKKLYPWELEIMKKRFAIARQSLQIDCLQRKYQLLLDYSSNHSQNSTECPHCQTLESMDLEMNQEIEQLQGFWEMVQEANEPEILHSKPLEKLHDLSKITYRDIDGKIKPLVTPEEIEQLLITQGNLTASEREIIEGHVTHTYNFLKQIPWTKGLENVPQISYGHHEKVDGSGYPLGLKKEKIPLQSQMMAIADIYDALTAGDRPYKHGIPTVTALKILRSEAAANKINGDILTVFEQRQVYESLGHTLDVVMELAMVFDNLNVSVGVSEELLLIEKLLDIGTALSGTHDLGKLLKLILSKSREITCSDAGSVYLVDYSDDRPKLLFKVAQNQSLPNLSFREFAIALTDRSLAGHVALTGKSLNIDDAYDLPQGQPYRLDRSFDENICYRTRSVLVLPMQNREGETLGVLQLINRKLQSELVLTPENTMEYTQPYSDWEERILRSLASQAAISIERSDLQESIELLFEGFVKTSVQVIEARDPCTFGHSERVAVLTVRLGEEINQISEGPLAAVQFSDRQLQELRYAALLHDFGKVGVPEAVLNKAKKLYPWELEIMKKRFAIARQSLQIDCLQRKYQLLLDYSSNHSQNSTECPHCQTLESMDLEMNQEIEQLQGFWEMVQEANEPEILHSKPLEKLHDLSKITYRDIDGKIKPLVTPEEIEQLLITQGNLTASEREIIEGHVTHTYNFLKQIPWTKGLENVPQISYGHHEKVDGSGYPLGLKKEKIPLQSQMMAIADIYDALTAGDRPYKHGIPTVTALKILRSEAAANKINGDILTVFEQRQVYESLGHTLDVVMELA

pLDDT: mean 87.1, std 13.48, range [19.2, 98.44]

InterPro domains:
  IPR003018 GAF domain [PF01590] (34-198)
  IPR003018 GAF domain [SM00065] (34-208)
  IPR003607 HD/PDEase domain [SM00471] (225-497)
  IPR003607 HD/PDEase domain [cd00077] (417-508)
  IPR006674 HD domain [PF01966] (229-308)
  IPR029016 GAF-like domain superfamily [G3DSA:3.30.450.40] (14-208)
  IPR037522 HD-GYP domain [PF13487] (402-517)
  IPR037522 HD-GYP domain [PS51832] (207-333)
  IPR037522 HD-GYP domain [PS51832] (329-540)

Radius of gyration: 42.36 Å; Cα contacts (8 Å, |Δi|>4): 1741; chains: 2; bounding box: 80×152×95 Å